Protein AF-0000000087362718 (afdb_homodimer)

Radius of gyration: 45.72 Å; Cα contacts (8 Å, |Δi|>4): 2045; chains: 2; bounding box: 112×132×84 Å

Structure (mmCIF, N/CA/C/O backbone):
data_AF-0000000087362718-model_v1
#
loop_
_entity.id
_entity.type
_entity.pdbx_description
1 polymer 'PGG domain-containing protein'
#
loop_
_atom_site.group_PDB
_atom_site.id
_atom_site.type_symbol
_atom_site.label_atom_id
_atom_site.label_alt_id
_atom_site.label_comp_id
_atom_site.label_asym_id
_atom_site.label_entity_id
_atom_site.label_seq_id
_atom_site.pdbx_PDB_ins_code
_atom_site.Cartn_x
_atom_site.Cartn_y
_atom_site.Cartn_z
_atom_site.occupancy
_atom_site.B_iso_or_equiv
_atom_site.auth_seq_id
_atom_site.auth_comp_id
_atom_site.auth_asym_id
_atom_site.auth_atom_id
_atom_site.pdbx_PDB_model_num
ATOM 1 N N . MET A 1 1 ? 63.562 -53.438 6.062 1 46 1 MET A N 1
ATOM 2 C CA . MET A 1 1 ? 64.312 -52.969 4.875 1 46 1 MET A CA 1
ATOM 3 C C . MET A 1 1 ? 63.844 -53.719 3.639 1 46 1 MET A C 1
ATOM 5 O O . MET A 1 1 ? 63.688 -53.156 2.559 1 46 1 MET A O 1
ATOM 9 N N . GLY A 1 2 ? 63.562 -54.875 3.727 1 47 2 GLY A N 1
ATOM 10 C CA . GLY A 1 2 ? 63.125 -55.75 2.643 1 47 2 GLY A CA 1
ATOM 11 C C . GLY A 1 2 ? 61.719 -55.438 2.186 1 47 2 GLY A C 1
ATOM 12 O O . GLY A 1 2 ? 61.438 -55.438 0.988 1 47 2 GLY A O 1
ATOM 13 N N . SER A 1 3 ? 60.938 -55.312 3.107 1 52.12 3 SER A N 1
ATOM 14 C CA . SER A 1 3 ? 59.531 -55.031 2.785 1 52.12 3 SER A CA 1
ATOM 15 C C . SER A 1 3 ? 59.375 -53.688 2.115 1 52.12 3 SER A C 1
ATOM 17 O O . SER A 1 3 ? 58.594 -53.531 1.17 1 52.12 3 SER A O 1
ATOM 19 N N . GLN A 1 4 ? 60.156 -52.812 2.533 1 54.94 4 GLN A N 1
ATOM 20 C CA . GLN A 1 4 ? 60.125 -51.469 1.964 1 54.94 4 GLN A CA 1
ATOM 21 C C . GLN A 1 4 ? 60.719 -51.438 0.557 1 54.94 4 GLN A C 1
ATOM 23 O O . GLN A 1 4 ? 60.219 -50.719 -0.314 1 54.94 4 GLN A O 1
ATOM 28 N N . ASN A 1 5 ? 61.75 -52.281 0.362 1 51.88 5 ASN A N 1
ATOM 29 C CA . ASN A 1 5 ? 62.375 -52.344 -0.965 1 51.88 5 ASN A CA 1
ATOM 30 C C . ASN A 1 5 ? 61.438 -53.031 -1.971 1 51.88 5 ASN A C 1
ATOM 32 O O . ASN A 1 5 ? 61.438 -52.688 -3.154 1 51.88 5 ASN A O 1
ATOM 36 N N . LYS A 1 6 ? 60.781 -53.844 -1.41 1 57.12 6 LYS A N 1
ATOM 37 C CA . LYS A 1 6 ? 59.812 -54.562 -2.242 1 57.12 6 LYS A CA 1
ATOM 38 C C . LYS A 1 6 ? 58.656 -53.656 -2.635 1 57.12 6 LYS A C 1
ATOM 40 O O . LYS A 1 6 ? 58.156 -53.719 -3.762 1 57.12 6 LYS A O 1
ATOM 45 N N . MET A 1 7 ? 58.312 -52.875 -1.789 1 56.78 7 MET A N 1
ATOM 46 C CA . MET A 1 7 ? 57.25 -51.906 -2.035 1 56.78 7 MET A CA 1
ATOM 47 C C . MET A 1 7 ? 57.688 -50.844 -3.033 1 56.78 7 MET A C 1
ATOM 49 O O . MET A 1 7 ? 56.875 -50.438 -3.881 1 56.78 7 MET A O 1
ATOM 53 N N . ARG A 1 8 ? 58.812 -50.5 -3 1 57.69 8 ARG A N 1
ATOM 54 C CA . ARG A 1 8 ? 59.344 -49.5 -3.924 1 57.69 8 ARG A CA 1
ATOM 55 C C . ARG A 1 8 ? 59.531 -50.094 -5.316 1 57.69 8 ARG A C 1
ATOM 57 O O . ARG A 1 8 ? 59.312 -49.438 -6.32 1 57.69 8 ARG A O 1
ATOM 64 N N . ALA A 1 9 ? 60 -51.25 -5.363 1 55.22 9 ALA A N 1
ATOM 65 C CA . ALA A 1 9 ? 60.156 -51.938 -6.641 1 55.22 9 ALA A CA 1
ATOM 66 C C . ALA A 1 9 ? 58.812 -52.188 -7.316 1 55.22 9 ALA A C 1
ATOM 68 O O . ALA A 1 9 ? 58.688 -52.031 -8.531 1 55.22 9 ALA A O 1
ATOM 69 N N . SER A 1 10 ? 57.938 -52.625 -6.492 1 59.84 10 SER A N 1
ATOM 70 C CA . SER A 1 10 ? 56.594 -52.781 -7.004 1 59.84 10 SER A CA 1
ATOM 71 C C . SER A 1 10 ? 56 -51.438 -7.457 1 59.84 10 SER A C 1
ATOM 73 O O . SER A 1 10 ? 55.312 -51.375 -8.484 1 59.84 10 SER A O 1
ATOM 75 N N . GLU A 1 11 ? 56.281 -50.469 -6.766 1 66.19 11 GLU A N 1
ATOM 76 C CA . GLU A 1 11 ? 55.812 -49.125 -7.141 1 66.19 11 GLU A CA 1
ATOM 77 C C . GLU A 1 11 ? 56.5 -48.656 -8.422 1 66.19 11 GLU A C 1
ATOM 79 O O . GLU A 1 11 ? 55.875 -48 -9.266 1 66.19 11 GLU A O 1
ATOM 84 N N . SER A 1 12 ? 57.719 -48.938 -8.461 1 66.06 12 SER A N 1
ATOM 85 C CA . SER A 1 12 ? 58.438 -48.531 -9.656 1 66.06 12 SER A CA 1
ATOM 86 C C . SER A 1 12 ? 57.969 -49.312 -10.875 1 66.06 12 SER A C 1
ATOM 88 O O . SER A 1 12 ? 57.812 -48.75 -11.961 1 66.06 12 SER A O 1
ATOM 90 N N . ALA A 1 13 ? 57.719 -50.625 -10.727 1 66.62 13 ALA A N 1
ATOM 91 C CA . ALA A 1 13 ? 57.188 -51.438 -11.82 1 66.62 13 ALA A CA 1
ATOM 92 C C . ALA A 1 13 ? 55.812 -50.906 -12.273 1 66.62 13 ALA A C 1
ATOM 94 O O . ALA A 1 13 ? 55.531 -50.906 -13.469 1 66.62 13 ALA A O 1
ATOM 95 N N . ARG A 1 14 ? 55.125 -50.531 -11.367 1 73.69 14 ARG A N 1
ATOM 96 C CA . ARG A 1 14 ? 53.812 -49.969 -11.68 1 73.69 14 ARG A CA 1
ATOM 97 C C . ARG A 1 14 ? 53.969 -48.688 -12.484 1 73.69 14 ARG A C 1
ATOM 99 O O . ARG A 1 14 ? 53.219 -48.438 -13.438 1 73.69 14 ARG A O 1
ATOM 106 N N . GLU A 1 15 ? 54.875 -47.938 -12.117 1 77.31 15 GLU A N 1
ATOM 107 C CA . GLU A 1 15 ? 55.094 -46.688 -12.828 1 77.31 15 GLU A CA 1
ATOM 108 C C . GLU A 1 15 ? 55.531 -46.938 -14.266 1 77.31 15 GLU A C 1
ATOM 110 O O . GLU A 1 15 ? 55.125 -46.25 -15.188 1 77.31 15 GLU A O 1
ATOM 115 N N . LEU A 1 16 ? 56.344 -47.969 -14.375 1 76.44 16 LEU A N 1
ATOM 116 C CA . LEU A 1 16 ? 56.812 -48.312 -15.711 1 76.44 16 LEU A CA 1
ATOM 117 C C . LEU A 1 16 ? 55.688 -48.875 -16.562 1 76.44 16 LEU A C 1
ATOM 119 O O . LEU A 1 1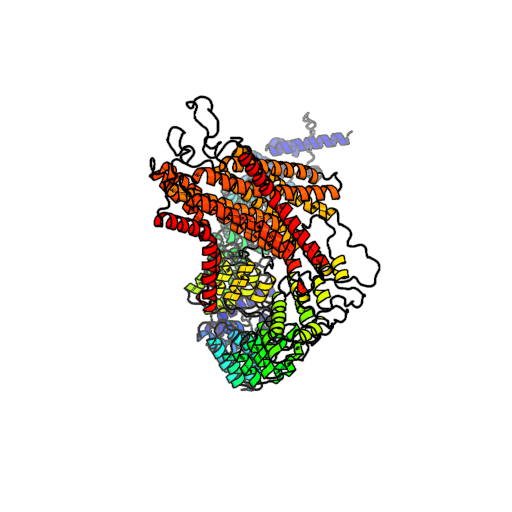6 ? 55.562 -48.562 -17.75 1 76.44 16 LEU A O 1
ATOM 123 N N . LEU A 1 17 ? 54.938 -49.656 -15.914 1 80.06 17 LEU A N 1
ATOM 124 C CA . LEU A 1 17 ? 53.781 -50.219 -16.609 1 80.06 17 LEU A CA 1
ATOM 125 C C . LEU A 1 17 ? 52.812 -49.125 -17.047 1 80.06 17 LEU A C 1
ATOM 127 O O . LEU A 1 17 ? 52.312 -49.156 -18.172 1 80.06 17 LEU A O 1
ATOM 131 N N . MET A 1 18 ? 52.594 -48.188 -16.25 1 82.94 18 MET A N 1
ATOM 132 C CA . MET A 1 18 ? 51.656 -47.094 -16.531 1 82.94 18 MET A CA 1
ATOM 133 C C . MET A 1 18 ? 52.219 -46.156 -17.609 1 82.94 18 MET A C 1
ATOM 135 O O . MET A 1 18 ? 51.469 -45.688 -18.453 1 82.94 18 MET A O 1
ATOM 139 N N . MET A 1 19 ? 53.5 -46.031 -17.578 1 83 19 MET A N 1
ATOM 140 C CA . MET A 1 19 ? 54.094 -45.188 -18.609 1 83 19 MET A CA 1
ATOM 141 C C . MET A 1 19 ? 54.062 -45.875 -19.969 1 83 19 MET A C 1
ATOM 143 O O . MET A 1 19 ? 53.781 -45.25 -21 1 83 19 MET A O 1
ATOM 147 N N . ALA A 1 20 ? 54.219 -47.219 -19.922 1 82.62 20 ALA A N 1
ATOM 148 C CA . ALA A 1 20 ? 54.094 -47.969 -21.172 1 82.62 20 ALA A CA 1
ATOM 149 C C . ALA A 1 20 ? 52.688 -47.875 -21.719 1 82.62 20 ALA A C 1
ATOM 151 O O . ALA A 1 20 ? 52.5 -47.781 -22.938 1 82.62 20 ALA A O 1
ATOM 152 N N . ALA A 1 21 ? 51.781 -47.938 -20.828 1 83.94 21 ALA A N 1
ATOM 153 C CA . ALA A 1 21 ? 50.375 -47.844 -21.219 1 83.94 21 ALA A CA 1
ATOM 154 C C . ALA A 1 21 ? 50.031 -46.469 -21.797 1 83.94 21 ALA A C 1
ATOM 156 O O . ALA A 1 21 ? 49.312 -46.375 -22.797 1 83.94 21 ALA A O 1
ATOM 157 N N . ARG A 1 22 ? 50.594 -45.406 -21.25 1 85.06 22 ARG A N 1
ATOM 158 C CA . ARG A 1 22 ? 50.344 -44.031 -21.703 1 85.06 22 ARG A CA 1
ATOM 159 C C . ARG A 1 22 ? 50.969 -43.781 -23.062 1 85.06 22 ARG A C 1
ATOM 161 O O . ARG A 1 22 ? 50.438 -43.031 -23.875 1 85.06 22 ARG A O 1
ATOM 168 N N . GLU A 1 23 ? 52.062 -44.469 -23.312 1 84.75 23 GLU A N 1
ATOM 169 C CA . GLU A 1 23 ? 52.75 -44.281 -24.578 1 84.75 23 GLU A CA 1
ATOM 170 C C . GLU A 1 23 ? 52.25 -45.25 -25.641 1 84.75 23 GLU A C 1
ATOM 172 O O . GLU A 1 23 ? 52.531 -45.062 -26.828 1 84.75 23 GLU A O 1
ATOM 177 N N . GLY A 1 24 ? 51.5 -46.156 -25.297 1 84 24 GLY A N 1
ATOM 178 C CA . GLY A 1 24 ? 50.969 -47.125 -26.219 1 84 24 GLY A CA 1
ATOM 179 C C . GLY A 1 24 ? 52 -48.125 -26.719 1 84 24 GLY A C 1
ATOM 180 O O . GLY A 1 24 ? 52 -48.531 -27.875 1 84 24 GLY A O 1
ATOM 181 N N . ASP A 1 25 ? 52.969 -48.406 -25.906 1 85.12 25 ASP A N 1
ATOM 182 C CA . ASP A 1 25 ? 54.031 -49.344 -26.266 1 85.12 25 ASP A CA 1
ATOM 183 C C . ASP A 1 25 ? 53.625 -50.781 -25.969 1 85.12 25 ASP A C 1
ATOM 185 O O . ASP A 1 25 ? 53.781 -51.25 -24.844 1 85.12 25 ASP A O 1
ATOM 189 N N . SER A 1 26 ? 53.125 -51.438 -26.969 1 87.12 26 SER A N 1
ATOM 190 C CA . SER A 1 26 ? 52.594 -52.781 -26.797 1 87.12 26 SER A CA 1
ATOM 191 C C . SER A 1 26 ? 53.688 -53.781 -26.453 1 87.12 26 SER A C 1
ATOM 193 O O . SER A 1 26 ? 53.469 -54.719 -25.656 1 87.12 26 SER A O 1
ATOM 195 N N . ALA A 1 27 ? 54.875 -53.594 -26.969 1 84.5 27 ALA A N 1
ATOM 196 C CA . ALA A 1 27 ? 56 -54.531 -26.734 1 84.5 27 ALA A CA 1
ATOM 197 C C . ALA A 1 27 ? 56.438 -54.5 -25.266 1 84.5 27 ALA A C 1
ATOM 199 O O . ALA A 1 27 ? 56.625 -55.531 -24.641 1 84.5 27 ALA A O 1
ATOM 200 N N . ARG A 1 28 ? 56.562 -53.281 -24.812 1 84.25 28 ARG A N 1
ATOM 201 C CA . ARG A 1 28 ? 56.969 -53.094 -23.422 1 84.25 28 ARG A CA 1
ATOM 202 C C . ARG A 1 28 ? 55.906 -53.656 -22.484 1 84.25 28 ARG A C 1
ATOM 204 O O . ARG A 1 28 ? 56.25 -54.25 -21.453 1 84.25 28 ARG A O 1
ATOM 211 N N . LEU A 1 29 ? 54.688 -53.5 -22.828 1 86.44 29 LEU A N 1
ATOM 212 C CA . LEU A 1 29 ? 53.594 -53.969 -22.016 1 86.44 29 LEU A CA 1
ATOM 213 C C . LEU A 1 29 ? 53.562 -55.5 -22 1 86.44 29 LEU A C 1
ATOM 215 O O . LEU A 1 29 ? 53.375 -56.125 -20.938 1 86.44 29 LEU A O 1
ATOM 219 N N . ASN A 1 30 ? 53.719 -56.125 -23.25 1 84.56 30 ASN A N 1
ATOM 220 C CA . ASN A 1 30 ? 53.781 -57.594 -23.359 1 84.56 30 ASN A CA 1
ATOM 221 C C . ASN A 1 30 ? 54.906 -58.156 -22.484 1 84.56 30 ASN A C 1
ATOM 223 O O . ASN A 1 30 ? 54.719 -59.188 -21.828 1 84.56 30 ASN A O 1
ATOM 227 N N . HIS A 1 31 ? 56.031 -57.5 -22.484 1 78.44 31 HIS A N 1
ATOM 228 C CA . HIS A 1 31 ? 57.156 -57.938 -21.719 1 78.44 31 HIS A CA 1
ATOM 229 C C . HIS A 1 31 ? 56.938 -57.781 -20.219 1 78.44 31 HIS A C 1
ATOM 231 O O . HIS A 1 31 ? 57.25 -58.688 -19.438 1 78.44 31 HIS A O 1
ATOM 237 N N . LEU A 1 32 ? 56.344 -56.656 -19.906 1 78 32 LEU A N 1
ATOM 238 C CA . LEU A 1 32 ? 56.125 -56.344 -18.484 1 78 32 LEU A CA 1
ATOM 239 C C . LEU A 1 32 ? 55.031 -57.219 -17.891 1 78 32 LEU A C 1
ATOM 241 O O . LEU A 1 32 ? 55.094 -57.594 -16.719 1 78 32 LEU A O 1
ATOM 245 N N . LEU A 1 33 ? 54.062 -57.594 -18.734 1 75.62 33 LEU A N 1
ATOM 246 C CA . LEU A 1 33 ? 52.938 -58.375 -18.25 1 75.62 33 LEU A CA 1
ATOM 247 C C . LEU A 1 33 ? 53.219 -59.875 -18.375 1 75.62 33 LEU A C 1
ATOM 249 O O . LEU A 1 33 ? 52.625 -60.688 -17.656 1 75.62 33 LEU A O 1
ATOM 253 N N . GLY A 1 34 ? 53.969 -60.406 -19.453 1 64.31 34 GLY A N 1
ATOM 254 C CA . GLY A 1 34 ? 54.312 -61.812 -19.719 1 64.31 34 GLY A CA 1
ATOM 255 C C . GLY A 1 34 ? 55.281 -62.375 -18.703 1 64.31 34 GLY A C 1
ATOM 256 O O . GLY A 1 34 ? 55.344 -63.594 -18.516 1 64.31 34 GLY A O 1
ATOM 257 N N . ASN A 1 35 ? 56.406 -61.625 -18.406 1 49.88 35 ASN A N 1
ATOM 258 C CA . ASN A 1 35 ? 57.531 -62.219 -17.703 1 49.88 35 ASN A CA 1
ATOM 259 C C . ASN A 1 35 ? 57.094 -62.812 -16.359 1 49.88 35 ASN A C 1
ATOM 261 O O . ASN A 1 35 ? 57.188 -62.188 -15.32 1 49.88 35 ASN A O 1
ATOM 265 N N . HIS A 1 36 ? 56.125 -63.531 -16.281 1 41.78 36 HIS A N 1
ATOM 266 C CA . HIS A 1 36 ? 56 -64.312 -15.062 1 41.78 36 HIS A CA 1
ATOM 267 C C . HIS A 1 36 ? 57.188 -65.312 -14.898 1 41.78 36 HIS A C 1
ATOM 269 O O . HIS A 1 36 ? 57.5 -65.688 -13.773 1 41.78 36 HIS A O 1
ATOM 275 N N . ASP A 1 37 ? 57.469 -66.188 -15.891 1 36.56 37 ASP A N 1
ATOM 276 C CA . ASP A 1 37 ? 58.5 -67.125 -15.508 1 36.56 37 ASP A CA 1
ATOM 277 C C . ASP A 1 37 ? 59.844 -66.438 -15.352 1 36.56 37 ASP A C 1
ATOM 279 O O . ASP A 1 37 ? 60.688 -66.938 -14.57 1 36.56 37 ASP A O 1
ATOM 283 N N . ALA A 1 38 ? 60.531 -66.25 -16.562 1 32.78 38 ALA A N 1
ATOM 284 C CA . ALA A 1 38 ? 61.969 -66.125 -16.688 1 32.78 38 ALA A CA 1
ATOM 285 C C . ALA A 1 38 ? 62.531 -64.875 -16.047 1 32.78 38 ALA A C 1
ATOM 287 O O . ALA A 1 38 ? 61.938 -63.812 -16.188 1 32.78 38 ALA A O 1
ATOM 288 N N . THR A 1 39 ? 63.406 -65 -15.07 1 31.41 39 THR A N 1
ATOM 289 C CA . THR A 1 39 ? 64.312 -64.125 -14.352 1 31.41 39 THR A CA 1
ATOM 290 C C . THR A 1 39 ? 64.938 -63.094 -15.297 1 31.41 39 THR A C 1
ATOM 292 O O . THR A 1 39 ? 66.062 -63.281 -15.758 1 31.41 39 THR A O 1
ATOM 295 N N . VAL A 1 40 ? 64.5 -62.844 -16.484 1 29.2 40 VAL A N 1
ATOM 296 C CA . VAL A 1 40 ? 65.375 -61.938 -17.219 1 29.2 40 VAL A CA 1
ATOM 297 C C . VAL A 1 40 ? 65.625 -60.688 -16.422 1 29.2 40 VAL A C 1
ATOM 299 O O . VAL A 1 40 ? 64.688 -59.969 -16.062 1 29.2 40 VAL A O 1
ATOM 302 N N . VAL A 1 41 ? 66.75 -60.656 -15.703 1 29.73 41 VAL A N 1
ATOM 303 C CA . VAL A 1 41 ? 67.438 -59.531 -15.031 1 29.73 41 VAL A CA 1
ATOM 304 C C . VAL A 1 41 ? 67.438 -58.312 -15.938 1 29.73 41 VAL A C 1
ATOM 306 O O . VAL A 1 41 ? 68.125 -58.312 -16.969 1 29.73 41 VAL A O 1
ATOM 309 N N . VAL A 1 42 ? 66.438 -57.844 -16.516 1 30.7 42 VAL A N 1
ATOM 310 C CA . VAL A 1 42 ? 66.812 -56.531 -17.047 1 30.7 42 VAL A CA 1
ATOM 311 C C . VAL A 1 42 ? 67.438 -55.688 -15.977 1 30.7 42 VAL A C 1
ATOM 313 O O . VAL A 1 42 ? 67.062 -55.719 -14.805 1 30.7 42 VAL A O 1
ATOM 316 N N . PRO A 1 43 ? 68.75 -55.406 -16.188 1 33.22 43 PRO A N 1
ATOM 317 C CA . PRO A 1 43 ? 69.5 -54.75 -15.117 1 33.22 43 PRO A CA 1
ATOM 318 C C . PRO A 1 43 ? 68.688 -53.719 -14.352 1 33.22 43 PRO A C 1
ATOM 320 O O . PRO A 1 43 ? 69.188 -53.062 -13.445 1 33.22 43 PRO A O 1
ATOM 323 N N . MET A 1 44 ? 67.75 -53.094 -15.062 1 32 44 MET A N 1
ATOM 324 C CA . MET A 1 44 ? 67 -52.25 -14.109 1 32 44 MET A CA 1
ATOM 325 C C . MET A 1 44 ? 66.125 -53.125 -13.203 1 32 44 MET A C 1
ATOM 327 O O . MET A 1 44 ? 65.688 -54.188 -13.617 1 32 44 MET A O 1
ATOM 331 N N . PRO A 1 45 ? 66.188 -53.125 -11.914 1 31.64 45 PRO A N 1
ATOM 332 C CA . PRO A 1 45 ? 65.438 -54.031 -11.039 1 31.64 45 PRO A CA 1
ATOM 333 C C . PRO A 1 45 ? 64.062 -54.406 -11.602 1 31.64 45 PRO A C 1
ATOM 335 O O . PRO A 1 45 ? 63.344 -53.5 -12.039 1 31.64 45 PRO A O 1
ATOM 338 N N . GLU A 1 46 ? 64 -55.469 -12.391 1 32.62 46 GLU A N 1
ATOM 339 C CA . GLU A 1 46 ? 62.906 -56.188 -13.047 1 32.62 46 GLU A CA 1
ATOM 340 C C . GLU A 1 46 ? 61.688 -56.219 -12.172 1 32.62 46 GLU A C 1
ATOM 342 O O . GLU A 1 46 ? 61.594 -57.031 -11.227 1 32.62 46 GLU A O 1
ATOM 347 N N . VAL A 1 47 ? 61.281 -55.125 -11.758 1 34.12 47 VAL A N 1
ATOM 348 C CA . VAL A 1 47 ? 60 -55.094 -11.016 1 34.12 47 VAL A CA 1
ATOM 349 C C . VAL A 1 47 ? 58.938 -55.781 -11.836 1 34.12 47 VAL A C 1
ATOM 351 O O . VAL A 1 47 ? 58.531 -55.312 -12.906 1 34.12 47 VAL A O 1
ATOM 354 N N . VAL A 1 48 ? 59.062 -57.094 -12.008 1 34.94 48 VAL A N 1
ATOM 355 C CA . VAL A 1 48 ? 57.969 -57.875 -12.594 1 34.94 48 VAL A CA 1
ATOM 356 C C . VAL A 1 48 ? 56.719 -57.688 -11.766 1 34.94 48 VAL A C 1
ATOM 358 O O . VAL A 1 48 ? 56.719 -57.906 -10.555 1 34.94 48 VAL A O 1
ATOM 361 N N . VAL A 1 49 ? 55.875 -56.812 -12.062 1 38.44 49 VAL A N 1
ATOM 362 C CA . VAL A 1 49 ? 54.562 -56.656 -11.406 1 38.44 49 VAL A CA 1
ATOM 363 C C . VAL A 1 49 ? 53.719 -57.906 -11.633 1 38.44 49 VAL A C 1
ATOM 365 O O . VAL A 1 49 ? 53.5 -58.312 -12.781 1 38.44 49 VAL A O 1
ATOM 368 N N . ASN A 1 50 ? 53.844 -58.969 -10.828 1 36.84 50 ASN A N 1
ATOM 369 C CA . ASN A 1 50 ? 53 -60.125 -10.891 1 36.84 50 ASN A CA 1
ATOM 370 C C . ASN A 1 50 ? 51.531 -59.75 -11.188 1 36.84 50 ASN A C 1
ATOM 372 O O . ASN A 1 50 ? 50.969 -58.906 -10.492 1 36.84 50 ASN A O 1
ATOM 376 N N . ILE A 1 51 ? 51.125 -60.062 -12.289 1 39.16 51 ILE A N 1
ATOM 377 C CA . ILE A 1 51 ? 49.781 -59.781 -12.82 1 39.16 51 ILE A CA 1
ATOM 378 C C . ILE A 1 51 ? 48.75 -60.219 -11.797 1 39.16 51 ILE A C 1
ATOM 380 O O . ILE A 1 51 ? 47.656 -59.656 -11.742 1 39.16 51 ILE A O 1
ATOM 384 N N . HIS A 1 52 ? 48.938 -61.438 -11.148 1 40.91 52 HIS A N 1
ATOM 385 C CA . HIS A 1 52 ? 47.969 -61.844 -10.148 1 40.91 52 HIS A CA 1
ATOM 386 C C . HIS A 1 52 ? 47.906 -60.812 -9.008 1 40.91 52 HIS A C 1
ATOM 388 O O . HIS A 1 52 ? 46.875 -60.688 -8.344 1 40.91 52 HIS A O 1
ATOM 394 N N . ASP A 1 53 ? 48.969 -60.312 -8.555 1 40.84 53 ASP A N 1
ATOM 395 C CA . ASP A 1 53 ? 49.031 -59.281 -7.508 1 40.84 53 ASP A CA 1
ATOM 396 C C . ASP A 1 53 ? 48.625 -57.938 -8.047 1 40.84 53 ASP A C 1
ATOM 398 O O . ASP A 1 53 ? 48.719 -56.906 -7.348 1 40.84 53 ASP A O 1
ATOM 402 N N . ILE A 1 54 ? 48.469 -57.781 -9.266 1 43.16 54 ILE A N 1
ATOM 403 C CA . ILE A 1 54 ? 47.844 -56.594 -9.828 1 43.16 54 ILE A CA 1
ATOM 404 C C . ILE A 1 54 ? 46.438 -56.438 -9.25 1 43.16 54 ILE A C 1
ATOM 406 O O . ILE A 1 54 ? 45.844 -55.344 -9.336 1 43.16 54 ILE A O 1
ATOM 410 N N . ASP A 1 55 ? 45.844 -57.562 -8.898 1 42.88 55 ASP A N 1
ATOM 411 C CA . ASP A 1 55 ? 44.562 -57.438 -8.172 1 42.88 55 ASP A CA 1
ATOM 412 C C . ASP A 1 55 ? 44.75 -56.562 -6.93 1 42.88 55 ASP A C 1
ATOM 414 O O . ASP A 1 55 ? 43.844 -55.781 -6.598 1 42.88 55 ASP A O 1
ATOM 418 N N . SER A 1 56 ? 45.688 -56.906 -6.012 1 40.44 56 SER A N 1
ATOM 419 C CA . SER A 1 56 ? 45.969 -56.188 -4.773 1 40.44 56 SER A CA 1
ATOM 420 C C . SER A 1 56 ? 46.562 -54.812 -5.059 1 40.44 56 SER A C 1
ATOM 422 O O . SER A 1 56 ? 46.562 -53.938 -4.184 1 40.44 56 SER A O 1
ATOM 424 N N . LEU A 1 57 ? 47.406 -54.688 -5.828 1 38.59 57 LEU A N 1
ATOM 425 C CA . LEU A 1 57 ? 47.969 -53.406 -6.164 1 38.59 57 LEU A CA 1
ATOM 426 C C . LEU A 1 57 ? 46.875 -52.469 -6.691 1 38.59 57 LEU A C 1
ATOM 428 O O . LEU A 1 57 ? 47.031 -51.25 -6.652 1 38.59 57 LEU A O 1
ATOM 432 N N . THR A 1 58 ? 46.031 -53.062 -7.383 1 39.88 58 THR A N 1
ATOM 433 C CA . THR A 1 58 ? 45 -52.188 -7.965 1 39.88 58 THR A CA 1
ATOM 434 C C . THR A 1 58 ? 43.938 -51.844 -6.922 1 39.88 58 THR A C 1
ATOM 436 O O . THR A 1 58 ? 42.969 -51.156 -7.23 1 39.88 58 THR A O 1
ATOM 439 N N . VAL A 1 59 ? 43.938 -52.625 -5.762 1 36.78 59 VAL A N 1
ATOM 440 C CA . VAL A 1 59 ? 42.844 -52.219 -4.867 1 36.78 59 VAL A CA 1
ATOM 441 C C . VAL A 1 59 ? 43.188 -50.906 -4.195 1 36.78 59 VAL A C 1
ATOM 443 O O . VAL A 1 59 ? 42.469 -50.469 -3.297 1 36.78 59 VAL A O 1
ATOM 446 N N . SER A 1 60 ? 44.375 -50.625 -4.086 1 36.03 60 SER A N 1
ATOM 447 C CA . SER A 1 60 ? 44.375 -49.344 -3.396 1 36.03 60 SER A CA 1
ATOM 448 C C . SER A 1 60 ? 43.344 -48.375 -4.004 1 36.03 60 SER A C 1
ATOM 450 O O . SER A 1 60 ? 43.062 -48.438 -5.199 1 36.03 60 SER A O 1
ATOM 452 N N . ARG A 1 61 ? 42.562 -47.906 -3.23 1 39.22 61 ARG A N 1
ATOM 453 C CA . ARG A 1 61 ? 41.438 -47 -3.33 1 39.22 61 ARG A CA 1
ATOM 454 C C . ARG A 1 61 ? 41.562 -46.062 -4.527 1 39.22 61 ARG A C 1
ATOM 456 O O . ARG A 1 61 ? 40.688 -45.25 -4.809 1 39.22 61 ARG A O 1
ATOM 463 N N . VAL A 1 62 ? 42.875 -45.875 -4.719 1 44.22 62 VAL A N 1
ATOM 464 C CA . VAL A 1 62 ? 42.781 -44.812 -5.691 1 44.22 62 VAL A CA 1
ATOM 465 C C . VAL A 1 62 ? 42.219 -45.344 -7.008 1 44.22 62 VAL A C 1
ATOM 467 O O . VAL A 1 62 ? 41.219 -44.844 -7.523 1 44.22 62 VAL A O 1
ATOM 470 N N . GLU A 1 63 ? 43.219 -45.344 -8.672 1 57.84 63 GLU A N 1
ATOM 471 C CA . GLU A 1 63 ? 43.125 -44.562 -9.914 1 57.84 63 GLU A CA 1
ATOM 472 C C . GLU A 1 63 ? 42.812 -45.5 -11.094 1 57.84 63 GLU A C 1
ATOM 474 O O . GLU A 1 63 ? 42.781 -46.719 -10.945 1 57.84 63 GLU A O 1
ATOM 479 N N . ASP A 1 64 ? 43.188 -45.625 -12.141 1 79.06 64 ASP A N 1
ATOM 480 C CA . ASP A 1 64 ? 43.031 -46.094 -13.516 1 79.06 64 ASP A CA 1
ATOM 481 C C . ASP A 1 64 ? 43.844 -47.375 -13.75 1 79.06 64 ASP A C 1
ATOM 483 O O . ASP A 1 64 ? 45 -47.469 -13.305 1 79.06 64 ASP A O 1
ATOM 487 N N . SER A 1 65 ? 43.219 -48.625 -14.016 1 82.44 65 SER A N 1
ATOM 488 C CA . SER A 1 65 ? 43.969 -49.781 -14.516 1 82.44 65 SER A CA 1
ATOM 489 C C . SER A 1 65 ? 44.75 -49.438 -15.773 1 82.44 65 SER A C 1
ATOM 491 O O . SER A 1 65 ? 44.594 -48.344 -16.328 1 82.44 65 SER A O 1
ATOM 493 N N . VAL A 1 66 ? 45.625 -50.406 -16.109 1 82.62 66 VAL A N 1
ATOM 494 C CA . VAL A 1 66 ? 46.438 -50.188 -17.281 1 82.62 66 VAL A CA 1
ATOM 495 C C . VAL A 1 66 ? 45.531 -50.062 -18.516 1 82.62 66 VAL A C 1
ATOM 497 O O . VAL A 1 66 ? 45.812 -49.281 -19.422 1 82.62 66 VAL A O 1
ATOM 500 N N . LEU A 1 67 ? 44.5 -50.812 -18.469 1 87.69 67 LEU A N 1
ATOM 501 C CA . LEU A 1 67 ? 43.625 -50.781 -19.609 1 87.69 67 LEU A CA 1
ATOM 502 C C . LEU A 1 67 ? 42.844 -49.469 -19.641 1 87.69 67 LEU A C 1
ATOM 504 O O . LEU A 1 67 ? 42.531 -48.938 -20.719 1 87.69 67 LEU A O 1
ATOM 508 N N . HIS A 1 68 ? 42.531 -48.938 -18.5 1 90.06 68 HIS A N 1
ATOM 509 C CA . HIS A 1 68 ? 41.906 -47.625 -18.438 1 90.06 68 HIS A CA 1
ATOM 510 C C . HIS A 1 68 ? 42.781 -46.562 -19.109 1 90.06 68 HIS A C 1
ATOM 512 O O . HIS A 1 68 ? 42.281 -45.75 -19.875 1 90.06 68 HIS A O 1
ATOM 518 N N . VAL A 1 69 ? 44 -46.594 -18.812 1 86.31 69 VAL A N 1
ATOM 519 C CA . VAL A 1 69 ? 44.938 -45.594 -19.281 1 86.31 69 VAL A CA 1
ATOM 520 C C . VAL A 1 69 ? 45.156 -45.719 -20.781 1 86.31 69 VAL A C 1
ATOM 522 O O . VAL A 1 69 ? 45.125 -44.75 -21.516 1 86.31 69 VAL A O 1
ATOM 525 N N . VAL A 1 70 ? 45.281 -46.938 -21.219 1 87.38 70 VAL A N 1
ATOM 526 C CA . VAL A 1 70 ? 45.438 -47.156 -22.656 1 87.38 70 VAL A CA 1
ATOM 527 C C . VAL A 1 70 ? 44.188 -46.719 -23.406 1 87.38 70 VAL A C 1
ATOM 529 O O . VAL A 1 70 ? 44.312 -46.094 -24.469 1 87.38 70 VAL A O 1
ATOM 532 N N . ALA A 1 71 ? 43.094 -47.031 -22.828 1 89.38 71 ALA A N 1
ATOM 533 C CA . ALA A 1 71 ? 41.844 -46.688 -23.469 1 89.38 71 ALA A CA 1
ATOM 534 C C . ALA A 1 71 ? 41.656 -45.156 -23.562 1 89.38 71 ALA A C 1
ATOM 536 O O . ALA A 1 71 ? 41.125 -44.656 -24.547 1 89.38 71 ALA A O 1
ATOM 537 N N . ALA A 1 72 ? 42.094 -44.406 -22.594 1 87.5 72 ALA A N 1
ATOM 538 C CA . ALA A 1 72 ? 41.938 -42.938 -22.547 1 87.5 72 ALA A CA 1
ATOM 539 C C . ALA A 1 72 ? 42.969 -42.25 -23.391 1 87.5 72 ALA A C 1
ATOM 541 O O . ALA A 1 72 ? 42.719 -41.156 -23.938 1 87.5 72 ALA A O 1
ATOM 542 N N . SER A 1 73 ? 44.125 -42.844 -23.531 1 83.88 73 SER A N 1
ATOM 543 C CA . SER A 1 73 ? 45.281 -42.156 -24.141 1 83.88 73 SER A CA 1
ATOM 544 C C . SER A 1 73 ? 45.344 -42.469 -25.625 1 83.88 73 SER A C 1
ATOM 546 O O . SER A 1 73 ? 46.219 -41.938 -26.328 1 83.88 73 SER A O 1
ATOM 548 N N . ALA A 1 74 ? 44.5 -43.219 -26.094 1 74.62 74 ALA A N 1
ATOM 549 C CA . ALA A 1 74 ? 44.562 -43.625 -27.5 1 74.62 74 ALA A CA 1
ATOM 550 C C . ALA A 1 74 ? 44.375 -42.438 -28.422 1 74.62 74 ALA A C 1
ATOM 552 O O . ALA A 1 74 ? 43.25 -42.062 -28.75 1 74.62 74 ALA A O 1
ATOM 553 N N . ARG A 1 75 ? 45.406 -41.625 -28.562 1 71.94 75 ARG A N 1
ATOM 554 C CA . ARG A 1 75 ? 45.344 -40.438 -29.438 1 71.94 75 ARG A CA 1
ATOM 555 C C . ARG A 1 75 ? 45.344 -40.875 -30.906 1 71.94 75 ARG A C 1
ATOM 557 O O . ARG A 1 75 ? 46.094 -41.75 -31.328 1 71.94 75 ARG A O 1
ATOM 564 N N . GLY A 1 76 ? 44.562 -40.281 -31.766 1 62.81 76 GLY A N 1
ATOM 565 C CA . GLY A 1 76 ? 44.5 -40.281 -33.219 1 62.81 76 GLY A CA 1
ATOM 566 C C . GLY A 1 76 ? 44.344 -41.656 -33.812 1 62.81 76 GLY A C 1
ATOM 567 O O . GLY A 1 76 ? 44.781 -41.938 -34.906 1 62.81 76 GLY A O 1
ATOM 568 N N . ASP A 1 77 ? 43.656 -42.656 -33.188 1 64.44 77 ASP A N 1
ATOM 569 C CA . ASP A 1 77 ? 43.375 -43.969 -33.781 1 64.44 77 ASP A CA 1
ATOM 570 C C . ASP A 1 77 ? 44.656 -44.719 -34.062 1 64.44 77 ASP A C 1
ATOM 572 O O . ASP A 1 77 ? 44.812 -45.375 -35.094 1 64.44 77 ASP A O 1
ATOM 576 N N . ASN A 1 78 ? 45.562 -44.531 -33.219 1 78.31 78 ASN A N 1
ATOM 577 C CA . ASN A 1 78 ? 46.875 -45.188 -33.375 1 78.31 78 ASN A CA 1
ATOM 578 C C . ASN A 1 78 ? 46.812 -46.688 -33.094 1 78.31 78 ASN A C 1
ATOM 580 O O . ASN A 1 78 ? 46.281 -47.094 -32.062 1 78.31 78 ASN A O 1
ATOM 584 N N . ALA A 1 79 ? 47.156 -47.531 -34.062 1 83.94 79 ALA A N 1
ATOM 585 C CA . ALA A 1 79 ? 47.156 -48.969 -34.031 1 83.94 79 ALA A CA 1
ATOM 586 C C . ALA A 1 79 ? 47.969 -49.531 -32.844 1 83.94 79 ALA A C 1
ATOM 588 O O . ALA A 1 79 ? 47.656 -50.594 -32.344 1 83.94 79 ALA A O 1
ATOM 589 N N . GLU A 1 80 ? 48.875 -48.625 -32.438 1 86.69 80 GLU A N 1
ATOM 590 C CA . GLU A 1 80 ? 49.719 -49.094 -31.328 1 86.69 80 GLU A CA 1
ATOM 591 C C . GLU A 1 80 ? 48.906 -49.219 -30.031 1 86.69 80 GLU A C 1
ATOM 593 O O . GLU A 1 80 ? 49.125 -50.156 -29.266 1 86.69 80 GLU A O 1
ATOM 598 N N . PHE A 1 81 ? 48.031 -48.312 -29.891 1 90.62 81 PHE A N 1
ATOM 599 C CA . PHE A 1 81 ? 47.25 -48.344 -28.672 1 90.62 81 PHE A CA 1
ATOM 600 C C . PHE A 1 81 ? 46.25 -49.5 -28.719 1 90.62 81 PHE A C 1
ATOM 602 O O . PHE A 1 81 ? 45.969 -50.125 -27.688 1 90.62 81 PHE A O 1
ATOM 609 N N . LEU A 1 82 ? 45.719 -49.875 -29.844 1 91.06 82 LEU A N 1
ATOM 610 C CA . LEU A 1 82 ? 44.781 -51 -29.984 1 91.06 82 LEU A CA 1
ATOM 611 C C . LEU A 1 82 ? 45.469 -52.312 -29.688 1 91.06 82 LEU A C 1
ATOM 613 O O . LEU A 1 82 ? 44.906 -53.188 -29.016 1 91.06 82 LEU A O 1
ATOM 617 N N . GLU A 1 83 ? 46.719 -52.375 -30.219 1 90.94 83 GLU A N 1
ATOM 618 C CA . GLU A 1 83 ? 47.5 -53.562 -29.938 1 90.94 83 GLU A CA 1
ATOM 619 C C . GLU A 1 83 ? 47.812 -53.719 -28.453 1 90.94 83 GLU A C 1
ATOM 621 O O . GLU A 1 83 ? 47.812 -54.812 -27.906 1 90.94 83 GLU A O 1
ATOM 626 N N . SER A 1 84 ? 48.094 -52.531 -27.922 1 90.06 84 SER A N 1
ATOM 627 C CA . SER A 1 84 ? 48.375 -52.531 -26.484 1 90.06 84 SER A CA 1
ATOM 628 C C . SER A 1 84 ? 47.188 -53.031 -25.688 1 90.06 84 SER A C 1
ATOM 630 O O . SER A 1 84 ? 47.344 -53.812 -24.734 1 90.06 84 SER A O 1
ATOM 632 N N . ALA A 1 85 ? 46 -52.625 -26.078 1 90.44 85 ALA A N 1
ATOM 633 C CA . ALA A 1 85 ? 44.781 -53.062 -25.406 1 90.44 85 ALA A CA 1
ATOM 634 C C . ALA A 1 85 ? 44.594 -54.562 -25.594 1 90.44 85 ALA A C 1
ATOM 636 O O . ALA A 1 85 ? 44.156 -55.281 -24.672 1 90.44 85 ALA A O 1
ATOM 637 N N . SER A 1 86 ? 44.938 -55.125 -26.766 1 91.44 86 SER A N 1
ATOM 638 C CA . SER A 1 86 ? 44.812 -56.562 -27.031 1 91.44 86 SER A CA 1
ATOM 639 C C . SER A 1 86 ? 45.781 -57.375 -26.172 1 91.44 86 SER A C 1
ATOM 641 O O . SER A 1 86 ? 45.406 -58.438 -25.656 1 91.44 8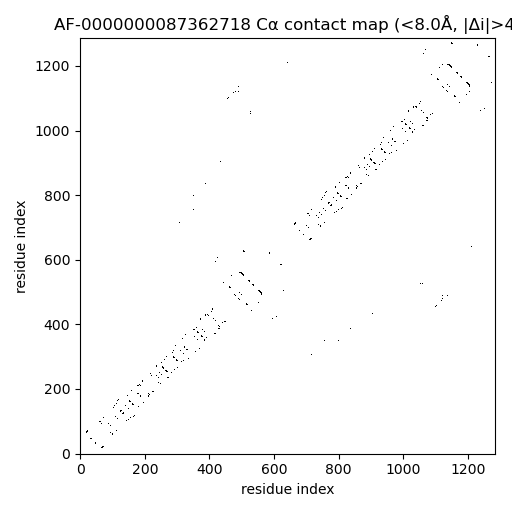6 SER A O 1
ATOM 643 N N . VAL A 1 87 ? 46.969 -56.812 -26.047 1 88.88 87 VAL A N 1
ATOM 644 C CA . VAL A 1 87 ? 48 -57.5 -25.25 1 88.88 87 VAL A CA 1
ATOM 645 C C . VAL A 1 87 ? 47.562 -57.562 -23.797 1 88.88 87 VAL A C 1
ATOM 647 O O . VAL A 1 87 ? 47.656 -58.625 -23.156 1 88.88 87 VAL A O 1
ATOM 650 N N . ILE A 1 88 ? 47 -56.469 -23.312 1 87 88 ILE A N 1
ATOM 651 C CA . ILE A 1 88 ? 46.562 -56.438 -21.922 1 87 88 ILE A CA 1
ATOM 652 C C . ILE A 1 88 ? 45.406 -57.375 -21.703 1 87 88 ILE A C 1
ATOM 654 O O . ILE A 1 88 ? 45.375 -58.094 -20.703 1 87 88 ILE A O 1
ATOM 658 N N . HIS A 1 89 ? 44.469 -57.438 -22.625 1 89.31 89 HIS A N 1
ATOM 659 C CA . HIS A 1 89 ? 43.281 -58.312 -22.531 1 89.31 89 HIS A CA 1
ATOM 660 C C . HIS A 1 89 ? 43.688 -59.781 -22.578 1 89.31 89 HIS A C 1
ATOM 662 O O . HIS A 1 89 ? 43.062 -60.594 -21.891 1 89.31 89 HIS A O 1
ATOM 668 N N . SER A 1 90 ? 44.688 -60.188 -23.422 1 86.81 90 SER A N 1
ATOM 669 C CA . SER A 1 90 ? 45.125 -61.594 -23.531 1 86.81 90 SER A CA 1
ATOM 670 C C . SER A 1 90 ? 45.75 -62.062 -22.219 1 86.81 90 SER A C 1
ATOM 672 O O . SER A 1 90 ? 45.594 -63.25 -21.859 1 86.81 90 SER A O 1
ATOM 674 N N . LYS A 1 91 ? 46.312 -61.094 -21.516 1 83.31 91 LYS A N 1
ATOM 675 C CA . LYS A 1 91 ? 47 -61.469 -20.281 1 83.31 91 LYS A CA 1
ATOM 676 C C . LYS A 1 91 ? 46.062 -61.344 -19.078 1 83.31 91 LYS A C 1
ATOM 678 O O . LYS A 1 91 ? 46.188 -62.094 -18.109 1 83.31 91 LYS A O 1
ATOM 683 N N . ALA A 1 92 ? 45.25 -60.375 -19.156 1 83.94 92 ALA A N 1
ATOM 684 C CA . ALA A 1 92 ? 44.312 -60.094 -18.047 1 83.94 92 ALA A CA 1
ATOM 685 C C . ALA A 1 92 ? 42.938 -59.781 -18.562 1 83.94 92 ALA A C 1
ATOM 687 O O . ALA A 1 92 ? 42.531 -58.594 -18.641 1 83.94 92 ALA A O 1
ATOM 688 N N . LYS A 1 93 ? 42.062 -60.719 -18.766 1 84.88 93 LYS A N 1
ATOM 689 C CA . LYS A 1 93 ? 40.719 -60.531 -19.344 1 84.88 93 LYS A CA 1
ATOM 690 C C . LYS A 1 93 ? 39.812 -59.844 -18.359 1 84.88 93 LYS A C 1
ATOM 692 O O . LYS A 1 93 ? 38.906 -59.094 -18.781 1 84.88 93 LYS A O 1
ATOM 697 N N . HIS A 1 94 ? 40.125 -59.938 -17.109 1 84.25 94 HIS A N 1
ATOM 698 C CA . HIS A 1 94 ? 39.219 -59.406 -16.094 1 84.25 94 HIS A CA 1
ATOM 699 C C . HIS A 1 94 ? 39.312 -57.906 -16.016 1 84.25 94 HIS A C 1
ATOM 701 O O . HIS A 1 94 ? 38.438 -57.25 -15.438 1 84.25 94 HIS A O 1
ATOM 707 N N . LEU A 1 95 ? 40.281 -57.281 -16.656 1 87.19 95 LEU A N 1
ATOM 708 C CA . LEU A 1 95 ? 40.5 -55.844 -16.609 1 87.19 95 LEU A CA 1
ATOM 709 C C . LEU A 1 95 ? 39.5 -55.094 -17.5 1 87.19 95 LEU A C 1
ATOM 711 O O . LEU A 1 95 ? 39.312 -53.906 -17.359 1 87.19 95 LEU A O 1
ATOM 715 N N . LEU A 1 96 ? 38.875 -55.875 -18.359 1 87.94 96 LEU A N 1
ATOM 716 C CA . LEU A 1 96 ? 37.875 -55.25 -19.234 1 87.94 96 LEU A CA 1
ATOM 717 C C . LEU A 1 96 ? 36.688 -54.781 -18.422 1 87.94 96 LEU A C 1
ATOM 719 O O . LEU A 1 96 ? 36.094 -53.75 -18.734 1 87.94 96 LEU A O 1
ATOM 723 N N . ASP A 1 97 ? 36.406 -55.469 -17.297 1 86.5 97 ASP A N 1
ATOM 724 C CA . ASP A 1 97 ? 35.25 -55.156 -16.469 1 86.5 97 ASP A CA 1
ATOM 725 C C . ASP A 1 97 ? 35.656 -54.406 -15.195 1 86.5 97 ASP A C 1
ATOM 727 O O . ASP A 1 97 ? 34.812 -54.094 -14.352 1 86.5 97 ASP A O 1
ATOM 731 N N . ALA A 1 98 ? 36.938 -54.188 -15.117 1 85.25 98 ALA A N 1
ATOM 732 C CA . ALA A 1 98 ? 37.438 -53.562 -13.891 1 85.25 98 ALA A CA 1
ATOM 733 C C . ALA A 1 98 ? 37 -52.094 -13.812 1 85.25 98 ALA A C 1
ATOM 735 O O . ALA A 1 98 ? 37.062 -51.375 -14.805 1 85.25 98 ALA A O 1
ATOM 736 N N . SER A 1 99 ? 36.438 -51.688 -12.688 1 88.44 99 SER A N 1
ATOM 737 C CA . SER A 1 99 ? 36.031 -50.281 -12.445 1 88.44 99 SER A CA 1
ATOM 738 C C . SER A 1 99 ? 37.062 -49.531 -11.625 1 88.44 99 SER A C 1
ATOM 740 O O . SER A 1 99 ? 37.688 -50.125 -10.734 1 88.44 99 SER A O 1
ATOM 742 N N . ASN A 1 100 ? 37.281 -48.375 -11.977 1 85.19 100 ASN A N 1
ATOM 743 C CA . ASN A 1 100 ? 38.188 -47.562 -11.18 1 85.19 100 ASN A CA 1
ATOM 744 C C . ASN A 1 100 ? 37.469 -46.938 -9.984 1 85.19 100 ASN A C 1
ATOM 746 O O . ASN A 1 100 ? 36.406 -47.375 -9.594 1 85.19 100 ASN A O 1
ATOM 750 N N . SER A 1 101 ? 38.094 -45.938 -9.352 1 82.69 101 SER A N 1
ATOM 751 C CA . SER A 1 101 ? 37.562 -45.312 -8.141 1 82.69 101 SER A CA 1
ATOM 752 C C . SER A 1 101 ? 36.25 -44.594 -8.406 1 82.69 101 SER A C 1
ATOM 754 O O . SER A 1 101 ? 35.406 -44.469 -7.512 1 82.69 101 SER A O 1
ATOM 756 N N . LYS A 1 102 ? 36.062 -44.125 -9.633 1 86.5 102 LYS A N 1
ATOM 757 C CA . LYS A 1 102 ? 34.844 -43.406 -10 1 86.5 102 LYS A CA 1
ATOM 758 C C . LYS A 1 102 ? 33.812 -44.375 -10.594 1 86.5 102 LYS A C 1
ATOM 760 O O . LYS A 1 102 ? 32.688 -43.969 -10.938 1 86.5 102 LYS A O 1
ATOM 765 N N . GLY A 1 103 ? 34.281 -45.656 -10.672 1 87.88 103 GLY A N 1
ATOM 766 C CA . GLY A 1 103 ? 33.406 -46.656 -11.227 1 87.88 103 GLY A CA 1
ATOM 767 C C . GLY A 1 103 ? 33.469 -46.75 -12.734 1 87.88 103 GLY A C 1
ATOM 768 O O . GLY A 1 103 ? 32.688 -47.469 -13.359 1 87.88 103 GLY A O 1
ATOM 769 N N . ASP A 1 104 ? 34.406 -46.156 -13.297 1 91.5 104 ASP A N 1
ATOM 770 C CA . ASP A 1 104 ? 34.562 -46.125 -14.75 1 91.5 104 ASP A CA 1
ATOM 771 C C . ASP A 1 104 ? 35.219 -47.406 -15.258 1 91.5 104 ASP A C 1
ATOM 773 O O . ASP A 1 104 ? 36.156 -47.906 -14.633 1 91.5 104 ASP A O 1
ATOM 777 N N . THR A 1 105 ? 34.719 -47.938 -16.281 1 92.88 105 THR A N 1
ATOM 778 C CA . THR A 1 105 ? 35.375 -49 -17.016 1 92.88 105 THR A CA 1
ATOM 779 C C . THR A 1 105 ? 36.219 -48.469 -18.156 1 92.88 105 THR A C 1
ATOM 781 O O . THR A 1 105 ? 36.156 -47.281 -18.484 1 92.88 105 THR A O 1
ATOM 784 N N . PRO A 1 106 ? 37.125 -49.312 -18.672 1 91.31 106 PRO A N 1
ATOM 785 C CA . PRO A 1 106 ? 37.906 -48.844 -19.812 1 91.31 106 PRO A CA 1
ATOM 786 C C . PRO A 1 106 ? 37.062 -48.344 -20.969 1 91.31 106 PRO A C 1
ATOM 788 O O . PRO A 1 106 ? 37.438 -47.406 -21.672 1 91.31 106 PRO A O 1
ATOM 791 N N . LEU A 1 107 ? 35.875 -48.906 -21.062 1 93.88 107 LEU A N 1
ATOM 792 C CA . LEU A 1 107 ? 34.969 -48.469 -22.094 1 93.88 107 LEU A CA 1
ATOM 793 C C . LEU A 1 107 ? 34.5 -47.031 -21.812 1 93.88 107 LEU A C 1
ATOM 795 O O . LEU A 1 107 ? 34.406 -46.219 -22.734 1 93.88 107 LEU A O 1
ATOM 799 N N . HIS A 1 108 ? 34.188 -46.719 -20.594 1 93.56 108 HIS A N 1
ATOM 800 C CA . HIS A 1 108 ? 33.812 -45.344 -20.203 1 93.56 108 HIS A CA 1
ATOM 801 C C . HIS A 1 108 ? 34.906 -44.344 -20.562 1 93.56 108 HIS A C 1
ATOM 803 O O . HIS A 1 108 ? 34.625 -43.281 -21.109 1 93.56 108 HIS A O 1
ATOM 809 N N . CYS A 1 109 ? 36.094 -44.719 -20.266 1 90.94 109 CYS A N 1
ATOM 810 C CA . CYS A 1 109 ? 37.25 -43.844 -20.484 1 90.94 109 CYS A CA 1
ATOM 811 C C . CYS A 1 109 ? 37.469 -43.594 -21.969 1 90.94 109 CYS A C 1
ATOM 813 O O . CYS A 1 109 ? 37.719 -42.469 -22.391 1 90.94 109 CYS A O 1
ATOM 815 N N . ALA A 1 110 ? 37.312 -44.656 -22.719 1 91.81 110 ALA A N 1
ATOM 816 C CA . ALA A 1 110 ? 37.5 -44.531 -24.156 1 91.81 110 ALA A CA 1
ATOM 817 C C . ALA A 1 110 ? 36.406 -43.656 -24.766 1 91.81 110 ALA A C 1
ATOM 819 O O . ALA A 1 110 ? 36.688 -42.812 -25.625 1 91.81 110 ALA A O 1
ATOM 820 N N . ALA A 1 111 ? 35.188 -43.844 -24.344 1 93.19 111 ALA A N 1
ATOM 821 C CA . ALA A 1 111 ? 34.062 -43.062 -24.844 1 93.19 111 ALA A CA 1
ATOM 822 C C . ALA A 1 111 ? 34.219 -41.594 -24.438 1 93.19 111 ALA A C 1
ATOM 824 O O . ALA A 1 111 ? 33.969 -40.688 -25.25 1 93.19 111 ALA A O 1
ATOM 825 N N . ARG A 1 112 ? 34.625 -41.281 -23.219 1 91 112 ARG A N 1
ATOM 826 C CA . ARG A 1 112 ? 34.781 -39.938 -22.703 1 91 112 ARG A CA 1
ATOM 827 C C . ARG A 1 112 ? 35.875 -39.188 -23.469 1 91 112 ARG A C 1
ATOM 829 O O . ARG A 1 112 ? 35.781 -38 -23.719 1 91 112 ARG A O 1
ATOM 836 N N . ALA A 1 113 ? 36.875 -39.938 -23.859 1 88.94 113 ALA A N 1
ATOM 837 C CA . ALA A 1 113 ? 38 -39.344 -24.578 1 88.94 113 ALA A CA 1
ATOM 838 C C . ALA A 1 113 ? 37.688 -39.188 -26.062 1 88.94 113 ALA A C 1
ATOM 840 O O . ALA A 1 113 ? 38.438 -38.562 -26.812 1 88.94 113 ALA A O 1
ATOM 841 N N . GLY A 1 114 ? 36.625 -39.781 -26.516 1 89.94 114 GLY A N 1
ATOM 842 C CA . GLY A 1 114 ? 36.219 -39.656 -27.906 1 89.94 114 GLY A CA 1
ATOM 843 C C . GLY A 1 114 ? 36.969 -40.594 -28.844 1 89.94 114 GLY A C 1
ATOM 844 O O . GLY A 1 114 ? 37.219 -40.25 -30 1 89.94 114 GLY A O 1
ATOM 845 N N . ARG A 1 115 ? 37.438 -41.719 -28.328 1 90.81 115 ARG A N 1
ATOM 846 C CA . ARG A 1 115 ? 38.219 -42.656 -29.125 1 90.81 115 ARG A CA 1
ATOM 847 C C . ARG A 1 115 ? 37.312 -43.75 -29.688 1 90.81 115 ARG A C 1
ATOM 849 O O . ARG A 1 115 ? 37.188 -44.812 -29.094 1 90.81 115 ARG A O 1
ATOM 856 N N . ILE A 1 116 ? 36.781 -43.531 -30.844 1 91.31 116 ILE A N 1
ATOM 857 C CA . ILE A 1 116 ? 35.781 -44.406 -31.422 1 91.31 116 ILE A CA 1
ATOM 858 C C . ILE A 1 116 ? 36.375 -45.75 -31.797 1 91.31 116 ILE A C 1
ATOM 860 O O . ILE A 1 116 ? 35.781 -46.812 -31.594 1 91.31 116 ILE A O 1
ATOM 864 N N . LYS A 1 117 ? 37.656 -45.781 -32.312 1 91.75 117 LYS A N 1
ATOM 865 C CA . LYS A 1 117 ? 38.312 -47.031 -32.688 1 91.75 117 LYS A CA 1
ATOM 866 C C . LYS A 1 117 ? 38.594 -47.906 -31.469 1 91.75 117 LYS A C 1
ATOM 868 O O . LYS A 1 117 ? 38.469 -49.125 -31.531 1 91.75 117 LYS A O 1
ATOM 873 N N . MET A 1 118 ? 39.062 -47.156 -30.453 1 92 118 MET A N 1
ATOM 874 C CA . MET A 1 118 ? 39.312 -47.875 -29.219 1 92 118 MET A CA 1
ATOM 875 C C . MET A 1 118 ? 38.031 -48.5 -28.688 1 92 118 MET A C 1
ATOM 877 O O . MET A 1 118 ? 38.031 -49.656 -28.203 1 92 118 MET A O 1
ATOM 881 N N . VAL A 1 119 ? 36.906 -47.781 -28.75 1 93.69 119 VAL A N 1
ATOM 882 C CA . VAL A 1 119 ? 35.625 -48.281 -28.297 1 93.69 119 VAL A CA 1
ATOM 883 C C . VAL A 1 119 ? 35.219 -49.5 -29.109 1 93.69 119 VAL A C 1
ATOM 885 O O . VAL A 1 119 ? 34.844 -50.531 -28.562 1 93.69 119 VAL A O 1
ATOM 888 N N . SER A 1 120 ? 35.406 -49.469 -30.406 1 92.94 120 SER A N 1
ATOM 889 C CA . SER A 1 120 ? 35.094 -50.594 -31.281 1 92.94 120 SER A CA 1
ATOM 890 C C . SER A 1 120 ? 36 -51.781 -30.984 1 92.94 120 SER A C 1
ATOM 892 O O . SER A 1 120 ? 35.531 -52.938 -31.031 1 92.94 120 SER A O 1
ATOM 894 N N . HIS A 1 121 ? 37.25 -51.406 -30.672 1 92.62 121 HIS A N 1
ATOM 895 C CA . HIS A 1 121 ? 38.188 -52.469 -30.375 1 92.62 121 HIS A CA 1
ATOM 896 C C . HIS A 1 121 ? 37.875 -53.156 -29.062 1 92.62 121 HIS A C 1
ATOM 898 O O . HIS A 1 121 ? 37.969 -54.406 -28.969 1 92.62 121 HIS A O 1
ATOM 904 N N . ILE A 1 122 ? 37.469 -52.375 -28.078 1 92.69 122 ILE A N 1
ATOM 905 C CA . ILE A 1 122 ? 37.094 -52.969 -26.797 1 92.69 122 ILE A CA 1
ATOM 906 C C . ILE A 1 122 ? 35.875 -53.844 -26.969 1 92.69 122 ILE A C 1
ATOM 908 O O . ILE A 1 122 ? 35.812 -54.938 -26.375 1 92.69 122 ILE A O 1
ATOM 912 N N . ILE A 1 123 ? 34.938 -53.5 -27.828 1 92.88 123 ILE A N 1
ATOM 913 C CA . ILE A 1 123 ? 33.781 -54.312 -28.141 1 92.88 123 ILE A CA 1
ATOM 914 C C . ILE A 1 123 ? 34.188 -55.594 -28.812 1 92.88 123 ILE A C 1
ATOM 916 O O . ILE A 1 123 ? 33.656 -56.656 -28.484 1 92.88 123 ILE A O 1
ATOM 920 N N . TYR A 1 124 ? 35.188 -55.469 -29.688 1 91.38 124 TYR A N 1
ATOM 921 C CA . TYR A 1 124 ? 35.719 -56.656 -30.375 1 91.38 124 TYR A CA 1
ATOM 922 C C . TYR A 1 124 ? 36.375 -57.625 -29.375 1 91.38 124 TYR A C 1
ATOM 924 O O . TYR A 1 124 ? 36.156 -58.812 -29.469 1 91.38 124 TYR A O 1
ATOM 932 N N . LEU A 1 125 ? 37.125 -57.094 -28.453 1 91.69 125 LEU A N 1
ATOM 933 C CA . LEU A 1 125 ? 37.781 -57.906 -27.438 1 91.69 125 LEU A CA 1
ATOM 934 C C . LEU A 1 125 ? 36.75 -58.625 -26.578 1 91.69 125 LEU A C 1
ATOM 936 O O . LEU A 1 125 ? 36.938 -59.781 -26.203 1 91.69 125 LEU A O 1
ATOM 940 N N . ALA A 1 126 ? 35.656 -57.938 -26.266 1 91.5 126 ALA A N 1
ATOM 941 C CA . ALA A 1 126 ? 34.594 -58.5 -25.438 1 91.5 126 ALA A CA 1
ATOM 942 C C . ALA A 1 126 ? 33.875 -59.625 -26.203 1 91.5 126 ALA A C 1
ATOM 944 O O . ALA A 1 126 ? 33.438 -60.594 -25.594 1 91.5 126 ALA A O 1
ATOM 945 N N . THR A 1 127 ? 33.656 -59.469 -27.547 1 90.06 127 THR A N 1
ATOM 946 C CA . THR A 1 127 ? 33 -60.469 -28.359 1 90.06 127 THR A CA 1
ATOM 947 C C . THR A 1 127 ? 33.844 -61.75 -28.422 1 90.06 127 THR A C 1
ATOM 949 O O . THR A 1 127 ? 33.281 -62.844 -28.562 1 90.06 127 THR A O 1
ATOM 952 N N . ALA A 1 128 ? 35.188 -61.594 -28.297 1 86.69 128 ALA A N 1
ATOM 953 C CA . ALA A 1 128 ? 36.094 -62.719 -28.391 1 86.69 128 ALA A CA 1
ATOM 954 C C . ALA A 1 128 ? 36.094 -63.562 -27.109 1 86.69 128 ALA A C 1
ATOM 956 O O . ALA A 1 128 ? 36.5 -64.688 -27.109 1 86.69 128 ALA A O 1
ATOM 957 N N . GLU A 1 129 ? 35.594 -62.969 -26.094 1 87.12 129 GLU A N 1
ATOM 958 C CA . GLU A 1 129 ? 35.5 -63.688 -24.828 1 87.12 129 GLU A CA 1
ATOM 959 C C . GLU A 1 129 ? 34.344 -64.688 -24.859 1 87.12 129 GLU A C 1
ATOM 961 O O . GLU A 1 129 ? 33.531 -64.688 -25.781 1 87.12 129 GLU A O 1
ATOM 966 N N . GLU A 1 130 ? 34.344 -65.625 -23.812 1 80.5 130 GLU A N 1
ATOM 967 C CA . GLU A 1 130 ? 33.25 -66.562 -23.703 1 80.5 130 GLU A CA 1
ATOM 968 C C . GLU A 1 130 ? 31.938 -65.938 -23.328 1 80.5 130 GLU A C 1
ATOM 970 O O . GLU A 1 130 ? 31.906 -65.062 -22.453 1 80.5 130 GLU A O 1
ATOM 975 N N . GLY A 1 131 ? 30.859 -66.062 -24.109 1 82.94 131 GLY A N 1
ATOM 976 C CA . GLY A 1 131 ? 29.547 -65.5 -23.781 1 82.94 131 GLY A CA 1
ATOM 977 C C . GLY A 1 131 ? 28.875 -64.812 -24.938 1 82.94 131 GLY A C 1
ATOM 978 O O . GLY A 1 131 ? 27.672 -64.562 -24.891 1 82.94 131 GLY A O 1
ATOM 979 N N . GLY A 1 132 ? 29.672 -64.5 -26.016 1 82.75 132 GLY A N 1
ATOM 980 C CA . GLY A 1 132 ? 29.141 -63.938 -27.266 1 82.75 132 GLY A CA 1
ATOM 981 C C . GLY A 1 132 ? 28.469 -62.594 -27.078 1 82.75 132 GLY A C 1
ATOM 982 O O . GLY A 1 132 ? 29.062 -61.688 -26.5 1 82.75 132 GLY A O 1
ATOM 983 N N . ASP A 1 133 ? 27.25 -62.531 -27.516 1 86.25 133 ASP A N 1
ATOM 984 C CA . ASP A 1 133 ? 26.484 -61.312 -27.531 1 86.25 133 ASP A CA 1
ATOM 985 C C . ASP A 1 133 ? 26.094 -60.875 -26.125 1 86.25 133 ASP A C 1
ATOM 987 O O . ASP A 1 133 ? 26.062 -59.688 -25.812 1 86.25 133 ASP A O 1
ATOM 991 N N . ALA A 1 134 ? 25.922 -61.75 -25.234 1 90.81 134 ALA A N 1
ATOM 992 C CA . ALA A 1 134 ? 25.531 -61.438 -23.875 1 90.81 134 ALA A CA 1
ATOM 993 C C . ALA A 1 134 ? 26.672 -60.781 -23.109 1 90.81 134 ALA A C 1
ATOM 995 O O . ALA A 1 134 ? 26.438 -59.875 -22.297 1 90.81 134 ALA A O 1
ATOM 996 N N . ARG A 1 135 ? 27.797 -61.281 -23.422 1 91.06 135 ARG A N 1
ATOM 997 C CA . ARG A 1 135 ? 28.969 -60.688 -22.781 1 91.06 135 ARG A CA 1
ATOM 998 C C . ARG A 1 135 ? 29.203 -59.25 -23.234 1 91.06 135 ARG A C 1
ATOM 1000 O O . ARG A 1 135 ? 29.5 -58.375 -22.422 1 91.06 135 ARG A O 1
ATOM 1007 N N . VAL A 1 136 ? 29 -59 -24.531 1 91.56 136 VAL A N 1
ATOM 1008 C CA . VAL A 1 136 ? 29.172 -57.656 -25.078 1 91.56 136 VAL A CA 1
ATOM 1009 C C . VAL A 1 136 ? 28.156 -56.719 -24.469 1 91.56 136 VAL A C 1
ATOM 1011 O O . VAL A 1 136 ? 28.5 -55.594 -24.078 1 91.56 136 VAL A O 1
ATOM 1014 N N . LYS A 1 137 ? 26.953 -57.156 -24.312 1 91.44 137 LYS A N 1
ATOM 1015 C CA . LYS A 1 137 ? 25.891 -56.312 -23.719 1 91.44 137 LYS A CA 1
ATOM 1016 C C . LYS A 1 137 ? 26.188 -56 -22.25 1 91.44 137 LYS A C 1
ATOM 1018 O O . LYS A 1 137 ? 25.922 -54.906 -21.797 1 91.44 137 LYS A O 1
ATOM 1023 N N . ALA A 1 138 ? 26.766 -56.938 -21.625 1 91.44 138 ALA A N 1
ATOM 1024 C CA . ALA A 1 138 ? 27.094 -56.719 -20.219 1 91.44 138 ALA A CA 1
ATOM 1025 C C . ALA A 1 138 ? 28.172 -55.656 -20.062 1 91.44 138 ALA A C 1
ATOM 1027 O O . ALA A 1 138 ? 28.141 -54.875 -19.125 1 91.44 138 ALA A O 1
ATOM 1028 N N . VAL A 1 139 ? 29.094 -55.656 -21 1 91.19 139 VAL A N 1
ATOM 1029 C CA . VAL A 1 139 ? 30.188 -54.688 -20.953 1 91.19 139 VAL A CA 1
ATOM 1030 C C . VAL A 1 139 ? 29.656 -53.281 -21.266 1 91.19 139 VAL A C 1
ATOM 1032 O O . VAL A 1 139 ? 30.031 -52.312 -20.609 1 91.19 139 VAL A O 1
ATOM 1035 N N . LEU A 1 140 ? 28.75 -53.219 -22.188 1 92.5 140 LEU A N 1
ATOM 1036 C CA . LEU A 1 140 ? 28.203 -51.938 -22.625 1 92.5 140 LEU A CA 1
ATOM 1037 C C . LEU A 1 140 ? 27.266 -51.375 -21.562 1 92.5 140 LEU A C 1
ATOM 1039 O O . LEU A 1 140 ? 27.188 -50.156 -21.391 1 92.5 140 LEU A O 1
ATOM 1043 N N . ARG A 1 141 ? 26.594 -52.188 -20.812 1 92.56 141 ARG A N 1
ATOM 1044 C CA . ARG A 1 141 ? 25.547 -51.781 -19.891 1 92.56 141 ARG A CA 1
ATOM 1045 C C . ARG A 1 141 ? 26.125 -51.5 -18.516 1 92.56 141 ARG A C 1
ATOM 1047 O O . ARG A 1 141 ? 25.406 -51.062 -17.609 1 92.56 141 ARG A O 1
ATOM 1054 N N . LYS A 1 142 ? 27.406 -51.688 -18.406 1 91.81 142 LYS A N 1
ATOM 1055 C CA . LYS A 1 142 ? 28.031 -51.406 -17.109 1 91.81 142 LYS A CA 1
ATOM 1056 C C . LYS A 1 142 ? 27.922 -49.906 -16.766 1 91.81 142 LYS A C 1
ATOM 1058 O O . LYS A 1 142 ? 28.172 -49.062 -17.609 1 91.81 142 LYS A O 1
ATOM 1063 N N . GLN A 1 143 ? 27.484 -49.594 -15.508 1 91.25 143 GLN A N 1
ATOM 1064 C CA . GLN A 1 143 ? 27.297 -48.219 -15.047 1 91.25 143 GLN A CA 1
ATOM 1065 C C . GLN A 1 143 ? 28.359 -47.844 -14.031 1 91.25 143 GLN A C 1
ATOM 1067 O O . GLN A 1 143 ? 28.812 -48.656 -13.242 1 91.25 143 GLN A O 1
ATOM 1072 N N . ASN A 1 144 ? 28.828 -46.688 -14.148 1 89.69 144 ASN A N 1
ATOM 1073 C CA . ASN A 1 144 ? 29.781 -46.188 -13.164 1 89.69 144 ASN A CA 1
ATOM 1074 C C . ASN A 1 144 ? 29.078 -45.781 -11.867 1 89.69 144 ASN A C 1
ATOM 1076 O O . ASN A 1 144 ? 27.906 -46.094 -11.656 1 89.69 144 ASN A O 1
ATOM 1080 N N . LYS A 1 145 ? 29.766 -45.156 -11.023 1 87.56 145 LYS A N 1
ATOM 1081 C CA . LYS A 1 145 ? 29.234 -44.781 -9.711 1 87.56 145 LYS A CA 1
ATOM 1082 C C . LYS A 1 145 ? 28.109 -43.781 -9.828 1 87.56 145 LYS A C 1
ATOM 1084 O O . LYS A 1 145 ? 27.203 -43.719 -8.992 1 87.56 145 LYS A O 1
ATOM 1089 N N . LYS A 1 146 ? 28.125 -42.969 -10.898 1 86.56 146 LYS A N 1
ATOM 1090 C CA . LYS A 1 146 ? 27.078 -41.969 -11.141 1 86.56 146 LYS A CA 1
ATOM 1091 C C . LYS A 1 146 ? 25.922 -42.594 -11.922 1 86.56 146 LYS A C 1
ATOM 1093 O O . LYS A 1 146 ? 24.953 -41.875 -12.242 1 86.56 146 LYS A O 1
ATOM 1098 N N . GLY A 1 147 ? 26.094 -43.875 -12.203 1 87.81 147 GLY A N 1
ATOM 1099 C CA . GLY A 1 147 ? 25.062 -44.562 -12.93 1 87.81 147 GLY A CA 1
ATOM 1100 C C . GLY A 1 147 ? 25.125 -44.344 -14.43 1 87.81 147 GLY A C 1
ATOM 1101 O O . GLY A 1 147 ? 24.156 -44.594 -15.148 1 87.81 147 GLY A O 1
ATOM 1102 N N . GLU A 1 148 ? 26.203 -43.906 -14.914 1 91.19 148 GLU A N 1
ATOM 1103 C CA . GLU A 1 148 ? 26.344 -43.531 -16.312 1 91.19 148 GLU A CA 1
ATOM 1104 C C . GLU A 1 148 ? 26.922 -44.688 -17.125 1 91.19 148 GLU A C 1
ATOM 1106 O O . GLU A 1 148 ? 27.75 -45.438 -16.625 1 91.19 148 GLU A O 1
ATOM 1111 N N . THR A 1 149 ? 26.422 -44.812 -18.297 1 93.25 149 THR A N 1
ATOM 1112 C CA . THR A 1 149 ? 26.969 -45.781 -19.234 1 93.25 149 THR A CA 1
ATOM 1113 C C . THR A 1 149 ? 27.906 -45.094 -20.234 1 93.25 149 THR A C 1
ATOM 1115 O O . THR A 1 149 ? 28.078 -43.875 -20.203 1 93.25 149 THR A O 1
ATOM 1118 N N . ALA A 1 150 ? 28.547 -45.906 -21.047 1 93 150 ALA A N 1
ATOM 1119 C CA . ALA A 1 150 ? 29.422 -45.375 -22.078 1 93 150 ALA A CA 1
ATOM 1120 C C . ALA A 1 150 ? 28.656 -44.469 -23.047 1 93 150 ALA A C 1
ATOM 1122 O O . ALA A 1 150 ? 29.219 -43.531 -23.625 1 93 150 ALA A O 1
ATOM 1123 N N . LEU A 1 151 ? 27.391 -44.781 -23.172 1 94.12 151 LEU A N 1
ATOM 1124 C CA . LEU A 1 151 ? 26.531 -44 -24.062 1 94.12 151 LEU A CA 1
ATOM 1125 C C . LEU A 1 151 ? 26.375 -42.562 -23.516 1 94.12 151 LEU A C 1
ATOM 1127 O O . LEU A 1 151 ? 26.438 -41.594 -24.281 1 94.12 151 LEU A O 1
ATOM 1131 N N . HIS A 1 152 ? 26.188 -42.344 -22.25 1 93.94 152 HIS A N 1
ATOM 1132 C CA . HIS A 1 152 ? 26.078 -41.031 -21.625 1 93.94 152 HIS A CA 1
ATOM 1133 C C . HIS A 1 152 ? 27.344 -40.219 -21.844 1 93.94 152 HIS A C 1
ATOM 1135 O O . HIS A 1 152 ? 27.266 -39.031 -22.141 1 93.94 152 HIS A O 1
ATOM 1141 N N . GLU A 1 153 ? 28.438 -40.906 -21.688 1 92.88 153 GLU A N 1
ATOM 1142 C CA . GLU A 1 153 ? 29.719 -40.25 -21.891 1 92.88 153 GLU A CA 1
ATOM 1143 C C . GLU A 1 153 ? 29.891 -39.812 -23.344 1 92.88 153 GLU A C 1
ATOM 1145 O O . GLU A 1 153 ? 30.406 -38.719 -23.625 1 92.88 153 GLU A O 1
ATOM 1150 N N . ALA A 1 154 ? 29.469 -40.656 -24.188 1 94.19 154 ALA A N 1
ATOM 1151 C CA . ALA A 1 154 ? 29.562 -40.375 -25.625 1 94.19 154 ALA A CA 1
ATOM 1152 C C . ALA A 1 154 ? 28.734 -39.125 -25.984 1 94.19 154 ALA A C 1
ATOM 1154 O O . ALA A 1 154 ? 29.156 -38.344 -26.828 1 94.19 154 ALA A O 1
ATOM 1155 N N . LEU A 1 155 ? 27.656 -38.938 -25.328 1 94.19 155 LEU A N 1
ATOM 1156 C CA . LEU A 1 155 ? 26.766 -37.844 -25.609 1 94.19 155 LEU A CA 1
ATOM 1157 C C . LEU A 1 155 ? 27.375 -36.5 -25.156 1 94.19 155 LEU A C 1
ATOM 1159 O O . LEU A 1 155 ? 27.078 -35.469 -25.719 1 94.19 155 LEU A O 1
ATOM 1163 N N . ARG A 1 156 ? 28.234 -36.531 -24.203 1 92.88 156 ARG A N 1
ATOM 1164 C CA . ARG A 1 156 ? 28.812 -35.312 -23.625 1 92.88 156 ARG A CA 1
ATOM 1165 C C . ARG A 1 156 ? 30.047 -34.875 -24.391 1 92.88 156 ARG A C 1
ATOM 1167 O O . ARG A 1 156 ? 30.656 -33.844 -24.078 1 92.88 156 ARG A O 1
ATOM 1174 N N . LEU A 1 157 ? 30.328 -35.531 -25.422 1 91.81 157 LEU A N 1
ATOM 1175 C CA . LEU A 1 157 ? 31.5 -35.219 -26.203 1 91.81 157 LEU A CA 1
ATOM 1176 C C . LEU A 1 157 ? 31.359 -33.844 -26.844 1 91.81 157 LEU A C 1
ATOM 1178 O O . LEU A 1 157 ? 30.266 -33.469 -27.297 1 91.81 157 LEU A O 1
ATOM 1182 N N . ALA A 1 158 ? 32.375 -33.125 -26.875 1 88.06 158 ALA A N 1
ATOM 1183 C CA . ALA A 1 158 ? 32.375 -31.734 -27.391 1 88.06 158 ALA A CA 1
ATOM 1184 C C . ALA A 1 158 ? 32.125 -31.719 -28.891 1 88.06 158 ALA A C 1
ATOM 1186 O O . ALA A 1 158 ? 31.406 -30.859 -29.406 1 88.06 158 ALA A O 1
ATOM 1187 N N . ASP A 1 159 ? 32.719 -32.688 -29.516 1 89.75 159 ASP A N 1
ATOM 1188 C CA . ASP A 1 159 ? 32.562 -32.75 -30.953 1 89.75 159 ASP A CA 1
ATOM 1189 C C . ASP A 1 159 ? 31.25 -33.438 -31.328 1 89.75 159 ASP A C 1
ATOM 1191 O O . ASP A 1 159 ? 31.094 -34.625 -31.062 1 89.75 159 ASP A O 1
ATOM 1195 N N . ARG A 1 160 ? 30.469 -32.781 -32.031 1 91.62 160 ARG A N 1
ATOM 1196 C CA . ARG A 1 160 ? 29.109 -33.25 -32.312 1 91.62 160 ARG A CA 1
ATOM 1197 C C . ARG A 1 160 ? 29.172 -34.438 -33.281 1 91.62 160 ARG A C 1
ATOM 1199 O O . ARG A 1 160 ? 28.422 -35.406 -33.094 1 91.62 160 ARG A O 1
ATOM 1206 N N . LYS A 1 161 ? 30.047 -34.312 -34.219 1 91.88 161 LYS A N 1
ATOM 1207 C CA . LYS A 1 161 ? 30.156 -35.375 -35.219 1 91.88 161 LYS A CA 1
ATOM 1208 C C . LYS A 1 161 ? 30.672 -36.656 -34.562 1 91.88 161 LYS A C 1
ATOM 1210 O O . LYS A 1 161 ? 30.156 -37.75 -34.844 1 91.88 161 LYS A O 1
ATOM 1215 N N . MET A 1 162 ? 31.656 -36.438 -33.719 1 90.75 162 MET A N 1
ATOM 1216 C CA . MET A 1 162 ? 32.219 -37.594 -33.031 1 90.75 162 MET A CA 1
ATOM 1217 C C . MET A 1 162 ? 31.203 -38.219 -32.094 1 90.75 162 MET A C 1
ATOM 1219 O O . MET A 1 162 ? 31.109 -39.438 -31.984 1 90.75 162 MET A O 1
ATOM 1223 N N . ALA A 1 163 ? 30.516 -37.375 -31.484 1 94.44 163 ALA A N 1
ATOM 1224 C CA . ALA A 1 163 ? 29.484 -37.875 -30.578 1 94.44 163 ALA A CA 1
ATOM 1225 C C . ALA A 1 163 ? 28.438 -38.688 -31.312 1 94.44 163 ALA A C 1
ATOM 1227 O O . ALA A 1 163 ? 28.047 -39.781 -30.859 1 94.44 163 ALA A O 1
ATOM 1228 N N . ARG A 1 164 ? 28.016 -38.25 -32.438 1 95.75 164 ARG A N 1
ATOM 1229 C CA . ARG A 1 164 ? 27 -38.938 -33.219 1 95.75 164 ARG A CA 1
ATOM 1230 C C . ARG A 1 164 ? 27.531 -40.312 -33.656 1 95.75 164 ARG A C 1
ATOM 1232 O O . ARG A 1 164 ? 26.828 -41.312 -33.594 1 95.75 164 ARG A O 1
ATOM 1239 N N . ALA A 1 165 ? 28.75 -40.281 -34.156 1 94.38 165 ALA A N 1
ATOM 1240 C CA . ALA A 1 165 ? 29.375 -41.531 -34.656 1 94.38 165 ALA A CA 1
ATOM 1241 C C . ALA A 1 165 ? 29.516 -42.531 -33.5 1 94.38 165 ALA A C 1
ATOM 1243 O O . ALA A 1 165 ? 29.25 -43.719 -33.688 1 94.38 165 ALA A O 1
ATOM 1244 N N . MET A 1 166 ? 29.938 -42 -32.406 1 94.69 166 MET A N 1
ATOM 1245 C CA . MET A 1 166 ? 30.125 -42.844 -31.234 1 94.69 166 MET A CA 1
ATOM 1246 C C . MET A 1 166 ? 28.797 -43.438 -30.781 1 94.69 166 MET A C 1
ATOM 1248 O O . MET A 1 166 ? 28.719 -44.656 -30.5 1 94.69 166 MET A O 1
ATOM 1252 N N . VAL A 1 167 ? 27.797 -42.656 -30.734 1 95.94 167 VAL A N 1
ATOM 1253 C CA . VAL A 1 167 ? 26.469 -43.094 -30.328 1 95.94 167 VAL A CA 1
ATOM 1254 C C . VAL A 1 167 ? 25.938 -44.125 -31.312 1 95.94 167 VAL A C 1
ATOM 1256 O O . VAL A 1 167 ? 25.359 -45.156 -30.906 1 95.94 167 VAL A O 1
ATOM 1259 N N . ASP A 1 168 ? 26.172 -43.875 -32.562 1 95.31 168 ASP A N 1
ATOM 1260 C CA . ASP A 1 168 ? 25.75 -44.812 -33.594 1 95.31 168 ASP A CA 1
ATOM 1261 C C . ASP A 1 168 ? 26.406 -46.156 -33.438 1 95.31 168 ASP A C 1
ATOM 1263 O O . ASP A 1 168 ? 25.75 -47.188 -33.5 1 95.31 168 ASP A O 1
ATOM 1267 N N . THR A 1 169 ? 27.703 -46.219 -33.094 1 94 169 THR A N 1
ATOM 1268 C CA . THR A 1 169 ? 28.469 -47.438 -32.906 1 94 169 THR A CA 1
ATOM 1269 C C . THR A 1 169 ? 27.953 -48.219 -31.703 1 94 169 THR A C 1
ATOM 1271 O O . THR A 1 169 ? 27.766 -49.438 -31.781 1 94 169 THR A O 1
ATOM 1274 N N . LEU A 1 170 ? 27.75 -47.5 -30.672 1 94.94 170 LEU A N 1
ATOM 1275 C CA . LEU A 1 170 ? 27.312 -48.156 -29.438 1 94.94 170 LEU A CA 1
ATOM 1276 C C . LEU A 1 170 ? 25.891 -48.688 -29.594 1 94.94 170 LEU A C 1
ATOM 1278 O O . LEU A 1 170 ? 25.609 -49.812 -29.172 1 94.94 170 LEU A O 1
ATOM 1282 N N . MET A 1 171 ? 25.047 -47.969 -30.266 1 94.56 171 MET A N 1
ATOM 1283 C CA . MET A 1 171 ? 23.641 -48.375 -30.406 1 94.56 171 MET A CA 1
ATOM 1284 C C . MET A 1 171 ? 23.484 -49.469 -31.438 1 94.56 171 MET A C 1
ATOM 1286 O O . MET A 1 171 ? 22.516 -50.25 -31.391 1 94.56 171 MET A O 1
ATOM 1290 N N . GLU A 1 172 ? 24.422 -49.594 -32.375 1 92.5 172 GLU A N 1
ATOM 1291 C CA . GLU A 1 172 ? 24.406 -50.688 -33.344 1 92.5 172 GLU A CA 1
ATOM 1292 C C . GLU A 1 172 ? 24.656 -52.031 -32.656 1 92.5 172 GLU A C 1
ATOM 1294 O O . GLU A 1 172 ? 24.094 -53.062 -33.062 1 92.5 172 GLU A O 1
ATOM 1299 N N . VAL A 1 173 ? 25.453 -51.969 -31.656 1 92.69 173 VAL A N 1
ATOM 1300 C CA . VAL A 1 173 ? 25.812 -53.188 -30.938 1 92.69 173 VAL A CA 1
ATOM 1301 C C . VAL A 1 173 ? 24.703 -53.562 -29.953 1 92.69 173 VAL A C 1
ATOM 1303 O O . VAL A 1 173 ? 24.297 -54.719 -29.875 1 92.69 173 VAL A O 1
ATOM 1306 N N . ASP A 1 174 ? 24.188 -52.562 -29.203 1 93.19 174 ASP A N 1
ATOM 1307 C CA . ASP A 1 174 ? 23.094 -52.75 -28.266 1 93.19 174 ASP A CA 1
ATOM 1308 C C . ASP A 1 174 ? 22.078 -51.625 -28.375 1 93.19 174 ASP A C 1
ATOM 1310 O O . ASP A 1 174 ? 22.234 -50.562 -27.75 1 93.19 174 ASP A O 1
ATOM 1314 N N . ALA A 1 175 ? 21 -51.875 -29.047 1 90.31 175 ALA A N 1
ATOM 1315 C CA . ALA A 1 175 ? 19.969 -50.875 -29.297 1 90.31 175 ALA A CA 1
ATOM 1316 C C . ALA A 1 175 ? 19.219 -50.5 -28.016 1 90.31 175 ALA A C 1
ATOM 1318 O O . ALA A 1 175 ? 18.609 -49.438 -27.922 1 90.31 175 ALA A O 1
ATOM 1319 N N . GLU A 1 176 ? 19.297 -51.312 -26.984 1 91.81 176 GLU A N 1
ATOM 1320 C CA . GLU A 1 176 ? 18.531 -51.125 -25.75 1 91.81 176 GLU A CA 1
ATOM 1321 C C . GLU A 1 176 ? 19.312 -50.281 -24.734 1 91.81 176 GLU A C 1
ATOM 1323 O O . GLU A 1 176 ? 18.844 -50.062 -23.625 1 91.81 176 GLU A O 1
ATOM 1328 N N . LEU A 1 177 ? 20.453 -49.844 -25.188 1 92.25 177 LEU A N 1
ATOM 1329 C CA . LEU A 1 177 ? 21.297 -49.062 -24.281 1 92.25 177 LEU A CA 1
ATOM 1330 C C . LEU A 1 177 ? 20.609 -47.781 -23.859 1 92.25 177 LEU A C 1
ATOM 1332 O O . LEU A 1 177 ? 20.844 -47.281 -22.75 1 92.25 177 LEU A O 1
ATOM 1336 N N . ALA A 1 178 ? 19.766 -47.312 -24.734 1 92.44 178 ALA A N 1
ATOM 1337 C CA . ALA A 1 178 ? 19.125 -46.031 -24.5 1 92.44 178 ALA A CA 1
ATOM 1338 C C . ALA A 1 178 ? 17.969 -46.156 -23.5 1 92.44 178 ALA A C 1
ATOM 1340 O O . ALA A 1 178 ? 17.406 -45.156 -23.062 1 92.44 178 ALA A O 1
ATOM 1341 N N . ARG A 1 179 ? 17.625 -47.312 -23.062 1 91.56 179 ARG A N 1
ATOM 1342 C CA . ARG A 1 179 ? 16.562 -47.562 -22.094 1 91.56 179 ARG A CA 1
ATOM 1343 C C . ARG A 1 179 ? 17.078 -47.375 -20.672 1 91.56 179 ARG A C 1
ATOM 1345 O O . ARG A 1 179 ? 16.297 -47.25 -19.719 1 91.56 179 ARG A O 1
ATOM 1352 N N . LEU A 1 180 ? 18.375 -47.344 -20.531 1 87.38 180 LEU A N 1
ATOM 1353 C CA . LEU A 1 180 ? 18.984 -47.312 -19.203 1 87.38 180 LEU A CA 1
ATOM 1354 C C . LEU A 1 180 ? 19.234 -45.906 -18.734 1 87.38 180 LEU A C 1
ATOM 1356 O O . LEU A 1 180 ? 20.172 -45.25 -19.203 1 87.38 180 LEU A O 1
ATOM 1360 N N . PRO A 1 181 ? 18.375 -45.375 -17.75 1 81.69 181 PRO A N 1
ATOM 1361 C CA . PRO A 1 181 ? 18.656 -44.062 -17.188 1 81.69 181 PRO A CA 1
ATOM 1362 C C . PRO A 1 181 ? 19.688 -44.094 -16.062 1 81.69 181 PRO A C 1
ATOM 1364 O O . PRO A 1 181 ? 20 -45.188 -15.547 1 81.69 181 PRO A O 1
ATOM 1367 N N . ILE A 1 182 ? 20.25 -42.969 -15.805 1 83 182 ILE A N 1
ATOM 1368 C CA . ILE A 1 182 ? 21.156 -42.844 -14.672 1 83 182 ILE A CA 1
ATOM 1369 C C . ILE A 1 182 ? 20.375 -42.875 -13.367 1 83 182 ILE A C 1
ATOM 1371 O O . ILE A 1 182 ? 19.141 -42.938 -13.383 1 83 182 ILE A O 1
ATOM 1375 N N . ALA A 1 183 ? 21.016 -42.938 -12.289 1 79 183 ALA A N 1
ATOM 1376 C CA . ALA A 1 183 ? 20.406 -43.031 -10.961 1 79 183 ALA A CA 1
ATOM 1377 C C . ALA A 1 183 ? 19.438 -41.906 -10.711 1 79 183 ALA A C 1
ATOM 1379 O O . ALA A 1 183 ? 18.375 -42.094 -10.094 1 79 183 ALA A O 1
ATOM 1380 N N . ASN A 1 184 ? 19.688 -40.75 -11.242 1 82.75 184 ASN A N 1
ATOM 1381 C CA . ASN A 1 184 ? 18.812 -39.594 -11.008 1 82.75 184 ASN A CA 1
ATOM 1382 C C . ASN A 1 184 ? 17.656 -39.562 -12 1 82.75 184 ASN A C 1
ATOM 1384 O O . ASN A 1 184 ? 16.812 -38.656 -11.938 1 82.75 184 ASN A O 1
ATOM 1388 N N . GLY A 1 185 ? 17.734 -40.531 -12.938 1 87.25 185 GLY A N 1
ATOM 1389 C CA . GLY A 1 185 ? 16.609 -40.656 -13.859 1 87.25 185 GLY A CA 1
ATOM 1390 C C . GLY A 1 185 ? 16.922 -40.094 -15.242 1 87.25 185 GLY A C 1
ATOM 1391 O O . GLY A 1 185 ? 16.125 -40.219 -16.172 1 87.25 185 GLY A O 1
ATOM 1392 N N . THR A 1 186 ? 18.109 -39.5 -15.391 1 92.44 186 THR A N 1
ATOM 1393 C CA . THR A 1 186 ? 18.469 -38.906 -16.672 1 92.44 186 THR A CA 1
ATOM 1394 C C . THR A 1 186 ? 18.688 -39.969 -17.734 1 92.44 186 THR A C 1
ATOM 1396 O O . THR A 1 186 ? 19.625 -40.75 -17.625 1 92.44 186 THR A O 1
ATOM 1399 N N . SER A 1 187 ? 17.875 -39.969 -18.734 1 94.31 187 SER A N 1
ATOM 1400 C CA . SER A 1 187 ? 18.016 -40.906 -19.859 1 94.31 187 SER A CA 1
ATOM 1401 C C . SER A 1 187 ? 18.938 -40.344 -20.922 1 94.31 187 SER A C 1
ATOM 1403 O O . SER A 1 187 ? 19.188 -39.125 -20.969 1 94.31 187 SER A O 1
ATOM 1405 N N . PRO A 1 188 ? 19.516 -41.219 -21.734 1 94.44 188 PRO A N 1
ATOM 1406 C CA . PRO A 1 188 ? 20.344 -40.75 -22.844 1 94.44 188 PRO A CA 1
ATOM 1407 C C . PRO A 1 188 ? 19.578 -39.781 -23.766 1 94.44 188 PRO A C 1
ATOM 1409 O O . PRO A 1 188 ? 20.141 -38.812 -24.25 1 94.44 188 PRO A O 1
ATOM 1412 N N . LEU A 1 189 ? 18.312 -40.031 -23.938 1 95.69 189 LEU A N 1
ATOM 1413 C CA . LEU A 1 189 ? 17.484 -39.156 -24.766 1 95.69 189 LEU A CA 1
ATOM 1414 C C . LEU A 1 189 ? 17.375 -37.781 -24.125 1 95.69 189 LEU A C 1
ATOM 1416 O O . LEU A 1 189 ? 17.531 -36.75 -24.812 1 95.69 189 LEU A O 1
ATOM 1420 N N . TYR A 1 190 ? 17.031 -37.75 -22.844 1 95.69 190 TYR A N 1
ATOM 1421 C CA . TYR A 1 190 ? 16.938 -36.5 -22.109 1 95.69 190 TYR A CA 1
ATOM 1422 C C . TYR A 1 190 ? 18.234 -35.719 -22.219 1 95.69 190 TYR A C 1
ATOM 1424 O O . TYR A 1 190 ? 18.219 -34.5 -22.453 1 95.69 190 TYR A O 1
ATOM 1432 N N . LEU A 1 191 ? 19.344 -36.375 -22.031 1 94.06 191 LEU A N 1
ATOM 1433 C CA . LEU A 1 191 ? 20.641 -35.75 -22.094 1 94.06 191 LEU A CA 1
ATOM 1434 C C . LEU A 1 191 ? 20.906 -35.188 -23.484 1 94.06 191 LEU A C 1
ATOM 1436 O O . LEU A 1 191 ? 21.406 -34.062 -23.609 1 94.06 191 LEU A O 1
ATOM 1440 N N . ALA A 1 192 ? 20.641 -35.969 -24.469 1 95.25 192 ALA A N 1
ATOM 1441 C CA . ALA A 1 192 ? 20.828 -35.5 -25.844 1 95.25 192 ALA A CA 1
ATOM 1442 C C . ALA A 1 192 ? 20.047 -34.219 -26.125 1 95.25 192 ALA A C 1
ATOM 1444 O O . ALA A 1 192 ? 20.578 -33.281 -26.688 1 95.25 192 ALA A O 1
ATOM 1445 N N . VAL A 1 193 ? 18.812 -34.156 -25.703 1 95.62 193 VAL A N 1
ATOM 1446 C CA . VAL A 1 193 ? 17.953 -33.031 -25.922 1 95.62 193 VAL A CA 1
ATOM 1447 C C . VAL A 1 193 ? 18.422 -31.844 -25.078 1 95.62 193 VAL A C 1
ATOM 1449 O O . VAL A 1 193 ? 18.422 -30.703 -25.531 1 95.62 193 VAL A O 1
ATOM 1452 N N . SER A 1 194 ? 18.797 -32.094 -23.828 1 94.31 194 SER A N 1
ATOM 1453 C CA . SER A 1 194 ? 19.266 -31.031 -22.922 1 94.31 194 SER A CA 1
ATOM 1454 C C . SER A 1 194 ? 20.5 -30.344 -23.469 1 94.31 194 SER A C 1
ATOM 1456 O O . SER A 1 194 ? 20.703 -29.141 -23.234 1 94.31 194 SER A O 1
ATOM 1458 N N . LEU A 1 195 ? 21.266 -31.125 -24.234 1 93.19 195 LEU A N 1
ATOM 1459 C CA . LEU A 1 195 ? 22.5 -30.594 -24.797 1 93.19 195 LEU A CA 1
ATOM 1460 C C . LEU A 1 195 ? 22.234 -29.969 -26.172 1 93.19 195 LEU A C 1
ATOM 1462 O O . LEU A 1 195 ? 23.156 -29.438 -26.797 1 93.19 195 LEU A O 1
ATOM 1466 N N . GLY A 1 196 ? 21.078 -30.062 -26.641 1 92 196 GLY A N 1
ATOM 1467 C CA . GLY A 1 196 ? 20.688 -29.469 -27.922 1 92 196 GLY A CA 1
ATOM 1468 C C . GLY A 1 196 ? 21.078 -30.312 -29.109 1 92 196 GLY A C 1
ATOM 1469 O O . GLY A 1 196 ? 21.297 -29.781 -30.219 1 92 196 GLY A O 1
ATOM 1470 N N . ARG A 1 197 ? 21.297 -31.594 -28.906 1 94.56 197 ARG A N 1
ATOM 1471 C CA . ARG A 1 197 ? 21.688 -32.5 -29.984 1 94.56 197 ARG A CA 1
ATOM 1472 C C . ARG A 1 197 ? 20.469 -33.219 -30.547 1 94.56 197 ARG A C 1
ATOM 1474 O O . ARG A 1 197 ? 20.297 -34.438 -30.328 1 94.56 197 ARG A O 1
ATOM 1481 N N . ASP A 1 198 ? 19.672 -32.562 -31.328 1 94.44 198 ASP A N 1
ATOM 1482 C CA . ASP A 1 198 ? 18.422 -33.094 -31.844 1 94.44 198 ASP A CA 1
ATOM 1483 C C . ASP A 1 198 ? 18.672 -34.25 -32.812 1 94.44 198 ASP A C 1
ATOM 1485 O O . ASP A 1 198 ? 17.906 -35.219 -32.844 1 94.44 198 ASP A O 1
ATOM 1489 N N . ASP A 1 199 ? 19.797 -34.125 -33.531 1 94.56 199 ASP A N 1
ATOM 1490 C CA . ASP A 1 199 ? 20.125 -35.188 -34.5 1 94.56 199 ASP A CA 1
ATOM 1491 C C . ASP A 1 199 ? 20.422 -36.5 -33.812 1 94.56 199 ASP A C 1
ATOM 1493 O O . ASP A 1 199 ? 20 -37.562 -34.281 1 94.56 199 ASP A O 1
ATOM 1497 N N . ILE A 1 200 ? 21.141 -36.375 -32.719 1 96 200 ILE A N 1
ATOM 1498 C CA . ILE A 1 200 ? 21.469 -37.562 -31.969 1 96 200 ILE A CA 1
ATOM 1499 C C . ILE A 1 200 ? 20.219 -38.125 -31.312 1 96 200 ILE A C 1
ATOM 1501 O O . ILE A 1 200 ? 20.047 -39.344 -31.234 1 96 200 ILE A O 1
ATOM 1505 N N . ALA A 1 201 ? 19.312 -37.281 -30.844 1 96.25 201 ALA A N 1
ATOM 1506 C CA . ALA A 1 201 ? 18.047 -37.719 -30.266 1 96.25 201 ALA A CA 1
ATOM 1507 C C . ALA A 1 201 ? 17.219 -38.5 -31.281 1 96.25 201 ALA A C 1
ATOM 1509 O O . ALA A 1 201 ? 16.656 -39.562 -30.953 1 96.25 201 ALA A O 1
ATOM 1510 N N . GLU A 1 202 ? 17.219 -38.062 -32.469 1 96.19 202 GLU A N 1
ATOM 1511 C CA . GLU A 1 202 ? 16.5 -38.75 -33.531 1 96.19 202 GLU A CA 1
ATOM 1512 C C . GLU A 1 202 ? 17.125 -40.094 -33.844 1 96.19 202 GLU A C 1
ATOM 1514 O O . GLU A 1 202 ? 16.422 -41.062 -34.094 1 96.19 202 GLU A O 1
ATOM 1519 N N . LEU A 1 203 ? 18.469 -40.094 -33.812 1 95.81 203 LEU A N 1
ATOM 1520 C CA . LEU A 1 203 ? 19.188 -41.312 -34.031 1 95.81 203 LEU A CA 1
ATOM 1521 C C . LEU A 1 203 ? 18.844 -42.375 -32.969 1 95.81 203 LEU A C 1
ATOM 1523 O O . LEU A 1 203 ? 18.594 -43.531 -33.281 1 95.81 203 LEU A O 1
ATOM 1527 N N . LEU A 1 204 ? 18.828 -41.906 -31.75 1 96.31 204 LEU A N 1
ATOM 1528 C CA . LEU A 1 204 ? 18.484 -42.812 -30.656 1 96.31 204 LEU A CA 1
ATOM 1529 C C . LEU A 1 204 ? 17.094 -43.406 -30.859 1 96.31 204 LEU A C 1
ATOM 1531 O O . LEU A 1 204 ? 16.891 -44.625 -30.688 1 96.31 204 LEU A O 1
ATOM 1535 N N . TYR A 1 205 ? 16.125 -42.562 -31.219 1 95.44 205 TYR A N 1
ATOM 1536 C CA . TYR A 1 205 ? 14.742 -43 -31.406 1 95.44 205 TYR A CA 1
ATOM 1537 C C . TYR A 1 205 ? 14.617 -43.938 -32.594 1 95.44 205 TYR A C 1
ATOM 1539 O O . TYR A 1 205 ? 13.836 -44.906 -32.562 1 95.44 205 TYR A O 1
ATOM 1547 N N . SER A 1 206 ? 15.383 -43.719 -33.719 1 94.75 206 SER A N 1
ATOM 1548 C CA . SER A 1 206 ? 15.328 -44.562 -34.875 1 94.75 206 SER A CA 1
ATOM 1549 C C . SER A 1 206 ? 15.828 -45.969 -34.594 1 94.75 206 SER A C 1
ATOM 1551 O O . SER A 1 206 ? 15.375 -46.938 -35.188 1 94.75 206 SER A O 1
ATOM 1553 N N . LYS A 1 207 ? 16.75 -46.062 -33.625 1 93.88 207 LYS A N 1
ATOM 1554 C CA . LYS A 1 207 ? 17.344 -47.375 -33.281 1 93.88 207 LYS A CA 1
ATOM 1555 C C . LYS A 1 207 ? 16.453 -48.156 -32.312 1 93.88 207 LYS A C 1
ATOM 1557 O O . LYS A 1 207 ? 16.391 -49.375 -32.406 1 93.88 207 LYS A O 1
ATOM 1562 N N . ASP A 1 208 ? 15.859 -47.344 -31.406 1 92.88 208 ASP A N 1
ATOM 1563 C CA . ASP A 1 208 ? 14.961 -48 -30.438 1 92.88 208 ASP A CA 1
ATOM 1564 C C . ASP A 1 208 ? 13.789 -47.094 -30.094 1 92.88 208 ASP A C 1
ATOM 1566 O O . ASP A 1 208 ? 13.945 -46.094 -29.375 1 92.88 208 ASP A O 1
ATOM 1570 N N . LYS A 1 209 ? 12.578 -47.5 -30.469 1 90.5 209 LYS A N 1
ATOM 1571 C CA . LYS A 1 209 ? 11.383 -46.688 -30.219 1 90.5 209 LYS A CA 1
ATOM 1572 C C . LYS A 1 209 ? 10.906 -46.812 -28.781 1 90.5 209 LYS A C 1
ATOM 1574 O O . LYS A 1 209 ? 10.102 -46.031 -28.312 1 90.5 209 LYS A O 1
ATOM 1579 N N . GLU A 1 210 ? 11.453 -47.844 -28.078 1 89.5 210 GLU A N 1
ATOM 1580 C CA . GLU A 1 210 ? 11.039 -48.062 -26.703 1 89.5 210 GLU A CA 1
ATOM 1581 C C . GLU A 1 210 ? 12.062 -47.5 -25.719 1 89.5 210 GLU A C 1
ATOM 1583 O O . GLU A 1 210 ? 12.117 -47.906 -24.562 1 89.5 210 GLU A O 1
ATOM 1588 N N . LEU A 1 211 ? 12.758 -46.531 -26.234 1 91.75 211 LEU A N 1
ATOM 1589 C CA . LEU A 1 211 ? 13.75 -45.875 -25.375 1 91.75 211 LEU A CA 1
ATOM 1590 C C . LEU A 1 211 ? 13.086 -45.188 -24.203 1 91.75 211 LEU A C 1
ATOM 1592 O O . LEU A 1 211 ? 11.867 -44.969 -24.203 1 91.75 211 LEU A O 1
ATOM 1596 N N . SER A 1 212 ? 13.906 -44.906 -23.234 1 92.25 212 SER A N 1
ATOM 1597 C CA . SER A 1 212 ? 13.406 -44.25 -22.031 1 92.25 212 SER A CA 1
ATOM 1598 C C . SER A 1 212 ? 13.305 -42.719 -22.25 1 92.25 212 SER A C 1
ATOM 1600 O O . SER A 1 212 ? 14.211 -42.125 -22.812 1 92.25 212 SER A O 1
ATOM 1602 N N . TYR A 1 213 ? 12.203 -42.156 -21.828 1 94.81 213 TYR A N 1
ATOM 1603 C CA . TYR A 1 213 ? 11.969 -40.719 -21.938 1 94.81 213 TYR A CA 1
ATOM 1604 C C . TYR A 1 213 ? 12.211 -40.031 -20.594 1 94.81 213 TYR A C 1
ATOM 1606 O O . TYR A 1 213 ? 11.969 -38.812 -20.453 1 94.81 213 TYR A O 1
ATOM 1614 N N . SER A 1 214 ? 12.719 -40.688 -19.609 1 92.69 214 SER A N 1
ATOM 1615 C CA . SER A 1 214 ? 12.805 -40.188 -18.234 1 92.69 214 SER A CA 1
ATOM 1616 C C . SER A 1 214 ? 13.891 -39.156 -18.094 1 92.69 214 SER A C 1
ATOM 1618 O O . SER A 1 214 ? 14.859 -39.125 -18.844 1 92.69 214 SER A O 1
ATOM 1620 N N . GLY A 1 215 ? 13.633 -38.156 -17.188 1 92.88 215 GLY A N 1
ATOM 1621 C CA . GLY A 1 215 ? 14.578 -37.125 -16.797 1 92.88 215 GLY A CA 1
ATOM 1622 C C . GLY A 1 215 ? 14.797 -37.062 -15.297 1 92.88 215 GLY A C 1
ATOM 1623 O O . GLY A 1 215 ? 14.266 -37.906 -14.547 1 92.88 215 GLY A O 1
ATOM 1624 N N . PRO A 1 216 ? 15.578 -36.125 -14.898 1 91.38 216 PRO A N 1
ATOM 1625 C CA . PRO A 1 216 ? 15.859 -36 -13.469 1 91.38 216 PRO A CA 1
ATOM 1626 C C . PRO A 1 216 ? 14.656 -35.469 -12.68 1 91.38 216 PRO A C 1
ATOM 1628 O O . PRO A 1 216 ? 13.844 -34.719 -13.219 1 91.38 216 PRO A O 1
ATOM 1631 N N . ASP A 1 217 ? 14.461 -35.906 -11.445 1 89.44 217 ASP A N 1
ATOM 1632 C CA . ASP A 1 217 ? 13.477 -35.375 -10.5 1 89.44 217 ASP A CA 1
ATOM 1633 C C . ASP A 1 217 ? 12.055 -35.594 -11.023 1 89.44 217 ASP A C 1
ATOM 1635 O O . ASP A 1 217 ? 11.211 -34.688 -10.875 1 89.44 217 ASP A O 1
ATOM 1639 N N . GLY A 1 218 ? 11.922 -36.656 -11.812 1 89 218 GLY A N 1
ATOM 1640 C CA . GLY A 1 218 ? 10.586 -36.969 -12.289 1 89 218 GLY A CA 1
ATOM 1641 C C . GLY A 1 218 ? 10.219 -36.25 -13.57 1 89 218 GLY A C 1
ATOM 1642 O O . GLY A 1 218 ? 9.086 -36.344 -14.055 1 89 218 GLY A O 1
ATOM 1643 N N . GLN A 1 219 ? 11.117 -35.531 -14.047 1 93.88 219 GLN A N 1
ATOM 1644 C CA . GLN A 1 219 ? 10.891 -34.875 -15.336 1 93.88 219 GLN A CA 1
ATOM 1645 C C . GLN A 1 219 ? 10.953 -35.875 -16.484 1 93.88 219 GLN A C 1
ATOM 1647 O O . GLN A 1 219 ? 11.461 -37 -16.312 1 93.88 219 GLN A O 1
ATOM 1652 N N . ASN A 1 220 ? 10.352 -35.594 -17.516 1 95.12 220 ASN A N 1
ATOM 1653 C CA . ASN A 1 220 ? 10.547 -36.344 -18.766 1 95.12 220 ASN A CA 1
ATOM 1654 C C . ASN A 1 220 ? 11.219 -35.469 -19.828 1 95.12 220 ASN A C 1
ATOM 1656 O O . ASN A 1 220 ? 11.492 -34.312 -19.594 1 95.12 220 ASN A O 1
ATOM 1660 N N . VAL A 1 221 ? 11.508 -36.031 -20.938 1 95.88 221 VAL A N 1
ATOM 1661 C CA . VAL A 1 221 ? 12.312 -35.375 -21.969 1 95.88 221 VAL A CA 1
ATOM 1662 C C . VAL A 1 221 ? 11.562 -34.156 -22.516 1 95.88 221 VAL A C 1
ATOM 1664 O O . VAL A 1 221 ? 12.188 -33.188 -22.938 1 95.88 221 VAL A O 1
ATOM 1667 N N . LEU A 1 222 ? 10.25 -34.125 -22.438 1 96.31 222 LEU A N 1
ATOM 1668 C CA . LEU A 1 222 ? 9.469 -33 -22.984 1 96.31 222 LEU A CA 1
ATOM 1669 C C . LEU A 1 222 ? 9.656 -31.75 -22.141 1 96.31 222 LEU A C 1
ATOM 1671 O O . LEU A 1 222 ? 9.594 -30.641 -22.656 1 96.31 222 LEU A O 1
ATOM 1675 N N . HIS A 1 223 ? 9.898 -31.906 -20.859 1 96.12 223 HIS A N 1
ATOM 1676 C CA . HIS A 1 223 ? 10.148 -30.766 -19.969 1 96.12 223 HIS A CA 1
ATOM 1677 C C . HIS A 1 223 ? 11.328 -29.938 -20.453 1 96.12 223 HIS A C 1
ATOM 1679 O O . HIS A 1 223 ? 11.289 -28.703 -20.406 1 96.12 223 HIS A O 1
ATOM 1685 N N . VAL A 1 224 ? 12.32 -30.578 -20.875 1 95.19 224 VAL A N 1
ATOM 1686 C CA . VAL A 1 224 ? 13.523 -29.875 -21.297 1 95.19 224 VAL A CA 1
ATOM 1687 C C . VAL A 1 224 ? 13.406 -29.484 -22.766 1 95.19 224 VAL A C 1
ATOM 1689 O O . VAL A 1 224 ? 13.906 -28.438 -23.188 1 95.19 224 VAL A O 1
ATOM 1692 N N . ALA A 1 225 ? 12.742 -30.328 -23.531 1 96.19 225 ALA A N 1
ATOM 1693 C CA . ALA A 1 225 ? 12.609 -30.078 -24.969 1 96.19 225 ALA A CA 1
ATOM 1694 C C . ALA A 1 225 ? 11.898 -28.75 -25.234 1 96.19 225 ALA A C 1
ATOM 1696 O O . ALA A 1 225 ? 12.297 -27.984 -26.109 1 96.19 225 ALA A O 1
ATOM 1697 N N . VAL A 1 226 ? 10.891 -28.453 -24.484 1 95.12 226 VAL A N 1
ATOM 1698 C CA . VAL A 1 226 ? 10.086 -27.25 -24.672 1 95.12 226 VAL A CA 1
ATOM 1699 C C . VAL A 1 226 ? 10.953 -26 -24.469 1 95.12 226 VAL A C 1
ATOM 1701 O O . VAL A 1 226 ? 10.656 -24.938 -24.984 1 95.12 226 VAL A O 1
ATOM 1704 N N . LEU A 1 227 ? 12.039 -26.156 -23.703 1 93.94 227 LEU A N 1
ATOM 1705 C CA . LEU A 1 227 ? 12.914 -25.031 -23.391 1 93.94 227 LEU A CA 1
ATOM 1706 C C . LEU A 1 227 ? 14.039 -24.906 -24.422 1 93.94 227 LEU A C 1
ATOM 1708 O O . LEU A 1 227 ? 14.68 -23.859 -24.531 1 93.94 227 LEU A O 1
ATOM 1712 N N . ARG A 1 228 ? 14.289 -25.984 -25.172 1 91.5 228 ARG A N 1
ATOM 1713 C CA . ARG A 1 228 ? 15.492 -26.031 -25.984 1 91.5 228 ARG A CA 1
ATOM 1714 C C . ARG A 1 228 ? 15.156 -25.859 -27.469 1 91.5 228 ARG A C 1
ATOM 1716 O O . ARG A 1 228 ? 15.828 -25.109 -28.172 1 91.5 228 ARG A O 1
ATOM 1723 N N . SER A 1 229 ? 14.18 -26.656 -27.859 1 90.94 229 SER A N 1
ATOM 1724 C CA . SER A 1 229 ? 13.953 -26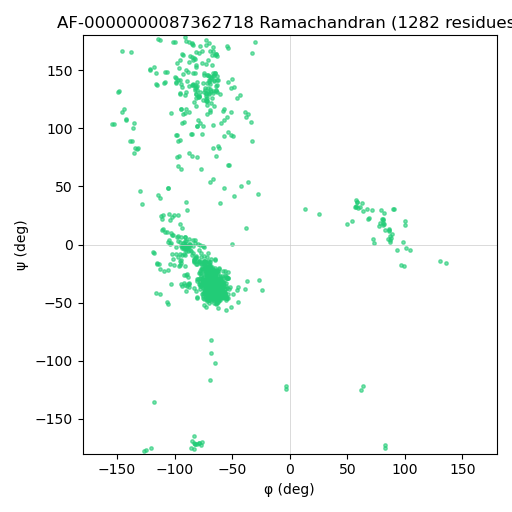.688 -29.312 1 90.94 229 SER A CA 1
ATOM 1725 C C . SER A 1 229 ? 12.477 -26.922 -29.625 1 90.94 229 SER A C 1
ATOM 1727 O O . SER A 1 229 ? 11.891 -27.906 -29.156 1 90.94 229 SER A O 1
ATOM 1729 N N . GLN A 1 230 ? 11.969 -26.094 -30.531 1 93.5 230 GLN A N 1
ATOM 1730 C CA . GLN A 1 230 ? 10.594 -26.266 -30.984 1 93.5 230 GLN A CA 1
ATOM 1731 C C . GLN A 1 230 ? 10.453 -27.5 -31.844 1 93.5 230 GLN A C 1
ATOM 1733 O O . GLN A 1 230 ? 9.461 -28.234 -31.75 1 93.5 230 GLN A O 1
ATOM 1738 N N . GLY A 1 231 ? 11.438 -27.688 -32.656 1 94.25 231 GLY A N 1
ATOM 1739 C CA . GLY A 1 231 ? 11.414 -28.859 -33.531 1 94.25 231 GLY A CA 1
ATOM 1740 C C . GLY A 1 231 ? 11.375 -30.172 -32.781 1 94.25 231 GLY A C 1
ATOM 1741 O O . GLY A 1 231 ? 10.594 -31.062 -33.094 1 94.25 231 GLY A O 1
ATOM 1742 N N . MET A 1 232 ? 12.219 -30.266 -31.828 1 94.69 232 MET A N 1
ATOM 1743 C CA . MET A 1 232 ? 12.273 -31.484 -31.031 1 94.69 232 MET A CA 1
ATOM 1744 C C . MET A 1 232 ? 10.992 -31.656 -30.219 1 94.69 232 MET A C 1
ATOM 1746 O O . MET A 1 232 ? 10.531 -32.781 -30.016 1 94.69 232 MET A O 1
ATOM 1750 N N . THR A 1 233 ? 10.43 -30.562 -29.75 1 96.44 233 THR A N 1
ATOM 1751 C CA . THR A 1 233 ? 9.164 -30.609 -29.016 1 96.44 233 THR A CA 1
ATOM 1752 C C . THR A 1 233 ? 8.07 -31.234 -29.875 1 96.44 233 THR A C 1
ATOM 1754 O O . THR A 1 233 ? 7.375 -32.156 -29.438 1 96.44 233 THR A O 1
ATOM 1757 N N . ASN A 1 234 ? 7.984 -30.828 -31.125 1 95.94 234 ASN A N 1
ATOM 1758 C CA . ASN A 1 234 ? 6.969 -31.359 -32.031 1 95.94 234 ASN A CA 1
ATOM 1759 C C . ASN A 1 234 ? 7.191 -32.844 -32.312 1 95.94 234 ASN A C 1
ATOM 1761 O O . ASN A 1 234 ? 6.242 -33.625 -32.344 1 95.94 234 ASN A O 1
ATOM 1765 N N . LYS A 1 235 ? 8.414 -33.219 -32.469 1 95.31 235 LYS A N 1
ATOM 1766 C CA . LYS A 1 235 ? 8.734 -34.625 -32.75 1 95.31 235 LYS A CA 1
ATOM 1767 C C . LYS A 1 235 ? 8.391 -35.531 -31.547 1 95.31 235 LYS A C 1
ATOM 1769 O O . LYS A 1 235 ? 7.809 -36.594 -31.719 1 95.31 235 LYS A O 1
ATOM 1774 N N . LEU A 1 236 ? 8.758 -35 -30.422 1 96 236 LEU A N 1
ATOM 1775 C CA . LEU A 1 236 ? 8.484 -35.781 -29.219 1 96 236 LEU A CA 1
ATOM 1776 C C . LEU A 1 236 ? 6.98 -35.969 -29.016 1 96 236 LEU A C 1
ATOM 1778 O O . LEU A 1 236 ? 6.535 -37.031 -28.562 1 96 236 LEU A O 1
ATOM 1782 N N . LEU A 1 237 ? 6.211 -34.938 -29.344 1 95.06 237 LEU A N 1
ATOM 1783 C CA . LEU A 1 237 ? 4.758 -35.031 -29.234 1 95.06 237 LEU A CA 1
ATOM 1784 C C . LEU A 1 237 ? 4.199 -36.031 -30.219 1 95.06 237 LEU A C 1
ATOM 1786 O O . LEU A 1 237 ? 3.213 -36.719 -29.922 1 95.06 237 LEU A O 1
ATOM 1790 N N . GLU A 1 238 ? 4.867 -36.125 -31.344 1 93.75 238 GLU A N 1
ATOM 1791 C CA . GLU A 1 238 ? 4.477 -37.125 -32.344 1 93.75 238 GLU A CA 1
ATOM 1792 C C . GLU A 1 238 ? 4.84 -38.531 -31.891 1 93.75 238 GLU A C 1
ATOM 1794 O O . GLU A 1 238 ? 4.086 -39.5 -32.125 1 93.75 238 GLU A O 1
ATOM 1799 N N . TRP A 1 239 ? 6.023 -38.625 -31.203 1 93.81 239 TRP A N 1
ATOM 1800 C CA . TRP A 1 239 ? 6.512 -39.938 -30.75 1 93.81 239 TRP A CA 1
ATOM 1801 C C . TRP A 1 239 ? 5.656 -40.469 -29.609 1 93.81 239 TRP A C 1
ATOM 1803 O O . TRP A 1 239 ? 5.328 -41.656 -29.578 1 93.81 239 TRP A O 1
ATOM 1813 N N . ASN A 1 240 ? 5.363 -39.625 -28.656 1 92.38 240 ASN A N 1
ATOM 1814 C CA . ASN A 1 240 ? 4.625 -40 -27.453 1 92.38 240 ASN A CA 1
ATOM 1815 C C . ASN A 1 240 ? 3.865 -38.812 -26.875 1 92.38 240 ASN A C 1
ATOM 1817 O O . ASN A 1 240 ? 4.43 -38.031 -26.109 1 92.38 240 ASN A O 1
ATOM 1821 N N . MET A 1 241 ? 2.604 -38.75 -27.062 1 88.81 241 MET A N 1
ATOM 1822 C CA . MET A 1 241 ? 1.771 -37.625 -26.641 1 88.81 241 MET A CA 1
ATOM 1823 C C . MET A 1 241 ? 1.521 -37.656 -25.141 1 88.81 241 MET A C 1
ATOM 1825 O O . MET A 1 241 ? 1.254 -36.625 -24.531 1 88.81 241 MET A O 1
ATOM 1829 N N . ASP A 1 242 ? 1.676 -38.719 -24.516 1 88.62 242 ASP A N 1
ATOM 1830 C CA . ASP A 1 242 ? 1.365 -38.875 -23.094 1 88.62 242 ASP A CA 1
ATOM 1831 C C . ASP A 1 242 ? 2.395 -38.156 -22.219 1 88.62 242 ASP A C 1
ATOM 1833 O O . ASP A 1 242 ? 2.16 -37.906 -21.031 1 88.62 242 ASP A O 1
ATOM 1837 N N . LEU A 1 243 ? 3.502 -37.812 -22.828 1 92.44 243 LEU A N 1
ATOM 1838 C CA . LEU A 1 243 ? 4.551 -37.094 -22.094 1 92.44 243 LEU A CA 1
ATOM 1839 C C . LEU A 1 243 ? 4.059 -35.75 -21.609 1 92.44 243 LEU A C 1
ATOM 1841 O O . LEU A 1 243 ? 4.555 -35.219 -20.609 1 92.44 243 LEU A O 1
ATOM 1845 N N . CYS A 1 244 ? 3.121 -35.219 -22.312 1 92.06 244 CYS A N 1
ATOM 1846 C CA . CYS A 1 244 ? 2.645 -33.875 -22 1 92.06 244 CYS A CA 1
ATOM 1847 C C . CYS A 1 244 ? 1.781 -33.906 -20.734 1 92.06 244 CYS A C 1
ATOM 1849 O O . CYS A 1 244 ? 1.541 -32.844 -20.141 1 92.06 244 CYS A O 1
ATOM 1851 N N . LYS A 1 245 ? 1.351 -35.031 -20.266 1 88.31 245 LYS A N 1
ATOM 1852 C CA . LYS A 1 245 ? 0.432 -35.156 -19.141 1 88.31 245 LYS A CA 1
ATOM 1853 C C . LYS A 1 245 ? 1.191 -35.375 -17.844 1 88.31 245 LYS A C 1
ATOM 1855 O O . LYS A 1 245 ? 0.629 -35.219 -16.75 1 88.31 245 LYS A O 1
ATOM 1860 N N . GLN A 1 246 ? 2.416 -35.688 -18 1 88.94 246 GLN A N 1
ATOM 1861 C CA . GLN A 1 246 ? 3.182 -36.062 -16.812 1 88.94 246 GLN A CA 1
ATOM 1862 C C . GLN A 1 246 ? 3.852 -34.844 -16.188 1 88.94 246 GLN A C 1
ATOM 1864 O O . GLN A 1 246 ? 4.477 -34.031 -16.891 1 88.94 246 GLN A O 1
ATOM 1869 N N . GLY A 1 247 ? 3.631 -34.688 -14.836 1 89.94 247 GLY A N 1
ATOM 1870 C CA . GLY A 1 247 ? 4.289 -33.625 -14.102 1 89.94 247 GLY A CA 1
ATOM 1871 C C . GLY A 1 247 ? 5.562 -34.062 -13.414 1 89.94 247 GLY A C 1
ATOM 1872 O O . GLY A 1 247 ? 5.773 -35.281 -13.195 1 89.94 247 GLY A O 1
ATOM 1873 N N . ASP A 1 248 ? 6.395 -33.125 -13.117 1 88.44 248 ASP A N 1
ATOM 1874 C CA . ASP A 1 248 ? 7.625 -33.406 -12.391 1 88.44 248 ASP A CA 1
ATOM 1875 C C . ASP A 1 248 ? 7.324 -33.812 -10.945 1 88.44 248 ASP A C 1
ATOM 1877 O O . ASP A 1 248 ? 6.184 -33.719 -10.492 1 88.44 248 ASP A O 1
ATOM 1881 N N . GLN A 1 249 ? 8.281 -34.312 -10.344 1 85 249 GLN A N 1
ATOM 1882 C CA . GLN A 1 249 ? 8.102 -34.844 -8.992 1 85 249 GLN A CA 1
ATOM 1883 C C . GLN A 1 249 ? 8.07 -33.719 -7.969 1 85 249 GLN A C 1
ATOM 1885 O O . GLN A 1 249 ? 7.316 -33.781 -6.992 1 85 249 GLN A O 1
ATOM 1890 N N . ARG A 1 250 ? 8.781 -32.719 -8.117 1 84.69 250 ARG A N 1
ATOM 1891 C CA . ARG A 1 250 ? 8.953 -31.656 -7.125 1 84.69 250 ARG A CA 1
ATOM 1892 C C . ARG A 1 250 ? 7.699 -30.797 -7.039 1 84.69 250 ARG A C 1
ATOM 1894 O O . ARG A 1 250 ? 7.141 -30.609 -5.957 1 84.69 250 ARG A O 1
ATOM 1901 N N . ASN A 1 251 ? 7.238 -30.266 -8.148 1 89.44 251 ASN A N 1
ATOM 1902 C CA . ASN A 1 251 ? 6.145 -29.297 -8.156 1 89.44 251 ASN A CA 1
ATOM 1903 C C . ASN A 1 251 ? 4.938 -29.828 -8.922 1 89.44 251 ASN A C 1
ATOM 1905 O O . ASN A 1 251 ? 3.879 -29.188 -8.938 1 89.44 251 ASN A O 1
ATOM 1909 N N . GLY A 1 252 ? 5.145 -31.047 -9.609 1 92.25 252 GLY A N 1
ATOM 1910 C CA . GLY A 1 252 ? 4.07 -31.562 -10.438 1 92.25 252 GLY A CA 1
ATOM 1911 C C . GLY A 1 252 ? 3.826 -30.719 -11.68 1 92.25 252 GLY A C 1
ATOM 1912 O O . GLY A 1 252 ? 2.713 -30.703 -12.211 1 92.25 252 GLY A O 1
ATOM 1913 N N . SER A 1 253 ? 4.832 -30.016 -12.039 1 94.75 253 SER A N 1
ATOM 1914 C CA . SER A 1 253 ? 4.699 -29.109 -13.188 1 94.75 253 SER A CA 1
ATOM 1915 C C . SER A 1 253 ? 4.805 -29.891 -14.5 1 94.75 253 SER A C 1
ATOM 1917 O O . SER A 1 253 ? 5.711 -30.703 -14.672 1 94.75 253 SER A O 1
ATOM 1919 N N . THR A 1 254 ? 3.836 -29.719 -15.352 1 96.19 254 THR A N 1
ATOM 1920 C CA . THR A 1 254 ? 3.826 -30.328 -16.672 1 96.19 254 THR A CA 1
ATOM 1921 C C . THR A 1 254 ? 4.723 -29.562 -17.641 1 96.19 254 THR A C 1
ATOM 1923 O O . THR A 1 254 ? 5.176 -28.453 -17.312 1 96.19 254 THR A O 1
ATOM 1926 N N . PRO A 1 255 ? 5.051 -30.172 -18.781 1 96.44 255 PRO A N 1
ATOM 1927 C CA . PRO A 1 255 ? 5.848 -29.453 -19.781 1 96.44 255 PRO A CA 1
ATOM 1928 C C . PRO A 1 255 ? 5.219 -28.125 -20.188 1 96.44 255 PRO A C 1
ATOM 1930 O O . PRO A 1 255 ? 5.938 -27.156 -20.469 1 96.44 255 PRO A O 1
ATOM 1933 N N . LEU A 1 256 ? 3.889 -28.047 -20.109 1 97 256 LEU A N 1
ATOM 1934 C CA . LEU A 1 256 ? 3.215 -26.797 -20.438 1 97 256 LEU A CA 1
ATOM 1935 C C . LEU A 1 256 ? 3.516 -25.719 -19.391 1 97 256 LEU A C 1
ATOM 1937 O O . LEU A 1 256 ? 3.703 -24.547 -19.734 1 97 256 LEU A O 1
ATOM 1941 N N . HIS A 1 257 ? 3.576 -26.125 -18.156 1 97 257 HIS A N 1
ATOM 1942 C CA . HIS A 1 257 ? 3.963 -25.188 -17.109 1 97 257 HIS A CA 1
ATOM 1943 C C . HIS A 1 257 ? 5.344 -24.594 -17.375 1 97 257 HIS A C 1
ATOM 1945 O O . HIS A 1 257 ? 5.547 -23.391 -17.234 1 97 257 HIS A O 1
ATOM 1951 N N . PHE A 1 258 ? 6.273 -25.438 -17.75 1 96.06 258 PHE A N 1
ATOM 1952 C CA . PHE A 1 258 ? 7.637 -25.016 -18.031 1 96.06 258 PHE A CA 1
ATOM 1953 C C . PHE A 1 258 ? 7.664 -24.031 -19.203 1 96.06 258 PHE A C 1
ATOM 1955 O O . PHE A 1 258 ? 8.297 -22.969 -19.109 1 96.06 258 PHE A O 1
ATOM 1962 N N . ALA A 1 259 ? 6.996 -24.422 -20.25 1 96.44 259 ALA A N 1
ATOM 1963 C CA . ALA A 1 259 ? 6.957 -23.562 -21.438 1 96.44 259 ALA A CA 1
ATOM 1964 C C . ALA A 1 259 ? 6.328 -22.203 -21.125 1 96.44 259 ALA A C 1
ATOM 1966 O O . ALA A 1 259 ? 6.832 -21.172 -21.547 1 96.44 259 ALA A O 1
ATOM 1967 N N . ALA A 1 260 ? 5.246 -22.203 -20.359 1 96.44 260 ALA A N 1
ATOM 1968 C CA . ALA A 1 260 ? 4.539 -20.984 -20 1 96.44 260 ALA A CA 1
ATOM 1969 C C . ALA A 1 260 ? 5.395 -20.109 -19.094 1 96.44 260 ALA A C 1
ATOM 1971 O O . ALA A 1 260 ? 5.461 -18.891 -19.281 1 96.44 260 ALA A O 1
ATOM 1972 N N . SER A 1 261 ? 6.051 -20.672 -18.109 1 95 261 SER A N 1
ATOM 1973 C CA . SER A 1 261 ? 6.871 -19.953 -17.156 1 95 261 SER A CA 1
ATOM 1974 C C . SER A 1 261 ? 8.086 -19.312 -17.812 1 95 261 SER A C 1
ATOM 1976 O O . SER A 1 261 ? 8.5 -18.219 -17.453 1 95 261 SER A O 1
ATOM 1978 N N . CYS A 1 262 ? 8.609 -19.984 -18.828 1 94 262 CYS A N 1
ATOM 1979 C CA . CYS A 1 262 ? 9.82 -19.5 -19.469 1 94 262 CYS A CA 1
ATOM 1980 C C . CYS A 1 262 ? 9.484 -18.625 -20.672 1 94 262 CYS A C 1
ATOM 1982 O O . CYS A 1 262 ? 10.383 -18.047 -21.297 1 94 262 CYS A O 1
ATOM 1984 N N . GLY A 1 263 ? 8.273 -18.578 -21.062 1 93.06 263 GLY A N 1
ATOM 1985 C CA . GLY A 1 263 ? 7.832 -17.609 -22.062 1 93.06 263 GLY A CA 1
ATOM 1986 C C . GLY A 1 263 ? 7.949 -18.109 -23.484 1 93.06 263 GLY A C 1
ATOM 1987 O O . GLY A 1 263 ? 8.234 -17.344 -24.406 1 93.06 263 GLY A O 1
ATOM 1988 N N . PHE A 1 264 ? 7.812 -19.406 -23.75 1 94.69 264 PHE A N 1
ATOM 1989 C CA . PHE A 1 264 ? 7.902 -19.969 -25.094 1 94.69 264 PHE A CA 1
ATOM 1990 C C . PHE A 1 264 ? 6.512 -20.188 -25.688 1 94.69 264 PHE A C 1
ATOM 1992 O O . PHE A 1 264 ? 5.926 -21.25 -25.547 1 94.69 264 PHE A O 1
ATOM 1999 N N . ASP A 1 265 ? 6.02 -19.234 -26.453 1 95.56 265 ASP A N 1
ATOM 2000 C CA . ASP A 1 265 ? 4.645 -19.203 -26.938 1 95.56 265 ASP A CA 1
ATOM 2001 C C . ASP A 1 265 ? 4.41 -20.297 -27.984 1 95.56 265 ASP A C 1
ATOM 2003 O O . ASP A 1 265 ? 3.35 -20.922 -28.016 1 95.56 265 ASP A O 1
ATOM 2007 N N . GLN A 1 266 ? 5.445 -20.578 -28.781 1 95.69 266 GLN A N 1
ATOM 2008 C CA . GLN A 1 266 ? 5.273 -21.594 -29.812 1 95.69 266 GLN A CA 1
ATOM 2009 C C . GLN A 1 266 ? 5.137 -22.984 -29.203 1 95.69 266 GLN A C 1
ATOM 2011 O O . GLN A 1 266 ? 4.305 -23.781 -29.625 1 95.69 266 GLN A O 1
ATOM 2016 N N . ALA A 1 267 ? 6.004 -23.219 -28.219 1 96.19 267 ALA A N 1
ATOM 2017 C CA . ALA A 1 267 ? 5.922 -24.5 -27.516 1 96.19 267 ALA A CA 1
ATOM 2018 C C . ALA A 1 267 ? 4.566 -24.656 -26.828 1 96.19 267 ALA A C 1
ATOM 2020 O O . ALA A 1 267 ? 3.982 -25.734 -26.844 1 96.19 267 ALA A O 1
ATOM 2021 N N . VAL A 1 268 ? 4.055 -23.625 -26.312 1 96.88 268 VAL A N 1
ATOM 2022 C CA . VAL A 1 268 ? 2.756 -23.625 -25.641 1 96.88 268 VAL A CA 1
ATOM 2023 C C . VAL A 1 268 ? 1.657 -23.969 -26.641 1 96.88 268 VAL A C 1
ATOM 2025 O O . VAL A 1 268 ? 0.802 -24.812 -26.375 1 96.88 268 VAL A O 1
ATOM 2028 N N . ALA A 1 269 ? 1.733 -23.344 -27.766 1 96.44 269 ALA A N 1
ATOM 2029 C CA . ALA A 1 269 ? 0.743 -23.594 -28.812 1 96.44 269 ALA A CA 1
ATOM 2030 C C . ALA A 1 269 ? 0.771 -25.047 -29.25 1 96.44 269 ALA A C 1
ATOM 2032 O O . ALA A 1 269 ? -0.277 -25.688 -29.375 1 96.44 269 ALA A O 1
ATOM 2033 N N . SER A 1 270 ? 1.983 -25.578 -29.391 1 95.81 270 SER A N 1
ATOM 2034 C CA . SER A 1 270 ? 2.135 -26.953 -29.844 1 95.81 270 SER A CA 1
ATOM 2035 C C . SER A 1 270 ? 1.582 -27.938 -28.812 1 95.81 270 SER A C 1
ATOM 2037 O O . SER A 1 270 ? 0.933 -28.922 -29.172 1 95.81 270 SER A O 1
ATOM 2039 N N . LEU A 1 271 ? 1.878 -27.688 -27.594 1 96.56 271 LEU A N 1
ATOM 2040 C CA . LEU A 1 271 ? 1.427 -28.578 -26.531 1 96.56 271 LEU A CA 1
ATOM 2041 C C . LEU A 1 271 ? -0.094 -28.562 -26.422 1 96.56 271 LEU A C 1
ATOM 2043 O O . LEU A 1 271 ? -0.72 -29.609 -26.266 1 96.56 271 LEU A O 1
ATOM 2047 N N . ILE A 1 272 ? -0.727 -27.391 -26.578 1 95 272 ILE A N 1
ATOM 2048 C CA . ILE A 1 272 ? -2.176 -27.266 -26.469 1 95 272 ILE A CA 1
ATOM 2049 C C . ILE A 1 272 ? -2.844 -27.891 -27.672 1 95 272 ILE A C 1
ATOM 2051 O O . ILE A 1 272 ? -3.9 -28.516 -27.562 1 95 272 ILE A O 1
ATOM 2055 N N . ASN A 1 273 ? -2.203 -27.703 -28.844 1 93.56 273 ASN A N 1
ATOM 2056 C CA . ASN A 1 273 ? -2.75 -28.328 -30.031 1 93.56 273 ASN A CA 1
ATOM 2057 C C . ASN A 1 273 ? -2.73 -29.844 -29.938 1 93.56 273 ASN A C 1
ATOM 2059 O O . ASN A 1 273 ? -3.627 -30.516 -30.453 1 93.56 273 ASN A O 1
ATOM 2063 N N . ALA A 1 274 ? -1.704 -30.312 -29.234 1 91.44 274 ALA A N 1
ATOM 2064 C CA . ALA A 1 274 ? -1.597 -31.75 -29.047 1 91.44 274 ALA A CA 1
ATOM 2065 C C . ALA A 1 274 ? -2.605 -32.25 -28.016 1 91.44 274 ALA A C 1
ATOM 2067 O O . ALA A 1 274 ? -3.271 -33.25 -28.234 1 91.44 274 ALA A O 1
ATOM 2068 N N . ASP A 1 275 ? -2.68 -31.578 -26.953 1 90.81 275 ASP A N 1
ATOM 2069 C CA . ASP A 1 275 ? -3.617 -31.891 -25.875 1 90.81 275 ASP A CA 1
ATOM 2070 C C . ASP A 1 275 ? -4.184 -30.625 -25.25 1 90.81 275 ASP A C 1
ATOM 2072 O O . ASP A 1 275 ? -3.535 -30 -24.391 1 90.81 275 ASP A O 1
ATOM 2076 N N . LYS A 1 276 ? -5.371 -30.328 -25.5 1 89 276 LYS A N 1
ATOM 2077 C CA . LYS A 1 276 ? -5.992 -29.109 -25.031 1 89 276 LYS A CA 1
ATOM 2078 C C . LYS A 1 276 ? -6.184 -29.125 -23.516 1 89 276 LYS A C 1
ATOM 2080 O O . LYS A 1 276 ? -6.121 -28.094 -22.859 1 89 276 LYS A O 1
ATOM 2085 N N . TYR A 1 277 ? -6.402 -30.234 -23 1 88.94 277 TYR A N 1
ATOM 2086 C CA . TYR A 1 277 ? -6.672 -30.344 -21.562 1 88.94 277 TYR A CA 1
ATOM 2087 C C . TYR A 1 277 ? -5.422 -30.047 -20.75 1 88.94 277 TYR A C 1
ATOM 2089 O O . TYR A 1 277 ? -5.504 -29.812 -19.547 1 88.94 277 TYR A O 1
ATOM 2097 N N . SER A 1 278 ? -4.246 -30.078 -21.375 1 90.19 278 SER A N 1
ATOM 2098 C CA . SER A 1 278 ? -3.004 -29.781 -20.672 1 90.19 278 SER A CA 1
ATOM 2099 C C . SER A 1 278 ? -3.061 -28.406 -20.016 1 90.19 278 SER A C 1
ATOM 2101 O O . SER A 1 278 ? -2.428 -28.172 -18.984 1 90.19 278 SER A O 1
ATOM 2103 N N . ALA A 1 279 ? -3.865 -27.547 -20.578 1 92.81 279 ALA A N 1
ATOM 2104 C CA . ALA A 1 279 ? -3.99 -26.188 -20.062 1 92.81 279 ALA A CA 1
ATOM 2105 C C . ALA A 1 279 ? -4.793 -26.172 -18.766 1 92.81 279 ALA A C 1
ATOM 2107 O O . ALA A 1 279 ? -4.734 -25.203 -18 1 92.81 279 ALA A O 1
ATOM 2108 N N . TYR A 1 280 ? -5.539 -27.219 -18.469 1 89.88 280 TYR A N 1
ATOM 2109 C CA . TYR A 1 280 ? -6.441 -27.266 -17.312 1 89.88 280 TYR A CA 1
ATOM 2110 C C . TYR A 1 280 ? -5.938 -28.234 -16.25 1 89.88 280 TYR A C 1
ATOM 2112 O O . TYR A 1 280 ? -6.695 -28.656 -15.383 1 89.88 280 TYR A O 1
ATOM 2120 N N . ARG A 1 281 ? -4.66 -28.656 -16.422 1 88.81 281 ARG A N 1
ATOM 2121 C CA . ARG A 1 281 ? -4.035 -29.516 -15.43 1 88.81 281 ARG A CA 1
ATOM 2122 C C . ARG A 1 281 ? -3.229 -28.688 -14.43 1 88.81 281 ARG A C 1
ATOM 2124 O O . ARG A 1 281 ? -2.26 -28.031 -14.797 1 88.81 281 ARG A O 1
ATOM 2131 N N . PRO A 1 282 ? -3.631 -28.719 -13.148 1 89.81 282 PRO A N 1
ATOM 2132 C CA . PRO A 1 282 ? -2.881 -27.969 -12.148 1 89.81 282 PRO A CA 1
ATOM 2133 C C . PRO A 1 282 ? -1.641 -28.703 -11.656 1 89.81 282 PRO A C 1
ATOM 2135 O O . PRO A 1 282 ? -1.548 -29.922 -11.805 1 89.81 282 PRO A O 1
ATOM 2138 N N . ASP A 1 283 ? -0.706 -28.031 -11.211 1 92.06 283 ASP A N 1
ATOM 2139 C CA . ASP A 1 283 ? 0.445 -28.625 -10.539 1 92.06 283 ASP A CA 1
ATOM 2140 C C . ASP A 1 283 ? 0.134 -28.922 -9.078 1 92.06 283 ASP A C 1
ATOM 2142 O O . ASP A 1 283 ? -1.029 -28.922 -8.672 1 92.06 283 ASP A O 1
ATOM 2146 N N . ASN A 1 284 ? 1.129 -29.297 -8.352 1 88.44 284 ASN A N 1
ATOM 2147 C CA . ASN A 1 284 ? 0.93 -29.688 -6.961 1 88.44 284 ASN A CA 1
ATOM 2148 C C . ASN A 1 284 ? 0.491 -28.516 -6.098 1 88.44 284 ASN A C 1
ATOM 2150 O O . ASN A 1 284 ? -0.124 -28.703 -5.047 1 88.44 284 ASN A O 1
ATOM 2154 N N . THR A 1 285 ? 0.741 -27.312 -6.496 1 87.38 285 THR A N 1
ATOM 2155 C CA . THR A 1 285 ? 0.329 -26.125 -5.77 1 87.38 285 THR A CA 1
ATOM 2156 C C . THR A 1 285 ? -1.034 -25.641 -6.25 1 87.38 285 THR A C 1
ATOM 2158 O O . THR A 1 285 ? -1.557 -24.641 -5.754 1 87.38 285 THR A O 1
ATOM 2161 N N . GLY A 1 286 ? -1.533 -26.328 -7.27 1 89.75 286 GLY A N 1
ATOM 2162 C CA . GLY A 1 286 ? -2.834 -25.969 -7.809 1 89.75 286 GLY A CA 1
ATOM 2163 C C . GLY A 1 286 ? -2.756 -24.906 -8.891 1 89.75 286 GLY A C 1
ATOM 2164 O O . GLY A 1 286 ? -3.783 -24.391 -9.344 1 89.75 286 GLY A O 1
ATOM 2165 N N . SER A 1 287 ? -1.564 -24.578 -9.242 1 93.62 287 SER A N 1
ATOM 2166 C CA . SER A 1 287 ? -1.379 -23.547 -10.25 1 93.62 287 SER A CA 1
ATOM 2167 C C . SER A 1 287 ? -1.537 -24.125 -11.656 1 93.62 287 SER A C 1
ATOM 2169 O O . SER A 1 287 ? -1.014 -25.188 -11.961 1 93.62 287 SER A O 1
ATOM 2171 N N . PHE A 1 288 ? -2.328 -23.5 -12.445 1 95.81 288 PHE A N 1
ATOM 2172 C CA . PHE A 1 288 ? -2.463 -23.844 -13.859 1 95.81 288 PHE A CA 1
ATOM 2173 C C . PHE A 1 288 ? -1.391 -23.156 -14.688 1 95.81 288 PHE A C 1
ATOM 2175 O O . PHE A 1 288 ? -0.755 -22.203 -14.227 1 95.81 288 PHE A O 1
ATOM 2182 N N . PRO A 1 289 ? -1.131 -23.641 -15.891 1 96.12 289 PRO A N 1
ATOM 2183 C CA . PRO A 1 289 ? -0.087 -23.031 -16.719 1 96.12 289 PRO A CA 1
ATOM 2184 C C . PRO A 1 289 ? -0.272 -21.531 -16.891 1 96.12 289 PRO A C 1
ATOM 2186 O O . PRO A 1 289 ? 0.709 -20.781 -16.938 1 96.12 289 PRO A O 1
ATOM 2189 N N . ILE A 1 290 ? -1.473 -21.047 -16.844 1 95.88 290 ILE A N 1
ATOM 2190 C CA . ILE A 1 290 ? -1.726 -19.625 -17.047 1 95.88 290 ILE A CA 1
ATOM 2191 C C . ILE A 1 290 ? -1.224 -18.828 -15.836 1 95.88 290 ILE A C 1
ATOM 2193 O O . ILE A 1 290 ? -0.812 -17.672 -15.969 1 95.88 290 ILE A O 1
ATOM 2197 N N . HIS A 1 291 ? -1.263 -19.422 -14.703 1 95.56 291 HIS A N 1
ATOM 2198 C CA . HIS A 1 291 ? -0.849 -18.75 -13.477 1 95.56 291 HIS A CA 1
ATOM 2199 C C . HIS A 1 291 ? 0.66 -18.531 -13.453 1 95.56 291 HIS A C 1
ATOM 2201 O O . HIS A 1 291 ? 1.151 -17.641 -12.742 1 95.56 291 HIS A O 1
ATOM 2207 N N . VAL A 1 292 ? 1.421 -19.359 -14.156 1 94.81 292 VAL A N 1
ATOM 2208 C CA . VAL A 1 292 ? 2.877 -19.281 -14.109 1 94.81 292 VAL A CA 1
ATOM 2209 C C . VAL A 1 292 ? 3.398 -18.594 -15.375 1 94.81 292 VAL A C 1
ATOM 2211 O O . VAL A 1 292 ? 4.609 -18.438 -15.547 1 94.81 292 VAL A O 1
ATOM 2214 N N . ALA A 1 293 ? 2.508 -18.188 -16.219 1 94.81 293 ALA A N 1
ATOM 2215 C CA . ALA A 1 293 ? 2.906 -17.531 -17.469 1 94.81 293 ALA A CA 1
ATOM 2216 C C . ALA A 1 293 ? 3.639 -16.219 -17.188 1 94.81 293 ALA A C 1
ATOM 2218 O O . ALA A 1 293 ? 3.221 -15.438 -16.344 1 94.81 293 ALA A O 1
ATOM 2219 N N . SER A 1 294 ? 4.707 -15.977 -17.906 1 89.12 294 SER A N 1
ATOM 2220 C CA . SER A 1 294 ? 5.559 -14.828 -17.609 1 89.12 294 SER A CA 1
ATOM 2221 C C . SER A 1 294 ? 5.508 -13.797 -18.719 1 89.12 294 SER A C 1
ATOM 2223 O O . SER A 1 294 ? 5.82 -12.625 -18.516 1 89.12 294 SER A O 1
ATOM 2225 N N . LYS A 1 295 ? 5.09 -14.25 -19.953 1 92.56 295 LYS A N 1
ATOM 2226 C CA . LYS A 1 295 ? 5.137 -13.352 -21.109 1 92.56 295 LYS A CA 1
ATOM 2227 C C . LYS A 1 295 ? 3.744 -13.117 -21.672 1 92.56 295 LYS A C 1
ATOM 2229 O O . LYS A 1 295 ? 2.896 -14.008 -21.656 1 92.56 295 LYS A O 1
ATOM 2234 N N . ALA A 1 296 ? 3.57 -11.961 -22.297 1 93.94 296 ALA A N 1
ATOM 2235 C CA . ALA A 1 296 ? 2.295 -11.562 -22.891 1 93.94 296 ALA A CA 1
ATOM 2236 C C . ALA A 1 296 ? 1.935 -12.453 -24.078 1 93.94 296 ALA A C 1
ATOM 2238 O O . ALA A 1 296 ? 0.766 -12.789 -24.266 1 93.94 296 ALA A O 1
ATOM 2239 N N . SER A 1 297 ? 2.961 -12.828 -24.766 1 94.38 297 SER A N 1
ATOM 2240 C CA . SER A 1 297 ? 2.711 -13.648 -25.938 1 94.38 297 SER A CA 1
ATOM 2241 C C . SER A 1 297 ? 2.133 -15.008 -25.547 1 94.38 297 SER A C 1
ATOM 2243 O O . SER A 1 297 ? 1.251 -15.531 -26.234 1 94.38 297 SER A O 1
ATOM 2245 N N . VAL A 1 298 ? 2.67 -15.555 -24.469 1 96.12 298 VAL A N 1
ATOM 2246 C CA . VAL A 1 298 ? 2.197 -16.844 -23.984 1 96.12 298 VAL A CA 1
ATOM 2247 C C . VAL A 1 298 ? 0.746 -16.719 -23.531 1 96.12 298 VAL A C 1
ATOM 2249 O O . VAL A 1 298 ? -0.083 -17.578 -23.844 1 96.12 298 VAL A O 1
ATOM 2252 N N . VAL A 1 299 ? 0.398 -15.672 -22.844 1 95.75 299 VAL A N 1
ATOM 2253 C CA . VAL A 1 299 ? -0.955 -15.453 -22.344 1 95.75 299 VAL A CA 1
ATOM 2254 C C . VAL A 1 299 ? -1.921 -15.289 -23.516 1 95.75 299 VAL A C 1
ATOM 2256 O O . VAL A 1 299 ? -3.039 -15.805 -23.469 1 95.75 299 VAL A O 1
ATOM 2259 N N . ARG A 1 300 ? -1.457 -14.617 -24.516 1 94.69 300 ARG A N 1
ATOM 2260 C CA . ARG A 1 300 ? -2.287 -14.438 -25.703 1 94.69 300 ARG A CA 1
ATOM 2261 C C . ARG A 1 300 ? -2.648 -15.773 -26.328 1 94.69 300 ARG A C 1
ATOM 2263 O O . ARG A 1 300 ? -3.812 -16.016 -26.656 1 94.69 300 ARG A O 1
ATOM 2270 N N . VAL A 1 301 ? -1.681 -16.641 -26.438 1 95.75 301 VAL A N 1
ATOM 2271 C CA . VAL A 1 301 ? -1.899 -17.953 -27.047 1 95.75 301 VAL A CA 1
ATOM 2272 C C . VAL A 1 301 ? -2.855 -18.766 -26.172 1 95.75 301 VAL A C 1
ATOM 2274 O O . VAL A 1 301 ? -3.773 -19.406 -26.672 1 95.75 301 VAL A O 1
ATOM 2277 N N . LEU A 1 302 ? -2.635 -18.734 -24.906 1 95.56 302 LEU A N 1
ATOM 2278 C CA . LEU A 1 302 ? -3.48 -19.469 -23.984 1 95.56 302 LEU A CA 1
ATOM 2279 C C . LEU A 1 302 ? -4.922 -18.984 -24.047 1 95.56 302 LEU A C 1
ATOM 2281 O O . LEU A 1 302 ? -5.859 -19.781 -24.062 1 95.56 302 LEU A O 1
ATOM 2285 N N . LEU A 1 303 ? -5.125 -17.703 -24.141 1 92.12 303 LEU A N 1
ATOM 2286 C CA . LEU A 1 303 ? -6.461 -17.125 -24.156 1 92.12 303 LEU A CA 1
ATOM 2287 C C . LEU A 1 303 ? -7.145 -17.375 -25.5 1 92.12 303 LEU A C 1
ATOM 2289 O O . LEU A 1 303 ? -8.367 -17.484 -25.578 1 92.12 303 LEU A O 1
ATOM 2293 N N . GLU A 1 304 ? -6.344 -17.406 -26.5 1 91.81 304 GLU A N 1
ATOM 2294 C CA . GLU A 1 304 ? -6.898 -17.688 -27.828 1 91.81 304 GLU A CA 1
ATOM 2295 C C . GLU A 1 304 ? -7.371 -19.141 -27.922 1 91.81 304 GLU A C 1
ATOM 2297 O O . GLU A 1 304 ? -8.445 -19.406 -28.453 1 91.81 304 GLU A O 1
ATOM 2302 N N . LYS A 1 305 ? -6.613 -20.031 -27.344 1 91.75 305 LYS A N 1
ATOM 2303 C CA . LYS A 1 305 ? -6.922 -21.453 -27.469 1 91.75 305 LYS A CA 1
ATOM 2304 C C . LYS A 1 305 ? -7.863 -21.906 -26.359 1 91.75 305 LYS A C 1
ATOM 2306 O O . LYS A 1 305 ? -8.727 -22.766 -26.578 1 91.75 305 LYS A O 1
ATOM 2311 N N . CYS A 1 306 ? -7.668 -21.344 -25.219 1 90.88 306 CYS A N 1
ATOM 2312 C CA . CYS A 1 306 ? -8.484 -21.688 -24.062 1 90.88 306 CYS A CA 1
ATOM 2313 C C . CYS A 1 306 ? -8.977 -20.422 -23.359 1 90.88 306 CYS A C 1
ATOM 2315 O O . CYS A 1 306 ? -8.438 -20.047 -22.312 1 90.88 306 CYS A O 1
ATOM 2317 N N . PRO A 1 307 ? -10 -19.797 -23.781 1 83.56 307 PRO A N 1
ATOM 2318 C CA . PRO A 1 307 ? -10.469 -18.531 -23.219 1 83.56 307 PRO A CA 1
ATOM 2319 C C . PRO A 1 307 ? -10.93 -18.641 -21.766 1 83.56 307 PRO A C 1
ATOM 2321 O O . PRO A 1 307 ? -10.867 -17.672 -21.016 1 83.56 307 PRO A O 1
ATOM 2324 N N . ASP A 1 308 ? -11.312 -19.766 -21.312 1 85.06 308 ASP A N 1
ATOM 2325 C CA . ASP A 1 308 ? -11.867 -19.922 -19.969 1 85.06 308 ASP A CA 1
ATOM 2326 C C . ASP A 1 308 ? -10.758 -20.141 -18.938 1 85.06 308 ASP A C 1
ATOM 2328 O O . ASP A 1 308 ? -11.031 -20.266 -17.734 1 85.06 308 ASP A O 1
ATOM 2332 N N . CYS A 1 309 ? -9.531 -20.141 -19.422 1 89.38 309 CYS A N 1
ATOM 2333 C CA . CYS A 1 309 ? -8.414 -20.391 -18.516 1 89.38 309 CYS A CA 1
ATOM 2334 C C . CYS A 1 309 ? -8.227 -19.219 -17.547 1 89.38 309 CYS A C 1
ATOM 2336 O O . CYS A 1 309 ? -7.621 -19.375 -16.484 1 89.38 309 CYS A O 1
ATOM 2338 N N . LEU A 1 310 ? -8.773 -18.078 -17.906 1 89.44 310 LEU A N 1
ATOM 2339 C CA . LEU A 1 310 ? -8.594 -16.891 -17.094 1 89.44 310 LEU A CA 1
ATOM 2340 C C . LEU A 1 310 ? -9.414 -17 -15.805 1 89.44 310 LEU A C 1
ATOM 2342 O O . LEU A 1 310 ? -9.109 -16.328 -14.812 1 89.44 310 LEU A O 1
ATOM 2346 N N . GLU A 1 311 ? -10.43 -17.75 -15.758 1 88.25 311 GLU A N 1
ATOM 2347 C CA . GLU A 1 311 ? -11.328 -17.875 -14.625 1 88.25 311 GLU A CA 1
ATOM 2348 C C . GLU A 1 311 ? -10.898 -19 -13.688 1 88.25 311 GLU A C 1
ATOM 2350 O O . GLU A 1 311 ? -11.492 -19.203 -12.625 1 88.25 311 GLU A O 1
ATOM 2355 N N . LEU A 1 312 ? -9.812 -19.688 -14.102 1 89.38 312 LEU A N 1
ATOM 2356 C CA . LEU A 1 312 ? -9.312 -20.781 -13.273 1 89.38 312 LEU A CA 1
ATOM 2357 C C . LEU A 1 312 ? -8.688 -20.234 -11.984 1 89.38 312 LEU A C 1
ATOM 2359 O O . LEU A 1 312 ? -8.047 -19.188 -11.992 1 89.38 312 LEU A O 1
ATOM 2363 N N . GLN A 1 313 ? -8.945 -20.922 -10.898 1 90.19 313 GLN A N 1
ATOM 2364 C CA . GLN A 1 313 ? -8.406 -20.516 -9.602 1 90.19 313 GLN A CA 1
ATOM 2365 C C . GLN A 1 313 ? -7.43 -21.562 -9.062 1 90.19 313 GLN A C 1
ATOM 2367 O O . GLN A 1 313 ? -7.66 -22.766 -9.203 1 90.19 313 GLN A O 1
ATOM 2372 N N . ASP A 1 314 ? -6.363 -21.125 -8.547 1 91.06 314 ASP A N 1
ATOM 2373 C CA . ASP A 1 314 ? -5.375 -22.016 -7.961 1 91.06 314 ASP A CA 1
ATOM 2374 C C . ASP A 1 314 ? -5.824 -22.5 -6.582 1 91.06 314 ASP A C 1
ATOM 2376 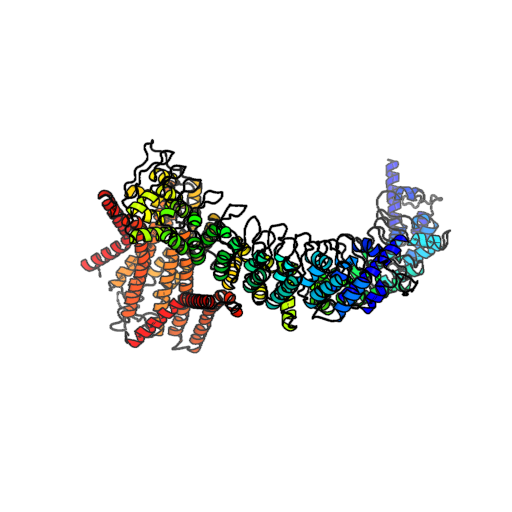O O . ASP A 1 314 ? -6.984 -22.328 -6.207 1 91.06 314 ASP A O 1
ATOM 2380 N N . ALA A 1 315 ? -4.945 -23.203 -5.879 1 87 315 ALA A N 1
ATOM 2381 C CA . ALA A 1 315 ? -5.273 -23.828 -4.594 1 87 315 ALA A CA 1
ATOM 2382 C C . ALA A 1 315 ? -5.637 -22.766 -3.557 1 87 315 ALA A C 1
ATOM 2384 O O . ALA A 1 315 ? -6.402 -23.031 -2.629 1 87 315 ALA A O 1
ATOM 2385 N N . GLN A 1 316 ? -5.191 -21.531 -3.738 1 90.88 316 GLN A N 1
ATOM 2386 C CA . GLN A 1 316 ? -5.488 -20.453 -2.809 1 90.88 316 GLN A CA 1
ATOM 2387 C C . GLN A 1 316 ? -6.668 -19.609 -3.297 1 90.88 316 GLN A C 1
ATOM 2389 O O . GLN A 1 316 ? -6.973 -18.562 -2.723 1 90.88 316 GLN A O 1
ATOM 2394 N N . GLY A 1 317 ? -7.258 -20.094 -4.383 1 90 317 GLY A N 1
ATOM 2395 C CA . GLY A 1 317 ? -8.422 -19.406 -4.922 1 90 317 GLY A CA 1
ATOM 2396 C C . GLY A 1 317 ? -8.07 -18.203 -5.77 1 90 317 GLY A C 1
ATOM 2397 O O . GLY A 1 317 ? -8.906 -17.328 -5.996 1 90 317 GLY A O 1
ATOM 2398 N N . ARG A 1 318 ? -6.797 -18.156 -6.184 1 92.81 318 ARG A N 1
ATOM 2399 C CA . ARG A 1 318 ? -6.348 -16.984 -6.941 1 92.81 318 ARG A CA 1
ATOM 2400 C C . ARG A 1 318 ? -6.473 -17.234 -8.445 1 92.81 318 ARG A C 1
ATOM 2402 O O . ARG A 1 318 ? -6.172 -18.328 -8.922 1 92.81 318 ARG A O 1
ATOM 2409 N N . THR A 1 319 ? -6.984 -16.234 -9.094 1 94.5 319 THR A N 1
ATOM 2410 C CA . THR A 1 319 ? -6.984 -16.25 -10.555 1 94.5 319 THR A CA 1
ATOM 2411 C C . THR A 1 319 ? -5.652 -15.742 -11.102 1 94.5 319 THR A C 1
ATOM 2413 O O . THR A 1 319 ? -4.789 -15.297 -10.336 1 94.5 319 THR A O 1
ATOM 2416 N N . PHE A 1 320 ? -5.457 -15.875 -12.453 1 94.5 320 PHE A N 1
ATOM 2417 C CA . PHE A 1 320 ? -4.262 -15.367 -13.117 1 94.5 320 PHE A CA 1
ATOM 2418 C C . PHE A 1 320 ? -4.062 -13.891 -12.82 1 94.5 320 PHE A C 1
ATOM 2420 O O . PHE A 1 320 ? -2.945 -13.453 -12.539 1 94.5 320 PHE A O 1
ATOM 2427 N N . LEU A 1 321 ? -5.137 -13.164 -12.758 1 94.06 321 LEU A N 1
ATOM 2428 C CA . LEU A 1 321 ? -5.055 -11.719 -12.539 1 94.06 321 LEU A CA 1
ATOM 2429 C C . LEU A 1 321 ? -4.652 -11.414 -11.102 1 94.06 321 LEU A C 1
ATOM 2431 O O . LEU A 1 321 ? -3.908 -10.461 -10.852 1 94.06 321 LEU A O 1
ATOM 2435 N N . HIS A 1 322 ? -5.141 -12.164 -10.195 1 95.06 322 HIS A N 1
ATOM 2436 C CA . HIS A 1 322 ? -4.691 -12.008 -8.812 1 95.06 322 HIS A CA 1
ATOM 2437 C C . HIS A 1 322 ? -3.178 -12.133 -8.703 1 95.06 322 HIS A C 1
ATOM 2439 O O . HIS A 1 322 ? -2.525 -11.305 -8.062 1 95.06 322 HIS A O 1
ATOM 2445 N N . VAL A 1 323 ? -2.674 -13.156 -9.375 1 94.69 323 VAL A N 1
ATOM 2446 C CA . VAL A 1 323 ? -1.253 -13.477 -9.281 1 94.69 323 VAL A CA 1
ATOM 2447 C C . VAL A 1 323 ? -0.431 -12.375 -9.945 1 94.69 323 VAL A C 1
ATOM 2449 O O . VAL A 1 323 ? 0.578 -11.922 -9.398 1 94.69 323 VAL A O 1
ATOM 2452 N N . VAL A 1 324 ? -0.812 -11.961 -11.117 1 94.5 324 VAL A N 1
ATOM 2453 C CA . VAL A 1 324 ? -0.096 -10.945 -11.875 1 94.5 324 VAL A CA 1
ATOM 2454 C C . VAL A 1 324 ? -0.022 -9.648 -11.07 1 94.5 324 VAL A C 1
ATOM 2456 O O . VAL A 1 324 ? 1.015 -8.984 -11.055 1 94.5 324 VAL A O 1
ATOM 2459 N N . ILE A 1 325 ? -1.092 -9.281 -10.344 1 93.5 325 ILE A N 1
ATOM 2460 C CA . ILE A 1 325 ? -1.154 -8.039 -9.578 1 93.5 325 ILE A CA 1
ATOM 2461 C C . ILE A 1 325 ? -0.304 -8.172 -8.312 1 93.5 325 ILE A C 1
ATOM 2463 O O . ILE A 1 325 ? 0.447 -7.262 -7.969 1 93.5 325 ILE A O 1
ATOM 2467 N N . ARG A 1 326 ? -0.454 -9.258 -7.688 1 92.25 326 ARG A N 1
ATOM 2468 C CA . ARG A 1 326 ? 0.329 -9.5 -6.48 1 92.25 326 ARG A CA 1
ATOM 2469 C C . ARG A 1 326 ? 1.824 -9.438 -6.773 1 92.25 326 ARG A C 1
ATOM 2471 O O . ARG A 1 326 ? 2.594 -8.883 -5.988 1 92.25 326 ARG A O 1
ATOM 2478 N N . ASP A 1 327 ? 2.215 -10 -7.973 1 90.81 327 ASP A N 1
ATOM 2479 C CA . ASP A 1 327 ? 3.625 -10.047 -8.352 1 90.81 327 ASP A CA 1
ATOM 2480 C C . ASP A 1 327 ? 4.062 -8.734 -9 1 90.81 327 ASP A C 1
ATOM 2482 O O . ASP A 1 327 ? 5.199 -8.617 -9.461 1 90.81 327 ASP A O 1
ATOM 2486 N N . LYS A 1 328 ? 3.229 -7.758 -9.078 1 89.12 328 LYS A N 1
ATOM 2487 C CA . LYS A 1 328 ? 3.5 -6.418 -9.594 1 89.12 328 LYS A CA 1
ATOM 2488 C C . LYS A 1 328 ? 3.986 -6.469 -11.039 1 89.12 328 LYS A C 1
ATOM 2490 O O . LYS A 1 328 ? 4.934 -5.77 -11.406 1 89.12 328 LYS A O 1
ATOM 2495 N N . LYS A 1 329 ? 3.418 -7.406 -11.82 1 89.62 329 LYS A N 1
ATOM 2496 C CA . LYS A 1 329 ? 3.688 -7.461 -13.258 1 89.62 329 LYS A CA 1
ATOM 2497 C C . LYS A 1 329 ? 2.77 -6.512 -14.023 1 89.62 329 LYS A C 1
ATOM 2499 O O . LYS A 1 329 ? 1.849 -6.957 -14.719 1 89.62 329 LYS A O 1
ATOM 2504 N N . GLY A 1 330 ? 3.074 -5.285 -13.945 1 85.31 330 GLY A N 1
ATOM 2505 C CA . GLY A 1 330 ? 2.225 -4.234 -14.484 1 85.31 330 GLY A CA 1
ATOM 2506 C C . GLY A 1 330 ? 2.082 -4.293 -15.992 1 85.31 330 GLY A C 1
ATOM 2507 O O . GLY A 1 330 ? 0.997 -4.055 -16.531 1 85.31 330 GLY A O 1
ATOM 2508 N N . THR A 1 331 ? 3.143 -4.668 -16.672 1 86.19 331 THR A N 1
ATOM 2509 C CA . THR A 1 331 ? 3.115 -4.719 -18.141 1 86.19 331 THR A CA 1
ATOM 2510 C C . THR A 1 331 ? 2.188 -5.828 -18.625 1 86.19 331 THR A C 1
ATOM 2512 O O . THR A 1 331 ? 1.417 -5.633 -19.562 1 86.19 331 THR A O 1
ATOM 2515 N N . LEU A 1 332 ? 2.32 -6.949 -17.969 1 92.56 332 LEU A N 1
ATOM 2516 C CA . LEU A 1 332 ? 1.454 -8.07 -18.328 1 92.56 332 LEU A CA 1
ATOM 2517 C C . LEU A 1 332 ? -0.007 -7.738 -18.031 1 92.56 332 LEU A C 1
ATOM 2519 O O . LEU A 1 332 ? -0.887 -8.055 -18.844 1 92.56 332 LEU A O 1
ATOM 2523 N N . PHE A 1 333 ? -0.257 -7.07 -16.984 1 92.62 333 PHE A N 1
ATOM 2524 C CA . PHE A 1 333 ? -1.616 -6.691 -16.625 1 92.62 333 PHE A CA 1
ATOM 2525 C C . PHE A 1 333 ? -2.199 -5.723 -17.656 1 92.62 333 PHE A C 1
ATOM 2527 O O . PHE A 1 333 ? -3.35 -5.871 -18.062 1 92.62 333 PHE A O 1
ATOM 2534 N N . ARG A 1 334 ? -1.447 -4.785 -18.016 1 87.88 334 ARG A N 1
ATOM 2535 C CA . ARG A 1 334 ? -1.904 -3.803 -19 1 87.88 334 ARG A CA 1
ATOM 2536 C C . ARG A 1 334 ? -2.197 -4.461 -20.344 1 87.88 334 ARG A C 1
ATOM 2538 O O . ARG A 1 334 ? -3.158 -4.098 -21.016 1 87.88 334 ARG A O 1
ATOM 2545 N N . PHE A 1 335 ? -1.418 -5.348 -20.625 1 91.94 335 PHE A N 1
ATOM 2546 C CA . PHE A 1 335 ? -1.605 -6.07 -21.875 1 91.94 335 PHE A CA 1
ATOM 2547 C C . PHE A 1 335 ? -2.934 -6.82 -21.875 1 91.94 335 PHE A C 1
ATOM 2549 O O . PHE A 1 335 ? -3.711 -6.715 -22.828 1 91.94 335 PHE A O 1
ATOM 2556 N N . VAL A 1 336 ? -3.178 -7.586 -20.797 1 92.62 336 VAL A N 1
ATOM 2557 C CA . VAL A 1 336 ? -4.398 -8.383 -20.719 1 92.62 336 VAL A CA 1
ATOM 2558 C C . VAL A 1 336 ? -5.613 -7.465 -20.688 1 92.62 336 VAL A C 1
ATOM 2560 O O . VAL A 1 336 ? -6.621 -7.727 -21.344 1 92.62 336 VAL A O 1
ATOM 2563 N N . SER A 1 337 ? -5.559 -6.387 -19.906 1 89.75 337 SER A N 1
ATOM 2564 C CA . SER A 1 337 ? -6.648 -5.418 -19.844 1 89.75 337 SER A CA 1
ATOM 2565 C C . SER A 1 337 ? -6.934 -4.828 -21.219 1 89.75 337 SER A C 1
ATOM 2567 O O . SER A 1 337 ? -8.094 -4.637 -21.594 1 89.75 337 SER A O 1
ATOM 2569 N N . GLY A 1 338 ? -5.848 -4.566 -21.953 1 88.06 338 GLY A N 1
ATOM 2570 C CA . GLY A 1 338 ? -5.992 -4.051 -23.297 1 88.06 338 GLY A CA 1
ATOM 2571 C C . GLY A 1 338 ? -6.641 -5.043 -24.25 1 88.06 338 GLY A C 1
ATOM 2572 O O . GLY A 1 338 ? -7.441 -4.66 -25.109 1 88.06 338 GLY A O 1
ATOM 2573 N N . LEU A 1 339 ? -6.348 -6.266 -24.094 1 90.25 339 LEU A N 1
ATOM 2574 C CA . LEU A 1 339 ? -6.926 -7.316 -24.922 1 90.25 339 LEU A CA 1
ATOM 2575 C C . LEU A 1 339 ? -8.438 -7.406 -24.703 1 90.25 339 LEU A C 1
ATOM 2577 O O . LEU A 1 339 ? -9.195 -7.543 -25.672 1 90.25 339 LEU A O 1
ATOM 2581 N N . PHE A 1 340 ? -8.906 -7.266 -23.547 1 89.5 340 PHE A N 1
ATOM 2582 C CA . PHE A 1 340 ? -10.328 -7.375 -23.234 1 89.5 340 PHE A CA 1
ATOM 2583 C C . PHE A 1 340 ? -11.078 -6.117 -23.672 1 89.5 340 PHE A C 1
ATOM 2585 O O . PHE A 1 340 ? -12.242 -6.188 -24.047 1 89.5 340 PHE A O 1
ATOM 2592 N N . ARG A 1 341 ? -10.438 -5.008 -23.578 1 85.69 341 ARG A N 1
ATOM 2593 C CA . ARG A 1 341 ? -11.031 -3.775 -24.078 1 85.69 341 ARG A CA 1
ATOM 2594 C C . ARG A 1 341 ? -11.219 -3.834 -25.594 1 85.69 341 ARG A C 1
ATOM 2596 O O . ARG A 1 341 ? -12.273 -3.447 -26.109 1 85.69 341 ARG A O 1
ATOM 2603 N N . ALA A 1 342 ? -10.242 -4.434 -26.172 1 87.88 342 ALA A N 1
ATOM 2604 C CA . ALA A 1 342 ? -10.273 -4.547 -27.625 1 87.88 342 ALA A CA 1
ATOM 2605 C C . ALA A 1 342 ? -11.336 -5.543 -28.078 1 87.88 342 ALA A C 1
ATOM 2607 O O . ALA A 1 342 ? -11.969 -5.352 -29.125 1 87.88 342 ALA A O 1
ATOM 2608 N N . SER A 1 343 ? -11.633 -6.555 -27.281 1 87.75 343 SER A N 1
ATOM 2609 C CA . SER A 1 343 ? -12.594 -7.59 -27.641 1 87.75 343 SER A CA 1
ATOM 2610 C C . SER A 1 343 ? -13.977 -7.27 -27.094 1 87.75 343 SER A C 1
ATOM 2612 O O . SER A 1 343 ? -14.891 -8.094 -27.156 1 87.75 343 SER A O 1
ATOM 2614 N N . HIS A 1 344 ? -14.25 -6.125 -26.5 1 85.56 344 HIS A N 1
ATOM 2615 C CA . HIS A 1 344 ? -15.516 -5.656 -25.953 1 85.56 344 HIS A CA 1
ATOM 2616 C C . HIS A 1 344 ? -16.047 -6.621 -24.891 1 85.56 344 HIS A C 1
ATOM 2618 O O . HIS A 1 344 ? -17.25 -6.902 -24.859 1 85.56 344 HIS A O 1
ATOM 2624 N N . GLN A 1 345 ? -15.102 -7.242 -24.203 1 87.06 345 GLN A N 1
ATOM 2625 C CA . GLN A 1 345 ? -15.453 -8.141 -23.109 1 87.06 345 GLN A CA 1
ATOM 2626 C C . GLN A 1 345 ? -15.164 -7.496 -21.75 1 87.06 345 GLN A C 1
ATOM 2628 O O . GLN A 1 345 ? -14.578 -8.133 -20.875 1 87.06 345 GLN A O 1
ATOM 2633 N N . VAL A 1 346 ? -15.648 -6.273 -21.641 1 82.44 346 VAL A N 1
ATOM 2634 C CA . VAL A 1 346 ? -15.359 -5.488 -20.453 1 82.44 346 VAL A CA 1
ATOM 2635 C C . VAL A 1 346 ? -16.109 -6.07 -19.25 1 82.44 346 VAL A C 1
ATOM 2637 O O . VAL A 1 346 ? -15.586 -6.09 -18.125 1 82.44 346 VAL A O 1
ATOM 2640 N N . LEU A 1 347 ? -17.234 -6.551 -19.484 1 83.69 347 LEU A N 1
ATOM 2641 C CA . LEU A 1 347 ? -18.047 -7.094 -18.391 1 83.69 347 LEU A CA 1
ATOM 2642 C C . LEU A 1 347 ? -17.438 -8.391 -17.875 1 83.69 347 LEU A C 1
ATOM 2644 O O . LEU A 1 347 ? -17.438 -8.633 -16.656 1 83.69 347 LEU A O 1
ATOM 2648 N N . ARG A 1 348 ? -16.938 -9.172 -18.812 1 84.19 348 ARG A N 1
ATOM 2649 C CA . ARG A 1 348 ? -16.281 -10.414 -18.422 1 84.19 348 ARG A CA 1
ATOM 2650 C C . ARG A 1 348 ? -15.023 -10.133 -17.609 1 84.19 348 ARG A C 1
ATOM 2652 O O . ARG A 1 348 ? -14.773 -10.781 -16.594 1 84.19 348 ARG A O 1
ATOM 2659 N N . PHE A 1 349 ? -14.344 -9.219 -18.109 1 88.5 349 PHE A N 1
ATOM 2660 C CA . PHE A 1 349 ? -13.133 -8.82 -17.422 1 88.5 349 PHE A CA 1
ATOM 2661 C C . PHE A 1 349 ? -13.445 -8.344 -16 1 88.5 349 PHE A C 1
ATOM 2663 O O . PHE A 1 349 ? -12.773 -8.727 -15.047 1 88.5 349 PHE A O 1
ATOM 2670 N N . ALA A 1 350 ? -14.445 -7.562 -15.852 1 88.38 350 ALA A N 1
ATOM 2671 C CA . ALA A 1 350 ? -14.844 -7.023 -14.555 1 88.38 350 ALA A CA 1
ATOM 2672 C C . ALA A 1 350 ? -15.289 -8.141 -13.617 1 88.38 350 ALA A C 1
ATOM 2674 O O . ALA A 1 350 ? -14.992 -8.102 -12.414 1 88.38 350 ALA A O 1
ATOM 2675 N N . SER A 1 351 ? -15.922 -9.078 -14.117 1 86.56 351 SER A N 1
ATOM 2676 C CA . SER A 1 351 ? -16.391 -10.195 -13.312 1 86.56 351 SER A CA 1
ATOM 2677 C C . SER A 1 351 ? -15.219 -11.008 -12.766 1 86.56 351 SER A C 1
ATOM 2679 O O . SER A 1 351 ? -15.258 -11.477 -11.625 1 86.56 351 SER A O 1
ATOM 2681 N N . ILE A 1 352 ? -14.219 -11.164 -13.57 1 88.94 352 ILE A N 1
ATOM 2682 C CA . ILE A 1 352 ? -13.039 -11.906 -13.141 1 88.94 352 ILE A CA 1
ATOM 2683 C C . ILE A 1 352 ? -12.281 -11.109 -12.086 1 88.94 352 ILE A C 1
ATOM 2685 O O . ILE A 1 352 ? -11.766 -11.672 -11.117 1 88.94 352 ILE A O 1
ATOM 2689 N N . MET A 1 353 ? -12.289 -9.844 -12.281 1 91.06 353 MET A N 1
ATOM 2690 C CA . MET A 1 353 ? -11.594 -8.961 -11.344 1 91.06 353 MET A CA 1
ATOM 2691 C C . MET A 1 353 ? -12.273 -8.969 -9.984 1 91.06 353 MET A C 1
ATOM 2693 O O . MET A 1 353 ? -11.625 -8.766 -8.953 1 91.06 353 MET A O 1
ATOM 2697 N N . ASP A 1 354 ? -13.516 -9.211 -9.961 1 90.62 354 ASP A N 1
ATOM 2698 C CA . ASP A 1 354 ? -14.297 -9.148 -8.727 1 90.62 354 ASP A CA 1
ATOM 2699 C C . ASP A 1 354 ? -14.352 -10.508 -8.031 1 90.62 354 ASP A C 1
ATOM 2701 O O . ASP A 1 354 ? -14.938 -10.641 -6.957 1 90.62 354 ASP A O 1
ATOM 2705 N N . MET A 1 355 ? -13.703 -11.484 -8.68 1 89.69 355 MET A N 1
ATOM 2706 C CA . MET A 1 355 ? -13.648 -12.805 -8.047 1 89.69 355 MET A CA 1
ATOM 2707 C C . MET A 1 355 ? -12.836 -12.75 -6.762 1 89.69 355 MET A C 1
ATOM 2709 O O . M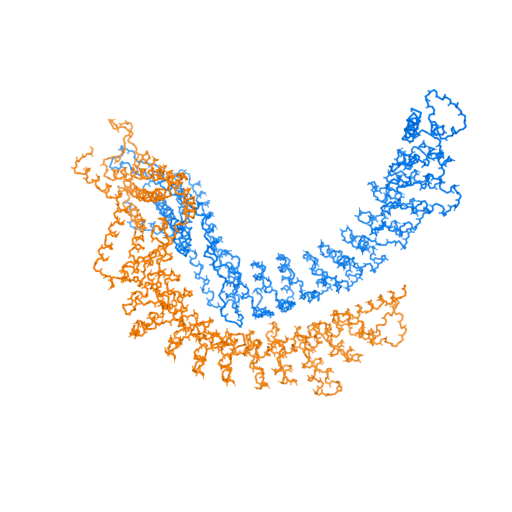ET A 1 355 ? -11.875 -11.984 -6.656 1 89.69 355 MET A O 1
ATOM 2713 N N . HIS A 1 356 ? -13.242 -13.547 -5.789 1 90.5 356 HIS A N 1
ATOM 2714 C CA . HIS A 1 356 ? -12.578 -13.562 -4.488 1 90.5 356 HIS A CA 1
ATOM 2715 C C . HIS A 1 356 ? -11.57 -14.703 -4.395 1 90.5 356 HIS A C 1
ATOM 2717 O O . HIS A 1 356 ? -11.828 -15.805 -4.891 1 90.5 356 HIS A O 1
ATOM 2723 N N . ASP A 1 357 ? -10.484 -14.445 -3.783 1 91.94 357 ASP A N 1
ATOM 2724 C CA . ASP A 1 357 ? -9.602 -15.539 -3.396 1 91.94 357 ASP A CA 1
ATOM 2725 C C . ASP A 1 357 ? -10.047 -16.172 -2.08 1 91.94 357 ASP A C 1
ATOM 2727 O O . ASP A 1 357 ? -11.141 -15.883 -1.59 1 91.94 357 ASP A O 1
ATOM 2731 N N . ASN A 1 358 ? -9.297 -17.125 -1.565 1 89.25 358 ASN A N 1
ATOM 2732 C CA . ASN A 1 358 ? -9.703 -17.844 -0.363 1 89.25 358 ASN A CA 1
ATOM 2733 C C . ASN A 1 358 ? -9.781 -16.906 0.846 1 89.25 358 ASN A C 1
ATOM 2735 O O . ASN A 1 358 ? -10.531 -17.172 1.788 1 89.25 358 ASN A O 1
ATOM 2739 N N . GLU A 1 359 ? -9.109 -15.797 0.817 1 91.5 359 GLU A N 1
ATOM 2740 C CA . GLU A 1 359 ? -9.148 -14.82 1.904 1 91.5 359 GLU A CA 1
ATOM 2741 C C . GLU A 1 359 ? -10.211 -13.75 1.651 1 91.5 359 GLU A C 1
ATOM 2743 O O . GLU A 1 359 ? -10.391 -12.852 2.467 1 91.5 359 GLU A O 1
ATOM 2748 N N . GLY A 1 360 ? -10.812 -13.875 0.513 1 90.94 360 GLY A N 1
ATOM 2749 C CA . GLY A 1 360 ? -11.883 -12.953 0.172 1 90.94 360 GLY A CA 1
ATOM 2750 C C . GLY A 1 360 ? -11.383 -11.703 -0.537 1 90.94 360 GLY A C 1
ATOM 2751 O O . GLY A 1 360 ? -12.125 -10.727 -0.67 1 90.94 360 GLY A O 1
ATOM 2752 N N . ASN A 1 361 ? -10.141 -11.688 -0.909 1 94.5 361 ASN A N 1
ATOM 2753 C CA . ASN A 1 361 ? -9.578 -10.516 -1.573 1 94.5 361 ASN A CA 1
ATOM 2754 C C . ASN A 1 361 ? -9.898 -10.508 -3.066 1 94.5 361 ASN A C 1
ATOM 2756 O O . ASN A 1 361 ? -9.875 -11.555 -3.713 1 94.5 361 ASN A O 1
ATOM 2760 N N . THR A 1 362 ? -10.32 -9.414 -3.518 1 94.81 362 THR A N 1
ATOM 2761 C CA . THR A 1 362 ? -10.469 -9.195 -4.953 1 94.81 362 THR A CA 1
ATOM 2762 C C . THR A 1 362 ? -9.18 -8.625 -5.547 1 94.81 362 THR A C 1
ATOM 2764 O O . THR A 1 362 ? -8.203 -8.398 -4.828 1 94.81 362 THR A O 1
ATOM 2767 N N . CYS A 1 363 ? -9.133 -8.469 -6.852 1 94.44 363 CYS A N 1
ATOM 2768 C CA . CYS A 1 363 ? -7.957 -7.906 -7.508 1 94.44 363 CYS A CA 1
ATOM 2769 C C . CYS A 1 363 ? -7.707 -6.477 -7.043 1 94.44 363 CYS A C 1
ATOM 2771 O O . CYS A 1 363 ? -6.555 -6.055 -6.922 1 94.44 363 CYS A O 1
ATOM 2773 N N . LEU A 1 364 ? -8.742 -5.773 -6.695 1 93.44 364 LEU A N 1
ATOM 2774 C CA . LEU A 1 364 ? -8.602 -4.406 -6.207 1 93.44 364 LEU A CA 1
ATOM 2775 C C . LEU A 1 364 ? -7.914 -4.379 -4.848 1 93.44 364 LEU A C 1
ATOM 2777 O O . LEU A 1 364 ? -7.043 -3.543 -4.602 1 93.44 364 LEU A O 1
ATOM 2781 N N . HIS A 1 365 ? -8.312 -5.242 -4.004 1 95.69 365 HIS A N 1
ATOM 2782 C CA . HIS A 1 365 ? -7.648 -5.348 -2.709 1 95.69 365 HIS A CA 1
ATOM 2783 C C . HIS A 1 365 ? -6.148 -5.578 -2.873 1 95.69 365 HIS A C 1
ATOM 2785 O O . HIS A 1 365 ? -5.34 -4.906 -2.23 1 95.69 365 HIS A O 1
ATOM 2791 N N . LEU A 1 366 ? -5.844 -6.531 -3.736 1 94.88 366 LEU A N 1
ATOM 2792 C CA . LEU A 1 366 ? -4.445 -6.906 -3.928 1 94.88 366 LEU A CA 1
ATOM 2793 C C . LEU A 1 366 ? -3.666 -5.781 -4.594 1 94.88 366 LEU A C 1
ATOM 2795 O O . LEU A 1 366 ? -2.48 -5.59 -4.316 1 94.88 366 LEU A O 1
ATOM 2799 N N . ALA A 1 367 ? -4.277 -5.098 -5.496 1 93.19 367 ALA A N 1
ATOM 2800 C CA . ALA A 1 367 ? -3.627 -3.955 -6.137 1 93.19 367 ALA A CA 1
ATOM 2801 C C . ALA A 1 367 ? -3.238 -2.896 -5.105 1 93.19 367 ALA A C 1
ATOM 2803 O O . ALA A 1 367 ? -2.164 -2.301 -5.195 1 93.19 367 ALA A O 1
ATOM 2804 N N . VAL A 1 368 ? -4.137 -2.641 -4.141 1 93 368 VAL A N 1
ATOM 2805 C CA . VAL A 1 368 ? -3.873 -1.675 -3.078 1 93 368 VAL A CA 1
ATOM 2806 C C . VAL A 1 368 ? -2.727 -2.172 -2.199 1 93 368 VAL A C 1
ATOM 2808 O O . VAL A 1 368 ? -1.822 -1.406 -1.856 1 93 368 VAL A O 1
ATOM 2811 N N . LEU A 1 369 ? -2.736 -3.434 -1.92 1 92.62 369 LEU A N 1
ATOM 2812 C CA . LEU A 1 369 ? -1.696 -4.008 -1.074 1 92.62 369 LEU A CA 1
ATOM 2813 C C . LEU A 1 369 ? -0.348 -4 -1.788 1 92.62 369 LEU A C 1
ATOM 2815 O O . LEU A 1 369 ? 0.697 -3.857 -1.149 1 92.62 369 LEU A O 1
ATOM 2819 N N . ALA A 1 370 ? -0.375 -4.238 -3.102 1 90.25 370 ALA A N 1
ATOM 2820 C CA . ALA A 1 370 ? 0.854 -4.215 -3.891 1 90.25 370 ALA A CA 1
ATOM 2821 C C . ALA A 1 370 ? 1.401 -2.797 -4.012 1 90.25 370 ALA A C 1
ATOM 2823 O O . ALA A 1 370 ? 2.598 -2.605 -4.246 1 90.25 370 ALA A O 1
ATOM 2824 N N . GLY A 1 371 ? 0.544 -1.765 -3.889 1 87.19 371 GLY A N 1
ATOM 2825 C CA . GLY A 1 371 ? 0.973 -0.375 -3.877 1 87.19 371 GLY A CA 1
ATOM 2826 C C . GLY A 1 371 ? 1.314 0.156 -5.258 1 87.19 371 GLY A C 1
ATOM 2827 O O . GLY A 1 371 ? 2.111 1.086 -5.391 1 87.19 371 GLY A O 1
ATOM 2828 N N . SER A 1 372 ? 0.902 -0.518 -6.32 1 83.69 372 SER A N 1
ATOM 2829 C CA . SER A 1 372 ? 1.189 -0.056 -7.676 1 83.69 372 SER A CA 1
ATOM 2830 C C . SER A 1 372 ? 0.115 0.905 -8.172 1 83.69 372 SER A C 1
ATOM 2832 O O . SER A 1 372 ? -1.014 0.493 -8.453 1 83.69 372 SER A O 1
ATOM 2834 N N . VAL A 1 373 ? 0.477 2.162 -8.383 1 80.81 373 VAL A N 1
ATOM 2835 C CA . VAL A 1 373 ? -0.461 3.207 -8.773 1 80.81 373 VAL A CA 1
ATOM 2836 C C . VAL A 1 373 ? -0.892 2.994 -10.227 1 80.81 373 VAL A C 1
ATOM 2838 O O . VAL A 1 373 ? -2.082 3.062 -10.547 1 80.81 373 VAL A O 1
ATOM 2841 N N . PRO A 1 374 ? 0.01 2.59 -11.102 1 77.5 374 PRO A N 1
ATOM 2842 C CA . PRO A 1 374 ? -0.422 2.398 -12.492 1 77.5 374 PRO A CA 1
ATOM 2843 C C . PRO A 1 374 ? -1.447 1.277 -12.641 1 77.5 374 PRO A C 1
ATOM 2845 O O . PRO A 1 374 ? -2.371 1.385 -13.453 1 77.5 374 PRO A O 1
ATOM 2848 N N . THR A 1 375 ? -1.234 0.19 -11.883 1 85.62 375 THR A N 1
ATOM 2849 C CA . THR A 1 375 ? -2.188 -0.913 -11.938 1 85.62 375 THR A CA 1
ATOM 2850 C C . THR A 1 375 ? -3.562 -0.463 -11.445 1 85.62 375 THR A C 1
ATOM 2852 O O . THR A 1 375 ? -4.586 -0.851 -12.016 1 85.62 375 THR A O 1
ATOM 2855 N N . LEU A 1 376 ? -3.574 0.402 -10.477 1 85.88 376 LEU A N 1
ATOM 2856 C CA . LEU A 1 376 ? -4.832 0.894 -9.922 1 85.88 376 LEU A CA 1
ATOM 2857 C C . LEU A 1 376 ? -5.555 1.785 -10.922 1 85.88 376 LEU A C 1
ATOM 2859 O O . LEU A 1 376 ? -6.785 1.752 -11.016 1 85.88 376 LEU A O 1
ATOM 2863 N N . HIS A 1 377 ? -4.773 2.518 -11.672 1 81.56 377 HIS A N 1
ATOM 2864 C CA . HIS A 1 377 ? -5.379 3.363 -12.695 1 81.56 377 HIS A CA 1
ATOM 2865 C C . HIS A 1 377 ? -6.098 2.527 -13.75 1 81.56 377 HIS A C 1
ATOM 2867 O O . HIS A 1 377 ? -7.191 2.883 -14.188 1 81.56 377 HIS A O 1
ATOM 2873 N N . CYS A 1 378 ? -5.5 1.443 -14.031 1 79.81 378 CYS A N 1
ATOM 2874 C CA . CYS A 1 378 ? -6.09 0.559 -15.031 1 79.81 378 CYS A CA 1
ATOM 2875 C C . CYS A 1 378 ? -7.359 -0.095 -14.5 1 79.81 378 CYS A C 1
ATOM 2877 O O . CYS A 1 378 ? -8.344 -0.24 -15.234 1 79.81 378 CYS A O 1
ATOM 2879 N N . LEU A 1 379 ? -7.379 -0.39 -13.266 1 84.69 379 LEU A N 1
ATOM 2880 C CA . LEU A 1 379 ? -8.516 -1.06 -12.633 1 84.69 379 LEU A CA 1
ATOM 2881 C C . LEU A 1 379 ? -9.68 -0.098 -12.461 1 84.69 379 LEU A C 1
ATOM 2883 O O . LEU A 1 379 ? -10.828 -0.452 -12.742 1 84.69 379 LEU A O 1
ATOM 2887 N N . LEU A 1 380 ? -9.367 1.089 -12.078 1 83 380 LEU A N 1
ATOM 2888 C CA . LEU A 1 380 ? -10.414 2.055 -11.766 1 83 380 LEU A CA 1
ATOM 2889 C C . LEU A 1 380 ? -11 2.664 -13.031 1 83 380 LEU A C 1
ATOM 2891 O O . LEU A 1 380 ? -12.078 3.254 -13.008 1 83 380 LEU A O 1
ATOM 2895 N N . GLY A 1 381 ? -10.25 2.455 -14.094 1 78 381 GLY A N 1
ATOM 2896 C CA . GLY A 1 381 ? -10.766 2.939 -15.367 1 78 381 GLY A CA 1
ATOM 2897 C C . GLY A 1 381 ? -11.977 2.176 -15.852 1 78 381 GLY A C 1
ATOM 2898 O O . GLY A 1 381 ? -12.773 2.701 -16.641 1 78 381 GLY A O 1
ATOM 2899 N N . ASN A 1 382 ? -12.156 1.002 -15.336 1 80 382 ASN A N 1
ATOM 2900 C CA . ASN A 1 382 ? -13.328 0.197 -15.656 1 80 382 ASN A CA 1
ATOM 2901 C C . ASN A 1 382 ? -14.453 0.427 -14.648 1 80 382 ASN A C 1
ATOM 2903 O O . ASN A 1 382 ? -14.359 0.013 -13.492 1 80 382 ASN A O 1
ATOM 2907 N N . LYS A 1 383 ? -15.531 1.024 -15.047 1 79.44 383 LYS A N 1
ATOM 2908 C CA . LYS A 1 383 ? -16.641 1.44 -14.188 1 79.44 383 LYS A CA 1
ATOM 2909 C C . LYS A 1 383 ? -17.406 0.234 -13.672 1 79.44 383 LYS A C 1
ATOM 2911 O O . LYS A 1 383 ? -18.141 0.337 -12.68 1 79.44 383 LYS A O 1
ATOM 2916 N N . GLU A 1 384 ? -17.219 -0.856 -14.328 1 82.62 384 GLU A N 1
ATOM 2917 C CA . GLU A 1 384 ? -18.016 -2.027 -13.984 1 82.62 384 GLU A CA 1
ATOM 2918 C C . GLU A 1 384 ? -17.406 -2.775 -12.797 1 82.62 384 GLU A C 1
ATOM 2920 O O . GLU A 1 384 ? -18.062 -3.615 -12.188 1 82.62 384 GLU A O 1
ATOM 2925 N N . ILE A 1 385 ? -16.219 -2.439 -12.5 1 87 385 ILE A N 1
ATOM 2926 C CA . ILE A 1 385 ? -15.578 -3.102 -11.375 1 87 385 ILE A CA 1
ATOM 2927 C C . ILE A 1 385 ? -16.172 -2.586 -10.062 1 87 385 ILE A C 1
ATOM 2929 O O . ILE A 1 385 ? -16.297 -1.376 -9.859 1 87 385 ILE A O 1
ATOM 2933 N N . GLN A 1 386 ? -16.5 -3.49 -9.211 1 87.75 386 GLN A N 1
ATOM 2934 C CA . GLN A 1 386 ? -17.062 -3.113 -7.914 1 87.75 386 GLN A CA 1
ATOM 2935 C C . GLN A 1 386 ? -15.953 -2.719 -6.934 1 87.75 386 GLN A C 1
ATOM 2937 O O . GLN A 1 386 ? -15.039 -3.506 -6.668 1 87.75 386 GLN A O 1
ATOM 2942 N N . MET A 1 387 ? -16.078 -1.59 -6.398 1 88.44 387 MET A N 1
ATOM 2943 C CA . MET A 1 387 ? -15.016 -1.064 -5.559 1 88.44 387 MET A CA 1
ATOM 2944 C C . MET A 1 387 ? -15.281 -1.364 -4.086 1 88.44 387 MET A C 1
ATOM 2946 O O . MET A 1 387 ? -14.359 -1.328 -3.266 1 88.44 387 MET A O 1
ATOM 2950 N N . ASN A 1 388 ? -16.484 -1.707 -3.684 1 89.31 388 ASN A N 1
ATOM 2951 C CA . ASN A 1 388 ? -16.828 -1.755 -2.266 1 89.31 388 ASN A CA 1
ATOM 2952 C C . ASN A 1 388 ? -17.078 -3.186 -1.798 1 89.31 388 ASN A C 1
ATOM 2954 O O . ASN A 1 388 ? -17.812 -3.408 -0.834 1 89.31 388 ASN A O 1
ATOM 2958 N N . LEU A 1 389 ? -16.484 -4.16 -2.518 1 90.69 389 LEU A N 1
ATOM 2959 C CA . LEU A 1 389 ? -16.578 -5.547 -2.072 1 90.69 389 LEU A CA 1
ATOM 2960 C C . LEU A 1 389 ? -15.711 -5.789 -0.844 1 90.69 389 LEU A C 1
ATOM 2962 O O . LEU A 1 389 ? -14.523 -5.43 -0.835 1 90.69 389 LEU A O 1
ATOM 2966 N N . PRO A 1 390 ? -16.266 -6.281 0.191 1 89.62 390 PRO A N 1
ATOM 2967 C CA . PRO A 1 390 ? -15.461 -6.562 1.385 1 89.62 390 PRO A CA 1
ATOM 2968 C C . PRO A 1 390 ? -14.758 -7.918 1.32 1 89.62 390 PRO A C 1
ATOM 2970 O O . PRO A 1 390 ? -15.258 -8.844 0.68 1 89.62 390 PRO A O 1
ATOM 2973 N N . ASN A 1 391 ? -13.672 -8.023 1.869 1 91 391 ASN A N 1
ATOM 2974 C CA . ASN A 1 391 ? -13.008 -9.312 1.993 1 91 391 ASN A CA 1
ATOM 2975 C C . ASN A 1 391 ? -13.539 -10.109 3.18 1 91 391 ASN A C 1
ATOM 2977 O O . ASN A 1 391 ? -14.586 -9.766 3.742 1 91 391 ASN A O 1
ATOM 2981 N N . ASN A 1 392 ? -12.938 -11.203 3.527 1 87.25 392 ASN A N 1
ATOM 2982 C CA . ASN A 1 392 ? -13.43 -12.07 4.59 1 87.25 392 ASN A CA 1
ATOM 2983 C C . ASN A 1 392 ? -13.383 -11.383 5.949 1 87.25 392 ASN A C 1
ATOM 2985 O O . ASN A 1 392 ? -14.148 -11.727 6.852 1 87.25 392 ASN A O 1
ATOM 2989 N N . ASN A 1 393 ? -12.555 -10.32 6.062 1 86.69 393 ASN A N 1
ATOM 2990 C CA . ASN A 1 393 ? -12.438 -9.562 7.305 1 86.69 393 ASN A CA 1
ATOM 2991 C C . ASN A 1 393 ? -13.352 -8.336 7.297 1 86.69 393 ASN A C 1
ATOM 2993 O O . ASN A 1 393 ? -13.266 -7.492 8.195 1 86.69 393 ASN A O 1
ATOM 2997 N N . GLY A 1 394 ? -14.078 -8.211 6.234 1 86.25 394 GLY A N 1
ATOM 2998 C CA . GLY A 1 394 ? -15 -7.086 6.148 1 86.25 394 GLY A CA 1
ATOM 2999 C C . GLY A 1 394 ? -14.336 -5.801 5.695 1 86.25 394 GLY A C 1
ATOM 3000 O O . GLY A 1 394 ? -14.914 -4.719 5.816 1 86.25 394 GLY A O 1
ATOM 3001 N N . GLN A 1 395 ? -13.133 -5.902 5.215 1 90.88 395 GLN A N 1
ATOM 3002 C CA . GLN A 1 395 ? -12.383 -4.719 4.809 1 90.88 395 GLN A CA 1
ATOM 3003 C C . GLN A 1 395 ? -12.539 -4.457 3.312 1 90.88 395 GLN A C 1
ATOM 3005 O O . GLN A 1 395 ? -12.438 -5.379 2.5 1 90.88 395 GLN A O 1
ATOM 3010 N N . THR A 1 396 ? -12.875 -3.217 2.992 1 93.69 396 THR A N 1
ATOM 3011 C CA . THR A 1 396 ? -12.898 -2.797 1.596 1 93.69 396 THR A CA 1
ATOM 3012 C C . THR A 1 396 ? -11.508 -2.361 1.143 1 93.69 396 THR A C 1
ATOM 3014 O O . THR A 1 396 ? -10.578 -2.297 1.949 1 93.69 396 THR A O 1
ATOM 3017 N N . ALA A 1 397 ? -11.352 -2.104 -0.146 1 93.44 397 ALA A N 1
ATOM 3018 C CA . ALA A 1 397 ? -10.07 -1.65 -0.668 1 93.44 397 ALA A CA 1
ATOM 3019 C C . ALA A 1 397 ? -9.641 -0.337 -0.017 1 93.44 397 ALA A C 1
ATOM 3021 O O . ALA A 1 397 ? -8.453 -0.119 0.237 1 93.44 397 ALA A O 1
ATOM 3022 N N . LEU A 1 398 ? -10.539 0.521 0.317 1 91.62 398 LEU A N 1
ATOM 3023 C CA . LEU A 1 398 ? -10.242 1.804 0.946 1 91.62 398 LEU A CA 1
ATOM 3024 C C . LEU A 1 398 ? -9.75 1.607 2.373 1 91.62 398 LEU A C 1
ATOM 3026 O O . LEU A 1 398 ? -8.859 2.336 2.832 1 91.62 398 LEU A O 1
ATOM 3030 N N . ASP A 1 399 ? -10.297 0.641 3.043 1 92.38 399 ASP A N 1
ATOM 3031 C CA . ASP A 1 399 ? -9.828 0.33 4.391 1 92.38 399 ASP A CA 1
ATOM 3032 C C . ASP A 1 399 ? -8.359 -0.099 4.379 1 92.38 399 ASP A C 1
ATOM 3034 O O . ASP A 1 399 ? -7.578 0.327 5.23 1 92.38 399 ASP A O 1
ATOM 3038 N N . LEU A 1 400 ? -8.086 -0.929 3.408 1 92.38 400 LEU A N 1
ATOM 3039 C CA . LEU A 1 400 ? -6.711 -1.407 3.301 1 92.38 400 LEU A CA 1
ATOM 3040 C C . LEU A 1 400 ? -5.762 -0.265 2.953 1 92.38 400 LEU A C 1
ATOM 3042 O O . LEU A 1 400 ? -4.637 -0.212 3.455 1 92.38 400 LEU A O 1
ATOM 3046 N N . ALA A 1 401 ? -6.18 0.604 2.098 1 91.25 401 ALA A N 1
ATOM 3047 C CA . ALA A 1 401 ? -5.371 1.759 1.712 1 91.25 401 ALA A CA 1
ATOM 3048 C C . ALA A 1 401 ? -5.121 2.676 2.906 1 91.25 401 ALA A C 1
ATOM 3050 O O . ALA A 1 401 ? -4.035 3.242 3.043 1 91.25 401 ALA A O 1
ATOM 3051 N N . LEU A 1 402 ? -6.094 2.85 3.764 1 89.06 402 LEU A N 1
ATOM 3052 C CA . LEU A 1 402 ? -5.961 3.697 4.945 1 89.06 402 LEU A CA 1
ATOM 3053 C C . LEU A 1 402 ? -4.93 3.123 5.914 1 89.06 402 LEU A C 1
ATOM 3055 O O . LEU A 1 402 ? -4.156 3.869 6.516 1 89.06 402 LEU A O 1
ATOM 3059 N N . HIS A 1 403 ? -4.93 1.873 5.973 1 87.88 403 HIS A N 1
ATOM 3060 C CA . HIS A 1 403 ? -4.004 1.219 6.891 1 87.88 403 HIS A CA 1
ATOM 3061 C C . HIS A 1 403 ? -2.564 1.354 6.414 1 87.88 403 HIS A C 1
ATOM 3063 O O . HIS A 1 403 ? -1.636 1.387 7.223 1 87.88 403 HIS A O 1
ATOM 3069 N N . LYS A 1 404 ? -2.424 1.471 5.117 1 86.25 404 LYS A N 1
ATOM 3070 C CA . LYS A 1 404 ? -1.073 1.537 4.566 1 86.25 404 LYS A CA 1
ATOM 3071 C C . LYS A 1 404 ? -0.636 2.984 4.355 1 86.25 404 LYS A C 1
ATOM 3073 O O . LYS A 1 404 ? 0.545 3.254 4.125 1 86.25 404 LYS A O 1
ATOM 3078 N N . ARG A 1 405 ? -1.505 3.922 4.508 1 82.94 405 ARG A N 1
ATOM 3079 C CA . ARG A 1 405 ? -1.208 5.332 4.285 1 82.94 405 ARG A CA 1
ATOM 3080 C C . ARG A 1 405 ? -0.28 5.875 5.367 1 82.94 405 ARG A C 1
ATOM 3082 O O . ARG A 1 405 ? -0.536 5.695 6.559 1 82.94 405 ARG A O 1
ATOM 3089 N N . PRO A 1 406 ? 0.748 6.508 4.891 1 74.62 406 PRO A N 1
ATOM 3090 C CA . PRO A 1 406 ? 1.63 7.125 5.883 1 74.62 406 PRO A CA 1
ATOM 3091 C C . PRO A 1 406 ? 1.026 8.383 6.512 1 74.62 406 PRO A C 1
ATOM 3093 O O . PRO A 1 406 ? 0.315 9.133 5.836 1 74.62 406 PRO A O 1
ATOM 3096 N N . LYS A 1 407 ? 1.034 8.641 7.793 1 71.75 407 LYS A N 1
ATOM 3097 C CA . LYS A 1 407 ? 0.481 9.805 8.484 1 71.75 407 LYS A CA 1
ATOM 3098 C C . LYS A 1 407 ? 1.469 10.969 8.477 1 71.75 407 LYS A C 1
ATOM 3100 O O . LYS A 1 407 ? 1.072 12.125 8.617 1 71.75 407 LYS A O 1
ATOM 3105 N N . GLY A 1 408 ? 2.615 10.773 7.914 1 65.94 408 GLY A N 1
ATOM 3106 C CA . GLY A 1 408 ? 3.59 11.852 7.98 1 65.94 408 GLY A CA 1
ATOM 3107 C C . GLY A 1 408 ? 3.404 12.898 6.895 1 65.94 408 GLY A C 1
ATOM 3108 O O . GLY A 1 408 ? 2.752 12.633 5.883 1 65.94 408 GLY A O 1
ATOM 3109 N N . SER A 1 409 ? 3.547 14.172 7.266 1 62.75 409 SER A N 1
ATOM 3110 C CA . SER A 1 409 ? 3.367 15.32 6.387 1 62.75 409 SER A CA 1
ATOM 3111 C C . SER A 1 409 ? 4.512 15.438 5.387 1 62.75 409 SER A C 1
ATOM 3113 O O . SER A 1 409 ? 4.398 16.156 4.387 1 62.75 409 SER A O 1
ATOM 3115 N N . VAL A 1 410 ? 5.566 14.625 5.645 1 63.34 410 VAL A N 1
ATOM 3116 C CA . VAL A 1 410 ? 6.742 14.836 4.805 1 63.34 410 VAL A CA 1
ATOM 3117 C C . VAL A 1 410 ? 6.656 13.945 3.566 1 63.34 410 VAL A C 1
ATOM 3119 O O . VAL A 1 410 ? 7.473 13.039 3.387 1 63.34 410 VAL A O 1
ATOM 3122 N N . HIS A 1 411 ? 5.527 13.68 2.945 1 61.41 411 HIS A N 1
ATOM 3123 C CA . HIS A 1 411 ? 5.477 12.844 1.753 1 61.41 411 HIS A CA 1
ATOM 3124 C C . HIS A 1 411 ? 5.113 13.664 0.52 1 61.41 411 HIS A C 1
ATOM 3126 O O . HIS A 1 411 ? 5.223 13.18 -0.608 1 61.41 411 HIS A O 1
ATOM 3132 N N . PHE A 1 412 ? 5.289 14.859 0.491 1 58.69 412 PHE A N 1
ATOM 3133 C CA . PHE A 1 412 ? 5.027 15.773 -0.608 1 58.69 412 PHE A CA 1
ATOM 3134 C C . PHE A 1 412 ? 3.949 15.227 -1.532 1 58.69 412 PHE A C 1
ATOM 3136 O O . PHE A 1 412 ? 4 15.43 -2.746 1 58.69 412 PHE A O 1
ATOM 3143 N N . GLY A 1 413 ? 3.055 14.391 -1.032 1 61.06 413 GLY A N 1
ATOM 3144 C CA . GLY A 1 413 ? 1.968 13.867 -1.847 1 61.06 413 GLY A CA 1
ATOM 3145 C C . GLY A 1 413 ? 2.424 12.836 -2.859 1 61.06 413 GLY A C 1
ATOM 3146 O O . GLY A 1 413 ? 1.635 12.383 -3.693 1 61.06 413 GLY A O 1
ATOM 3147 N N . LEU A 1 414 ? 3.678 12.578 -2.818 1 63.97 414 LEU A N 1
ATOM 3148 C CA . LEU A 1 414 ? 4.188 11.703 -3.865 1 63.97 414 LEU A CA 1
ATOM 3149 C C . LEU A 1 414 ? 4.281 10.266 -3.373 1 63.97 414 LEU A C 1
ATOM 3151 O O . LEU A 1 414 ? 4.629 9.359 -4.141 1 63.97 414 LEU A O 1
ATOM 3155 N N . ASP A 1 415 ? 3.846 10.148 -2.195 1 74.19 415 ASP A N 1
ATOM 3156 C CA . ASP A 1 415 ? 3.852 8.781 -1.689 1 74.19 415 ASP A CA 1
ATOM 3157 C C . ASP A 1 415 ? 2.787 7.934 -2.383 1 74.19 415 ASP A C 1
ATOM 3159 O O . ASP A 1 415 ? 1.676 8.406 -2.631 1 74.19 415 ASP A O 1
ATOM 3163 N N . SER A 1 416 ? 3.201 6.695 -2.789 1 78.06 416 SER A N 1
ATOM 3164 C CA . SER A 1 416 ? 2.326 5.828 -3.568 1 78.06 416 SER A CA 1
ATOM 3165 C C . SER A 1 416 ? 1.056 5.484 -2.795 1 78.06 416 SER A C 1
ATOM 3167 O O . SER A 1 416 ? -0.042 5.496 -3.357 1 78.06 416 SER A O 1
ATOM 3169 N N . TRP A 1 417 ? 1.217 5.277 -1.526 1 82.25 417 TRP A N 1
ATOM 3170 C CA . TRP A 1 417 ? 0.055 4.855 -0.752 1 82.25 417 TRP A CA 1
ATOM 3171 C C . TRP A 1 417 ? -0.888 6.027 -0.501 1 82.25 417 TRP A C 1
ATOM 3173 O O . TRP A 1 417 ? -2.105 5.844 -0.422 1 82.25 417 TRP A O 1
ATOM 3183 N N . TYR A 1 418 ? -0.271 7.172 -0.355 1 80.75 418 TYR A N 1
ATOM 3184 C CA . TYR A 1 418 ? -1.12 8.352 -0.236 1 80.75 418 TYR A CA 1
ATOM 3185 C C . TYR A 1 418 ? -1.911 8.586 -1.518 1 80.75 418 TYR A C 1
ATOM 3187 O O . TYR A 1 418 ? -3.104 8.898 -1.47 1 80.75 418 TYR A O 1
ATOM 3195 N N . GLN A 1 419 ? -1.279 8.422 -2.586 1 79.94 419 GLN A N 1
ATOM 3196 C CA . GLN A 1 419 ? -1.934 8.617 -3.875 1 79.94 419 GLN A CA 1
ATOM 3197 C C . GLN A 1 419 ? -3.049 7.594 -4.082 1 79.94 419 GLN A C 1
ATOM 3199 O O . GLN A 1 419 ? -4.117 7.93 -4.598 1 79.94 419 GLN A O 1
ATOM 3204 N N . ILE A 1 420 ? -2.779 6.387 -3.658 1 87.69 420 ILE A N 1
ATOM 3205 C CA . ILE A 1 420 ? -3.762 5.32 -3.814 1 87.69 420 ILE A CA 1
ATOM 3206 C C . ILE A 1 420 ? -5 5.633 -2.979 1 87.69 420 ILE A C 1
ATOM 3208 O O . ILE A 1 420 ? -6.129 5.516 -3.463 1 87.69 420 ILE A O 1
ATOM 3212 N N . HIS A 1 421 ? -4.77 6.043 -1.784 1 87.81 421 HIS A N 1
ATOM 3213 C CA . HIS A 1 421 ? -5.891 6.375 -0.913 1 87.81 421 HIS A CA 1
ATOM 3214 C C . HIS A 1 421 ? -6.691 7.547 -1.47 1 87.81 421 HIS A C 1
ATOM 3216 O O . HIS A 1 421 ? -7.922 7.508 -1.495 1 87.81 421 HIS A O 1
ATOM 3222 N N . SER A 1 422 ? -5.961 8.523 -1.891 1 81.56 422 SER A N 1
ATOM 3223 C CA . SER A 1 422 ? -6.625 9.703 -2.436 1 81.56 422 SER A CA 1
ATOM 3224 C C . SER A 1 422 ? -7.402 9.367 -3.701 1 81.56 422 SER A C 1
ATOM 3226 O O . SER A 1 422 ? -8.5 9.891 -3.922 1 81.56 422 SER A O 1
ATOM 3228 N N . LEU A 1 423 ? -6.895 8.508 -4.484 1 82.62 423 LEU A N 1
ATOM 3229 C CA . LEU A 1 423 ? -7.547 8.102 -5.719 1 82.62 423 LEU A CA 1
ATOM 3230 C C . LEU A 1 423 ? -8.82 7.312 -5.43 1 82.62 423 LEU A C 1
ATOM 3232 O O . LEU A 1 423 ? -9.852 7.527 -6.074 1 82.62 423 LEU A O 1
ATOM 3236 N N . LEU A 1 424 ? -8.781 6.457 -4.504 1 88.31 424 LEU A N 1
ATOM 3237 C CA . LEU A 1 424 ? -9.953 5.656 -4.148 1 88.31 424 LEU A CA 1
ATOM 3238 C C . LEU A 1 424 ? -11.055 6.531 -3.568 1 88.31 424 LEU A C 1
ATOM 3240 O O . LEU A 1 424 ? -12.234 6.34 -3.883 1 88.31 424 LEU A O 1
ATOM 3244 N N . VAL A 1 425 ? -10.648 7.5 -2.764 1 83.31 425 VAL A N 1
ATOM 3245 C CA . VAL A 1 425 ? -11.633 8.414 -2.197 1 83.31 425 VAL A CA 1
ATOM 3246 C C . VAL A 1 425 ? -12.25 9.266 -3.305 1 83.31 425 VAL A C 1
ATOM 3248 O O . VAL A 1 425 ? -13.461 9.492 -3.332 1 83.31 425 VAL A O 1
ATOM 3251 N N . ALA A 1 426 ? -11.406 9.625 -4.25 1 78.56 426 ALA A N 1
ATOM 3252 C CA . ALA A 1 426 ? -11.859 10.477 -5.348 1 78.56 426 ALA A CA 1
ATOM 3253 C C . ALA A 1 426 ? -12.82 9.719 -6.266 1 78.56 426 ALA A C 1
ATOM 3255 O O . ALA A 1 426 ? -13.734 10.312 -6.84 1 78.56 426 ALA A O 1
ATOM 3256 N N . THR A 1 427 ? -12.656 8.406 -6.383 1 82.31 427 THR A N 1
ATOM 3257 C CA . THR A 1 427 ? -13.484 7.621 -7.285 1 82.31 427 THR A CA 1
ATOM 3258 C C . THR A 1 427 ? -14.758 7.156 -6.582 1 82.31 427 THR A C 1
ATOM 3260 O O . THR A 1 427 ? -15.625 6.531 -7.199 1 82.31 427 THR A O 1
ATOM 3263 N N . GLY A 1 428 ? -14.844 7.422 -5.293 1 80.12 428 GLY A N 1
ATOM 3264 C CA . GLY A 1 428 ? -16.094 7.152 -4.59 1 80.12 428 GLY A CA 1
ATOM 3265 C C . GLY A 1 428 ? -16.062 5.848 -3.814 1 80.12 428 GLY A C 1
ATOM 3266 O O . GLY A 1 428 ? -17.109 5.266 -3.541 1 80.12 428 GLY A O 1
ATOM 3267 N N . ALA A 1 429 ? -14.938 5.324 -3.584 1 87.81 429 ALA A N 1
ATOM 3268 C CA . ALA A 1 429 ? -14.844 4.133 -2.748 1 87.81 429 ALA A CA 1
ATOM 3269 C C . ALA A 1 429 ? -15.273 4.43 -1.314 1 87.81 429 ALA A C 1
ATOM 3271 O O . ALA A 1 429 ? -15.117 5.555 -0.834 1 87.81 429 ALA A O 1
ATOM 3272 N N . LYS A 1 430 ? -15.844 3.43 -0.699 1 89.44 430 LYS A N 1
ATOM 3273 C CA . LYS A 1 430 ? -16.359 3.609 0.657 1 89.44 430 LYS A CA 1
ATOM 3274 C C . LYS A 1 430 ? -15.703 2.631 1.626 1 89.44 430 LYS A C 1
ATOM 3276 O O . LYS A 1 430 ? -15.242 1.562 1.221 1 89.44 430 LYS A O 1
ATOM 3281 N N . TYR A 1 431 ? -15.633 3.053 2.812 1 88.31 431 TYR A N 1
ATOM 3282 C CA . TYR A 1 431 ? -15.109 2.197 3.871 1 88.31 431 TYR A CA 1
ATOM 3283 C C . TYR A 1 431 ? -16.094 1.077 4.203 1 88.31 431 TYR A C 1
ATOM 3285 O O . TYR A 1 431 ? -17.266 1.154 3.855 1 88.31 431 TYR A O 1
ATOM 3293 N N . GLY A 1 432 ? -15.562 0.059 4.793 1 86.56 432 GLY A N 1
ATOM 3294 C CA . GLY A 1 432 ? -16.422 -1.018 5.262 1 86.56 432 GLY A CA 1
ATOM 3295 C C . GLY A 1 432 ? -17.281 -0.62 6.441 1 86.56 432 GLY A C 1
ATOM 3296 O O . GLY A 1 432 ? -17.203 0.51 6.93 1 86.56 432 GLY A O 1
ATOM 3297 N N . ALA A 1 433 ? -18.188 -1.507 6.836 1 84.62 433 ALA A N 1
ATOM 3298 C CA . ALA A 1 433 ? -19.125 -1.21 7.91 1 84.62 433 ALA A CA 1
ATOM 3299 C C . ALA A 1 433 ? -18.484 -1.407 9.281 1 84.62 433 ALA A C 1
ATOM 3301 O O . ALA A 1 433 ? -18.672 -2.447 9.914 1 84.62 433 ALA A O 1
ATOM 3302 N N . HIS A 1 434 ? -17.703 -0.542 9.641 1 82.44 434 HIS A N 1
ATOM 3303 C CA . HIS A 1 434 ? -17.062 -0.543 10.953 1 82.44 434 HIS A CA 1
ATOM 3304 C C . HIS A 1 434 ? -16.875 0.877 11.469 1 82.44 434 HIS A C 1
ATOM 3306 O O . HIS A 1 434 ? -17.047 1.845 10.727 1 82.44 434 HIS A O 1
ATOM 3312 N N . LEU A 1 435 ? -16.578 0.901 12.703 1 76.88 435 LEU A N 1
ATOM 3313 C CA . LEU A 1 435 ? -16.312 2.201 13.305 1 76.88 435 LEU A CA 1
ATOM 3314 C C . LEU A 1 435 ? -15.031 2.807 12.727 1 76.88 435 LEU A C 1
ATOM 3316 O O . LEU A 1 435 ? -14.117 2.08 12.32 1 76.88 435 LEU A O 1
ATOM 3320 N N . LYS A 1 436 ? -15.133 4.094 12.633 1 72.06 436 LYS A N 1
ATOM 3321 C CA . LYS A 1 436 ? -13.969 4.762 12.062 1 72.06 436 LYS A CA 1
ATOM 3322 C C . LYS A 1 436 ? -12.695 4.387 12.82 1 72.06 436 LYS A C 1
ATOM 3324 O O . LYS A 1 436 ? -12.641 4.504 14.047 1 72.06 436 LYS A O 1
ATOM 3329 N N . GLU A 1 437 ? -11.883 3.596 12.055 1 66.69 437 GLU A N 1
ATOM 3330 C CA . GLU A 1 437 ? -10.609 3.225 12.648 1 66.69 437 GLU A CA 1
ATOM 3331 C C . GLU A 1 437 ? -9.586 4.352 12.516 1 66.69 437 GLU A C 1
ATOM 3333 O O . GLU A 1 437 ? -9.648 5.145 11.578 1 66.69 437 GLU A O 1
ATOM 3338 N N . HIS A 1 438 ? -8.898 4.527 13.68 1 62.84 438 HIS A N 1
ATOM 3339 C CA . HIS A 1 438 ? -7.797 5.484 13.648 1 62.84 438 HIS A CA 1
ATOM 3340 C C . HIS A 1 438 ? -6.664 5 12.758 1 62.84 438 HIS A C 1
ATOM 3342 O O . HIS A 1 438 ? -6.383 3.801 12.695 1 62.84 438 HIS A O 1
ATOM 3348 N N . GLY A 1 439 ? -6.57 5.57 11.531 1 61.38 439 GLY A N 1
ATOM 3349 C CA . GLY A 1 439 ? -5.422 5.289 10.688 1 61.38 439 GLY A CA 1
ATOM 3350 C C . GLY A 1 439 ? -4.16 4.992 11.469 1 61.38 439 GLY A C 1
ATOM 3351 O O . GLY A 1 439 ? -4.195 4.891 12.703 1 61.38 439 GLY A O 1
ATOM 3352 N N . PRO A 1 440 ? -3.139 4.621 10.781 1 65.69 440 PRO A N 1
ATOM 3353 C CA . PRO A 1 440 ? -1.863 4.355 11.453 1 65.69 440 PRO A CA 1
ATOM 3354 C C . PRO A 1 440 ? -1.398 5.523 12.312 1 65.69 440 PRO A C 1
ATOM 3356 O O . PRO A 1 440 ? -1.738 6.676 12.039 1 65.69 440 PRO A O 1
ATOM 3359 N N . ILE A 1 441 ? -0.849 5.207 13.477 1 70.81 441 ILE A N 1
ATOM 3360 C CA . ILE A 1 441 ? -0.306 6.195 14.406 1 70.81 441 ILE A CA 1
ATOM 3361 C C . ILE A 1 441 ? 1.005 6.754 13.852 1 70.81 441 ILE A C 1
ATOM 3363 O O . ILE A 1 441 ? 1.807 6.016 13.273 1 70.81 441 ILE A O 1
ATOM 3367 N N . LEU A 1 442 ? 1.085 8 13.844 1 72.5 442 LEU A N 1
ATOM 3368 C CA . LEU A 1 442 ? 2.291 8.672 13.375 1 72.5 442 LEU A CA 1
ATOM 3369 C C . LEU A 1 442 ? 3.512 8.219 14.164 1 72.5 442 LEU A C 1
ATOM 3371 O O . LEU A 1 442 ? 3.494 8.227 15.398 1 72.5 442 LEU A O 1
ATOM 3375 N N . ASN A 1 443 ? 4.391 7.598 13.375 1 74.12 443 ASN A N 1
ATOM 3376 C CA . ASN A 1 443 ? 5.695 7.328 13.977 1 74.12 443 ASN A CA 1
ATOM 3377 C C . ASN A 1 443 ? 6.555 8.586 14.039 1 74.12 443 ASN A C 1
ATOM 3379 O O . ASN A 1 443 ? 7.199 8.953 13.055 1 74.12 443 ASN A O 1
ATOM 3383 N N . GLU A 1 444 ? 6.512 9.242 15.141 1 74.94 444 GLU A N 1
ATOM 3384 C CA . GLU A 1 444 ? 7.176 10.531 15.305 1 74.94 444 GLU A CA 1
ATOM 3385 C C . GLU A 1 444 ? 8.68 10.414 15.078 1 74.94 444 GLU A C 1
ATOM 3387 O O . GLU A 1 444 ? 9.297 11.289 14.477 1 74.94 444 GLU A O 1
ATOM 3392 N N . LYS A 1 445 ? 9.234 9.352 15.453 1 76.06 445 LYS A N 1
ATOM 3393 C CA . LYS A 1 445 ? 10.672 9.18 15.305 1 76.06 445 LYS A CA 1
ATOM 3394 C C . LYS A 1 445 ? 11.062 9.062 13.828 1 76.06 445 LYS A C 1
ATOM 3396 O O . LYS A 1 445 ? 12.07 9.641 13.406 1 76.06 445 LYS A O 1
ATOM 3401 N N . GLU A 1 446 ? 10.25 8.352 13.141 1 76.25 446 GLU A N 1
ATOM 3402 C CA . GLU A 1 446 ? 10.547 8.195 11.719 1 76.25 446 GLU A CA 1
ATOM 3403 C C . GLU A 1 446 ? 10.43 9.523 10.984 1 76.25 446 GLU A C 1
ATOM 3405 O O . GLU A 1 446 ? 11.234 9.828 10.102 1 76.25 446 GLU A O 1
ATOM 3410 N N . GLU A 1 447 ? 9.5 10.258 11.391 1 78.25 447 GLU A N 1
ATOM 3411 C CA . GLU A 1 447 ? 9.312 11.562 10.758 1 78.25 447 GLU A CA 1
ATOM 3412 C C . GLU A 1 447 ? 10.453 12.516 11.109 1 78.25 447 GLU A C 1
ATOM 3414 O O . GLU A 1 447 ? 10.898 13.289 10.258 1 78.25 447 GLU A O 1
ATOM 3419 N N . GLU A 1 448 ? 10.875 12.438 12.305 1 76.88 448 GLU A N 1
ATOM 3420 C CA . GLU A 1 448 ? 11.992 13.273 12.734 1 76.88 448 GLU A CA 1
ATOM 3421 C C . GLU A 1 448 ? 13.281 12.898 11.992 1 76.88 448 GLU A C 1
ATOM 3423 O O . GLU A 1 448 ? 14.055 13.773 11.609 1 76.88 448 GLU A O 1
ATOM 3428 N N . ASP A 1 449 ? 13.383 11.68 11.773 1 76.38 449 ASP A N 1
ATOM 3429 C CA . ASP A 1 449 ? 14.578 11.219 11.078 1 76.38 449 ASP A CA 1
ATOM 3430 C C . ASP A 1 449 ? 14.578 11.68 9.625 1 76.38 449 ASP A C 1
ATOM 3432 O O . ASP A 1 449 ? 15.633 12 9.062 1 76.38 449 ASP A O 1
ATOM 3436 N N . LYS A 1 450 ? 13.469 11.711 9.125 1 75.62 450 LYS A N 1
ATOM 3437 C CA . LYS A 1 450 ? 13.375 12.188 7.75 1 75.62 450 LYS A CA 1
ATOM 3438 C C . LYS A 1 450 ? 13.742 13.664 7.652 1 75.62 450 LYS A C 1
ATOM 3440 O O . LYS A 1 450 ? 14.5 14.062 6.77 1 75.62 450 LYS A O 1
ATOM 3445 N N . ILE A 1 451 ? 13.242 14.406 8.539 1 76.81 451 ILE A N 1
ATOM 3446 C CA . ILE A 1 451 ? 13.492 15.844 8.531 1 76.81 451 ILE A CA 1
ATOM 3447 C C . ILE A 1 451 ? 14.969 16.109 8.812 1 76.81 451 ILE A C 1
ATOM 3449 O O . ILE A 1 451 ? 15.602 16.906 8.117 1 76.81 451 ILE A O 1
ATOM 3453 N N . ASN A 1 452 ? 15.453 15.352 9.695 1 75.62 452 ASN A N 1
ATOM 3454 C CA . ASN A 1 452 ? 16.844 15.562 10.078 1 75.62 452 ASN A CA 1
ATOM 3455 C C . ASN A 1 452 ? 17.797 15.125 8.969 1 75.62 452 ASN A C 1
ATOM 3457 O O . ASN A 1 452 ? 18.891 15.688 8.828 1 75.62 452 ASN A O 1
ATOM 3461 N N . GLY A 1 453 ? 17.375 14.211 8.211 1 73.69 453 GLY A N 1
ATOM 3462 C CA . GLY A 1 453 ? 18.203 13.734 7.117 1 73.69 453 GLY A CA 1
ATOM 3463 C C . GLY A 1 453 ? 18.281 14.703 5.953 1 73.69 453 GLY A C 1
ATOM 3464 O O . GLY A 1 453 ? 19.328 14.852 5.328 1 73.69 453 GLY A O 1
ATOM 3465 N N . TYR A 1 454 ? 17.219 15.492 5.801 1 75.06 454 TYR A N 1
ATOM 3466 C CA . TYR A 1 454 ? 17.172 16.359 4.633 1 75.06 454 TYR A CA 1
ATOM 3467 C C . TYR A 1 454 ? 17.578 17.781 5 1 75.06 454 TYR A C 1
ATOM 3469 O O . TYR A 1 454 ? 17.922 18.578 4.125 1 75.06 454 TYR A O 1
ATOM 3477 N N . THR A 1 455 ? 17.562 18.156 6.25 1 78 455 THR A N 1
ATOM 3478 C CA . THR A 1 455 ? 17.75 19.531 6.699 1 78 455 THR A CA 1
ATOM 3479 C C . THR A 1 455 ? 19.156 20.016 6.348 1 78 455 THR A C 1
ATOM 3481 O O . THR A 1 455 ? 19.312 21.125 5.828 1 78 455 THR A O 1
ATOM 3484 N N . PRO A 1 456 ? 20.203 19.141 6.441 1 75.75 456 PRO A N 1
ATOM 3485 C CA . PRO A 1 456 ? 21.531 19.672 6.094 1 75.75 456 PRO A CA 1
ATOM 3486 C C . PRO A 1 456 ? 21.672 19.984 4.605 1 75.75 456 PRO A C 1
ATOM 3488 O O . PRO A 1 456 ? 22.234 21.016 4.238 1 75.75 456 PRO A O 1
ATOM 3491 N N . THR A 1 457 ? 21.094 19.219 3.779 1 75.06 457 THR A N 1
ATOM 3492 C CA . THR A 1 457 ? 21.188 19.438 2.342 1 75.06 457 THR A CA 1
ATOM 3493 C C . THR A 1 457 ? 20.422 20.688 1.936 1 75.06 457 THR A C 1
ATOM 3495 O O . THR A 1 457 ? 20.922 21.516 1.178 1 75.06 457 THR A O 1
ATOM 3498 N N . ILE A 1 458 ? 19.297 20.812 2.518 1 81.44 458 ILE A N 1
ATOM 3499 C CA . ILE A 1 458 ? 18.484 21.984 2.189 1 81.44 458 ILE A CA 1
ATOM 3500 C C . ILE A 1 458 ? 19.141 23.25 2.75 1 81.44 458 ILE A C 1
ATOM 3502 O O . ILE A 1 458 ? 19.125 24.297 2.104 1 81.44 458 ILE A O 1
ATOM 3506 N N . GLY A 1 459 ? 19.719 23.078 3.871 1 81.44 459 GLY A N 1
ATOM 3507 C CA . GLY A 1 459 ? 20.391 24.219 4.477 1 81.44 459 GLY A CA 1
ATOM 3508 C C . GLY A 1 459 ? 21.609 24.672 3.697 1 81.44 459 GLY A C 1
ATOM 3509 O O . GLY A 1 459 ? 21.781 25.875 3.465 1 81.44 459 GLY A O 1
ATOM 3510 N N . ILE A 1 460 ? 22.312 23.766 3.164 1 80.19 460 ILE A N 1
ATOM 3511 C CA . ILE A 1 460 ? 23.531 24.094 2.41 1 80.19 460 ILE A CA 1
ATOM 3512 C C . ILE A 1 460 ? 23.141 24.75 1.086 1 80.19 460 ILE A C 1
ATOM 3514 O O . ILE A 1 460 ? 23.719 25.766 0.704 1 80.19 460 ILE A O 1
ATOM 3518 N N . VAL A 1 461 ? 22.156 24.188 0.49 1 80.19 461 VAL A N 1
ATOM 3519 C CA . VAL A 1 461 ? 21.75 24.719 -0.805 1 80.19 461 VAL A CA 1
ATOM 3520 C C . VAL A 1 461 ? 21.156 26.109 -0.626 1 80.19 461 VAL A C 1
ATOM 3522 O O . VAL A 1 461 ? 21.438 27.016 -1.411 1 80.19 461 VAL A O 1
ATOM 3525 N N . SER A 1 462 ? 20.406 26.297 0.389 1 85.69 462 SER A N 1
ATOM 3526 C CA . SER A 1 462 ? 19.812 27.609 0.639 1 85.69 462 SER A CA 1
ATOM 3527 C C . SER A 1 462 ? 20.875 28.641 0.952 1 85.69 462 SER A C 1
ATOM 3529 O O . SER A 1 462 ? 20.828 29.781 0.463 1 85.69 462 SER A O 1
ATOM 3531 N N . ALA A 1 463 ? 21.859 28.219 1.651 1 83.19 463 ALA A N 1
ATOM 3532 C CA . ALA A 1 463 ? 22.938 29.141 2.004 1 83.19 463 ALA A CA 1
ATOM 3533 C C . ALA A 1 463 ? 23.766 29.516 0.774 1 83.19 463 ALA A C 1
ATOM 3535 O O . ALA A 1 463 ? 24.203 30.672 0.641 1 83.19 463 ALA A O 1
ATOM 3536 N N . LEU A 1 464 ? 23.953 28.547 -0.038 1 81 464 LEU A N 1
ATOM 3537 C CA . LEU A 1 464 ? 24.688 28.812 -1.27 1 81 464 LEU A CA 1
ATOM 3538 C C . LEU A 1 464 ? 23.906 29.781 -2.164 1 81 464 LEU A C 1
ATOM 3540 O O . LEU A 1 464 ? 24.5 30.656 -2.791 1 81 464 LEU A O 1
ATOM 3544 N N . LEU A 1 465 ? 22.656 29.656 -2.203 1 86.12 465 LEU A N 1
ATOM 3545 C CA . LEU A 1 465 ? 21.828 30.531 -3.033 1 86.12 465 LEU A CA 1
ATOM 3546 C C . LEU A 1 465 ? 21.812 31.953 -2.479 1 86.12 465 LEU A C 1
ATOM 3548 O O . LEU A 1 465 ? 21.797 32.906 -3.242 1 86.12 465 LEU A O 1
ATOM 3552 N N . VAL A 1 466 ? 21.844 32.062 -1.187 1 84.06 466 VAL A N 1
ATOM 3553 C CA . VAL A 1 466 ? 21.922 33.375 -0.567 1 84.06 466 VAL A CA 1
ATOM 3554 C C . VAL A 1 466 ? 23.25 34.031 -0.922 1 84.06 466 VAL A C 1
ATOM 3556 O O . VAL A 1 466 ? 23.281 35.219 -1.256 1 84.06 466 VAL A O 1
ATOM 3559 N N . THR A 1 467 ? 24.25 33.219 -0.975 1 83.25 467 THR A N 1
ATOM 3560 C CA . THR A 1 467 ? 25.578 33.75 -1.241 1 83.25 467 THR A CA 1
ATOM 3561 C C . THR A 1 467 ? 25.703 34.188 -2.695 1 83.25 467 THR A C 1
ATOM 3563 O O . THR A 1 467 ? 26.219 35.281 -2.975 1 83.25 467 THR A O 1
ATOM 3566 N N . VAL A 1 468 ? 25.203 33.406 -3.516 1 82.38 468 VAL A N 1
ATOM 3567 C CA . VAL A 1 468 ? 25.312 33.719 -4.938 1 82.38 468 VAL A CA 1
ATOM 3568 C C . VAL A 1 468 ? 24.438 34.938 -5.266 1 82.38 468 VAL A C 1
ATOM 3570 O O . VAL A 1 468 ? 24.859 35.812 -6.008 1 82.38 468 VAL A O 1
ATOM 3573 N N . SER A 1 469 ? 23.25 35 -4.734 1 86.88 469 SER A N 1
ATOM 3574 C CA . SER A 1 469 ? 22.344 36.125 -5.023 1 86.88 469 SER A CA 1
ATOM 3575 C C . SER A 1 469 ? 22.844 37.406 -4.395 1 86.88 469 SER A C 1
ATOM 3577 O O . SER A 1 469 ? 22.672 38.5 -4.961 1 86.88 469 SER A O 1
ATOM 3579 N N . PHE A 1 470 ? 23.469 37.281 -3.271 1 83.94 470 PHE A N 1
ATOM 3580 C CA . PHE A 1 470 ? 24.016 38.438 -2.607 1 83.94 470 PHE A CA 1
ATOM 3581 C C . PHE A 1 470 ? 25.188 39.031 -3.404 1 83.94 470 PHE A C 1
ATOM 3583 O O . PHE A 1 470 ? 25.25 40.25 -3.623 1 83.94 470 PHE A O 1
ATOM 3590 N N . THR A 1 471 ? 26.016 38.188 -3.871 1 79.31 471 THR A N 1
ATOM 3591 C CA . THR A 1 471 ? 27.172 38.625 -4.637 1 79.31 471 THR A CA 1
ATOM 3592 C C . THR A 1 471 ? 26.734 39.219 -5.984 1 79.31 471 THR A C 1
ATOM 3594 O O . THR A 1 471 ? 27.297 40.188 -6.457 1 79.31 471 THR A O 1
ATOM 3597 N N . ALA A 1 472 ? 25.75 38.625 -6.562 1 83.12 472 ALA A N 1
ATOM 3598 C CA . ALA A 1 472 ? 25.281 39.062 -7.879 1 83.12 472 ALA A CA 1
ATOM 3599 C C . ALA A 1 472 ? 24.625 40.438 -7.801 1 83.12 472 ALA A C 1
ATOM 3601 O O . ALA A 1 472 ? 24.562 41.156 -8.805 1 83.12 472 ALA A O 1
ATOM 3602 N N . ALA A 1 473 ? 24.219 40.844 -6.68 1 82.31 473 ALA A N 1
ATOM 3603 C CA . ALA A 1 473 ? 23.594 42.156 -6.516 1 82.31 473 ALA A CA 1
ATOM 3604 C C . ALA A 1 473 ? 24.625 43.281 -6.637 1 82.31 473 ALA A C 1
ATOM 3606 O O . ALA A 1 473 ? 24.281 44.406 -7.039 1 82.31 473 ALA A O 1
ATOM 3607 N N . PHE A 1 474 ? 25.906 42.969 -6.406 1 79.88 474 PHE A N 1
ATOM 3608 C CA . PHE A 1 474 ? 26.922 44 -6.418 1 79.88 474 PHE A CA 1
ATOM 3609 C C . PHE A 1 474 ? 27.906 43.781 -7.559 1 79.88 474 PHE A C 1
ATOM 3611 O O . PHE A 1 474 ? 28.75 44.656 -7.836 1 79.88 474 PHE A O 1
ATOM 3618 N N . THR A 1 475 ? 27.844 42.625 -8.055 1 80.12 475 THR A N 1
ATOM 3619 C CA . THR A 1 475 ? 28.547 42.406 -9.312 1 80.12 475 THR A CA 1
ATOM 3620 C C . THR A 1 475 ? 27.578 42.531 -10.5 1 80.12 475 THR A C 1
ATOM 3622 O O . THR A 1 475 ? 27.297 41.531 -11.18 1 80.12 475 THR A O 1
ATOM 3625 N N . VAL A 1 476 ? 27.094 43.719 -10.727 1 79.5 476 VAL A N 1
ATOM 3626 C CA . VAL A 1 476 ? 26 43.969 -11.664 1 79.5 476 VAL A CA 1
ATOM 3627 C C . VAL A 1 476 ? 26.484 43.75 -13.094 1 79.5 476 VAL A C 1
ATOM 3629 O O . VAL A 1 476 ? 27.656 44 -13.406 1 79.5 476 VAL A O 1
ATOM 3632 N N . PRO A 1 477 ? 25.641 43.281 -13.828 1 75.69 477 PRO A N 1
ATOM 3633 C CA . PRO A 1 477 ? 25.969 43.156 -15.242 1 75.69 477 PRO A CA 1
ATOM 3634 C C . PRO A 1 477 ? 26.219 44.5 -15.922 1 75.69 477 PRO A C 1
ATOM 3636 O O . PRO A 1 477 ? 25.406 45.438 -15.758 1 75.69 477 PRO A O 1
ATOM 3639 N N . GLY A 1 478 ? 27.281 44.719 -16.672 1 77 478 GLY A N 1
ATOM 3640 C CA . GLY A 1 478 ? 27.625 45.938 -17.391 1 77 478 GLY A CA 1
ATOM 3641 C C . GLY A 1 478 ? 28.578 46.812 -16.625 1 77 478 GLY A C 1
ATOM 3642 O O . GLY A 1 478 ? 29.203 47.719 -17.203 1 77 478 GLY A O 1
ATOM 3643 N N . GLY A 1 479 ? 28.75 46.656 -15.312 1 77.62 479 GLY A N 1
ATOM 3644 C CA . GLY A 1 479 ? 29.688 47.406 -14.508 1 77.62 479 GLY A CA 1
ATOM 3645 C C . GLY A 1 479 ? 29.156 48.75 -14.078 1 77.62 479 GLY A C 1
ATOM 3646 O O . GLY A 1 479 ? 27.969 49.062 -14.273 1 77.62 479 GLY A O 1
ATOM 3647 N N . TYR A 1 480 ? 29.922 49.625 -13.469 1 81.12 480 TYR A N 1
ATOM 3648 C CA . TYR A 1 480 ? 29.547 50.906 -12.93 1 81.12 480 TYR A CA 1
ATOM 3649 C C . TYR A 1 480 ? 30.109 52.062 -13.781 1 81.12 480 TYR A C 1
ATOM 3651 O O . TYR A 1 480 ? 31.125 51.875 -14.445 1 81.12 480 TYR A O 1
ATOM 3659 N N . ARG A 1 481 ? 29.312 53.156 -13.773 1 78.19 481 ARG A N 1
ATOM 3660 C CA . ARG A 1 481 ? 29.781 54.375 -14.469 1 78.19 481 ARG A CA 1
ATOM 3661 C C . ARG A 1 481 ? 31 54.969 -13.773 1 78.19 481 ARG A C 1
ATOM 3663 O O . ARG A 1 481 ? 31.062 54.969 -12.539 1 78.19 481 ARG A O 1
ATOM 3670 N N . GLY A 1 482 ? 32.062 55.312 -14.523 1 65.31 482 GLY A N 1
ATOM 3671 C CA . GLY A 1 482 ? 33.25 55.938 -14 1 65.31 482 GLY A CA 1
ATOM 3672 C C . GLY A 1 482 ? 33.031 57.344 -13.5 1 65.31 482 GLY A C 1
ATOM 3673 O O . GLY A 1 482 ? 31.953 57.906 -13.656 1 65.31 482 GLY A O 1
ATOM 3674 N N . GLU A 1 483 ? 33.906 58.031 -12.656 1 64.06 483 GLU A N 1
ATOM 3675 C CA . GLU A 1 483 ? 33.812 59.344 -12.031 1 64.06 483 GLU A CA 1
ATOM 3676 C C . GLU A 1 483 ? 33.594 60.438 -13.07 1 64.06 483 GLU A C 1
ATOM 3678 O O . GLU A 1 483 ? 33 61.469 -12.766 1 64.06 483 GLU A O 1
ATOM 3683 N N . ASP A 1 484 ? 34.25 60.344 -14.258 1 59.56 484 ASP A N 1
ATOM 3684 C CA . ASP A 1 484 ? 34.25 61.469 -15.203 1 59.56 484 ASP A CA 1
ATOM 3685 C C . ASP A 1 484 ? 32.812 61.781 -15.648 1 59.56 484 ASP A C 1
ATOM 3687 O O . ASP A 1 484 ? 32.594 62.781 -16.344 1 59.56 484 ASP A O 1
ATOM 3691 N N . ALA A 1 485 ? 32 60.844 -15.492 1 54.25 485 ALA A N 1
ATOM 3692 C CA . ALA A 1 485 ? 30.672 61.188 -15.984 1 54.25 485 ALA A CA 1
ATOM 3693 C C . ALA A 1 485 ? 29.906 62.031 -14.969 1 54.25 485 ALA A C 1
ATOM 3695 O O . ALA A 1 485 ? 29.719 61.594 -13.82 1 54.25 485 ALA A O 1
ATOM 3696 N N . GLN A 1 486 ? 29.844 63.344 -15.211 1 54.09 486 GLN A N 1
ATOM 3697 C CA . GLN A 1 486 ? 29.25 64.438 -14.406 1 54.09 486 GLN A CA 1
ATOM 3698 C C . GLN A 1 486 ? 28.578 63.844 -13.156 1 54.09 486 GLN A C 1
ATOM 3700 O O . GLN A 1 486 ? 29.188 63.062 -12.414 1 54.09 486 GLN A O 1
ATOM 3705 N N . GLN A 1 487 ? 27.234 64.062 -12.844 1 55.72 487 GLN A N 1
ATOM 3706 C CA . GLN A 1 487 ? 26.422 64 -11.625 1 55.72 487 GLN A CA 1
ATOM 3707 C C . GLN A 1 487 ? 26.078 62.594 -11.25 1 55.72 487 GLN A C 1
ATOM 3709 O O . GLN A 1 487 ? 25.562 62.344 -10.156 1 55.72 487 GLN A O 1
ATOM 3714 N N . LYS A 1 488 ? 26.531 61.438 -12.07 1 67.19 488 LYS A N 1
ATOM 3715 C CA . LYS A 1 488 ? 25.969 60.156 -11.719 1 67.19 488 LYS A CA 1
ATOM 3716 C C . LYS A 1 488 ? 27.062 59.094 -11.562 1 67.19 488 LYS A C 1
ATOM 3718 O O . LYS A 1 488 ? 26.875 57.938 -11.945 1 67.19 488 LYS A O 1
ATOM 3723 N N . GLY A 1 489 ? 28.203 59.281 -10.875 1 69.88 489 GLY A N 1
ATOM 3724 C CA . GLY A 1 489 ? 29.281 58.344 -10.672 1 69.88 489 GLY A CA 1
ATOM 3725 C C . GLY A 1 489 ? 28.938 57.25 -9.672 1 69.88 489 GLY A C 1
ATOM 3726 O O . GLY A 1 489 ? 28.281 57.531 -8.664 1 69.88 489 GLY A O 1
ATOM 3727 N N . GLY A 1 490 ? 29.219 55.875 -10.078 1 73.56 490 GLY A N 1
ATOM 3728 C CA . GLY A 1 490 ? 29 54.75 -9.18 1 73.56 490 GLY A CA 1
ATOM 3729 C C . GLY A 1 490 ? 27.672 54.031 -9.43 1 73.56 490 GLY A C 1
ATOM 3730 O O . GLY A 1 490 ? 27.328 53.094 -8.734 1 73.56 490 GLY A O 1
ATOM 3731 N N . THR A 1 491 ? 26.953 54.5 -10.422 1 79.25 491 THR A N 1
ATOM 3732 C CA . THR A 1 491 ? 25.672 53.875 -10.766 1 79.25 491 THR A CA 1
ATOM 3733 C C . THR A 1 491 ? 25.859 52.875 -11.906 1 79.25 491 THR A C 1
ATOM 3735 O O . THR A 1 491 ? 26.828 53 -12.68 1 79.25 491 THR A O 1
ATOM 3738 N N . PRO A 1 492 ? 25.047 51.906 -11.938 1 81.75 492 PRO A N 1
ATOM 3739 C CA . PRO A 1 492 ? 25.188 50.906 -13 1 81.75 492 PRO A CA 1
ATOM 3740 C C . PRO A 1 492 ? 24.969 51.5 -14.398 1 81.75 492 PRO A C 1
ATOM 3742 O O . PRO A 1 492 ? 24.078 52.344 -14.594 1 81.75 492 PRO A O 1
ATOM 3745 N N . VAL A 1 493 ? 25.719 51.062 -15.281 1 81.5 493 VAL A N 1
ATOM 3746 C CA . VAL A 1 493 ? 25.719 51.562 -16.656 1 81.5 493 VAL A CA 1
ATOM 3747 C C . VAL A 1 493 ? 24.375 51.219 -17.312 1 81.5 493 VAL A C 1
ATOM 3749 O O . VAL A 1 493 ? 23.828 52.031 -18.078 1 81.5 493 VAL A O 1
ATOM 3752 N N . LEU A 1 494 ? 23.781 50.094 -16.969 1 80.62 494 LEU A N 1
ATOM 3753 C CA . LEU A 1 494 ? 22.594 49.625 -17.672 1 80.62 494 LEU A CA 1
ATOM 3754 C C . LEU A 1 494 ? 21.328 49.906 -16.844 1 80.62 494 LEU A C 1
ATOM 3756 O O . LEU A 1 494 ? 20.297 49.281 -17.062 1 80.62 494 LEU A O 1
ATOM 3760 N N . ALA A 1 495 ? 21.359 50.812 -16.016 1 78.94 495 ALA A N 1
ATOM 3761 C CA . ALA A 1 495 ? 20.281 51.062 -15.07 1 78.94 495 ALA A CA 1
ATOM 3762 C C . ALA A 1 495 ? 19.016 51.5 -15.805 1 78.94 495 ALA A C 1
ATOM 3764 O O . ALA A 1 495 ? 17.906 51.312 -15.297 1 78.94 495 ALA A O 1
ATOM 3765 N N . GLN A 1 496 ? 19.156 52.031 -17.016 1 75.88 496 GLN A N 1
ATOM 3766 C CA . GLN A 1 496 ? 18 52.531 -17.734 1 75.88 496 GLN A CA 1
ATOM 3767 C C . GLN A 1 496 ? 17.359 51.469 -18.609 1 75.88 496 GLN A C 1
ATOM 3769 O O . GLN A 1 496 ? 16.25 51.656 -19.109 1 75.88 496 GLN A O 1
ATOM 3774 N N . ASN A 1 497 ? 17.938 50.281 -18.656 1 80.44 497 ASN A N 1
ATOM 3775 C CA . ASN A 1 497 ? 17.391 49.188 -19.438 1 80.44 497 ASN A CA 1
ATOM 3776 C C . ASN A 1 497 ? 16.406 48.375 -18.625 1 80.44 497 ASN A C 1
ATOM 3778 O O . ASN A 1 497 ? 16.594 48.156 -17.438 1 80.44 497 ASN A O 1
ATOM 3782 N N . TYR A 1 498 ? 15.344 47.969 -19.266 1 82.31 498 TYR A N 1
ATOM 3783 C CA . TYR A 1 498 ? 14.312 47.188 -18.609 1 82.31 498 TYR A CA 1
ATOM 3784 C C . TYR A 1 498 ? 14.844 45.812 -18.203 1 82.31 498 TYR A C 1
ATOM 3786 O O . TYR A 1 498 ? 14.461 45.25 -17.172 1 82.31 498 TYR A O 1
ATOM 3794 N N . SER A 1 499 ? 15.703 45.312 -19.016 1 82.62 499 SER A N 1
ATOM 3795 C CA . SER A 1 499 ? 16.266 44 -18.703 1 82.62 499 SER A CA 1
ATOM 3796 C C . SER A 1 499 ? 17.062 44.031 -17.406 1 82.62 499 SER A C 1
ATOM 3798 O O . SER A 1 499 ? 17.078 43.062 -16.641 1 82.62 499 SER A O 1
ATOM 3800 N N . PHE A 1 500 ? 17.641 45.125 -17.094 1 84.44 500 PHE A N 1
ATOM 3801 C CA . PHE A 1 500 ? 18.406 45.281 -15.867 1 84.44 500 PHE A CA 1
ATOM 3802 C C . PHE A 1 500 ? 17.484 45.344 -14.656 1 84.44 500 PHE A C 1
ATOM 3804 O O . PHE A 1 500 ? 17.797 44.781 -13.609 1 84.44 500 PHE A O 1
ATOM 3811 N N . VAL A 1 501 ? 16.375 45.938 -14.859 1 82.06 501 VAL A N 1
ATOM 3812 C CA . VAL A 1 501 ? 15.414 46.031 -13.766 1 82.06 501 VAL A CA 1
ATOM 3813 C C . VAL A 1 501 ? 14.867 44.625 -13.438 1 82.06 501 VAL A C 1
ATOM 3815 O O . VAL A 1 501 ? 14.719 44.281 -12.266 1 82.06 501 VAL A O 1
ATOM 3818 N N . VAL A 1 502 ? 14.609 43.906 -14.438 1 83.75 502 VAL A N 1
ATOM 3819 C CA . VAL A 1 502 ? 14.094 42.562 -14.227 1 83.75 502 VAL A CA 1
ATOM 3820 C C . VAL A 1 502 ? 15.156 41.688 -13.547 1 83.75 502 VAL A C 1
ATOM 3822 O O . VAL A 1 502 ? 14.828 40.844 -12.703 1 83.75 502 VAL A O 1
ATOM 3825 N N . PHE A 1 503 ? 16.391 41.938 -13.859 1 86.69 503 PHE A N 1
ATOM 3826 C CA . PHE A 1 503 ? 17.484 41.188 -13.234 1 86.69 503 PHE A CA 1
ATOM 3827 C C . PHE A 1 503 ? 17.547 41.5 -11.742 1 86.69 503 PHE A C 1
ATOM 3829 O O . PHE A 1 503 ? 17.672 40.562 -10.93 1 86.69 503 PHE A O 1
ATOM 3836 N N . ILE A 1 504 ? 17.422 42.719 -11.453 1 84.94 504 ILE A N 1
ATOM 3837 C CA . ILE A 1 504 ? 17.547 43.125 -10.055 1 84.94 504 ILE A CA 1
ATOM 3838 C C . ILE A 1 504 ? 16.359 42.594 -9.258 1 84.94 504 ILE A C 1
ATOM 3840 O O . ILE A 1 504 ? 16.531 42.094 -8.133 1 84.94 504 ILE A O 1
ATOM 3844 N N . VAL A 1 505 ? 15.203 42.625 -9.82 1 84.44 505 VAL A N 1
ATOM 3845 C CA . VAL A 1 505 ? 14.016 42.156 -9.109 1 84.44 505 VAL A CA 1
ATOM 3846 C C . VAL A 1 505 ? 14.086 40.625 -8.922 1 84.44 505 VAL A C 1
ATOM 3848 O O . VAL A 1 505 ? 13.797 40.125 -7.836 1 84.44 505 VAL A O 1
ATOM 3851 N N . ALA A 1 506 ? 14.445 39.969 -9.922 1 87.44 506 ALA A N 1
ATOM 3852 C CA . ALA A 1 506 ? 14.539 38.5 -9.844 1 87.44 506 ALA A CA 1
ATOM 3853 C C . ALA A 1 506 ? 15.617 38.062 -8.859 1 87.44 506 ALA A C 1
ATOM 3855 O O . ALA A 1 506 ? 15.43 37.125 -8.102 1 87.44 506 ALA A O 1
ATOM 3856 N N . ASN A 1 507 ? 16.703 38.75 -8.914 1 88.69 507 ASN A N 1
ATOM 3857 C CA . ASN A 1 507 ? 17.781 38.406 -7.996 1 88.69 507 ASN A CA 1
ATOM 3858 C C . ASN A 1 507 ? 17.391 38.719 -6.551 1 88.69 507 ASN A C 1
ATOM 3860 O O . ASN A 1 507 ? 17.75 37.969 -5.645 1 88.69 507 ASN A O 1
ATOM 3864 N N . ASN A 1 508 ? 16.703 39.844 -6.418 1 86.81 508 ASN A N 1
ATOM 3865 C CA . ASN A 1 508 ? 16.25 40.156 -5.07 1 86.81 508 ASN A CA 1
ATOM 3866 C C . ASN A 1 508 ? 15.242 39.125 -4.555 1 86.81 508 ASN A C 1
ATOM 3868 O O . ASN A 1 508 ? 15.25 38.781 -3.371 1 86.81 508 ASN A O 1
ATOM 3872 N N . LEU A 1 509 ? 14.453 38.719 -5.406 1 87.31 509 LEU A N 1
ATOM 3873 C CA . LEU A 1 509 ? 13.492 37.688 -5.012 1 87.31 509 LEU A CA 1
ATOM 3874 C C . LEU A 1 509 ? 14.203 36.375 -4.684 1 87.31 509 LEU A C 1
ATOM 3876 O O . LEU A 1 509 ? 13.797 35.656 -3.766 1 87.31 509 LEU A O 1
ATOM 3880 N N . ALA A 1 510 ? 15.18 36.031 -5.398 1 89.44 510 ALA A N 1
ATOM 3881 C CA . ALA A 1 510 ? 15.953 34.844 -5.129 1 89.44 510 ALA A CA 1
ATOM 3882 C C . ALA A 1 510 ? 16.609 34.906 -3.752 1 89.44 510 ALA A C 1
ATOM 3884 O O . ALA A 1 510 ? 16.625 33.906 -3.014 1 89.44 510 ALA A O 1
ATOM 3885 N N . LEU A 1 511 ? 17.125 36.031 -3.49 1 87.69 511 LEU A N 1
ATOM 3886 C CA . LEU A 1 511 ? 17.766 36.219 -2.197 1 87.69 511 LEU A CA 1
ATOM 3887 C C . LEU A 1 511 ? 16.75 36.156 -1.062 1 87.69 511 LEU A C 1
ATOM 3889 O O . LEU A 1 511 ? 17 35.531 -0.038 1 87.69 511 LEU A O 1
ATOM 3893 N N . LEU A 1 512 ? 15.648 36.812 -1.246 1 85.44 512 LEU A N 1
ATOM 3894 C CA . LEU A 1 512 ? 14.617 36.812 -0.215 1 85.44 512 LEU A CA 1
ATOM 3895 C C . LEU A 1 512 ? 14.094 35.406 0.033 1 85.44 512 LEU A C 1
ATOM 3897 O O . LEU A 1 512 ? 13.969 35 1.184 1 85.44 512 LEU A O 1
ATOM 3901 N N . CYS A 1 513 ? 13.82 34.75 -0.977 1 88.56 513 CYS A N 1
ATOM 3902 C CA . CYS A 1 513 ? 13.266 33.406 -0.843 1 88.56 513 CYS A CA 1
ATOM 3903 C C . CYS A 1 513 ? 14.281 32.438 -0.239 1 88.56 513 CYS A C 1
ATOM 3905 O O . CYS A 1 513 ? 13.93 31.578 0.557 1 88.56 513 CYS A O 1
ATOM 3907 N N . SER A 1 514 ? 15.484 32.562 -0.6 1 88.31 514 SER A N 1
ATOM 3908 C CA . SER A 1 514 ? 16.5 31.688 -0.025 1 88.31 514 SER A CA 1
ATOM 3909 C C . SER A 1 514 ? 16.734 32 1.452 1 88.31 514 SER A C 1
ATOM 3911 O O . SER A 1 514 ? 16.953 31.094 2.254 1 88.31 514 SER A O 1
ATOM 3913 N N . ALA A 1 515 ? 16.656 33.25 1.765 1 83.56 515 ALA A N 1
ATOM 3914 C CA . ALA A 1 515 ? 16.781 33.656 3.166 1 83.56 515 ALA A CA 1
ATOM 3915 C C . ALA A 1 515 ? 15.602 33.125 3.992 1 83.56 515 ALA A C 1
ATOM 3917 O O . ALA A 1 515 ? 15.781 32.656 5.121 1 83.56 515 ALA A O 1
ATOM 3918 N N . LEU A 1 516 ? 14.461 33.25 3.396 1 83.75 516 LEU A N 1
ATOM 3919 C CA . LEU A 1 516 ? 13.281 32.719 4.086 1 83.75 516 LEU A CA 1
ATOM 3920 C C . LEU A 1 516 ? 13.352 31.203 4.215 1 83.75 516 LEU A C 1
ATOM 3922 O O . LEU A 1 516 ? 12.875 30.641 5.203 1 83.75 516 LEU A O 1
ATOM 3926 N N . SER A 1 517 ? 13.898 30.578 3.223 1 87.69 517 SER A N 1
ATOM 3927 C CA . SER A 1 517 ? 14.086 29.141 3.297 1 87.69 517 SER A CA 1
ATOM 3928 C C . SER A 1 517 ? 15.016 28.766 4.445 1 87.69 517 SER A C 1
ATOM 3930 O O . SER A 1 517 ? 14.742 27.812 5.191 1 87.69 517 SER A O 1
ATOM 3932 N N . LEU A 1 518 ? 16.031 29.516 4.574 1 82.06 518 LEU A N 1
ATOM 3933 C CA . LEU A 1 518 ? 17 29.25 5.637 1 82.06 518 LEU A CA 1
ATOM 3934 C C . LEU A 1 518 ? 16.375 29.5 7.008 1 82.06 518 LEU A C 1
ATOM 3936 O O . LEU A 1 518 ? 16.609 28.75 7.949 1 82.06 518 LEU A O 1
ATOM 3940 N N . ALA A 1 519 ? 15.609 30.547 7.074 1 77.38 519 ALA A N 1
ATOM 3941 C CA . ALA A 1 519 ? 14.945 30.875 8.328 1 77.38 519 ALA A CA 1
ATOM 3942 C C . ALA A 1 519 ? 13.938 29.797 8.719 1 77.38 519 ALA A C 1
ATOM 3944 O O . ALA A 1 519 ? 13.859 29.406 9.883 1 77.38 519 ALA A O 1
ATOM 3945 N N . SER A 1 520 ? 13.234 29.375 7.766 1 80.38 520 SER A N 1
ATOM 3946 C CA . SER A 1 520 ? 12.242 28.328 8.031 1 80.38 520 SER A CA 1
ATOM 3947 C C . SER A 1 520 ? 12.914 27.016 8.414 1 80.38 520 SER A C 1
ATOM 3949 O O . SER A 1 520 ? 12.391 26.266 9.242 1 80.38 520 SER A O 1
ATOM 3951 N N . LEU A 1 521 ? 14.008 26.781 7.812 1 80.62 521 LEU A N 1
ATOM 3952 C CA . LEU A 1 521 ? 14.719 25.547 8.102 1 80.62 521 LEU A CA 1
ATOM 3953 C C . LEU A 1 521 ? 15.273 25.562 9.523 1 80.62 521 LEU A C 1
ATOM 3955 O O . LEU A 1 521 ? 15.398 24.5 10.148 1 80.62 521 LEU A O 1
ATOM 3959 N N . MET A 1 522 ? 15.609 26.703 9.938 1 73.06 522 MET A N 1
ATOM 3960 C CA . MET A 1 522 ? 16.094 26.828 11.305 1 73.06 522 MET A CA 1
ATOM 3961 C C . MET A 1 522 ? 15.016 26.406 12.305 1 73.06 522 MET A C 1
ATOM 3963 O O . MET A 1 522 ? 15.305 25.75 13.297 1 73.06 522 MET A O 1
ATOM 3967 N N . TYR A 1 523 ? 13.859 26.688 11.883 1 69.62 523 TYR A N 1
ATOM 3968 C CA . TYR A 1 523 ? 12.75 26.297 12.75 1 69.62 523 TYR A CA 1
ATOM 3969 C C . TYR A 1 523 ? 12.453 24.812 12.617 1 69.62 523 TYR A C 1
ATOM 3971 O O . TYR A 1 523 ? 12.102 24.156 13.602 1 69.62 523 TYR A O 1
ATOM 3979 N N . ALA A 1 524 ? 12.625 24.312 11.469 1 71.81 524 ALA A N 1
ATOM 3980 C CA . ALA A 1 524 ? 12.375 22.891 11.234 1 71.81 524 ALA A CA 1
ATOM 3981 C C . ALA A 1 524 ? 13.43 22.031 11.914 1 71.81 524 ALA A C 1
ATOM 3983 O O . ALA A 1 524 ? 13.164 20.875 12.289 1 71.81 524 ALA A O 1
ATOM 3984 N N . GLY A 1 525 ? 14.531 22.531 12.094 1 64.94 525 GLY A N 1
ATOM 3985 C CA . GLY A 1 525 ? 15.641 21.766 12.648 1 64.94 525 GLY A CA 1
ATOM 3986 C C . GLY A 1 525 ? 15.609 21.688 14.164 1 64.94 525 GLY A C 1
ATOM 3987 O O . GLY A 1 525 ? 16.234 20.797 14.758 1 64.94 525 GLY A O 1
ATOM 3988 N N . PHE A 1 526 ? 14.727 22.609 14.609 1 62.56 526 PHE A N 1
ATOM 3989 C CA . PHE A 1 526 ? 14.672 22.609 16.062 1 62.56 526 PHE A CA 1
ATOM 3990 C C . PHE A 1 526 ? 13.836 21.438 16.578 1 62.56 526 PHE A C 1
ATOM 3992 O O . PHE A 1 526 ? 12.633 21.375 16.344 1 62.56 526 PHE A O 1
ATOM 3999 N N . THR A 1 527 ? 14.484 20.391 17.109 1 62.78 527 THR A N 1
ATOM 4000 C CA . THR A 1 527 ? 13.836 19.156 17.562 1 62.78 527 THR A CA 1
ATOM 4001 C C . THR A 1 527 ? 12.922 19.422 18.75 1 62.78 527 THR A C 1
ATOM 4003 O O . THR A 1 527 ? 12.07 18.594 19.094 1 62.78 527 THR A O 1
ATOM 4006 N N . SER A 1 528 ? 13.109 20.656 19.312 1 60.44 528 SER A N 1
ATOM 4007 C CA . SER A 1 528 ? 12.32 20.938 20.516 1 60.44 528 SER A CA 1
ATOM 4008 C C . SER A 1 528 ? 10.922 21.438 20.156 1 60.44 528 SER A C 1
ATOM 4010 O O . SER A 1 528 ? 10.039 21.484 21 1 60.44 528 SER A O 1
ATOM 4012 N N . ILE A 1 529 ? 10.781 21.656 18.875 1 62.28 529 ILE A N 1
ATOM 4013 C CA . ILE A 1 529 ? 9.492 22.156 18.406 1 62.28 529 ILE A CA 1
ATOM 4014 C C . ILE A 1 529 ? 8.586 20.969 18.062 1 62.28 529 ILE A C 1
ATOM 4016 O O . ILE A 1 529 ? 9.062 19.859 17.797 1 62.28 529 ILE A O 1
ATOM 4020 N N . ASP A 1 530 ? 7.332 21.297 18.25 1 71.25 530 ASP A N 1
ATOM 4021 C CA . ASP A 1 530 ? 6.324 20.312 17.891 1 71.25 530 ASP A CA 1
ATOM 4022 C C . ASP A 1 530 ? 6.551 19.797 16.469 1 71.25 530 ASP A C 1
ATOM 4024 O O . ASP A 1 530 ? 6.988 20.562 15.594 1 71.25 530 ASP A O 1
ATOM 4028 N N . LEU A 1 531 ? 6.449 18.562 16.391 1 75.38 531 LEU A N 1
ATOM 4029 C CA . LEU A 1 531 ? 6.746 17.906 15.133 1 75.38 531 LEU A CA 1
ATOM 4030 C C . LEU A 1 531 ? 5.855 18.438 14.016 1 75.38 531 LEU A C 1
ATOM 4032 O O . LEU A 1 531 ? 6.285 18.531 12.859 1 75.38 531 LEU A O 1
ATOM 4036 N N . ARG A 1 532 ? 4.711 18.797 14.336 1 73.38 532 ARG A N 1
ATOM 4037 C CA . ARG A 1 532 ? 3.814 19.312 13.312 1 73.38 532 ARG A CA 1
ATOM 4038 C C . ARG A 1 532 ? 4.324 20.641 12.758 1 73.38 532 ARG A C 1
ATOM 4040 O O . ARG A 1 532 ? 4.305 20.859 11.547 1 73.38 532 ARG A O 1
ATOM 4047 N N . ILE A 1 533 ? 4.789 21.438 13.617 1 72.5 533 ILE A N 1
ATOM 4048 C CA . ILE A 1 533 ? 5.309 22.734 13.203 1 72.5 533 ILE A CA 1
ATOM 4049 C C . ILE A 1 533 ? 6.625 22.547 12.453 1 72.5 533 ILE A C 1
ATOM 4051 O O . ILE A 1 533 ? 6.883 23.234 11.461 1 72.5 533 ILE A O 1
ATOM 4055 N N . ARG A 1 534 ? 7.277 21.594 12.906 1 77.75 534 ARG A N 1
ATOM 4056 C CA . ARG A 1 534 ? 8.547 21.312 12.234 1 77.75 534 ARG A CA 1
ATOM 4057 C C . ARG A 1 534 ? 8.312 20.844 10.805 1 77.75 534 ARG A C 1
ATOM 4059 O O . ARG A 1 534 ? 9.023 21.25 9.883 1 77.75 534 ARG A O 1
ATOM 4066 N N . SER A 1 535 ? 7.391 20.031 10.773 1 79.38 535 SER A N 1
ATOM 4067 C CA . SER A 1 535 ? 7.109 19.5 9.453 1 79.38 535 SER A CA 1
ATOM 4068 C C . SER A 1 535 ? 6.598 20.578 8.508 1 79.38 535 SER A C 1
ATOM 4070 O O . SER A 1 535 ? 6.973 20.609 7.332 1 79.38 535 SER A O 1
ATOM 4072 N N . LYS A 1 536 ? 5.816 21.438 9.008 1 78.19 536 LYS A N 1
ATOM 4073 C CA . LYS A 1 536 ? 5.312 22.516 8.18 1 78.19 536 LYS A CA 1
ATOM 4074 C C . LYS A 1 536 ? 6.434 23.469 7.781 1 78.19 536 LYS A C 1
ATOM 4076 O O . LYS A 1 536 ? 6.484 23.953 6.648 1 78.19 536 LYS A O 1
ATOM 4081 N N . ALA A 1 537 ? 7.254 23.766 8.742 1 80.44 537 ALA A N 1
ATOM 4082 C CA . ALA A 1 537 ? 8.391 24.641 8.453 1 80.44 537 ALA A CA 1
ATOM 4083 C C . ALA A 1 537 ? 9.328 24 7.43 1 80.44 537 ALA A C 1
ATOM 4085 O O . ALA A 1 537 ? 9.875 24.703 6.566 1 80.44 537 ALA A O 1
ATOM 4086 N N . PHE A 1 538 ? 9.445 22.781 7.512 1 84.88 538 PHE A N 1
ATOM 4087 C CA . PHE A 1 538 ? 10.289 22.062 6.562 1 84.88 538 PHE A CA 1
ATOM 4088 C C . PHE A 1 538 ? 9.711 22.141 5.156 1 84.88 538 PHE A C 1
ATOM 4090 O O . PHE A 1 538 ? 10.438 22.422 4.195 1 84.88 538 PHE A O 1
ATOM 4097 N N . VAL A 1 539 ? 8.422 21.891 5.117 1 80.81 539 VAL A N 1
ATOM 4098 C CA . VAL A 1 539 ? 7.777 21.938 3.807 1 80.81 539 VAL A CA 1
ATOM 4099 C C . VAL A 1 539 ? 7.855 23.359 3.248 1 80.81 539 VAL A C 1
ATOM 4101 O O . VAL A 1 539 ? 8.117 23.547 2.059 1 80.81 539 VAL A O 1
ATOM 4104 N N . LEU A 1 540 ? 7.746 24.312 4.023 1 83.81 540 LEU A N 1
ATOM 4105 C CA . LEU A 1 540 ? 7.816 25.719 3.609 1 83.81 540 LEU A CA 1
ATOM 4106 C C . LEU A 1 540 ? 9.219 26.062 3.127 1 83.81 540 LEU A C 1
ATOM 4108 O O . LEU A 1 540 ? 9.383 26.844 2.18 1 83.81 540 LEU A O 1
ATOM 4112 N N . SER A 1 541 ? 10.141 25.5 3.795 1 86.31 541 SER A N 1
ATOM 4113 C CA . SER A 1 541 ? 11.516 25.766 3.381 1 86.31 541 SER A CA 1
ATOM 4114 C C . SER A 1 541 ? 11.773 25.234 1.973 1 86.31 541 SER A C 1
ATOM 4116 O O . SER A 1 541 ? 12.492 25.859 1.193 1 86.31 541 SER A O 1
ATOM 4118 N N . ILE A 1 542 ? 11.156 24.219 1.716 1 82.69 542 ILE A N 1
ATOM 4119 C CA . ILE A 1 542 ? 11.359 23.625 0.396 1 82.69 542 ILE A CA 1
ATOM 4120 C C . ILE A 1 542 ? 10.648 24.469 -0.66 1 82.69 542 ILE A C 1
ATOM 4122 O O . ILE A 1 542 ? 11.164 24.672 -1.759 1 82.69 542 ILE A O 1
ATOM 4126 N N . VAL A 1 543 ? 9.523 24.922 -0.361 1 83.69 543 VAL A N 1
ATOM 4127 C CA . VAL A 1 543 ? 8.773 25.75 -1.293 1 83.69 543 VAL A CA 1
ATOM 4128 C C . VAL A 1 543 ? 9.562 27.031 -1.589 1 83.69 543 VAL A C 1
ATOM 4130 O O . VAL A 1 543 ? 9.695 27.422 -2.748 1 83.69 543 VAL A O 1
ATOM 4133 N N . PHE A 1 544 ? 10.148 27.562 -0.627 1 88.81 544 PHE A N 1
ATOM 4134 C CA . PHE A 1 544 ? 10.914 28.797 -0.811 1 88.81 544 PHE A CA 1
ATOM 4135 C C . PHE A 1 544 ? 12.219 28.516 -1.552 1 88.81 544 PHE A C 1
ATOM 4137 O O . PHE A 1 544 ? 12.68 29.344 -2.34 1 88.81 544 PHE A O 1
ATOM 4144 N N . LEU A 1 545 ? 12.742 27.422 -1.25 1 87.81 545 LEU A N 1
ATOM 4145 C CA . LEU A 1 545 ? 13.969 27.047 -1.947 1 87.81 545 LEU A CA 1
ATOM 4146 C C . LEU A 1 545 ? 13.719 26.906 -3.445 1 87.81 545 LEU A C 1
ATOM 4148 O O . LEU A 1 545 ? 14.5 27.391 -4.258 1 87.81 545 LEU A O 1
ATOM 4152 N N . ASN A 1 546 ? 12.633 26.266 -3.738 1 84 546 ASN A N 1
ATOM 4153 C CA . ASN A 1 546 ? 12.281 26.109 -5.145 1 84 546 ASN A CA 1
ATOM 4154 C C . ASN A 1 546 ? 12 27.453 -5.805 1 84 546 ASN A C 1
ATOM 4156 O O . ASN A 1 546 ? 12.359 27.672 -6.965 1 84 546 ASN A O 1
ATOM 4160 N N . SER A 1 547 ? 11.359 28.281 -5.105 1 87.06 547 SER A N 1
ATOM 4161 C CA . SER A 1 547 ? 11.078 29.609 -5.637 1 87.06 547 SER A CA 1
ATOM 4162 C C . SER A 1 547 ? 12.359 30.406 -5.844 1 87.06 547 SER A C 1
ATOM 4164 O O . SER A 1 547 ? 12.469 31.188 -6.801 1 87.06 547 SER A O 1
ATOM 4166 N N . SER A 1 548 ? 13.25 30.172 -4.973 1 89.69 548 SER A N 1
ATOM 4167 C CA . SER A 1 548 ? 14.539 30.844 -5.109 1 89.69 548 SER A CA 1
ATOM 4168 C C . SER A 1 548 ? 15.305 30.328 -6.332 1 89.69 548 SER A C 1
ATOM 4170 O O . SER A 1 548 ? 15.891 31.125 -7.074 1 89.69 548 SER A O 1
ATOM 4172 N N . GLY A 1 549 ? 15.242 29.031 -6.465 1 83.12 549 GLY A N 1
ATOM 4173 C CA . GLY A 1 549 ? 15.891 28.469 -7.637 1 83.12 549 GLY A CA 1
ATOM 4174 C C . GLY A 1 549 ? 15.312 28.969 -8.945 1 83.12 549 GLY A C 1
ATOM 4175 O O . GLY A 1 549 ? 16.062 29.312 -9.867 1 83.12 549 GLY A O 1
ATOM 4176 N N . ARG A 1 550 ? 14.125 29.156 -9 1 84.12 550 ARG A N 1
ATOM 4177 C CA . ARG A 1 550 ? 13.461 29.625 -10.219 1 84.12 550 ARG A CA 1
ATOM 4178 C C . ARG A 1 550 ? 13.766 31.094 -10.469 1 84.12 550 ARG A C 1
ATOM 4180 O O . ARG A 1 550 ? 13.977 31.516 -11.609 1 84.12 550 ARG A O 1
ATOM 4187 N N . SER A 1 551 ? 13.805 31.828 -9.445 1 87.81 551 SER A N 1
ATOM 4188 C CA . SER A 1 551 ? 14.125 33.25 -9.578 1 87.81 551 SER A CA 1
ATOM 4189 C C . SER A 1 551 ? 15.578 33.469 -9.992 1 87.81 551 SER A C 1
ATOM 4191 O O . SER A 1 551 ? 15.891 34.375 -10.75 1 87.81 551 SER A O 1
ATOM 4193 N N . MET A 1 552 ? 16.344 32.562 -9.508 1 86.69 552 MET A N 1
ATOM 4194 C CA . MET A 1 552 ? 17.75 32.688 -9.859 1 86.69 552 MET A CA 1
ATOM 4195 C C . MET A 1 552 ? 17.969 32.375 -11.336 1 86.69 552 MET A C 1
ATOM 4197 O O . MET A 1 552 ? 18.781 33 -12 1 86.69 552 MET A O 1
ATOM 4201 N N . VAL A 1 553 ? 17.266 31.422 -11.781 1 81.94 553 VAL A N 1
ATOM 4202 C CA . VAL A 1 553 ? 17.391 31.078 -13.195 1 81.94 553 VAL A CA 1
ATOM 4203 C C . VAL A 1 553 ? 16.859 32.219 -14.055 1 81.94 553 VAL A C 1
ATOM 4205 O O . VAL A 1 553 ? 17.438 32.531 -15.094 1 81.94 553 VAL A O 1
ATOM 4208 N N . ALA A 1 554 ? 15.797 32.844 -13.625 1 83.69 554 ALA A N 1
ATOM 4209 C CA . ALA A 1 554 ? 15.281 34 -14.344 1 83.69 554 ALA A CA 1
ATOM 4210 C C . ALA A 1 554 ? 16.281 35.125 -14.328 1 83.69 554 ALA A C 1
ATOM 4212 O O . ALA A 1 554 ? 16.484 35.812 -15.336 1 83.69 554 ALA A O 1
ATOM 4213 N N . ALA A 1 555 ? 16.953 35.344 -13.203 1 87.81 555 ALA A N 1
ATOM 4214 C CA . ALA A 1 555 ? 17.938 36.406 -13.078 1 87.81 555 ALA A CA 1
ATOM 4215 C C . ALA A 1 555 ? 19.156 36.125 -13.977 1 87.81 555 ALA A C 1
ATOM 4217 O O . ALA A 1 555 ? 19.672 37.031 -14.609 1 87.81 555 ALA A O 1
ATOM 4218 N N . PHE A 1 556 ? 19.5 34.906 -14 1 82.69 556 PHE A N 1
ATOM 4219 C CA . PHE A 1 556 ? 20.625 34.531 -14.836 1 82.69 556 PHE A CA 1
ATOM 4220 C C . PHE A 1 556 ? 20.312 34.75 -16.312 1 82.69 556 PHE A C 1
ATOM 4222 O O . PHE A 1 556 ? 21.125 35.344 -17.047 1 82.69 556 PHE A O 1
ATOM 4229 N N . SER A 1 557 ? 19.156 34.375 -16.719 1 82.75 557 SER A N 1
ATOM 4230 C CA . SER A 1 557 ? 18.766 34.469 -18.125 1 82.75 557 SER A CA 1
ATOM 4231 C C . SER A 1 557 ? 18.625 35.938 -18.547 1 82.75 557 SER A C 1
ATOM 4233 O O . SER A 1 557 ? 19.141 36.344 -19.594 1 82.75 557 SER A O 1
ATOM 4235 N N . VAL A 1 558 ? 17.984 36.719 -17.781 1 84.69 558 VAL A N 1
ATOM 4236 C CA . VAL A 1 558 ? 17.734 38.125 -18.141 1 84.69 558 VAL A CA 1
ATOM 4237 C C . VAL A 1 558 ? 19.016 38.938 -18 1 84.69 558 VAL A C 1
ATOM 4239 O O . VAL A 1 558 ? 19.25 39.875 -18.766 1 84.69 558 VAL A O 1
ATOM 4242 N N . GLY A 1 559 ? 19.859 38.562 -17.031 1 83.94 559 GLY A N 1
ATOM 4243 C CA . GLY A 1 559 ? 21.141 39.25 -16.875 1 83.94 559 GLY A CA 1
ATOM 4244 C C . GLY A 1 559 ? 22.047 39.094 -18.062 1 83.94 559 GLY A C 1
ATOM 4245 O O . GLY A 1 559 ? 22.641 40.062 -18.547 1 83.94 559 GLY A O 1
ATOM 4246 N N . ILE A 1 560 ? 22.109 37.938 -18.516 1 80.94 560 ILE A N 1
ATOM 4247 C CA . ILE A 1 560 ? 22.938 37.688 -19.688 1 80.94 560 ILE A CA 1
ATOM 4248 C C . ILE A 1 560 ? 22.328 38.375 -20.906 1 80.94 560 ILE A C 1
ATOM 4250 O O . ILE A 1 560 ? 23.047 38.906 -21.75 1 80.94 560 ILE A O 1
ATOM 4254 N N . TYR A 1 561 ? 21.062 38.438 -20.922 1 83.44 561 TYR A N 1
ATOM 4255 C CA . TYR A 1 561 ? 20.406 39.125 -22.031 1 83.44 561 TYR A CA 1
ATOM 4256 C C . TYR A 1 561 ? 20.703 40.625 -22 1 83.44 561 TYR A C 1
ATOM 4258 O O . TYR A 1 561 ? 20.922 41.25 -23.047 1 83.44 561 TYR A O 1
ATOM 4266 N N . ALA A 1 562 ? 20.797 41.219 -20.875 1 85 562 ALA A N 1
ATOM 4267 C CA . ALA A 1 562 ? 21.031 42.656 -20.734 1 85 562 ALA A CA 1
ATOM 4268 C C . ALA A 1 562 ? 22.422 43.031 -21.234 1 85 562 ALA A C 1
ATOM 4270 O O . ALA A 1 562 ? 22.609 44.094 -21.844 1 85 562 ALA A O 1
ATOM 4271 N N . VAL A 1 563 ? 23.375 42.156 -21.094 1 84.38 563 VAL A N 1
ATOM 4272 C CA . VAL A 1 563 ? 24.75 42.469 -21.453 1 84.38 563 VAL A CA 1
ATOM 4273 C C . VAL A 1 563 ? 25.016 42.062 -22.891 1 84.38 563 VAL A C 1
ATOM 4275 O O . VAL A 1 563 ? 25.688 42.812 -23.641 1 84.38 563 VAL A O 1
ATOM 4278 N N . LEU A 1 564 ? 24.391 41.031 -23.312 1 78.94 564 LEU A N 1
ATOM 4279 C CA . LEU A 1 564 ? 24.781 40.5 -24.594 1 78.94 564 LEU A CA 1
ATOM 4280 C C . LEU A 1 564 ? 23.812 40.906 -25.703 1 78.94 564 LEU A C 1
ATOM 4282 O O . LEU A 1 564 ? 24.156 40.844 -26.875 1 78.94 564 LEU A O 1
ATOM 4286 N N . ALA A 1 565 ? 22.656 41.438 -25.359 1 80.44 565 ALA A N 1
ATOM 4287 C CA . ALA A 1 565 ? 21.641 41.75 -26.359 1 80.44 565 ALA A CA 1
ATOM 4288 C C . ALA A 1 565 ? 22.141 42.781 -27.375 1 80.44 565 ALA A C 1
ATOM 4290 O O . ALA A 1 565 ? 21.938 42.625 -28.578 1 80.44 565 ALA A O 1
ATOM 4291 N N . PRO A 1 566 ? 22.906 43.875 -26.922 1 78.5 566 PRO A N 1
ATOM 4292 C CA . PRO A 1 566 ? 23.344 44.875 -27.875 1 78.5 566 PRO A CA 1
ATOM 4293 C C . PRO A 1 566 ? 24.453 44.375 -28.781 1 78.5 566 PRO A C 1
ATOM 4295 O O . PRO A 1 566 ? 24.609 44.844 -29.922 1 78.5 566 PRO A O 1
ATOM 4298 N N . VAL A 1 567 ? 25.172 43.375 -28.484 1 80.94 567 VAL A N 1
ATOM 4299 C CA . VAL A 1 567 ? 26.328 42.938 -29.266 1 80.94 567 VAL A CA 1
ATOM 4300 C C . VAL A 1 567 ? 26.016 41.562 -29.906 1 80.94 567 VAL A C 1
ATOM 4302 O O . VAL A 1 567 ? 26.344 41.344 -31.078 1 80.94 567 VAL A O 1
ATOM 4305 N N . ALA A 1 568 ? 25.375 40.594 -29.125 1 82.81 568 ALA A N 1
ATOM 4306 C CA . ALA A 1 568 ? 25.109 39.25 -29.578 1 82.81 568 ALA A CA 1
ATOM 4307 C C . ALA A 1 568 ? 23.688 38.812 -29.234 1 82.81 568 ALA A C 1
ATOM 4309 O O . ALA A 1 568 ? 23.469 38.031 -28.297 1 82.81 568 ALA A O 1
ATOM 4310 N N . ARG A 1 569 ? 22.766 39.219 -29.953 1 81.25 569 ARG A N 1
ATOM 4311 C CA . ARG A 1 569 ? 21.359 39 -29.672 1 81.25 569 ARG A CA 1
ATOM 4312 C C . ARG A 1 569 ? 21 37.5 -29.781 1 81.25 569 ARG A C 1
ATOM 4314 O O . ARG A 1 569 ? 20.203 37 -28.984 1 81.25 569 ARG A O 1
ATOM 4321 N N . ALA A 1 570 ? 21.688 36.844 -30.625 1 77.62 570 ALA A N 1
ATOM 4322 C CA . ALA A 1 570 ? 21.359 35.438 -30.844 1 77.62 570 ALA A CA 1
ATOM 4323 C C . ALA A 1 570 ? 21.75 34.625 -29.625 1 77.62 570 ALA A C 1
ATOM 4325 O O . ALA A 1 570 ? 20.984 33.75 -29.172 1 77.62 570 ALA A O 1
ATOM 4326 N N . VAL A 1 571 ? 22.922 34.844 -29.172 1 75.38 571 VAL A N 1
ATOM 4327 C CA . VAL A 1 571 ? 23.406 34.094 -28.016 1 75.38 571 VAL A CA 1
ATOM 4328 C C . VAL A 1 571 ? 22.547 34.438 -26.797 1 75.38 571 VAL A C 1
ATOM 4330 O O . VAL A 1 571 ? 22.266 33.562 -25.969 1 75.38 571 VAL A O 1
ATOM 4333 N N . ALA A 1 572 ? 22.062 35.594 -26.75 1 82.06 572 ALA A N 1
ATOM 4334 C CA . ALA A 1 572 ? 21.203 36 -25.656 1 82.06 572 ALA A CA 1
ATOM 4335 C C . ALA A 1 572 ? 19.859 35.281 -25.703 1 82.06 572 ALA A C 1
ATOM 4337 O O . ALA A 1 572 ? 19.359 34.844 -24.672 1 82.06 572 ALA A O 1
ATOM 4338 N N . LEU A 1 573 ? 19.422 35.094 -26.844 1 79.06 573 LEU A N 1
ATOM 4339 C CA . LEU A 1 573 ? 18.125 34.438 -27 1 79.06 573 LEU A CA 1
ATOM 4340 C C . LEU A 1 573 ? 18.234 32.938 -26.766 1 79.06 573 LEU A C 1
ATOM 4342 O O . LEU A 1 573 ? 17.328 32.312 -26.203 1 79.06 573 LEU A O 1
ATOM 4346 N N . ILE A 1 574 ? 19.297 32.406 -27.047 1 74.88 574 ILE A N 1
ATOM 4347 C CA . ILE A 1 574 ? 19.5 30.984 -26.828 1 74.88 574 ILE A CA 1
ATOM 4348 C C . ILE A 1 574 ? 19.625 30.703 -25.328 1 74.88 574 ILE A C 1
ATOM 4350 O O . ILE A 1 574 ? 19.078 29.719 -24.828 1 74.88 574 ILE A O 1
ATOM 4354 N N . THR A 1 575 ? 20.25 31.5 -24.688 1 75.38 575 THR A N 1
ATOM 4355 C CA . THR A 1 575 ? 20.391 31.328 -23.25 1 75.38 575 THR A CA 1
ATOM 4356 C C . THR A 1 575 ? 19.047 31.484 -22.547 1 75.38 575 THR A C 1
ATOM 4358 O O . THR A 1 575 ? 18.75 30.766 -21.578 1 75.38 575 THR A O 1
ATOM 4361 N N . MET A 1 576 ? 18.297 32.344 -23.047 1 77.75 576 MET A N 1
ATOM 4362 C CA . MET A 1 576 ? 16.953 32.531 -22.469 1 77.75 576 MET A CA 1
ATOM 4363 C C . MET A 1 576 ? 16.078 31.297 -22.734 1 77.75 576 MET A C 1
ATOM 4365 O O . MET A 1 576 ? 15.336 30.859 -21.859 1 77.75 576 MET A O 1
ATOM 4369 N N . ALA A 1 577 ? 16.25 30.766 -23.875 1 74.88 577 ALA A N 1
ATOM 4370 C CA . ALA A 1 577 ? 15.461 29.594 -24.234 1 74.88 577 ALA A CA 1
ATOM 4371 C C . ALA A 1 577 ? 15.898 28.375 -23.438 1 74.88 577 ALA A C 1
ATOM 4373 O O . ALA A 1 577 ? 15.062 27.562 -23.016 1 74.88 577 ALA A O 1
ATOM 4374 N N . CYS A 1 578 ? 17.125 28.297 -23.141 1 69.94 578 CYS A N 1
ATOM 4375 C CA . CYS A 1 578 ? 17.625 27.172 -22.375 1 69.94 578 CYS A CA 1
ATOM 4376 C C . CYS A 1 578 ? 17.172 27.266 -20.922 1 69.94 578 CYS A C 1
ATOM 4378 O O . CYS A 1 578 ? 16.938 26.25 -20.266 1 69.94 578 CYS A O 1
ATOM 4380 N N . SER A 1 579 ? 16.969 28.422 -20.469 1 72.56 579 SER A N 1
ATOM 4381 C CA . SER A 1 579 ? 16.516 28.594 -19.094 1 72.56 579 SER A CA 1
ATOM 4382 C C . SER A 1 579 ? 15.055 28.203 -18.922 1 72.56 579 SER A C 1
ATOM 4384 O O . SER A 1 579 ? 14.625 27.844 -17.828 1 72.56 579 SER A O 1
ATOM 4386 N N . THR A 1 580 ? 14.344 28.234 -19.953 1 71.38 580 THR A N 1
ATOM 4387 C CA . THR A 1 580 ? 12.938 27.844 -19.906 1 71.38 580 THR A CA 1
ATOM 4388 C C . THR A 1 580 ? 12.797 26.344 -19.688 1 71.38 580 THR A C 1
ATOM 4390 O O . THR A 1 580 ? 11.75 25.859 -19.234 1 71.38 580 THR A O 1
ATOM 4393 N N . ILE A 1 581 ? 13.836 25.641 -19.875 1 65.25 581 ILE A N 1
ATOM 4394 C CA . ILE A 1 581 ? 13.805 24.188 -19.672 1 65.25 581 ILE A CA 1
ATOM 4395 C C . ILE A 1 581 ? 13.641 23.891 -18.188 1 65.25 581 ILE A C 1
ATOM 4397 O O . ILE A 1 581 ? 13.031 22.875 -17.828 1 65.25 581 ILE A O 1
ATOM 4401 N N . MET A 1 582 ? 14.047 24.844 -17.406 1 62.56 582 MET A N 1
ATOM 4402 C CA . MET A 1 582 ? 13.891 24.641 -15.961 1 62.56 582 MET A CA 1
ATOM 4403 C C . MET A 1 582 ? 12.422 24.719 -15.555 1 62.56 582 MET A C 1
ATOM 4405 O O . MET A 1 582 ? 12.031 24.188 -14.516 1 62.56 582 MET A O 1
ATOM 4409 N N . LEU A 1 583 ? 11.656 25.359 -16.438 1 66.62 583 LEU A N 1
ATOM 4410 C CA . LEU A 1 583 ? 10.219 25.406 -16.203 1 66.62 583 LEU A CA 1
ATOM 4411 C C . LEU A 1 583 ? 9.586 24.031 -16.422 1 66.62 583 LEU A C 1
ATOM 4413 O O . LEU A 1 583 ? 8.469 23.781 -15.977 1 66.62 583 LEU A O 1
ATOM 4417 N N . LEU A 1 584 ? 10.391 23.172 -16.906 1 64.19 584 LEU A N 1
ATOM 4418 C CA . LEU A 1 584 ? 9.898 21.812 -17.156 1 64.19 584 LEU A CA 1
ATOM 4419 C C . LEU A 1 584 ? 9.656 21.078 -15.836 1 64.19 584 LEU A C 1
ATOM 4421 O O . LEU A 1 584 ? 8.828 20.172 -15.766 1 64.19 584 LEU A O 1
ATOM 4425 N N . ASP A 1 585 ? 10.375 21.609 -14.867 1 66.06 585 ASP A N 1
ATOM 4426 C CA . ASP A 1 585 ? 10.172 20.984 -13.562 1 66.06 585 ASP A CA 1
ATOM 4427 C C . ASP A 1 585 ? 8.758 21.25 -13.047 1 66.06 585 ASP A C 1
ATOM 4429 O O . ASP A 1 585 ? 8.141 20.375 -12.445 1 66.06 585 ASP A O 1
ATOM 4433 N N . ILE A 1 586 ? 8.273 22.406 -13.438 1 71.44 586 ILE A N 1
ATOM 4434 C CA . ILE A 1 586 ? 6.926 22.75 -13.008 1 71.44 586 ILE A CA 1
ATOM 4435 C C . ILE A 1 586 ? 5.914 21.859 -13.727 1 71.44 586 ILE A C 1
ATOM 4437 O O . ILE A 1 586 ? 4.969 21.359 -13.109 1 71.44 586 ILE A O 1
ATOM 4441 N N . GLY A 1 587 ? 6.148 21.672 -15.016 1 67.31 587 GLY A N 1
ATOM 4442 C CA . GLY A 1 587 ? 5.266 20.797 -15.781 1 67.31 587 GLY A CA 1
ATOM 4443 C C . GLY A 1 587 ? 5.242 19.375 -15.258 1 67.31 587 GLY A C 1
ATOM 4444 O O . GLY A 1 587 ? 4.172 18.766 -15.141 1 67.31 587 GLY A O 1
ATOM 4445 N N . TRP A 1 588 ? 6.375 19.031 -14.922 1 67.06 588 TRP A N 1
ATOM 4446 C CA . TRP A 1 588 ? 6.488 17.672 -14.406 1 67.06 588 TRP A CA 1
ATOM 4447 C C . TRP A 1 588 ? 5.746 17.531 -13.078 1 67.06 588 TRP A C 1
ATOM 4449 O O . TRP A 1 588 ? 5.078 16.531 -12.844 1 67.06 588 TRP A O 1
ATOM 4459 N N . PHE A 1 589 ? 5.859 18.516 -12.25 1 68.06 589 PHE A N 1
ATOM 4460 C CA . PHE A 1 589 ? 5.207 18.453 -10.9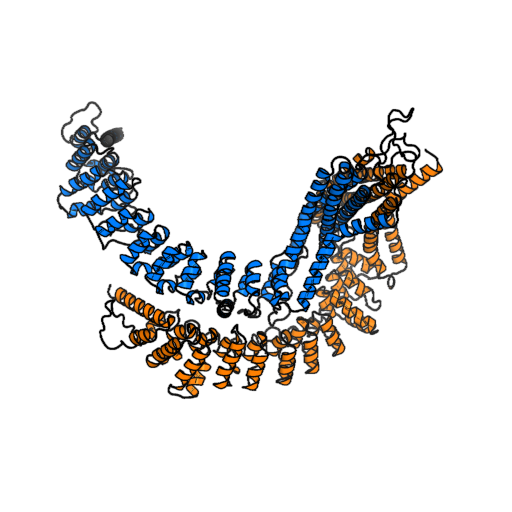45 1 68.06 589 PHE A CA 1
ATOM 4461 C C . PHE A 1 589 ? 3.693 18.516 -11.094 1 68.06 589 PHE A C 1
ATOM 4463 O O . PHE A 1 589 ? 2.971 17.781 -10.398 1 68.06 589 PHE A O 1
ATOM 4470 N N . VAL A 1 590 ? 3.291 19.297 -11.977 1 68 590 VAL A N 1
ATOM 4471 C CA . VAL A 1 590 ? 1.857 19.422 -12.219 1 68 590 VAL A CA 1
ATOM 4472 C C . VAL A 1 590 ? 1.324 18.109 -12.797 1 68 590 VAL A C 1
ATOM 4474 O O . VAL A 1 590 ? 0.247 17.641 -12.422 1 68 590 VAL A O 1
ATOM 4477 N N . TYR A 1 591 ? 2.141 17.578 -13.594 1 66.25 591 TYR A N 1
ATOM 4478 C CA . TYR A 1 591 ? 1.749 16.312 -14.203 1 66.25 591 TYR A CA 1
ATOM 4479 C C . TYR A 1 591 ? 1.643 15.219 -13.148 1 66.25 591 TYR A C 1
ATOM 4481 O O . TYR A 1 591 ? 0.672 14.461 -13.133 1 66.25 591 TYR A O 1
ATOM 4489 N N . MET A 1 592 ? 2.529 15.219 -12.328 1 64 592 MET A N 1
ATOM 4490 C CA . MET A 1 592 ? 2.564 14.164 -11.32 1 64 592 MET A CA 1
ATOM 4491 C C . MET A 1 592 ? 1.437 14.336 -10.312 1 64 592 MET A C 1
ATOM 4493 O O . MET A 1 592 ? 0.89 13.352 -9.812 1 64 592 MET A O 1
ATOM 4497 N N . ALA A 1 593 ? 1.161 15.578 -10.07 1 62.88 593 ALA A N 1
ATOM 4498 C CA . ALA A 1 593 ? 0.136 15.852 -9.07 1 62.88 593 ALA A CA 1
ATOM 4499 C C . ALA A 1 593 ? -1.263 15.641 -9.641 1 62.88 593 ALA A C 1
ATOM 4501 O O . ALA A 1 593 ? -2.189 15.273 -8.906 1 62.88 593 ALA A O 1
ATOM 4502 N N . THR A 1 594 ? -1.461 15.828 -10.938 1 62.97 594 THR A N 1
ATOM 4503 C CA . THR A 1 594 ? -2.807 15.852 -11.5 1 62.97 594 THR A CA 1
ATOM 4504 C C . THR A 1 594 ? -3.068 14.602 -12.328 1 62.97 594 THR A C 1
ATOM 4506 O O . THR A 1 594 ? -4.223 14.25 -12.586 1 62.97 594 THR A O 1
ATOM 4509 N N . ALA A 1 595 ? -2.012 14.023 -12.766 1 60.03 595 ALA A N 1
ATOM 4510 C CA . ALA A 1 595 ? -2.211 12.906 -13.695 1 60.03 595 ALA A CA 1
ATOM 4511 C C . ALA A 1 595 ? -3.084 11.82 -13.07 1 60.03 595 ALA A C 1
ATOM 4513 O O . ALA A 1 595 ? -3.953 11.258 -13.734 1 60.03 595 ALA A O 1
ATOM 4514 N N . ALA A 1 596 ? -2.84 11.734 -11.852 1 59.97 596 ALA A N 1
ATOM 4515 C CA . ALA A 1 596 ? -3.529 10.617 -11.203 1 59.97 596 ALA A CA 1
ATOM 4516 C C . ALA A 1 596 ? -5.035 10.859 -11.156 1 59.97 596 ALA A C 1
ATOM 4518 O O . ALA A 1 596 ? -5.824 9.93 -11.328 1 59.97 596 ALA A O 1
ATOM 4519 N N . GLN A 1 597 ? -5.379 12.164 -11.062 1 61.25 597 GLN A N 1
ATOM 4520 C CA . GLN A 1 597 ? -6.801 12.43 -10.867 1 61.25 597 GLN A CA 1
ATOM 4521 C C . GLN A 1 597 ? -7.523 12.555 -12.203 1 61.25 597 GLN A C 1
ATOM 4523 O O . GLN A 1 597 ? -8.727 12.289 -12.297 1 61.25 597 GLN A O 1
ATOM 4528 N N . LEU A 1 598 ? -6.758 12.922 -13.188 1 60.28 598 LEU A N 1
ATOM 4529 C CA . LEU A 1 598 ? -7.363 13.156 -14.5 1 60.28 598 LEU A CA 1
ATOM 4530 C C . LEU A 1 598 ? -7.832 11.844 -15.125 1 60.28 598 LEU A C 1
ATOM 4532 O O . LEU A 1 598 ? -8.812 11.828 -15.867 1 60.28 598 LEU A O 1
ATOM 4536 N N . VAL A 1 599 ? -7.148 10.844 -14.859 1 57.91 599 VAL A N 1
ATOM 4537 C CA . VAL A 1 599 ? -7.418 9.609 -15.586 1 57.91 599 VAL A CA 1
ATOM 4538 C C . VAL A 1 599 ? -8.805 9.086 -15.234 1 57.91 599 VAL A C 1
ATOM 4540 O O . VAL A 1 599 ? -9.477 8.461 -16.062 1 57.91 599 VAL A O 1
ATOM 4543 N N . HIS A 1 600 ? -9.289 9.469 -14.094 1 60.91 600 HIS A N 1
ATOM 4544 C CA . HIS A 1 600 ? -10.547 8.812 -13.75 1 60.91 600 HIS A CA 1
ATOM 4545 C C . HIS A 1 600 ? -11.695 9.812 -13.719 1 60.91 600 HIS A C 1
ATOM 4547 O O . HIS A 1 600 ? -12.508 9.805 -12.789 1 60.91 600 HIS A O 1
ATOM 4553 N N . PHE A 1 601 ? -11.672 10.688 -14.75 1 60.91 601 PHE A N 1
ATOM 4554 C CA . PHE A 1 601 ? -12.719 11.695 -14.891 1 60.91 601 PHE A CA 1
ATOM 4555 C C . PHE A 1 601 ? -14.086 11.047 -15.039 1 60.91 601 PHE A C 1
ATOM 4557 O O . PHE A 1 601 ? -15.094 11.609 -14.609 1 60.91 601 PHE A O 1
ATOM 4564 N N . ASN A 1 602 ? -14.078 9.859 -15.633 1 59.56 602 ASN A N 1
ATOM 4565 C CA . ASN A 1 602 ? -15.359 9.227 -15.93 1 59.56 602 ASN A CA 1
ATOM 4566 C C . ASN A 1 602 ? -16.047 8.734 -14.664 1 59.56 602 ASN A C 1
ATOM 4568 O O . ASN A 1 602 ? -17.281 8.594 -14.633 1 59.56 602 ASN A O 1
ATOM 4572 N N . ARG A 1 603 ? -15.258 8.562 -13.672 1 66.81 603 ARG A N 1
ATOM 4573 C CA . ARG A 1 603 ? -15.883 8.094 -12.438 1 66.81 603 ARG A CA 1
ATOM 4574 C C . ARG A 1 603 ? -16.062 9.242 -11.445 1 66.81 603 ARG A C 1
ATOM 4576 O O . ARG A 1 603 ? -16.703 9.07 -10.406 1 66.81 603 ARG A O 1
ATOM 4583 N N . LEU A 1 604 ? -15.422 10.352 -11.93 1 62.72 604 LEU A N 1
ATOM 4584 C CA . LEU A 1 604 ? -15.391 11.438 -10.945 1 62.72 604 LEU A CA 1
ATOM 4585 C C . LEU A 1 604 ? -16.734 12.156 -10.891 1 62.72 604 LEU A C 1
ATOM 4587 O O . LEU A 1 604 ? -17.375 12.375 -11.922 1 62.72 604 LEU A O 1
ATOM 4591 N N . ARG A 1 605 ? -17.172 12.234 -9.703 1 61.47 605 ARG A N 1
ATOM 4592 C CA . ARG A 1 605 ? -18.312 13.102 -9.43 1 61.47 605 ARG A CA 1
ATOM 4593 C C . ARG A 1 605 ? -17.953 14.57 -9.625 1 61.47 605 ARG A C 1
ATOM 4595 O O . ARG A 1 605 ? -16.766 14.93 -9.594 1 61.47 605 ARG A O 1
ATOM 4602 N N . MET A 1 606 ? -18.797 15.344 -10.023 1 63.41 606 MET A N 1
ATOM 4603 C CA . MET A 1 606 ? -18.625 16.766 -10.32 1 63.41 606 MET A CA 1
ATOM 4604 C C . MET A 1 606 ? -17.844 17.453 -9.211 1 63.41 606 MET A C 1
ATOM 4606 O O . MET A 1 606 ? -16.969 18.297 -9.477 1 63.41 606 MET A O 1
ATOM 4610 N N . ARG A 1 607 ? -18.031 17.156 -7.996 1 64.06 607 ARG A N 1
ATOM 4611 C CA . ARG A 1 607 ? -17.375 17.828 -6.875 1 64.06 607 ARG A CA 1
ATOM 4612 C C . ARG A 1 607 ? -15.883 17.516 -6.867 1 64.06 607 ARG A C 1
ATOM 4614 O O . ARG A 1 607 ? -15.062 18.391 -6.57 1 64.06 607 ARG A O 1
ATOM 4621 N N . GLN A 1 608 ? -15.586 16.359 -7.285 1 68.69 608 GLN A N 1
ATOM 4622 C CA . GLN A 1 608 ? -14.172 15.977 -7.27 1 68.69 608 GLN A CA 1
ATOM 4623 C C . GLN A 1 608 ? -13.422 16.609 -8.445 1 68.69 608 GLN A C 1
ATOM 4625 O O . GLN A 1 608 ? -12.234 16.906 -8.336 1 68.69 608 GLN A O 1
ATOM 4630 N N . CYS A 1 609 ? -14.203 16.891 -9.43 1 68.69 609 CYS A N 1
ATOM 4631 C CA . CYS A 1 609 ? -13.609 17.609 -10.555 1 68.69 609 CYS A CA 1
ATOM 4632 C C . CYS A 1 609 ? -13.211 19.031 -10.148 1 68.69 609 CYS A C 1
ATOM 4634 O O . CYS A 1 609 ? -12.156 19.516 -10.547 1 68.69 609 CYS A O 1
ATOM 4636 N N . PHE A 1 610 ? -14.008 19.531 -9.312 1 72.25 610 PHE A N 1
ATOM 4637 C CA . PHE A 1 610 ? -13.727 20.891 -8.852 1 72.25 610 PHE A CA 1
ATOM 4638 C C . PHE A 1 610 ? -12.523 20.906 -7.918 1 72.25 610 PHE A C 1
ATOM 4640 O O . PHE A 1 610 ? -11.672 21.797 -8 1 72.25 610 PHE A O 1
ATOM 4647 N N . ARG A 1 611 ? -12.406 20 -7.141 1 71.25 611 ARG A N 1
ATOM 4648 C CA . ARG A 1 611 ? -11.273 19.922 -6.23 1 71.25 611 ARG A CA 1
ATOM 4649 C C . ARG A 1 611 ? -9.969 19.703 -6.996 1 71.25 611 ARG A C 1
ATOM 4651 O O . ARG A 1 611 ? -8.93 20.234 -6.633 1 71.25 611 ARG A O 1
ATOM 4658 N N . PHE A 1 612 ? -10.234 19.109 -8 1 71.38 612 PHE A N 1
ATOM 4659 C CA . PHE A 1 612 ? -9.086 18.859 -8.867 1 71.38 612 PHE A CA 1
ATOM 4660 C C . PHE A 1 612 ? -8.609 20.156 -9.523 1 71.38 612 PHE A C 1
ATOM 4662 O O . PHE A 1 612 ? -7.41 20.438 -9.562 1 71.38 612 PHE A O 1
ATOM 4669 N N . ALA A 1 613 ? -9.539 20.766 -10 1 71.25 613 ALA A N 1
ATOM 4670 C CA . ALA A 1 613 ? -9.211 22.031 -10.648 1 71.25 613 ALA A CA 1
ATOM 4671 C C . ALA A 1 613 ? -8.578 23.016 -9.664 1 71.25 613 ALA A C 1
ATOM 4673 O O . ALA A 1 613 ? -7.609 23.703 -9.992 1 71.25 613 ALA A O 1
ATOM 4674 N N . LEU A 1 614 ? -8.961 22.906 -8.539 1 74.19 614 LEU A N 1
ATOM 4675 C CA . LEU A 1 614 ? -8.445 23.812 -7.512 1 74.19 614 LEU A CA 1
ATOM 4676 C C . LEU A 1 614 ? -7.027 23.422 -7.098 1 74.19 614 LEU A C 1
ATOM 4678 O O . LEU A 1 614 ? -6.176 24.281 -6.883 1 74.19 614 LEU A O 1
ATOM 4682 N N . THR A 1 615 ? -6.848 22.172 -7.113 1 72.38 615 THR A N 1
ATOM 4683 C CA . THR A 1 615 ? -5.508 21.719 -6.754 1 72.38 615 THR A CA 1
ATOM 4684 C C . THR A 1 615 ? -4.512 22.031 -7.863 1 72.38 615 THR A C 1
ATOM 4686 O O . THR A 1 615 ? -3.355 22.375 -7.586 1 72.38 615 THR A O 1
ATOM 4689 N N . MET A 1 616 ? -5.02 22.047 -9.039 1 74.12 616 MET A N 1
ATOM 4690 C CA . MET A 1 616 ? -4.16 22.391 -10.164 1 74.12 616 MET A CA 1
ATOM 4691 C C . MET A 1 616 ? -3.799 23.875 -10.141 1 74.12 616 MET A C 1
ATOM 4693 O O . MET A 1 616 ? -2.635 24.234 -10.328 1 74.12 616 MET A O 1
ATOM 4697 N N . VAL A 1 617 ? -4.742 24.594 -9.867 1 76.94 617 VAL A N 1
ATOM 4698 C CA . VAL A 1 617 ? -4.523 26.031 -9.852 1 76.94 617 VAL A CA 1
ATOM 4699 C C . VAL A 1 617 ? -3.641 26.406 -8.664 1 76.94 617 VAL A C 1
ATOM 4701 O O . VAL A 1 617 ? -2.748 27.25 -8.789 1 76.94 617 VAL A O 1
ATOM 4704 N N . ALA A 1 618 ? -3.789 25.719 -7.672 1 76.06 618 ALA A N 1
ATOM 4705 C CA . ALA A 1 618 ? -2.988 26 -6.48 1 76.06 618 ALA A CA 1
ATOM 4706 C C . ALA A 1 618 ? -1.526 25.625 -6.703 1 76.06 618 ALA A C 1
ATOM 4708 O O . ALA A 1 618 ? -0.621 26.359 -6.309 1 76.06 618 ALA A O 1
ATOM 4709 N N . THR A 1 619 ? -1.393 24.547 -7.355 1 74.56 619 THR A N 1
ATOM 4710 C CA . THR A 1 619 ? -0.025 24.125 -7.617 1 74.56 619 THR A CA 1
ATOM 4711 C C . THR A 1 619 ? 0.67 25.062 -8.586 1 74.56 619 THR A C 1
ATOM 4713 O O . THR A 1 619 ? 1.857 25.359 -8.43 1 74.56 619 THR A O 1
ATOM 4716 N N . LEU A 1 620 ? -0.111 25.578 -9.484 1 77.12 620 LEU A N 1
ATOM 4717 C CA . LEU A 1 620 ? 0.449 26.516 -10.445 1 77.12 620 LEU A CA 1
ATOM 4718 C C . LEU A 1 620 ? 0.736 27.859 -9.797 1 77.12 620 LEU A C 1
ATOM 4720 O O . LEU A 1 620 ? 1.766 28.484 -10.07 1 77.12 620 LEU A O 1
ATOM 4724 N N . LEU A 1 621 ? -0.057 28.172 -8.922 1 78.94 621 LEU A N 1
ATOM 4725 C CA . LEU A 1 621 ? 0.126 29.453 -8.242 1 78.94 621 LEU A CA 1
ATOM 4726 C C . LEU A 1 621 ? 1.328 29.406 -7.301 1 78.94 621 LEU A C 1
ATOM 4728 O O . LEU A 1 621 ? 2.105 30.359 -7.23 1 78.94 621 LEU A O 1
ATOM 4732 N N . VAL A 1 622 ? 1.502 28.297 -6.801 1 77.94 622 VAL A N 1
ATOM 4733 C CA . VAL A 1 622 ? 2.609 28.156 -5.863 1 77.94 622 VAL A CA 1
ATOM 4734 C C . VAL A 1 622 ? 3.928 28.062 -6.625 1 77.94 622 VAL A C 1
ATOM 4736 O O . VAL A 1 622 ? 4.965 28.531 -6.152 1 77.94 622 VAL A O 1
ATOM 4739 N N . SER A 1 623 ? 3.791 27.594 -7.773 1 76.25 623 SER A N 1
ATOM 4740 C CA . SER A 1 623 ? 5.027 27.406 -8.523 1 76.25 623 SER A CA 1
ATOM 4741 C C . SER A 1 623 ? 5.379 28.656 -9.328 1 76.25 623 SER A C 1
ATOM 4743 O O . SER A 1 623 ? 6.559 28.922 -9.57 1 76.25 623 SER A O 1
ATOM 4745 N N . LEU A 1 624 ? 4.359 29.516 -9.727 1 81.25 624 LEU A N 1
ATOM 4746 C CA . LEU A 1 624 ? 4.625 30.594 -10.664 1 81.25 624 LEU A CA 1
ATOM 4747 C C . LEU A 1 624 ? 4.535 31.953 -9.969 1 81.25 624 LEU A C 1
ATOM 4749 O O . LEU A 1 624 ? 4.68 33 -10.609 1 81.25 624 LEU A O 1
ATOM 4753 N N . TRP A 1 625 ? 4.508 31.984 -8.734 1 84.06 625 TRP A N 1
ATOM 4754 C CA . TRP A 1 625 ? 4.281 33.25 -8.055 1 84.06 625 TRP A CA 1
ATOM 4755 C C . TRP A 1 625 ? 5.496 34.156 -8.195 1 84.06 625 TRP A C 1
ATOM 4757 O O . TRP A 1 625 ? 5.352 35.375 -8.352 1 84.06 625 TRP A O 1
ATOM 4767 N N . PRO A 1 626 ? 6.75 33.625 -8.273 1 82.06 626 PRO A N 1
ATOM 4768 C CA . PRO A 1 626 ? 7.879 34.562 -8.43 1 82.06 626 PRO A CA 1
ATOM 4769 C C . PRO A 1 626 ? 7.879 35.25 -9.789 1 82.06 626 PRO A C 1
ATOM 4771 O O . PRO A 1 626 ? 8.234 36.438 -9.875 1 82.06 626 PRO A O 1
ATOM 4774 N N . TYR A 1 627 ? 7.426 34.562 -10.789 1 81.06 627 TYR A N 1
ATOM 4775 C CA . TYR A 1 627 ? 7.387 35.156 -12.117 1 81.06 627 TYR A CA 1
ATOM 4776 C C . TYR A 1 627 ? 6.27 36.188 -12.227 1 81.06 627 TYR A C 1
ATOM 4778 O O . TYR A 1 627 ? 6.414 37.219 -12.914 1 81.06 627 TYR A O 1
ATOM 4786 N N . ALA A 1 628 ? 5.215 35.906 -11.5 1 84.38 628 ALA A N 1
ATOM 4787 C CA . ALA A 1 628 ? 4.098 36.844 -11.508 1 84.38 628 ALA A CA 1
ATOM 4788 C C . ALA A 1 628 ? 4.492 38.156 -10.852 1 84.38 628 ALA A C 1
ATOM 4790 O O . ALA A 1 628 ? 4.109 39.25 -11.328 1 84.38 628 ALA A O 1
ATOM 4791 N N . ILE A 1 629 ? 5.285 38.062 -9.867 1 82.5 629 ILE A N 1
ATOM 4792 C CA . ILE A 1 629 ? 5.73 39.281 -9.172 1 82.5 629 ILE A CA 1
ATOM 4793 C C . ILE A 1 629 ? 6.711 40.031 -10.055 1 82.5 629 ILE A C 1
ATOM 4795 O O . ILE A 1 629 ? 6.621 41.25 -10.172 1 82.5 629 ILE A O 1
ATOM 4799 N N . THR A 1 630 ? 7.582 39.344 -10.727 1 81.19 630 THR A N 1
ATOM 4800 C CA . THR A 1 630 ? 8.57 40 -11.586 1 81.19 630 THR A CA 1
ATOM 4801 C C . THR A 1 630 ? 7.898 40.688 -12.766 1 81.19 630 THR A C 1
ATOM 4803 O O . THR A 1 630 ? 8.25 41.812 -13.109 1 81.19 630 THR A O 1
ATOM 4806 N N . VAL A 1 631 ? 6.844 40.094 -13.266 1 81.88 631 VAL A N 1
ATOM 4807 C CA . VAL A 1 631 ? 6.152 40.656 -14.422 1 81.88 631 VAL A CA 1
ATOM 4808 C C . VAL A 1 631 ? 5.297 41.844 -13.977 1 81.88 631 VAL A C 1
ATOM 4810 O O . VAL A 1 631 ? 5.199 42.844 -14.688 1 81.88 631 VAL A O 1
ATOM 4813 N N . SER A 1 632 ? 4.773 41.719 -12.844 1 80.81 632 SER A N 1
ATOM 4814 C CA . SER A 1 632 ? 3.939 42.781 -12.328 1 80.81 632 SER A CA 1
ATOM 4815 C C . SER A 1 632 ? 4.758 44.062 -12.078 1 80.81 632 SER A C 1
ATOM 4817 O O . SER A 1 632 ? 4.297 45.156 -12.359 1 80.81 632 SER A O 1
ATOM 4819 N N . ILE A 1 633 ? 5.949 43.844 -11.641 1 78.75 633 ILE A N 1
ATOM 4820 C CA . ILE A 1 633 ? 6.812 45 -11.359 1 78.75 633 ILE A CA 1
ATOM 4821 C C . ILE A 1 633 ? 7.305 45.594 -12.68 1 78.75 633 ILE A C 1
ATOM 4823 O O . ILE A 1 633 ? 7.406 46.812 -12.805 1 78.75 633 ILE A O 1
ATOM 4827 N N . LEU A 1 634 ? 7.508 44.75 -13.617 1 77.81 634 LEU A N 1
ATOM 4828 C CA . LEU A 1 634 ? 7.914 45.25 -14.938 1 77.81 634 LEU A CA 1
ATOM 4829 C C . LEU A 1 634 ? 6.805 46.062 -15.578 1 77.81 634 LEU A C 1
ATOM 4831 O O . LEU A 1 634 ? 7.066 47.125 -16.156 1 77.81 634 LEU A O 1
ATOM 4835 N N . ILE A 1 635 ? 5.645 45.594 -15.383 1 78 635 ILE A N 1
ATOM 4836 C CA . ILE A 1 635 ? 4.508 46.312 -15.961 1 78 635 ILE A CA 1
ATOM 4837 C C . ILE A 1 635 ? 4.312 47.625 -15.234 1 78 635 ILE A C 1
ATOM 4839 O O . ILE A 1 635 ? 4.055 48.656 -15.875 1 78 635 ILE A O 1
ATOM 4843 N N . TYR A 1 636 ? 4.555 47.562 -13.992 1 77.31 636 TYR A N 1
ATOM 4844 C CA . TYR A 1 636 ? 4.41 48.75 -13.195 1 77.31 636 TYR A CA 1
ATOM 4845 C C . TYR A 1 636 ? 5.453 49.812 -13.586 1 77.31 636 TYR A C 1
ATOM 4847 O O . TYR A 1 636 ? 5.137 50.969 -13.742 1 77.31 636 TYR A O 1
ATOM 4855 N N . THR A 1 637 ? 6.688 49.406 -13.789 1 74.38 637 THR A N 1
ATOM 4856 C CA . THR A 1 637 ? 7.762 50.344 -14.133 1 74.38 637 THR A CA 1
ATOM 4857 C C . THR A 1 637 ? 7.57 50.875 -15.547 1 74.38 637 THR A C 1
ATOM 4859 O O . THR A 1 637 ? 7.914 52.031 -15.828 1 74.38 637 THR A O 1
ATOM 4862 N N . ARG A 1 638 ? 6.977 50.156 -16.328 1 73.88 638 ARG A N 1
ATOM 4863 C CA . ARG A 1 638 ? 6.754 50.594 -17.703 1 73.88 638 ARG A CA 1
ATOM 4864 C C . ARG A 1 638 ? 5.625 51.625 -17.781 1 73.88 638 ARG A C 1
ATOM 4866 O O . ARG A 1 638 ? 5.707 52.594 -18.531 1 73.88 638 ARG A O 1
ATOM 4873 N N . ILE A 1 639 ? 4.652 51.344 -17.078 1 68.62 639 ILE A N 1
ATOM 4874 C CA . ILE A 1 639 ? 3.48 52.188 -17.125 1 68.62 639 ILE A CA 1
ATOM 4875 C C . ILE A 1 639 ? 3.793 53.531 -16.453 1 68.62 639 ILE A C 1
ATOM 4877 O O . ILE A 1 639 ? 3.426 54.594 -16.953 1 68.62 639 ILE A O 1
ATOM 4881 N N . TYR A 1 640 ? 4.445 53.531 -15.32 1 64.44 640 TYR A N 1
ATOM 4882 C CA . TYR A 1 640 ? 4.617 54.781 -14.586 1 64.44 640 TYR A CA 1
ATOM 4883 C C . TYR A 1 640 ? 5.957 55.406 -14.914 1 64.44 640 TYR A C 1
ATOM 4885 O O . TYR A 1 640 ? 6.246 56.531 -14.453 1 64.44 640 TYR A O 1
ATOM 4893 N N . GLY A 1 641 ? 6.609 55.062 -15.938 1 58.34 641 GLY A N 1
ATOM 4894 C CA . GLY A 1 641 ? 7.812 55.688 -16.453 1 58.34 641 GLY A CA 1
ATOM 4895 C C . GLY A 1 641 ? 8.883 55.906 -15.398 1 58.34 641 GLY A C 1
ATOM 4896 O O . GLY A 1 641 ? 9.586 56.906 -15.398 1 58.34 641 GLY A O 1
ATOM 4897 N N . ILE A 1 642 ? 8.789 55.281 -14.398 1 50.28 642 ILE A N 1
ATOM 4898 C CA . ILE A 1 642 ? 9.695 55.562 -13.289 1 50.28 642 ILE A CA 1
ATOM 4899 C C . ILE A 1 642 ? 11.117 55.125 -13.672 1 50.28 642 ILE A C 1
ATOM 4901 O O . ILE A 1 642 ? 11.43 53.938 -13.703 1 50.28 642 ILE A O 1
ATOM 4905 N N . HIS A 1 643 ? 11.609 55.625 -14.836 1 46.66 643 HIS A N 1
ATOM 4906 C CA . HIS A 1 643 ? 13.047 55.656 -15.07 1 46.66 643 HIS A CA 1
ATOM 4907 C C . HIS A 1 643 ? 13.695 56.844 -14.367 1 46.66 643 HIS A C 1
ATOM 4909 O O . HIS A 1 643 ? 13.117 57.938 -14.32 1 46.66 643 HIS A O 1
ATOM 4915 N N . MET B 1 1 ? 0.582 -53.219 -13.305 1 44.5 1 MET B N 1
ATOM 4916 C CA . MET B 1 1 ? 0.605 -52.688 -14.664 1 44.5 1 MET B CA 1
ATOM 4917 C C . MET B 1 1 ? -0.809 -52.438 -15.18 1 44.5 1 MET B C 1
ATOM 4919 O O . MET B 1 1 ? -1.077 -51.406 -15.781 1 44.5 1 MET B O 1
ATOM 4923 N N . GLY B 1 2 ? -1.636 -53.219 -14.812 1 46.22 2 GLY B N 1
ATOM 4924 C CA . GLY B 1 2 ? -3.037 -53.156 -15.188 1 46.22 2 GLY B CA 1
ATOM 4925 C C . GLY B 1 2 ? -3.785 -52.031 -14.477 1 46.22 2 GLY B C 1
ATOM 4926 O O . GLY B 1 2 ? -4.598 -51.344 -15.078 1 46.22 2 GLY B O 1
ATOM 4927 N N . SER B 1 3 ? -3.488 -51.938 -13.234 1 52.06 3 SER B N 1
ATOM 4928 C CA . SER B 1 3 ? -4.184 -50.938 -12.422 1 52.06 3 SER B CA 1
ATOM 4929 C C . SER B 1 3 ? -3.787 -49.531 -12.82 1 52.06 3 SER B C 1
ATOM 4931 O O . SER B 1 3 ? -4.637 -48.625 -12.891 1 52.06 3 SER B O 1
ATOM 4933 N N . GLN B 1 4 ? -2.57 -49.375 -13.133 1 56.19 4 GLN B N 1
ATOM 4934 C CA . GLN B 1 4 ? -2.084 -48.062 -13.547 1 56.19 4 GLN B CA 1
ATOM 4935 C C . GLN B 1 4 ? -2.66 -47.656 -14.906 1 56.19 4 GLN B C 1
ATOM 4937 O O . GLN B 1 4 ? -2.971 -46.5 -15.133 1 56.19 4 GLN B O 1
ATOM 4942 N N . ASN B 1 5 ? -2.926 -48.75 -15.766 1 55.47 5 ASN B N 1
ATOM 4943 C CA . ASN B 1 5 ? -3.506 -48.469 -17.078 1 55.47 5 ASN B CA 1
ATOM 4944 C C . ASN B 1 5 ? -4.977 -48.062 -16.953 1 55.47 5 ASN B C 1
ATOM 4946 O O . ASN B 1 5 ? -5.457 -47.219 -17.719 1 55.47 5 ASN B O 1
ATOM 4950 N N . LYS B 1 6 ? -5.605 -48.75 -15.773 1 61.97 6 LYS B N 1
ATOM 4951 C CA . LYS B 1 6 ? -7.012 -48.406 -15.555 1 61.97 6 LYS B CA 1
ATOM 4952 C C . LYS B 1 6 ? -7.164 -46.969 -15.031 1 61.97 6 LYS B C 1
ATOM 4954 O O . LYS B 1 6 ? -8.102 -46.281 -15.406 1 61.97 6 LYS B O 1
ATOM 4959 N N . MET B 1 7 ? -6.184 -46.656 -14.352 1 58.53 7 MET B N 1
ATOM 4960 C CA . MET B 1 7 ? -6.215 -45.312 -13.758 1 58.53 7 MET B CA 1
ATOM 4961 C C . MET B 1 7 ? -5.934 -44.25 -14.805 1 58.53 7 MET B C 1
ATOM 4963 O O . MET B 1 7 ? -6.559 -43.188 -14.797 1 58.53 7 MET B O 1
ATOM 4967 N N . ARG B 1 8 ? -5.191 -44.688 -15.68 1 64.94 8 ARG B N 1
ATOM 4968 C CA . ARG B 1 8 ? -4.84 -43.75 -16.734 1 64.94 8 ARG B CA 1
ATOM 4969 C C . ARG B 1 8 ? -5.977 -43.594 -17.734 1 64.94 8 ARG B C 1
ATOM 4971 O O . ARG B 1 8 ? -6.242 -42.5 -18.234 1 64.94 8 ARG B O 1
ATOM 4978 N N . ALA B 1 9 ? -6.668 -44.656 -18.047 1 64.94 9 ALA B N 1
ATOM 4979 C CA . ALA B 1 9 ? -7.801 -44.594 -18.969 1 64.94 9 ALA B CA 1
ATOM 4980 C C . ALA B 1 9 ? -8.961 -43.812 -18.375 1 64.94 9 ALA B C 1
ATOM 4982 O O . ALA B 1 9 ? -9.609 -43.031 -19.062 1 64.94 9 ALA B O 1
ATOM 4983 N N . SER B 1 10 ? -9.07 -43.969 -17.125 1 67.12 10 SER B N 1
ATOM 4984 C CA . SER B 1 10 ? -10.133 -43.25 -16.453 1 67.12 10 SER B CA 1
ATOM 4985 C C . SER B 1 10 ? -9.828 -41.75 -16.391 1 67.12 10 SER B C 1
ATOM 4987 O O . SER B 1 10 ? -10.727 -40.906 -16.562 1 67.12 10 SER B O 1
ATOM 4989 N N . GLU B 1 11 ? -8.586 -41.469 -16.219 1 73.44 11 GLU B N 1
ATOM 4990 C CA . GLU B 1 11 ? -8.188 -40.062 -16.156 1 73.44 11 GLU B CA 1
ATOM 4991 C C . GLU B 1 11 ? -8.336 -39.375 -17.516 1 73.44 11 GLU B C 1
ATOM 4993 O O . GLU B 1 11 ? -8.758 -38.219 -17.609 1 73.44 11 GLU B O 1
ATOM 4998 N N . SER B 1 12 ? -8.086 -40.125 -18.531 1 74.69 12 SER B N 1
ATOM 4999 C CA . SER B 1 12 ? -8.211 -39.594 -19.875 1 74.69 12 SER B CA 1
ATOM 5000 C C . SER B 1 12 ? -9.672 -39.344 -20.25 1 74.69 12 SER B C 1
ATOM 5002 O O . SER B 1 12 ? -10.016 -38.344 -20.859 1 74.69 12 SER B O 1
ATOM 5004 N N . ALA B 1 13 ? -10.539 -40.312 -19.828 1 75.5 13 ALA B N 1
ATOM 5005 C CA . ALA B 1 13 ? -11.969 -40.156 -20.109 1 75.5 13 ALA B CA 1
ATOM 5006 C C . ALA B 1 13 ? -12.539 -38.938 -19.375 1 75.5 13 ALA B C 1
ATOM 5008 O O . ALA B 1 13 ? -13.359 -38.219 -19.938 1 75.5 13 ALA B O 1
ATOM 5009 N N . ARG B 1 14 ? -12.086 -38.75 -18.266 1 79.5 14 ARG B N 1
ATOM 5010 C CA . ARG B 1 14 ? -12.523 -37.594 -17.484 1 79.5 14 ARG B CA 1
ATOM 5011 C C . ARG B 1 14 ? -12.109 -36.281 -18.156 1 79.5 14 ARG B C 1
ATOM 5013 O O . ARG B 1 14 ? -12.883 -35.344 -18.203 1 79.5 14 ARG B O 1
ATOM 5020 N N . GLU B 1 15 ? -10.945 -36.344 -18.656 1 81.75 15 GLU B N 1
ATOM 5021 C CA . GLU B 1 15 ? -10.438 -35.125 -19.297 1 81.75 15 GLU B CA 1
ATOM 5022 C C . GLU B 1 15 ? -11.242 -34.812 -20.547 1 81.75 15 GLU B C 1
ATOM 5024 O O . GLU B 1 15 ? -11.531 -33.625 -20.812 1 81.75 15 GLU B O 1
ATOM 5029 N N . LEU B 1 16 ? -11.617 -35.875 -21.203 1 81.69 16 LEU B N 1
ATOM 5030 C CA . LEU B 1 16 ? -12.406 -35.656 -22.422 1 81.69 16 LEU B CA 1
ATOM 5031 C C . LEU B 1 16 ? -13.805 -35.156 -22.078 1 81.69 16 LEU B C 1
ATOM 5033 O O . LEU B 1 16 ? -14.344 -34.281 -22.766 1 81.69 16 LEU B O 1
ATOM 5037 N N . LEU B 1 17 ? -14.328 -35.719 -21.047 1 84 17 LEU B N 1
ATOM 5038 C CA . LEU B 1 17 ? -15.656 -35.312 -20.594 1 84 17 LEU B CA 1
ATOM 5039 C C . LEU B 1 17 ? -15.656 -33.844 -20.156 1 84 17 LEU B C 1
ATOM 5041 O O . LEU B 1 17 ? -16.547 -33.062 -20.531 1 84 17 LEU B O 1
ATOM 5045 N N . MET B 1 18 ? -14.656 -33.438 -19.516 1 85.81 18 MET B N 1
ATOM 5046 C CA . MET B 1 18 ? -14.555 -32.062 -19.031 1 85.81 18 MET B CA 1
ATOM 5047 C C . MET B 1 18 ? -14.359 -31.094 -20.188 1 85.81 18 MET B C 1
ATOM 5049 O O . MET B 1 18 ? -14.906 -29.984 -20.172 1 85.81 18 MET B O 1
ATOM 5053 N N . MET B 1 19 ? -13.641 -31.562 -21.125 1 85.88 19 MET B N 1
ATOM 5054 C CA . MET B 1 19 ? -13.422 -30.703 -22.281 1 85.88 19 MET B CA 1
ATOM 5055 C C . MET B 1 19 ? -14.711 -30.516 -23.078 1 85.88 19 MET B C 1
ATOM 5057 O O . MET B 1 19 ? -15 -29.422 -23.562 1 85.88 19 MET B O 1
ATOM 5061 N N . ALA B 1 20 ? -15.438 -31.562 -23.172 1 86.88 20 ALA B N 1
ATOM 5062 C CA . ALA B 1 20 ? -16.719 -31.484 -23.875 1 86.88 20 ALA B CA 1
ATOM 5063 C C . ALA B 1 20 ? -17.672 -30.531 -23.141 1 86.88 20 ALA B C 1
ATOM 5065 O O . ALA B 1 20 ? -18.406 -29.781 -23.766 1 86.88 20 ALA B O 1
ATOM 5066 N N . ALA B 1 21 ? -17.625 -30.594 -21.844 1 86.94 21 ALA B N 1
ATOM 5067 C CA . ALA B 1 21 ? -18.469 -29.719 -21.016 1 86.94 21 ALA B CA 1
ATOM 5068 C C . ALA B 1 21 ? -18.078 -28.266 -21.188 1 86.94 21 ALA B C 1
ATOM 5070 O O . ALA B 1 21 ? -18.938 -27.391 -21.297 1 86.94 21 ALA B O 1
ATOM 5071 N N . ARG B 1 22 ? -16.766 -28.016 -21.266 1 86.31 22 ARG B N 1
ATOM 5072 C CA . ARG B 1 22 ? -16.266 -26.656 -21.375 1 86.31 22 ARG B CA 1
ATOM 5073 C C . ARG B 1 22 ? -16.578 -26.062 -22.75 1 86.31 22 ARG B C 1
ATOM 5075 O O . ARG B 1 22 ? -16.797 -24.844 -22.859 1 86.31 22 ARG B O 1
ATOM 5082 N N . GLU B 1 23 ? -16.625 -26.922 -23.719 1 86.19 23 GLU B N 1
ATOM 5083 C CA . GLU B 1 23 ? -16.891 -26.453 -25.078 1 86.19 23 GLU B CA 1
ATOM 5084 C C . GLU B 1 23 ? -18.391 -26.453 -25.375 1 86.19 23 GLU B C 1
ATOM 5086 O O . GLU B 1 23 ? -18.844 -25.891 -26.375 1 86.19 23 GLU B O 1
ATOM 5091 N N . GLY B 1 24 ? -19.203 -26.938 -24.5 1 87.06 24 GLY B N 1
ATOM 5092 C CA . GLY B 1 24 ? -20.641 -26.984 -24.688 1 87.06 24 GLY B CA 1
ATOM 5093 C C . GLY B 1 24 ? -21.047 -27.938 -25.797 1 87.06 24 GLY B C 1
ATOM 5094 O O . GLY B 1 24 ? -21.984 -27.656 -26.547 1 87.06 24 GLY B O 1
ATOM 5095 N N . ASP B 1 25 ? -20.25 -28.969 -25.969 1 87.94 25 ASP B N 1
ATOM 5096 C CA . ASP B 1 25 ? -20.547 -29.969 -27 1 87.94 25 ASP B CA 1
ATOM 5097 C C . ASP B 1 25 ? -21.5 -31.031 -26.484 1 87.94 25 ASP B C 1
ATOM 5099 O O . ASP B 1 25 ? -21.062 -32.062 -25.938 1 87.94 25 ASP B O 1
ATOM 5103 N N . SER B 1 26 ? -22.812 -30.812 -26.766 1 90.25 26 SER B N 1
ATOM 5104 C CA . SER B 1 26 ? -23.844 -31.688 -26.219 1 90.25 26 SER B CA 1
ATOM 5105 C C . SER B 1 26 ? -23.766 -33.062 -26.844 1 90.25 26 SER B C 1
ATOM 5107 O O . SER B 1 26 ? -24.016 -34.062 -26.172 1 90.25 26 SER B O 1
ATOM 5109 N N . ALA B 1 27 ? -23.359 -33.156 -28.047 1 89.19 27 ALA B N 1
ATOM 5110 C CA . ALA B 1 27 ? -23.266 -34.438 -28.734 1 89.19 27 ALA B CA 1
ATOM 5111 C C . ALA B 1 27 ? -22.172 -35.312 -28.125 1 89.19 27 ALA B C 1
ATOM 5113 O O . ALA B 1 27 ? -22.391 -36.5 -27.859 1 89.19 27 ALA B O 1
ATOM 5114 N N . ARG B 1 28 ? -21.094 -34.719 -27.938 1 88.19 28 ARG B N 1
ATOM 5115 C CA . ARG B 1 28 ? -19.984 -35.438 -27.344 1 88.19 28 ARG B CA 1
ATOM 5116 C C . ARG B 1 28 ? -20.297 -35.875 -25.922 1 88.19 28 ARG B C 1
ATOM 5118 O O . ARG B 1 28 ? -19.922 -36.969 -25.5 1 88.19 28 ARG B O 1
ATOM 5125 N N . LEU B 1 29 ? -20.953 -35.031 -25.25 1 89.25 29 LEU B N 1
ATOM 5126 C CA . LEU B 1 29 ? -21.328 -35.344 -23.875 1 89.25 29 LEU B CA 1
ATOM 5127 C C . LEU B 1 29 ? -22.312 -36.5 -23.844 1 89.25 29 LEU B C 1
ATOM 5129 O O . LEU B 1 29 ? -22.188 -37.406 -23 1 89.25 29 LEU B O 1
ATOM 5133 N N . ASN B 1 30 ? -23.312 -36.438 -24.781 1 87.62 30 ASN B N 1
ATOM 5134 C CA . ASN B 1 30 ? -24.281 -37.531 -24.875 1 87.62 30 ASN B CA 1
ATOM 5135 C C . ASN B 1 30 ? -23.594 -38.844 -25.156 1 87.62 30 ASN B C 1
ATOM 5137 O O . ASN B 1 30 ? -23.969 -39.875 -24.562 1 87.62 30 ASN B O 1
ATOM 5141 N N . HIS B 1 31 ? -22.578 -38.781 -25.953 1 83.69 31 HIS B N 1
ATOM 5142 C CA . HIS B 1 31 ? -21.844 -40 -26.312 1 83.69 31 HIS B CA 1
ATOM 5143 C C . HIS B 1 31 ? -20.984 -40.5 -25.156 1 83.69 31 HIS B C 1
ATOM 5145 O O . HIS B 1 31 ? -20.938 -41.688 -24.906 1 83.69 31 HIS B O 1
ATOM 5151 N N . LEU B 1 32 ? -20.328 -39.562 -24.5 1 81.75 32 LEU B N 1
ATOM 5152 C CA . LEU B 1 32 ? -19.406 -39.938 -23.438 1 81.75 32 LEU B CA 1
ATOM 5153 C C . LEU B 1 32 ? -20.156 -40.406 -22.203 1 81.75 32 LEU B C 1
ATOM 5155 O O . LEU B 1 32 ? -19.672 -41.281 -21.453 1 81.75 32 LEU B O 1
ATOM 5159 N N . LEU B 1 33 ? -21.359 -39.844 -22.016 1 79.75 33 LEU B N 1
ATOM 5160 C CA . LEU B 1 33 ? -22.125 -40.188 -20.812 1 79.75 33 LEU B CA 1
ATOM 5161 C C . LEU B 1 33 ? -23.016 -41.406 -21.078 1 79.75 33 LEU B C 1
ATOM 5163 O O . LEU B 1 33 ? -23.391 -42.094 -20.141 1 79.75 33 LEU B O 1
ATOM 5167 N N . GLY B 1 34 ? -23.703 -41.562 -22.297 1 66.62 34 GLY B N 1
ATOM 5168 C CA . GLY B 1 34 ? -24.578 -42.688 -22.656 1 66.62 34 GLY B CA 1
ATOM 5169 C C . GLY B 1 34 ? -23.875 -44.031 -22.672 1 66.62 34 GLY B C 1
ATOM 5170 O O . GLY B 1 34 ? -24.5 -45.062 -22.453 1 66.62 34 GLY B O 1
ATOM 5171 N N . ASN B 1 35 ? -22.734 -44.094 -23.25 1 48.91 35 ASN B N 1
ATOM 5172 C CA . ASN B 1 35 ? -22.156 -45.375 -23.547 1 48.91 35 ASN B CA 1
ATOM 5173 C C . ASN B 1 35 ? -21.922 -46.188 -22.266 1 48.91 35 ASN B C 1
ATOM 5175 O O . ASN B 1 35 ? -20.781 -46.344 -21.844 1 48.91 35 ASN B O 1
ATOM 5179 N N . HIS B 1 36 ? -22.656 -46.156 -21.328 1 42.31 36 HIS B N 1
ATOM 5180 C CA . HIS B 1 36 ? -22.484 -47.188 -20.312 1 42.31 36 HIS B CA 1
ATOM 5181 C C . HIS B 1 36 ? -22.781 -48.562 -20.859 1 42.31 36 HIS B C 1
ATOM 5183 O O . HIS B 1 36 ? -22.594 -49.562 -20.156 1 42.31 36 HIS B O 1
ATOM 5189 N N . ASP B 1 37 ? -23.766 -48.844 -21.719 1 34.09 37 ASP B N 1
ATOM 5190 C CA . ASP B 1 37 ? -23.812 -50.25 -22.062 1 34.09 37 ASP B CA 1
ATOM 5191 C C . ASP B 1 37 ? -22.547 -50.688 -22.828 1 34.09 37 ASP B C 1
ATOM 5193 O O . ASP B 1 37 ? -21.922 -51.688 -22.5 1 34.09 37 ASP B O 1
ATOM 5197 N N . ALA B 1 38 ? -22.656 -50.844 -24.297 1 32.47 38 ALA B N 1
ATOM 5198 C CA . ALA B 1 38 ? -21.812 -51.625 -25.219 1 32.47 38 ALA B CA 1
ATOM 5199 C C . ALA B 1 38 ? -20.391 -51.062 -25.234 1 32.47 38 ALA B C 1
ATOM 5201 O O . ALA B 1 38 ? -20.156 -49.906 -24.891 1 32.47 38 ALA B O 1
ATOM 5202 N N . THR B 1 39 ? -19.391 -51.906 -25.781 1 29.86 39 THR B N 1
ATOM 5203 C CA . THR B 1 39 ? -18.016 -52.156 -26.188 1 29.86 39 THR B CA 1
ATOM 5204 C C . THR B 1 39 ? -17.5 -51.031 -27.078 1 29.86 39 THR B C 1
ATOM 5206 O O . THR B 1 39 ? -16.812 -51.281 -28.078 1 29.86 39 THR B O 1
ATOM 5209 N N . VAL B 1 40 ? -18.234 -50.031 -27.375 1 29.25 40 VAL B N 1
ATOM 5210 C CA . VAL B 1 40 ? -17.609 -49.344 -28.5 1 29.25 40 VAL B CA 1
ATOM 5211 C C . VAL B 1 40 ? -16.188 -48.938 -28.125 1 29.25 40 VAL B C 1
ATOM 5213 O O . VAL B 1 40 ? -15.961 -48.25 -27.125 1 29.25 40 VAL B O 1
ATOM 5216 N N . VAL B 1 41 ? -15.25 -49.625 -28.688 1 28.58 41 VAL B N 1
ATOM 5217 C CA . VAL B 1 41 ? -13.805 -49.531 -28.859 1 28.58 41 VAL B CA 1
ATOM 5218 C C . VAL B 1 41 ? -13.406 -48.156 -29.328 1 28.58 41 VAL B C 1
ATOM 5220 O O . VAL B 1 41 ? -13.68 -47.781 -30.469 1 28.58 41 VAL B O 1
ATOM 5223 N N . VAL B 1 42 ? -13.875 -47.031 -28.922 1 30.98 42 VAL B N 1
ATOM 5224 C CA . VAL B 1 42 ? -13.086 -45.938 -29.5 1 30.98 42 VAL B CA 1
ATOM 5225 C C . VAL B 1 42 ? -11.609 -46.344 -29.516 1 30.98 42 VAL B C 1
ATOM 5227 O O . VAL B 1 42 ? -11.109 -46.938 -28.547 1 30.98 42 VAL B O 1
ATOM 5230 N N . PRO B 1 43 ? -11.07 -46.5 -30.703 1 31.27 43 PRO B N 1
ATOM 5231 C CA . PRO B 1 43 ? -9.719 -47.062 -30.734 1 31.27 43 PRO B CA 1
ATOM 5232 C C . PRO B 1 43 ? -8.844 -46.531 -29.594 1 31.27 43 PRO B C 1
ATOM 5234 O O . PRO B 1 43 ? -7.668 -46.906 -29.5 1 31.27 43 PRO B O 1
ATOM 5237 N N . MET B 1 44 ? -8.969 -45.25 -29.25 1 31.03 44 MET B N 1
ATOM 5238 C CA . MET B 1 44 ? -8.156 -45.156 -28.031 1 31.03 44 MET B CA 1
ATOM 5239 C C . MET B 1 44 ? -8.836 -45.844 -26.859 1 31.03 44 MET B C 1
ATOM 5241 O O . MET B 1 44 ? -10.062 -45.938 -26.812 1 31.03 44 MET B O 1
ATOM 5245 N N . PRO B 1 45 ? -8.367 -46.75 -26.047 1 28.84 45 PRO B N 1
ATOM 5246 C CA . PRO B 1 45 ? -9.07 -47.562 -25.047 1 28.84 45 PRO B CA 1
ATOM 5247 C C . PRO B 1 45 ? -10.234 -46.812 -24.391 1 28.84 45 PRO B C 1
ATOM 5249 O O . PRO B 1 45 ? -10.148 -45.594 -24.188 1 28.84 45 PRO B O 1
ATOM 5252 N N . GLU B 1 46 ? -11.562 -47.125 -24.734 1 30.81 46 GLU B N 1
ATOM 5253 C CA . GLU B 1 46 ? -12.945 -46.875 -24.344 1 30.81 46 GLU B CA 1
ATOM 5254 C C . GLU B 1 46 ? -13.055 -46.562 -22.859 1 30.81 46 GLU B C 1
ATOM 5256 O O . GLU B 1 46 ? -13.078 -47.469 -22.031 1 30.81 46 GLU B O 1
ATOM 5261 N N . VAL B 1 47 ? -12.211 -45.781 -22.359 1 32.91 47 VAL B N 1
ATOM 5262 C CA . VAL B 1 47 ? -12.406 -45.5 -20.938 1 32.91 47 VAL B CA 1
ATOM 5263 C C . VAL B 1 47 ? -13.836 -45 -20.703 1 32.91 47 VAL B C 1
ATOM 5265 O O . VAL B 1 47 ? -14.219 -43.938 -21.188 1 32.91 47 VAL B O 1
ATOM 5268 N N . VAL B 1 48 ? -14.82 -45.875 -20.875 1 33.34 48 VAL B N 1
ATOM 5269 C CA . VAL B 1 48 ? -16.188 -45.625 -20.422 1 33.34 48 VAL B CA 1
ATOM 5270 C C . VAL B 1 48 ? -16.172 -45.188 -18.953 1 33.34 48 VAL B C 1
ATOM 5272 O O . VAL B 1 48 ? -15.617 -45.875 -18.094 1 33.34 48 VAL B O 1
ATOM 5275 N N . VAL B 1 49 ? -16.156 -43.938 -18.656 1 39.09 49 VAL B N 1
ATOM 5276 C CA . VAL B 1 49 ? -16.281 -43.469 -17.281 1 39.09 49 VAL B CA 1
ATOM 5277 C C . VAL B 1 49 ? -17.641 -43.906 -16.719 1 39.09 49 VAL B C 1
ATOM 5279 O O . VAL B 1 49 ? -18.688 -43.562 -17.281 1 39.09 49 VAL B O 1
ATOM 5282 N N . ASN B 1 50 ? -17.812 -45.094 -16.234 1 35.78 50 ASN B N 1
ATOM 5283 C CA . ASN B 1 50 ? -19.047 -45.469 -15.547 1 35.78 50 ASN B CA 1
ATOM 5284 C C . ASN B 1 50 ? -19.609 -44.312 -14.719 1 35.78 50 ASN B C 1
ATOM 5286 O O . ASN B 1 50 ? -18.906 -43.75 -13.883 1 35.78 50 ASN B O 1
ATOM 5290 N N . ILE B 1 51 ? -20.719 -43.844 -15.164 1 39.28 51 ILE B N 1
ATOM 5291 C CA . ILE B 1 51 ? -21.484 -42.781 -14.555 1 39.28 51 ILE B CA 1
ATOM 5292 C C . ILE B 1 51 ? -21.578 -43 -13.047 1 39.28 51 ILE B C 1
ATOM 5294 O O . ILE B 1 51 ? -21.625 -42.031 -12.273 1 39.28 51 ILE B O 1
ATOM 5298 N N . HIS B 1 52 ? -21.969 -44.25 -12.68 1 38.44 52 HIS B N 1
ATOM 5299 C CA . HIS B 1 52 ? -22.047 -44.5 -11.25 1 38.44 52 HIS B CA 1
ATOM 5300 C C . HIS B 1 52 ? -20.719 -44.219 -10.555 1 38.44 52 HIS B C 1
ATOM 5302 O O . HIS B 1 52 ? -20.703 -43.875 -9.367 1 38.44 52 HIS B O 1
ATOM 5308 N N . ASP B 1 53 ? -19.656 -44.531 -11.125 1 39.28 53 ASP B N 1
ATOM 5309 C CA . ASP B 1 53 ? -18.297 -44.344 -10.609 1 39.28 53 ASP B CA 1
ATOM 5310 C C . ASP B 1 53 ? -17.828 -42.906 -10.852 1 39.28 53 ASP B C 1
ATOM 5312 O O . ASP B 1 53 ? -16.672 -42.562 -10.57 1 39.28 53 ASP B O 1
ATOM 5316 N N . ILE B 1 54 ? -18.484 -42.219 -11.586 1 44.19 54 ILE B N 1
ATOM 5317 C CA . ILE B 1 54 ? -18.328 -40.781 -11.703 1 44.19 54 ILE B CA 1
ATOM 5318 C C . ILE B 1 54 ? -18.391 -40.156 -10.312 1 44.19 54 ILE B C 1
ATOM 5320 O O . ILE B 1 54 ? -17.938 -39 -10.125 1 44.19 54 ILE B O 1
ATOM 5324 N N . ASP B 1 55 ? -19.234 -40.719 -9.484 1 42.5 55 ASP B N 1
ATOM 5325 C CA . ASP B 1 55 ? -19.266 -40.281 -8.094 1 42.5 55 ASP B CA 1
ATOM 5326 C C . ASP B 1 55 ? -17.859 -40.281 -7.496 1 42.5 55 ASP B C 1
ATOM 5328 O O . ASP B 1 55 ? -17.516 -39.375 -6.73 1 42.5 55 ASP B O 1
ATOM 5332 N N . SER B 1 56 ? -17.156 -41.438 -7.586 1 39.72 56 SER B N 1
ATOM 5333 C CA . SER B 1 56 ? -15.82 -41.688 -7.039 1 39.72 56 SER B CA 1
ATOM 5334 C C . SER B 1 56 ? -14.758 -40.938 -7.836 1 39.72 56 SER B C 1
ATOM 5336 O O . SER B 1 56 ? -13.648 -40.719 -7.352 1 39.72 56 SER B O 1
ATOM 5338 N N . LEU B 1 57 ? -14.789 -41.031 -9.031 1 38.72 57 LEU B N 1
ATOM 5339 C CA . LEU B 1 57 ? -13.836 -40.344 -9.906 1 38.72 57 LEU B CA 1
ATOM 5340 C C . LEU B 1 57 ? -13.82 -38.844 -9.656 1 38.72 57 LEU B C 1
ATOM 5342 O O . LEU B 1 57 ? -12.805 -38.188 -9.898 1 38.72 57 LEU B O 1
ATOM 5346 N N . THR B 1 58 ? -15.023 -38.312 -9.578 1 40.22 58 THR B N 1
ATOM 5347 C CA . THR B 1 58 ? -15.109 -36.844 -9.508 1 40.22 58 THR B CA 1
ATOM 5348 C C . THR B 1 58 ? -14.719 -36.344 -8.117 1 40.22 58 THR B C 1
ATOM 5350 O O . THR B 1 58 ? -14.727 -35.156 -7.859 1 40.22 58 THR B O 1
ATOM 5353 N N . VAL B 1 59 ? -14.82 -37.312 -7.098 1 36.78 59 VAL B N 1
ATOM 5354 C CA . VAL B 1 59 ? -14.656 -36.688 -5.793 1 36.78 59 VAL B CA 1
ATOM 5355 C C . VAL B 1 59 ? -13.188 -36.344 -5.559 1 36.78 59 VAL B C 1
ATOM 5357 O O . VAL B 1 59 ? -12.57 -36.844 -4.613 1 36.78 59 VAL B O 1
ATOM 5360 N N . SER B 1 60 ? -12.414 -36.625 -6.355 1 36.81 60 SER B N 1
ATOM 5361 C CA . SER B 1 60 ? -11.148 -36.062 -5.883 1 36.81 60 SER B CA 1
ATOM 5362 C C . SER B 1 60 ? -11.336 -34.656 -5.34 1 36.81 60 SER B C 1
ATOM 5364 O O . SER B 1 60 ? -12.273 -33.938 -5.734 1 36.81 60 SER B O 1
ATOM 5366 N N . ARG B 1 61 ? -10.867 -34.438 -4.172 1 39.06 61 ARG B N 1
ATOM 5367 C CA . ARG B 1 61 ? -10.945 -33.25 -3.316 1 39.06 61 ARG B CA 1
ATOM 5368 C C . ARG B 1 61 ? -11.18 -32 -4.141 1 39.06 61 ARG B C 1
ATOM 5370 O O . ARG B 1 61 ? -11.5 -30.953 -3.596 1 39.06 61 ARG B O 1
ATOM 5377 N N . VAL B 1 62 ? -10.547 -32 -5.211 1 46.34 62 VAL B N 1
ATOM 5378 C CA . VAL B 1 62 ? -10.734 -30.672 -5.758 1 46.34 62 VAL B CA 1
ATOM 5379 C C . VAL B 1 62 ? -12.188 -30.484 -6.18 1 46.34 62 VAL B C 1
ATOM 5381 O O . VAL B 1 62 ? -12.812 -29.469 -5.844 1 46.34 62 VAL B O 1
ATOM 5384 N N . GLU B 1 63 ? -12.82 -30.812 -7.941 1 56.03 63 GLU B N 1
ATOM 5385 C CA . GLU B 1 63 ? -12.953 -29.828 -9.016 1 56.03 63 GLU B CA 1
ATOM 5386 C C . GLU B 1 63 ? -14.406 -29.734 -9.492 1 56.03 63 GLU B C 1
ATOM 5388 O O . GLU B 1 63 ? -15.227 -30.594 -9.18 1 56.03 63 GLU B O 1
ATOM 5393 N N . ASP B 1 64 ? -14.93 -29.391 -10.047 1 79.25 64 ASP B N 1
ATOM 5394 C CA . ASP B 1 64 ? -16.156 -29.031 -10.766 1 79.25 64 ASP B CA 1
ATOM 5395 C C . ASP B 1 64 ? -16.719 -30.219 -11.523 1 79.25 64 ASP B C 1
ATOM 5397 O O . ASP B 1 64 ? -15.969 -30.984 -12.148 1 79.25 64 ASP B O 1
ATOM 5401 N N . SER B 1 65 ? -18 -30.766 -11.109 1 84.44 65 SER B N 1
ATOM 5402 C CA . SER B 1 65 ? -18.672 -31.719 -11.984 1 84.44 65 SER B CA 1
ATOM 5403 C C . SER B 1 65 ? -18.844 -31.156 -13.391 1 84.44 65 SER B C 1
ATOM 5405 O O . SER B 1 65 ? -18.562 -29.969 -13.625 1 84.44 65 SER B O 1
ATOM 5407 N N . VAL B 1 66 ? -19.25 -32.031 -14.211 1 86.69 66 VAL B N 1
ATOM 5408 C CA . VAL B 1 66 ? -19.438 -31.609 -15.602 1 86.69 66 VAL B CA 1
ATOM 5409 C C . VAL B 1 66 ? -20.547 -30.547 -15.68 1 86.69 66 VAL B C 1
ATOM 5411 O O . VAL B 1 66 ? -20.453 -29.609 -16.469 1 86.69 66 VAL B O 1
ATOM 5414 N N . LEU B 1 67 ? -21.516 -30.688 -14.812 1 89.62 67 LEU B N 1
ATOM 5415 C CA . LEU B 1 67 ? -22.609 -29.719 -14.836 1 89.62 67 LEU B CA 1
ATOM 5416 C C . LEU B 1 67 ? -22.156 -28.375 -14.289 1 89.62 67 LEU B C 1
ATOM 5418 O O . LEU B 1 67 ? -22.625 -27.328 -14.734 1 89.62 67 LEU B O 1
ATOM 5422 N N . HIS B 1 68 ? -21.234 -28.438 -13.336 1 90.31 68 HIS B N 1
ATOM 5423 C CA . HIS B 1 68 ? -20.656 -27.203 -12.844 1 90.31 68 HIS B CA 1
ATOM 5424 C C . HIS B 1 68 ? -19.969 -26.438 -13.969 1 90.31 68 HIS B C 1
ATOM 5426 O O . HIS B 1 68 ? -20.156 -25.219 -14.102 1 90.31 68 HIS B O 1
ATOM 5432 N N . VAL B 1 69 ? -19.234 -27.156 -14.727 1 87.5 69 VAL B N 1
ATOM 5433 C CA . VAL B 1 69 ? -18.422 -26.547 -15.781 1 87.5 69 VAL B CA 1
ATOM 5434 C C . VAL B 1 69 ? -19.328 -26 -16.875 1 87.5 69 VAL B C 1
ATOM 5436 O O . VAL B 1 69 ? -19.141 -24.875 -17.344 1 87.5 69 VAL B O 1
ATOM 5439 N N . VAL B 1 70 ? -20.344 -26.734 -17.219 1 89.56 70 VAL B N 1
ATOM 5440 C CA . VAL B 1 70 ? -21.266 -26.281 -18.25 1 89.56 70 VAL B CA 1
ATOM 5441 C C . VAL B 1 70 ? -22.016 -25.047 -17.781 1 89.56 70 VAL B C 1
ATOM 5443 O O . VAL B 1 70 ? -22.219 -24.094 -18.547 1 89.56 70 VAL B O 1
ATOM 5446 N N . ALA B 1 71 ? -22.359 -25.062 -16.531 1 90.56 71 ALA B N 1
ATOM 5447 C CA . ALA B 1 71 ? -23.125 -23.953 -15.969 1 90.56 71 ALA B CA 1
ATOM 5448 C C . ALA B 1 71 ? -22.281 -22.688 -15.93 1 90.56 71 ALA B C 1
ATOM 5450 O O . ALA B 1 71 ? -22.781 -21.578 -16.156 1 90.56 71 ALA B O 1
ATOM 5451 N N . ALA B 1 72 ? -21 -22.828 -15.664 1 86.5 72 ALA B N 1
ATOM 5452 C CA . ALA B 1 72 ? -20.109 -21.688 -15.547 1 86.5 72 ALA B CA 1
ATOM 5453 C C . ALA B 1 72 ? -19.672 -21.188 -16.922 1 86.5 72 ALA B C 1
ATOM 5455 O O . ALA B 1 72 ? -19.422 -19.984 -17.109 1 86.5 72 ALA B O 1
ATOM 5456 N N . SER B 1 73 ? -19.562 -22.078 -17.891 1 83.81 73 SER B N 1
ATOM 5457 C CA . SER B 1 73 ? -18.969 -21.734 -19.172 1 83.81 73 SER B CA 1
ATOM 5458 C C . SER B 1 73 ? -20.031 -21.266 -20.172 1 83.81 73 SER B C 1
ATOM 5460 O O . SER B 1 73 ? -19.703 -20.875 -21.297 1 83.81 73 SER B O 1
ATOM 5462 N N . ALA B 1 74 ? -21.266 -21.203 -19.812 1 78.31 74 ALA B N 1
ATOM 5463 C CA . ALA B 1 74 ? -22.344 -20.828 -20.719 1 78.31 74 ALA B CA 1
ATOM 5464 C C . ALA B 1 74 ? -22.219 -19.375 -21.156 1 78.31 74 ALA B C 1
ATOM 5466 O O . ALA B 1 74 ? -22.703 -18.469 -20.469 1 78.31 74 ALA B O 1
ATOM 5467 N N . ARG B 1 75 ? -21.391 -19.172 -22.156 1 71.12 75 ARG B N 1
ATOM 5468 C CA . ARG B 1 75 ? -21.188 -17.828 -22.656 1 71.12 75 ARG B CA 1
ATOM 5469 C C . ARG B 1 75 ? -22.312 -17.406 -23.594 1 71.12 75 ARG B C 1
ATOM 5471 O O . ARG B 1 75 ? -22.719 -18.172 -24.453 1 71.12 75 ARG B O 1
ATOM 5478 N N . GLY B 1 76 ? -22.766 -16.203 -23.516 1 62.25 76 GLY B N 1
ATOM 5479 C CA . GLY B 1 76 ? -23.656 -15.508 -24.422 1 62.25 76 GLY B CA 1
ATOM 5480 C C . GLY B 1 76 ? -24.984 -16.219 -24.609 1 62.25 76 GLY B C 1
ATOM 5481 O O . GLY B 1 76 ? -25.594 -16.125 -25.688 1 62.25 76 GLY B O 1
ATOM 5482 N N . ASP B 1 77 ? -25.531 -16.906 -23.609 1 65.12 77 ASP B N 1
ATOM 5483 C CA . ASP B 1 77 ? -26.844 -17.516 -23.734 1 65.12 77 ASP B CA 1
ATOM 5484 C C . ASP B 1 77 ? -26.891 -18.5 -24.906 1 65.12 77 ASP B C 1
ATOM 5486 O O . ASP B 1 77 ? -27.844 -18.516 -25.688 1 65.12 77 ASP B O 1
ATOM 5490 N N . ASN B 1 78 ? -25.75 -19.172 -25.047 1 79.38 78 ASN B N 1
ATOM 5491 C CA . ASN B 1 78 ? -25.656 -20.125 -26.156 1 79.38 78 ASN B CA 1
ATOM 5492 C C . ASN B 1 78 ? -26.5 -21.375 -25.906 1 79.38 78 ASN B C 1
ATOM 5494 O O . ASN B 1 78 ? -26.406 -21.984 -24.844 1 79.38 78 ASN B O 1
ATOM 5498 N N . ALA B 1 79 ? -27.375 -21.672 -26.781 1 86.44 79 ALA B N 1
ATOM 5499 C CA . ALA B 1 79 ? -28.312 -22.797 -26.734 1 86.44 79 ALA B CA 1
ATOM 5500 C C . ALA B 1 79 ? -27.578 -24.125 -26.578 1 86.44 79 ALA B C 1
ATOM 5502 O O . ALA B 1 79 ? -28.125 -25.062 -26 1 86.44 79 ALA B O 1
ATOM 5503 N N . GLU B 1 80 ? -26.328 -24.109 -26.969 1 89.56 80 GLU B N 1
ATOM 5504 C CA . GLU B 1 80 ? -25.562 -25.344 -26.906 1 89.56 80 GLU B CA 1
ATOM 5505 C C . GLU B 1 80 ? -25.266 -25.75 -25.469 1 89.56 80 GLU B C 1
ATOM 5507 O O . GLU B 1 80 ? -25.312 -26.938 -25.125 1 89.56 80 GLU B O 1
ATOM 5512 N N . PHE B 1 81 ? -25.031 -24.797 -24.703 1 91.94 81 PHE B N 1
ATOM 5513 C CA . PHE B 1 81 ? -24.719 -25.094 -23.312 1 91.94 81 PHE B CA 1
ATOM 5514 C C . PHE B 1 81 ? -25.969 -25.531 -22.547 1 91.94 81 PHE B C 1
ATOM 5516 O O . PHE B 1 81 ? -25.906 -26.375 -21.656 1 91.94 81 PHE B O 1
ATOM 5523 N N . LEU B 1 82 ? -27.141 -24.953 -22.938 1 93.31 82 LEU B N 1
ATOM 5524 C CA . LEU B 1 82 ? -28.391 -25.344 -22.297 1 93.31 82 LEU B CA 1
ATOM 5525 C C . LEU B 1 82 ? -28.734 -26.797 -22.625 1 93.31 82 LEU B C 1
ATOM 5527 O O . LEU B 1 82 ? -29.156 -27.547 -21.75 1 93.31 82 LEU B O 1
ATOM 5531 N N . GLU B 1 83 ? -28.438 -27.125 -23.859 1 93.44 83 GLU B N 1
ATOM 5532 C CA . GLU B 1 83 ? -28.656 -28.5 -24.266 1 93.44 83 GLU B CA 1
ATOM 5533 C C . GLU B 1 83 ? -27.703 -29.469 -23.547 1 93.44 83 GLU B C 1
ATOM 5535 O O . GLU B 1 83 ? -28.094 -30.578 -23.188 1 93.44 83 GLU B O 1
ATOM 5540 N N . SER B 1 84 ? -26.5 -29 -23.453 1 93.06 84 SER B N 1
ATOM 5541 C CA . SER B 1 84 ? -25.531 -29.828 -22.734 1 93.06 84 SER B CA 1
ATOM 5542 C C . SER B 1 84 ? -25.984 -30.094 -21.297 1 93.06 84 SER B C 1
ATOM 5544 O O . SER B 1 84 ? -25.828 -31.203 -20.797 1 93.06 84 SER B O 1
ATOM 5546 N N . ALA B 1 85 ? -26.531 -29.031 -20.672 1 93 85 ALA B N 1
ATOM 5547 C CA . ALA B 1 85 ? -27.016 -29.188 -19.297 1 93 85 ALA B CA 1
ATOM 5548 C C . ALA B 1 85 ? -28.172 -30.172 -19.25 1 93 85 ALA B C 1
ATOM 5550 O O . ALA B 1 85 ? -28.266 -30.969 -18.312 1 93 85 ALA B O 1
ATOM 5551 N N . SER B 1 86 ? -29.031 -30.156 -20.266 1 93.38 86 SER B N 1
ATOM 5552 C CA . SER B 1 86 ? -30.172 -31.078 -20.328 1 93.38 86 SER B CA 1
ATOM 5553 C C . SER B 1 86 ? -29.703 -32.531 -20.5 1 93.38 86 SER B C 1
ATOM 5555 O O . SER B 1 86 ? -30.25 -33.438 -19.875 1 93.38 86 SER B O 1
ATOM 5557 N N . VAL B 1 87 ? -28.688 -32.656 -21.312 1 92.25 87 VAL B N 1
ATOM 5558 C CA . VAL B 1 87 ? -28.156 -34 -21.578 1 92.25 87 VAL B CA 1
ATOM 5559 C C . VAL B 1 87 ? -27.547 -34.562 -20.297 1 92.25 87 VAL B C 1
ATOM 5561 O O . VAL B 1 87 ? -27.781 -35.75 -19.969 1 92.25 87 VAL B O 1
ATOM 5564 N N . ILE B 1 88 ? -26.797 -33.812 -19.609 1 89.81 88 ILE B N 1
ATOM 5565 C CA . ILE B 1 88 ? -26.141 -34.25 -18.391 1 89.81 88 ILE B CA 1
ATOM 5566 C C . ILE B 1 88 ? -27.203 -34.594 -17.344 1 89.81 88 ILE B C 1
ATOM 5568 O O . ILE B 1 88 ? -27.078 -35.625 -16.641 1 89.81 88 ILE B O 1
ATOM 5572 N N . HIS B 1 89 ? -28.25 -33.75 -17.281 1 90.94 89 HIS B N 1
ATOM 5573 C CA . HIS B 1 89 ? -29.312 -33.969 -16.312 1 90.94 89 HIS B CA 1
ATOM 5574 C C . HIS B 1 89 ? -30.078 -35.25 -16.609 1 90.94 89 HIS B C 1
ATOM 5576 O O . HIS B 1 89 ? -30.5 -35.969 -15.688 1 90.94 89 HIS B O 1
ATOM 5582 N N . SER B 1 90 ? -30.328 -35.562 -17.875 1 89 90 SER B N 1
ATOM 5583 C CA . SER B 1 90 ? -31.078 -36.75 -18.266 1 89 90 SER B CA 1
ATOM 5584 C C . SER B 1 90 ? -30.328 -38.031 -17.891 1 89 90 SER B C 1
ATOM 5586 O O . SER B 1 90 ? -30.938 -39.031 -17.531 1 89 90 SER B O 1
ATOM 5588 N N . LYS B 1 91 ? -28.984 -37.875 -17.891 1 86.56 91 LYS B N 1
ATOM 5589 C CA . LYS B 1 91 ? -28.156 -39.062 -17.625 1 86.56 91 LYS B CA 1
ATOM 5590 C C . LYS B 1 91 ? -27.797 -39.156 -16.141 1 86.56 91 LYS B C 1
ATOM 5592 O O . LYS B 1 91 ? -27.625 -40.25 -15.594 1 86.56 91 LYS B O 1
ATOM 5597 N N . ALA B 1 92 ? -27.625 -38.031 -15.531 1 86.5 92 ALA B N 1
ATOM 5598 C CA . ALA B 1 92 ? -27.219 -37.969 -14.133 1 86.5 92 ALA B CA 1
ATOM 5599 C C . ALA B 1 92 ? -27.984 -36.875 -13.398 1 86.5 92 ALA B C 1
ATOM 5601 O O . ALA B 1 92 ? -27.453 -35.781 -13.156 1 86.5 92 ALA B O 1
ATOM 5602 N N . LYS B 1 93 ? -29.109 -37.156 -12.852 1 86.62 93 LYS B N 1
ATOM 5603 C CA . LYS B 1 93 ? -29.984 -36.188 -12.188 1 86.62 93 LYS B CA 1
ATOM 5604 C C . LYS B 1 93 ? -29.391 -35.719 -10.867 1 86.62 93 LYS B C 1
ATOM 5606 O O . LYS B 1 93 ? -29.609 -34.562 -10.445 1 86.62 93 LYS B O 1
ATOM 5611 N N . HIS B 1 94 ? -28.578 -36.531 -10.281 1 85.81 94 HIS B N 1
ATOM 5612 C CA . HIS B 1 94 ? -28.031 -36.219 -8.961 1 85.81 94 HIS B CA 1
ATOM 5613 C C . HIS B 1 94 ? -26.984 -35.125 -9.031 1 85.81 94 HIS B C 1
ATOM 5615 O O . HIS B 1 94 ? -26.641 -34.531 -8.016 1 85.81 94 HIS B O 1
ATOM 5621 N N . LEU B 1 95 ? -26.5 -34.812 -10.258 1 88.56 95 LEU B N 1
ATOM 5622 C CA . LEU B 1 95 ? -25.453 -33.812 -10.422 1 88.56 95 LEU B CA 1
ATOM 5623 C C . LEU B 1 95 ? -26 -32.406 -10.227 1 88.56 95 LEU B C 1
ATOM 5625 O O . LEU B 1 95 ? -25.25 -31.453 -10.031 1 88.56 95 LEU B O 1
ATOM 5629 N N . LEU B 1 96 ? -27.312 -32.281 -10.25 1 89.94 96 LEU B N 1
ATOM 5630 C CA . LEU B 1 96 ? -27.922 -30.984 -10.039 1 89.94 96 LEU B CA 1
ATOM 5631 C C . LEU B 1 96 ? -27.703 -30.5 -8.609 1 89.94 96 LEU B C 1
ATOM 5633 O O . LEU B 1 96 ? -27.547 -29.297 -8.375 1 89.94 96 LEU B O 1
ATOM 5637 N N . ASP B 1 97 ? -27.578 -31.469 -7.676 1 88.06 97 ASP B N 1
ATOM 5638 C CA . ASP B 1 97 ? -27.422 -31.141 -6.266 1 88.06 97 ASP B CA 1
ATOM 5639 C C . ASP B 1 97 ? -25.984 -31.359 -5.809 1 88.06 97 ASP B C 1
ATOM 5641 O O . ASP B 1 97 ? -25.656 -31.156 -4.637 1 88.06 97 ASP B O 1
ATOM 5645 N N . ALA B 1 98 ? -25.172 -31.75 -6.762 1 87.44 98 ALA B N 1
ATOM 5646 C CA . ALA B 1 98 ? -23.797 -32.062 -6.387 1 87.44 98 ALA B CA 1
ATOM 5647 C C . ALA B 1 98 ? -23.031 -30.797 -6.023 1 87.44 98 ALA B C 1
ATOM 5649 O O . ALA B 1 98 ? -23.141 -29.766 -6.699 1 87.44 98 ALA B O 1
ATOM 5650 N N . SER B 1 99 ? -22.344 -30.797 -4.906 1 88.5 99 SER B N 1
ATOM 5651 C CA . SER B 1 99 ? -21.5 -29.688 -4.465 1 88.5 99 SER B CA 1
ATOM 5652 C C . SER B 1 99 ? -20.031 -29.938 -4.793 1 88.5 99 SER B C 1
ATOM 5654 O O . SER B 1 99 ? -19.562 -31.078 -4.738 1 88.5 99 SER B O 1
ATOM 5656 N N . ASN B 1 100 ? -19.359 -29.016 -5.191 1 85 100 ASN B N 1
ATOM 5657 C CA . ASN B 1 100 ? -17.938 -29.141 -5.43 1 85 100 ASN B CA 1
ATOM 5658 C C . ASN B 1 100 ? -17.125 -28.922 -4.148 1 85 100 ASN B C 1
ATOM 5660 O O . ASN B 1 100 ? -17.688 -29 -3.047 1 85 100 ASN B O 1
ATOM 5664 N N . SER B 1 101 ? -15.797 -28.781 -4.277 1 78.56 101 SER B N 1
ATOM 5665 C CA . SER B 1 101 ? -14.906 -28.672 -3.127 1 78.56 101 SER B CA 1
ATOM 5666 C C . SER B 1 101 ? -15.219 -27.438 -2.297 1 78.56 101 SER B C 1
ATOM 5668 O O . SER B 1 101 ? -14.977 -27.422 -1.087 1 78.56 101 SER B O 1
ATOM 5670 N N . LYS B 1 102 ? -15.859 -26.438 -2.93 1 82.06 102 LYS B N 1
ATOM 5671 C CA . LYS B 1 102 ? -16.203 -25.203 -2.227 1 82.06 102 LYS B CA 1
ATOM 5672 C C . LYS B 1 102 ? -17.656 -25.219 -1.774 1 82.06 102 LYS B C 1
ATOM 5674 O O . LYS B 1 102 ? -18.141 -24.281 -1.144 1 82.06 102 LYS B O 1
ATOM 5679 N N . GLY B 1 103 ? -18.328 -26.25 -2.105 1 87.19 103 GLY B N 1
ATOM 5680 C CA . GLY B 1 103 ? -19.719 -26.375 -1.743 1 87.19 103 GLY B CA 1
ATOM 5681 C C . GLY B 1 103 ? -20.656 -25.734 -2.744 1 87.19 103 GLY B C 1
ATOM 5682 O O . GLY B 1 103 ? -21.859 -25.578 -2.479 1 87.19 103 GLY B O 1
ATOM 5683 N N . ASP B 1 104 ? -20.172 -25.422 -3.861 1 90.81 104 ASP B N 1
ATOM 5684 C CA . ASP B 1 104 ? -20.984 -24.75 -4.879 1 90.81 104 ASP B CA 1
ATOM 5685 C C . ASP B 1 104 ? -21.781 -25.766 -5.703 1 90.81 104 ASP B C 1
ATOM 5687 O O . ASP B 1 104 ? -21.266 -26.828 -6.043 1 90.81 104 ASP B O 1
ATOM 5691 N N . THR B 1 105 ? -22.969 -25.453 -5.949 1 93.56 105 THR B N 1
ATOM 5692 C CA . THR B 1 105 ? -23.797 -26.203 -6.887 1 93.56 105 THR B CA 1
ATOM 5693 C C . THR B 1 105 ? -23.734 -25.594 -8.281 1 93.56 105 THR B C 1
ATOM 5695 O O . THR B 1 105 ? -23.219 -24.5 -8.453 1 93.56 105 THR B O 1
ATOM 5698 N N . PRO B 1 106 ? -24.156 -26.328 -9.273 1 93.06 106 PRO B N 1
ATOM 5699 C CA . PRO B 1 106 ? -24.188 -25.734 -10.617 1 93.06 106 PRO B CA 1
ATOM 5700 C C . PRO B 1 106 ? -24.969 -24.438 -10.68 1 93.06 106 PRO B C 1
ATOM 5702 O O . PRO B 1 106 ? -24.609 -23.531 -11.445 1 93.06 106 PRO B O 1
ATOM 5705 N N . LEU B 1 107 ? -25.953 -24.328 -9.789 1 95.06 107 LEU B N 1
ATOM 5706 C CA . LEU B 1 107 ? -26.734 -23.094 -9.742 1 95.06 107 LEU B CA 1
ATOM 5707 C C . LEU B 1 107 ? -25.891 -21.938 -9.234 1 95.06 107 LEU B C 1
ATOM 5709 O O . LEU B 1 107 ? -25.953 -20.828 -9.773 1 95.06 107 LEU B O 1
ATOM 5713 N N . HIS B 1 108 ? -25.047 -22.172 -8.242 1 93.88 108 HIS B N 1
ATOM 5714 C CA . HIS B 1 108 ? -24.125 -21.156 -7.738 1 93.88 108 HIS B CA 1
ATOM 5715 C C . HIS B 1 108 ? -23.188 -20.672 -8.836 1 93.88 108 HIS B C 1
ATOM 5717 O O . HIS B 1 108 ? -22.984 -19.469 -8.992 1 93.88 108 HIS B O 1
ATOM 5723 N N . CYS B 1 109 ? -22.688 -21.625 -9.555 1 90.88 109 CYS B N 1
ATOM 5724 C CA . CYS B 1 109 ? -21.719 -21.312 -10.602 1 90.88 109 CYS B CA 1
ATOM 5725 C C . CYS B 1 109 ? -22.359 -20.5 -11.719 1 90.88 109 CYS B C 1
ATOM 5727 O O . CYS B 1 109 ? -21.766 -19.531 -12.203 1 90.88 109 CYS B O 1
ATOM 5729 N N . ALA B 1 110 ? -23.562 -20.859 -12.109 1 92.44 110 ALA B N 1
ATOM 5730 C CA . ALA B 1 110 ? -24.281 -20.125 -13.148 1 92.44 110 ALA B CA 1
ATOM 5731 C C . ALA B 1 110 ? -24.594 -18.703 -12.703 1 92.44 110 ALA B C 1
ATOM 5733 O O . ALA B 1 110 ? -24.453 -17.75 -13.477 1 92.44 110 ALA B O 1
ATOM 5734 N N . ALA B 1 111 ? -25.031 -18.578 -11.453 1 92.94 111 ALA B N 1
ATOM 5735 C CA . ALA B 1 111 ? -25.344 -17.25 -10.914 1 92.94 111 ALA B CA 1
ATOM 5736 C C . ALA B 1 111 ? -24.109 -16.375 -10.828 1 92.94 111 ALA B C 1
ATOM 5738 O O . ALA B 1 111 ? -24.156 -15.188 -11.172 1 92.94 111 ALA B O 1
ATOM 5739 N N . ARG B 1 112 ? -23.016 -16.922 -10.375 1 89 112 ARG B N 1
ATOM 5740 C CA . ARG B 1 112 ? -21.766 -16.203 -10.242 1 89 112 ARG B CA 1
ATOM 5741 C C . ARG B 1 112 ? -21.266 -15.711 -11.594 1 89 112 ARG B C 1
ATOM 5743 O O . ARG B 1 112 ? -20.703 -14.625 -11.695 1 89 112 ARG B O 1
ATOM 5750 N N . ALA B 1 113 ? -21.5 -16.547 -12.586 1 85.94 113 ALA B N 1
ATOM 5751 C CA . ALA B 1 113 ? -21.031 -16.203 -13.93 1 85.94 113 ALA B CA 1
ATOM 5752 C C . ALA B 1 113 ? -21.984 -15.242 -14.617 1 85.94 113 ALA B C 1
ATOM 5754 O O . ALA B 1 113 ? -21.688 -14.734 -15.695 1 85.94 113 ALA B O 1
ATOM 5755 N N . GLY B 1 114 ? -23.141 -15.008 -14.062 1 87.62 114 GLY B N 1
ATOM 5756 C CA . GLY B 1 114 ? -24.109 -14.07 -14.609 1 87.62 114 GLY B CA 1
ATOM 5757 C C . GLY B 1 114 ? -24.891 -14.641 -15.773 1 87.62 114 GLY B C 1
ATOM 5758 O O . GLY B 1 114 ? -25.25 -13.922 -16.719 1 87.62 114 GLY B O 1
ATOM 5759 N N . ARG B 1 115 ? -25.078 -15.953 -15.75 1 90.75 115 ARG B N 1
ATOM 5760 C CA . ARG B 1 115 ? -25.797 -16.609 -16.844 1 90.75 115 ARG B CA 1
ATOM 5761 C C . ARG B 1 115 ? -27.266 -16.812 -16.484 1 90.75 115 ARG B C 1
ATOM 5763 O O . ARG B 1 115 ? -27.656 -17.875 -15.992 1 90.75 115 ARG B O 1
ATOM 5770 N N . ILE B 1 116 ? -28.047 -15.812 -16.812 1 91.56 116 ILE B N 1
ATOM 5771 C CA . ILE B 1 116 ? -29.422 -15.789 -16.375 1 91.56 116 ILE B CA 1
ATOM 5772 C C . ILE B 1 116 ? -30.219 -16.891 -17.062 1 91.56 116 ILE B C 1
ATOM 5774 O O . ILE B 1 116 ? -31.062 -17.547 -16.438 1 91.56 116 ILE B O 1
ATOM 5778 N N . LYS B 1 117 ? -29.906 -17.219 -18.344 1 93 117 LYS B N 1
ATOM 5779 C CA . LYS B 1 117 ? -30.625 -18.25 -19.062 1 93 117 LYS B CA 1
ATOM 5780 C C . LYS B 1 117 ? -30.312 -19.641 -18.5 1 93 117 LYS B C 1
ATOM 5782 O O . LYS B 1 117 ? -31.203 -20.5 -18.422 1 93 117 LYS B O 1
ATOM 5787 N N . MET B 1 118 ? -29.047 -19.781 -18.156 1 93.56 118 MET B N 1
ATOM 5788 C CA . MET B 1 118 ? -28.656 -21.062 -17.562 1 93.56 118 MET B CA 1
ATOM 5789 C C . MET B 1 118 ? -29.328 -21.25 -16.219 1 93.56 118 MET B C 1
ATOM 5791 O O . MET B 1 118 ? -29.766 -22.359 -15.875 1 93.56 118 MET B O 1
ATOM 5795 N N . VAL B 1 119 ? -29.422 -20.172 -15.453 1 94.75 119 VAL B N 1
ATOM 5796 C CA . VAL B 1 119 ? -30.078 -20.219 -14.156 1 94.75 119 VAL B CA 1
ATOM 5797 C C . VAL B 1 119 ? -31.547 -20.609 -14.336 1 94.75 119 VAL B C 1
ATOM 5799 O O . VAL B 1 119 ? -32.031 -21.516 -13.664 1 94.75 119 VAL B O 1
ATOM 5802 N N . SER B 1 120 ? -32.219 -20.016 -15.297 1 94.25 120 SER B N 1
ATOM 5803 C CA . SER B 1 120 ? -33.594 -20.344 -15.586 1 94.25 120 SER B CA 1
ATOM 5804 C C . SER B 1 120 ? -33.75 -21.781 -16.062 1 94.25 120 SER B C 1
ATOM 5806 O O . SER B 1 120 ? -34.719 -22.453 -15.727 1 94.25 120 SER B O 1
ATOM 5808 N N . HIS B 1 121 ? -32.719 -22.172 -16.812 1 94.06 121 HIS B N 1
ATOM 5809 C CA . HIS B 1 121 ? -32.75 -23.531 -17.344 1 94.06 121 HIS B CA 1
ATOM 5810 C C . HIS B 1 121 ? -32.562 -24.562 -16.25 1 94.06 121 HIS B C 1
ATOM 5812 O O . HIS B 1 121 ? -33.219 -25.609 -16.25 1 94.06 121 HIS B O 1
ATOM 5818 N N . ILE B 1 122 ? -31.672 -24.312 -15.336 1 94.44 122 ILE B N 1
ATOM 5819 C CA . ILE B 1 122 ? -31.453 -25.219 -14.219 1 94.44 122 ILE B CA 1
ATOM 5820 C C . ILE B 1 122 ? -32.719 -25.312 -13.367 1 94.44 122 ILE B C 1
ATOM 5822 O O . ILE B 1 122 ? -33.062 -26.391 -12.898 1 94.44 122 ILE B O 1
ATOM 5826 N N . ILE B 1 123 ? -33.438 -24.188 -13.203 1 94.25 123 ILE B N 1
ATOM 5827 C CA . ILE B 1 123 ? -34.688 -24.172 -12.469 1 94.25 123 ILE B CA 1
ATOM 5828 C C . ILE B 1 123 ? -35.75 -25.016 -13.195 1 94.25 123 ILE B C 1
ATOM 5830 O O . ILE B 1 123 ? -36.469 -25.781 -12.57 1 94.25 123 ILE B O 1
ATOM 5834 N N . TYR B 1 124 ? -35.719 -24.906 -14.516 1 93.25 124 TYR B N 1
ATOM 5835 C CA . TYR B 1 124 ? -36.625 -25.703 -15.344 1 93.25 124 TYR B CA 1
ATOM 5836 C C . TYR B 1 124 ? -36.312 -27.188 -15.203 1 93.25 124 TYR B C 1
ATOM 5838 O O . TYR B 1 124 ? -37.25 -28 -15.078 1 93.25 124 TYR B O 1
ATOM 5846 N N . LEU B 1 125 ? -35.062 -27.562 -15.219 1 93.94 125 LEU B N 1
ATOM 5847 C CA . LEU B 1 125 ? -34.656 -28.953 -15.062 1 93.94 125 LEU B CA 1
ATOM 5848 C C . LEU B 1 125 ? -35.094 -29.5 -13.695 1 93.94 125 LEU B C 1
ATOM 5850 O O . LEU B 1 125 ? -35.5 -30.641 -13.578 1 93.94 125 LEU B O 1
ATOM 5854 N N . ALA B 1 126 ? -35 -28.672 -12.672 1 93.38 126 ALA B N 1
ATOM 5855 C CA . ALA B 1 126 ? -35.375 -29.062 -11.32 1 93.38 126 ALA B CA 1
ATOM 5856 C C . ALA B 1 126 ? -36.875 -29.25 -11.219 1 93.38 126 ALA B C 1
ATOM 5858 O O . ALA B 1 126 ? -37.375 -30.141 -10.5 1 93.38 126 ALA B O 1
ATOM 5859 N N . THR B 1 127 ? -37.656 -28.391 -11.93 1 91.5 127 THR B N 1
ATOM 5860 C CA . THR B 1 127 ? -39.125 -28.5 -11.93 1 91.5 127 THR B CA 1
ATOM 5861 C C . THR B 1 127 ? -39.562 -29.797 -12.586 1 91.5 127 THR B C 1
ATOM 5863 O O . THR B 1 127 ? -40.625 -30.359 -12.219 1 91.5 127 THR B O 1
ATOM 5866 N N . ALA B 1 128 ? -38.719 -30.281 -13.531 1 88.81 128 ALA B N 1
ATOM 5867 C CA . ALA B 1 128 ? -39.062 -31.484 -14.273 1 88.81 128 ALA B CA 1
ATOM 5868 C C . ALA B 1 128 ? -38.844 -32.75 -13.43 1 88.81 128 ALA B C 1
ATOM 5870 O O . ALA B 1 128 ? -39.344 -33.812 -13.742 1 88.81 128 ALA B O 1
ATOM 5871 N N . GLU B 1 129 ? -38.094 -32.562 -12.383 1 89.62 129 GLU B N 1
ATOM 5872 C CA . GLU B 1 129 ? -37.844 -33.719 -11.492 1 89.62 129 GLU B CA 1
ATOM 5873 C C . GLU B 1 129 ? -39.062 -33.969 -10.609 1 89.62 129 GLU B C 1
ATOM 5875 O O . GLU B 1 129 ? -40 -33.188 -10.586 1 89.62 129 GLU B O 1
ATOM 5880 N N . GLU B 1 130 ? -38.969 -35.125 -9.914 1 81 130 GLU B N 1
ATOM 5881 C CA . GLU B 1 130 ? -40.062 -35.5 -9 1 81 130 GLU B CA 1
ATOM 5882 C C . GLU B 1 130 ? -40.062 -34.625 -7.762 1 81 130 GLU B C 1
ATOM 5884 O O . GLU B 1 130 ? -39 -34.312 -7.215 1 81 130 GLU B O 1
ATOM 5889 N N . GLY B 1 131 ? -41.125 -33.938 -7.34 1 84.31 131 GLY B N 1
ATOM 5890 C CA . GLY B 1 131 ? -41.25 -33.125 -6.133 1 84.31 131 GLY B CA 1
ATOM 5891 C C . GLY B 1 131 ? -41.812 -31.75 -6.387 1 84.31 131 GLY B C 1
ATOM 5892 O O . GLY B 1 131 ? -42.188 -31.047 -5.445 1 84.31 131 GLY B O 1
ATOM 5893 N N . GLY B 1 132 ? -41.844 -31.344 -7.723 1 83.31 132 GLY B N 1
ATOM 5894 C CA . GLY B 1 132 ? -42.5 -30.109 -8.109 1 83.31 132 GLY B CA 1
ATOM 5895 C C . GLY B 1 132 ? -41.844 -28.875 -7.5 1 83.31 132 GLY B C 1
ATOM 5896 O O . GLY B 1 132 ? -40.625 -28.703 -7.598 1 83.31 132 GLY B O 1
ATOM 5897 N N . ASP B 1 133 ? -42.625 -28.156 -6.77 1 87.12 133 ASP B N 1
ATOM 5898 C CA . ASP B 1 133 ? -42.188 -26.875 -6.211 1 87.12 133 ASP B CA 1
ATOM 5899 C C . ASP B 1 133 ? -41.25 -27.062 -5.035 1 87.12 133 ASP B C 1
ATOM 5901 O O . ASP B 1 133 ? -40.312 -26.281 -4.852 1 87.12 133 ASP B O 1
ATOM 5905 N N . ALA B 1 134 ? -41.406 -28.109 -4.344 1 91.62 134 ALA B N 1
ATOM 5906 C CA . ALA B 1 134 ? -40.531 -28.359 -3.186 1 91.62 134 ALA B CA 1
ATOM 5907 C C . ALA B 1 134 ? -39.125 -28.688 -3.617 1 91.62 134 ALA B C 1
ATOM 5909 O O . ALA B 1 134 ? -38.156 -28.297 -2.955 1 91.62 134 ALA B O 1
ATOM 5910 N N . ARG B 1 135 ? -39.062 -29.344 -4.707 1 92.5 135 ARG B N 1
ATOM 5911 C CA . ARG B 1 135 ? -37.719 -29.703 -5.23 1 92.5 135 ARG B CA 1
ATOM 5912 C C . ARG B 1 135 ? -37 -28.469 -5.719 1 92.5 135 ARG B C 1
ATOM 5914 O O . ARG B 1 135 ? -35.781 -28.297 -5.457 1 92.5 135 ARG B O 1
ATOM 5921 N N . VAL B 1 136 ? -37.688 -27.578 -6.359 1 93.5 136 VAL B N 1
ATOM 5922 C CA . VAL B 1 136 ? -37.094 -26.344 -6.867 1 93.5 136 VAL B CA 1
ATOM 5923 C C . VAL B 1 136 ? -36.625 -25.484 -5.699 1 93.5 136 VAL B C 1
ATOM 5925 O O . VAL B 1 136 ? -35.5 -24.953 -5.738 1 93.5 136 VAL B O 1
ATOM 5928 N N . LYS B 1 137 ? -37.406 -25.406 -4.668 1 92.69 137 LYS B N 1
ATOM 5929 C CA . LYS B 1 137 ? -37.031 -24.625 -3.492 1 92.69 137 LYS B CA 1
ATOM 5930 C C . LYS B 1 137 ? -35.781 -25.219 -2.812 1 92.69 137 LYS B C 1
ATOM 5932 O O . LYS B 1 137 ? -34.906 -24.484 -2.336 1 92.69 137 LYS B O 1
ATOM 5937 N N . ALA B 1 138 ? -35.688 -26.484 -2.859 1 92.62 138 ALA B N 1
ATOM 5938 C CA . ALA B 1 138 ? -34.562 -27.141 -2.25 1 92.62 138 ALA B CA 1
ATOM 5939 C C . ALA B 1 138 ? -33.25 -26.844 -3.016 1 92.62 138 ALA B C 1
ATOM 5941 O O . ALA B 1 138 ? -32.188 -26.672 -2.414 1 92.62 138 ALA B O 1
ATOM 5942 N N . VAL B 1 139 ? -33.406 -26.766 -4.305 1 93.38 139 VAL B N 1
ATOM 5943 C CA . VAL B 1 139 ? -32.25 -26.484 -5.148 1 93.38 139 VAL B CA 1
ATOM 5944 C C . VAL B 1 139 ? -31.812 -25.047 -4.957 1 93.38 139 VAL B C 1
ATOM 5946 O O . VAL B 1 139 ? -30.625 -24.75 -4.855 1 93.38 139 VAL B O 1
ATOM 5949 N N . LEU B 1 140 ? -32.75 -24.156 -4.797 1 94.5 140 LEU B N 1
ATOM 5950 C CA . LEU B 1 140 ? -32.469 -22.734 -4.672 1 94.5 140 LEU B CA 1
ATOM 5951 C C . LEU B 1 140 ? -31.906 -22.406 -3.293 1 94.5 140 LEU B C 1
ATOM 5953 O O . LEU B 1 140 ? -31.062 -21.516 -3.152 1 94.5 140 LEU B O 1
ATOM 5957 N N . ARG B 1 141 ? -32.312 -23.156 -2.322 1 94 141 ARG B N 1
ATOM 5958 C CA . ARG B 1 141 ? -31.953 -22.844 -0.94 1 94 141 ARG B CA 1
ATOM 5959 C C . ARG B 1 141 ? -30.656 -23.531 -0.534 1 94 141 ARG B C 1
ATOM 5961 O O . ARG B 1 141 ? -30.172 -23.344 0.584 1 94 141 ARG B O 1
ATOM 5968 N N . LYS B 1 142 ? -30.109 -24.266 -1.468 1 93.25 142 LYS B N 1
ATOM 5969 C CA . LYS B 1 142 ? -28.844 -24.922 -1.149 1 93.25 142 LYS B CA 1
ATOM 5970 C C . LYS B 1 142 ? -27.734 -23.906 -0.88 1 93.25 142 LYS B C 1
ATOM 5972 O O . LYS B 1 142 ? -27.594 -22.922 -1.614 1 93.25 142 LYS B O 1
ATOM 5977 N N . GLN B 1 143 ? -26.984 -24.109 0.218 1 92.06 143 GLN B N 1
ATOM 5978 C CA . GLN B 1 143 ? -25.922 -23.203 0.626 1 92.06 143 GLN B CA 1
ATOM 5979 C C . GLN B 1 143 ? -24.547 -23.828 0.399 1 92.06 143 GLN B C 1
ATOM 5981 O O . GLN B 1 143 ? -24.391 -25.047 0.546 1 92.06 143 GLN B O 1
ATOM 5986 N N . ASN B 1 144 ? -23.672 -23.094 -0.034 1 90 144 ASN B N 1
ATOM 5987 C CA . ASN B 1 144 ? -22.297 -23.578 -0.186 1 90 144 ASN B CA 1
ATOM 5988 C C . ASN B 1 144 ? -21.562 -23.594 1.146 1 90 144 ASN B C 1
ATOM 5990 O O . ASN B 1 144 ? -22.172 -23.453 2.205 1 90 144 ASN B O 1
ATOM 5994 N N . LYS B 1 145 ? -20.281 -23.828 1.126 1 86.06 145 LYS B N 1
ATOM 5995 C CA . LYS B 1 145 ? -19.5 -23.984 2.354 1 86.06 145 LYS B CA 1
ATOM 5996 C C . LYS B 1 145 ? -19.438 -22.656 3.123 1 86.06 145 LYS B C 1
ATOM 5998 O O . LYS B 1 145 ? -19.312 -22.656 4.348 1 86.06 145 LYS B O 1
ATOM 6003 N N . LYS B 1 146 ? -19.656 -21.562 2.414 1 84.31 146 LYS B N 1
ATOM 6004 C CA . LYS B 1 146 ? -19.656 -20.25 3.053 1 84.31 146 LYS B CA 1
ATOM 6005 C C . LYS B 1 146 ? -21.062 -19.844 3.471 1 84.31 146 LYS B C 1
ATOM 6007 O O . LYS B 1 146 ? -21.266 -18.75 3.992 1 84.31 146 LYS B O 1
ATOM 6012 N N . GLY B 1 147 ? -21.969 -20.688 3.223 1 88.06 147 GLY B N 1
ATOM 6013 C CA . GLY B 1 147 ? -23.344 -20.422 3.588 1 88.06 147 GLY B CA 1
ATOM 6014 C C . GLY B 1 147 ? -24.062 -19.531 2.6 1 88.06 147 GLY B C 1
ATOM 6015 O O . GLY B 1 147 ? -25.094 -18.922 2.93 1 88.06 147 GLY B O 1
ATOM 6016 N N . GLU B 1 148 ? -23.594 -19.469 1.425 1 91.31 148 GLU B N 1
ATOM 6017 C CA . GLU B 1 148 ? -24.156 -18.562 0.431 1 91.31 148 GLU B CA 1
ATOM 6018 C C . GLU B 1 148 ? -25.109 -19.297 -0.511 1 91.31 148 GLU B C 1
ATOM 6020 O O . GLU B 1 148 ? -24.875 -20.469 -0.842 1 91.31 148 GLU B O 1
ATOM 6025 N N . THR B 1 149 ? -26.125 -18.625 -0.882 1 94.12 149 THR B N 1
ATOM 6026 C CA . THR B 1 149 ? -27.047 -19.141 -1.879 1 94.12 149 THR B CA 1
ATOM 6027 C C . THR B 1 149 ? -26.797 -18.516 -3.242 1 94.12 149 THR B C 1
ATOM 6029 O O . THR B 1 149 ? -25.922 -17.656 -3.377 1 94.12 149 THR B O 1
ATOM 6032 N N . ALA B 1 150 ? -27.469 -18.969 -4.211 1 94.69 150 ALA B N 1
ATOM 6033 C CA . ALA B 1 150 ? -27.344 -18.406 -5.555 1 94.69 150 ALA B CA 1
ATOM 6034 C C . ALA B 1 150 ? -27.734 -16.938 -5.578 1 94.69 150 ALA B C 1
ATOM 6036 O O . ALA B 1 150 ? -27.234 -16.172 -6.402 1 94.69 150 ALA B O 1
ATOM 6037 N N . LEU B 1 151 ? -28.609 -16.578 -4.633 1 95.31 151 LEU B N 1
ATOM 6038 C CA . LEU B 1 151 ? -29.031 -15.18 -4.543 1 95.31 151 LEU B CA 1
ATOM 6039 C C . LEU B 1 151 ? -27.875 -14.281 -4.121 1 95.31 151 LEU B C 1
ATOM 6041 O O . LEU B 1 151 ? -27.703 -13.188 -4.672 1 95.31 151 LEU B O 1
ATOM 6045 N N . HIS B 1 152 ? -27.062 -14.688 -3.188 1 93.25 152 HIS B N 1
ATOM 6046 C CA . HIS B 1 152 ? -25.891 -13.93 -2.754 1 93.25 152 HIS B CA 1
ATOM 6047 C C . HIS B 1 152 ? -24.922 -13.719 -3.902 1 93.25 152 HIS B C 1
ATOM 6049 O O . HIS B 1 152 ? -24.375 -12.625 -4.066 1 93.25 152 HIS B O 1
ATOM 6055 N N . GLU B 1 153 ? -24.766 -14.773 -4.672 1 92.62 153 GLU B N 1
ATOM 6056 C CA . GLU B 1 153 ? -23.875 -14.688 -5.82 1 92.62 153 GLU B CA 1
ATOM 6057 C C . GLU B 1 153 ? -24.406 -13.711 -6.863 1 92.62 153 GLU B C 1
ATOM 6059 O O . GLU B 1 153 ? -23.625 -12.961 -7.465 1 92.62 153 GLU B O 1
ATOM 6064 N N . ALA B 1 154 ? -25.656 -13.734 -7.07 1 94.31 154 ALA B N 1
ATOM 6065 C CA . ALA B 1 154 ? -26.297 -12.844 -8.039 1 94.31 154 ALA B CA 1
ATOM 6066 C C . ALA B 1 154 ? -26.094 -11.383 -7.652 1 94.31 154 ALA B C 1
ATOM 6068 O O . ALA B 1 154 ? -25.922 -10.523 -8.523 1 94.31 154 ALA B O 1
ATOM 6069 N N . LEU B 1 155 ? -26.078 -11.109 -6.391 1 93.38 155 LEU B N 1
ATOM 6070 C CA . LEU B 1 155 ? -25.969 -9.742 -5.895 1 93.38 155 LEU B CA 1
ATOM 6071 C C . LEU B 1 155 ? -24.562 -9.195 -6.137 1 93.38 155 LEU B C 1
ATOM 6073 O O . LEU B 1 155 ? -24.391 -7.98 -6.258 1 93.38 155 LEU B O 1
ATOM 6077 N N . ARG B 1 156 ? -23.578 -10.047 -6.242 1 90.38 156 ARG B N 1
ATOM 6078 C CA . ARG B 1 156 ? -22.188 -9.625 -6.367 1 90.38 156 ARG B CA 1
ATOM 6079 C C . ARG B 1 156 ? -21.812 -9.445 -7.832 1 90.38 156 ARG B C 1
ATOM 6081 O O . ARG B 1 156 ? -20.672 -9.062 -8.141 1 90.38 156 ARG B O 1
ATOM 6088 N N . LEU B 1 157 ? -22.719 -9.609 -8.703 1 90.38 157 LEU B N 1
ATOM 6089 C CA . LEU B 1 157 ? -22.422 -9.477 -10.125 1 90.38 157 LEU B CA 1
ATOM 6090 C C . LEU B 1 157 ? -22.031 -8.047 -10.469 1 90.38 157 LEU B C 1
ATOM 6092 O O . LEU B 1 157 ? -22.609 -7.094 -9.938 1 90.38 157 LEU B O 1
ATOM 6096 N N . ALA B 1 158 ? -21.094 -7.914 -11.328 1 84.06 158 ALA B N 1
ATOM 6097 C CA . ALA B 1 158 ? -20.547 -6.609 -11.703 1 84.06 158 ALA B CA 1
ATOM 6098 C C . ALA B 1 158 ? -21.578 -5.777 -12.453 1 84.06 158 ALA B C 1
ATOM 6100 O O . ALA B 1 158 ? -21.719 -4.574 -12.211 1 84.06 158 ALA B O 1
ATOM 6101 N N . ASP B 1 159 ? -22.297 -6.434 -13.273 1 86.56 159 ASP B N 1
ATOM 6102 C CA . ASP B 1 159 ? -23.328 -5.727 -14.039 1 86.56 159 ASP B CA 1
ATOM 6103 C C . ASP B 1 159 ? -24.594 -5.527 -13.219 1 86.56 159 ASP B C 1
ATOM 6105 O O . ASP B 1 159 ? -25.281 -6.492 -12.891 1 86.56 159 ASP B O 1
ATOM 6109 N N . ARG B 1 160 ? -24.953 -4.328 -13.008 1 88.06 160 ARG B N 1
ATOM 6110 C CA . ARG B 1 160 ? -26.078 -3.982 -12.148 1 88.06 160 ARG B CA 1
ATOM 6111 C C . ARG B 1 160 ? -27.406 -4.457 -12.75 1 88.06 160 ARG B C 1
ATOM 6113 O O . ARG B 1 160 ? -28.266 -4.965 -12.031 1 88.06 160 ARG B O 1
ATOM 6120 N N . LYS B 1 161 ? -27.516 -4.266 -14.031 1 90.31 161 LYS B N 1
ATOM 6121 C CA . LYS B 1 161 ? -28.766 -4.668 -14.688 1 90.31 161 LYS B CA 1
ATOM 6122 C C . LYS B 1 161 ? -28.938 -6.18 -14.641 1 90.31 161 LYS B C 1
ATOM 6124 O O . LYS B 1 161 ? -30.047 -6.668 -14.375 1 90.31 161 LYS B O 1
ATOM 6129 N N . MET B 1 162 ? -27.828 -6.812 -14.828 1 90.44 162 MET B N 1
ATOM 6130 C CA . MET B 1 162 ? -27.859 -8.273 -14.797 1 90.44 162 MET B CA 1
ATOM 6131 C C . MET B 1 162 ? -28.141 -8.781 -13.391 1 90.44 162 MET B C 1
ATOM 6133 O O . MET B 1 162 ? -28.875 -9.758 -13.211 1 90.44 162 MET B O 1
ATOM 6137 N N . ALA B 1 163 ? -27.562 -8.117 -12.461 1 93.56 163 ALA B N 1
ATOM 6138 C CA . ALA B 1 163 ? -27.797 -8.5 -11.07 1 93.56 163 ALA B CA 1
ATOM 6139 C C . ALA B 1 163 ? -29.266 -8.352 -10.695 1 93.56 163 ALA B C 1
ATOM 6141 O O . ALA B 1 163 ? -29.844 -9.25 -10.086 1 93.56 163 ALA B O 1
ATOM 6142 N N . ARG B 1 164 ? -29.891 -7.262 -11.102 1 95.88 164 ARG B N 1
ATOM 6143 C CA . ARG B 1 164 ? -31.281 -7.02 -10.781 1 95.88 164 ARG B CA 1
ATOM 6144 C C . ARG B 1 164 ? -32.188 -8.062 -11.445 1 95.88 164 ARG B C 1
ATOM 6146 O O . ARG B 1 164 ? -33.094 -8.594 -10.812 1 95.88 164 ARG B O 1
ATOM 6153 N N . ALA B 1 165 ? -31.844 -8.336 -12.703 1 95.62 165 ALA B N 1
ATOM 6154 C CA . ALA B 1 165 ? -32.625 -9.312 -13.445 1 95.62 165 ALA B CA 1
ATOM 6155 C C . ALA B 1 165 ? -32.531 -10.703 -12.82 1 95.62 165 ALA B C 1
ATOM 6157 O O . ALA B 1 165 ? -33.531 -11.422 -12.703 1 95.62 165 ALA B O 1
ATOM 6158 N N . MET B 1 166 ? -31.344 -11.039 -12.445 1 95.81 166 MET B N 1
ATOM 6159 C CA . MET B 1 166 ? -31.078 -12.336 -11.836 1 95.81 166 MET B CA 1
ATOM 6160 C C . MET B 1 166 ? -31.797 -12.461 -10.492 1 95.81 166 MET B C 1
ATOM 6162 O O . MET B 1 166 ? -32.406 -13.484 -10.195 1 95.81 166 MET B O 1
ATOM 6166 N N . VAL B 1 167 ? -31.719 -11.422 -9.695 1 96.81 167 VAL B N 1
ATOM 6167 C CA . VAL B 1 167 ? -32.375 -11.406 -8.391 1 96.81 167 VAL B CA 1
ATOM 6168 C C . VAL B 1 167 ? -33.875 -11.516 -8.57 1 96.81 167 VAL B C 1
ATOM 6170 O O . VAL B 1 167 ? -34.562 -12.266 -7.848 1 96.81 167 VAL B O 1
ATOM 6173 N N . ASP B 1 168 ? -34.375 -10.828 -9.562 1 96.5 168 ASP B N 1
ATOM 6174 C CA . ASP B 1 168 ? -35.812 -10.867 -9.852 1 96.5 168 ASP B CA 1
ATOM 6175 C C . ASP B 1 168 ? -36.25 -12.273 -10.234 1 96.5 168 ASP B C 1
ATOM 6177 O O . ASP B 1 168 ? -37.281 -12.766 -9.742 1 96.5 168 ASP B O 1
ATOM 6181 N N . THR B 1 169 ? -35.469 -12.992 -11.008 1 95.62 169 THR B N 1
ATOM 6182 C CA . THR B 1 169 ? -35.75 -14.344 -11.469 1 95.62 169 THR B CA 1
ATOM 6183 C C . THR B 1 169 ? -35.75 -15.328 -10.297 1 95.62 169 THR B C 1
ATOM 6185 O O . THR B 1 169 ? -36.656 -16.156 -10.172 1 95.62 169 THR B O 1
ATOM 6188 N N . LEU B 1 170 ? -34.781 -15.219 -9.477 1 96.5 170 LEU B N 1
ATOM 6189 C CA . LEU B 1 170 ? -34.656 -16.125 -8.344 1 96.5 170 LEU B CA 1
ATOM 6190 C C . LEU B 1 170 ? -35.75 -15.898 -7.328 1 96.5 170 LEU B C 1
ATOM 6192 O O . LEU B 1 170 ? -36.344 -16.859 -6.816 1 96.5 170 LEU B O 1
ATOM 6196 N N . MET B 1 171 ? -36.125 -14.609 -7.117 1 95.75 171 MET B N 1
ATOM 6197 C CA . MET B 1 171 ? -37.125 -14.266 -6.109 1 95.75 171 MET B CA 1
ATOM 6198 C C . MET B 1 171 ? -38.531 -14.578 -6.605 1 95.75 171 MET B C 1
ATOM 6200 O O . MET B 1 171 ? -39.438 -14.781 -5.805 1 95.75 171 MET B O 1
ATOM 6204 N N . GLU B 1 172 ? -38.719 -14.609 -7.906 1 94.06 172 GLU B N 1
ATOM 6205 C CA . GLU B 1 172 ? -40.031 -14.977 -8.469 1 94.06 172 GLU B CA 1
ATOM 6206 C C . GLU B 1 172 ? -40.344 -16.453 -8.219 1 94.06 172 GLU B C 1
ATOM 6208 O O . GLU B 1 172 ? -41.5 -16.812 -8.008 1 94.06 172 GLU B O 1
ATOM 6213 N N . VAL B 1 173 ? -39.312 -17.234 -8.211 1 93.94 173 VAL B N 1
ATOM 6214 C CA . VAL B 1 173 ? -39.469 -18.672 -8.008 1 93.94 173 VAL B CA 1
ATOM 6215 C C . VAL B 1 173 ? -39.625 -18.969 -6.523 1 93.94 173 VAL B C 1
ATOM 6217 O O . VAL B 1 173 ? -40.5 -19.75 -6.125 1 93.94 173 VAL B O 1
ATOM 6220 N N . ASP B 1 174 ? -38.75 -18.344 -5.668 1 94.31 174 ASP B N 1
ATOM 6221 C CA . ASP B 1 174 ? -38.812 -18.484 -4.215 1 94.31 174 ASP B CA 1
ATOM 6222 C C . ASP B 1 174 ? -38.656 -17.125 -3.527 1 94.31 174 ASP B C 1
ATOM 6224 O O . ASP B 1 174 ? -37.531 -16.703 -3.252 1 94.31 174 ASP B O 1
ATOM 6228 N N . ALA B 1 175 ? -39.688 -16.578 -3.047 1 92 175 ALA B N 1
ATOM 6229 C CA . ALA B 1 175 ? -39.688 -15.25 -2.434 1 92 175 ALA B CA 1
ATOM 6230 C C . ALA B 1 175 ? -39.031 -15.281 -1.057 1 92 175 ALA B C 1
ATOM 6232 O O . ALA B 1 175 ? -38.594 -14.242 -0.546 1 92 175 ALA B O 1
ATOM 6233 N N . GLU B 1 176 ? -38.906 -16.469 -0.46 1 93.19 176 GLU B N 1
ATOM 6234 C CA . GLU B 1 176 ? -38.375 -16.562 0.894 1 93.19 176 GLU B CA 1
ATOM 6235 C C . GLU B 1 176 ? -36.844 -16.75 0.877 1 93.19 176 GLU B C 1
ATOM 6237 O O . GLU B 1 176 ? -36.219 -16.906 1.93 1 93.19 176 GLU B O 1
ATOM 6242 N N . LEU B 1 177 ? -36.25 -16.672 -0.273 1 93.69 177 LEU B N 1
ATOM 6243 C CA . LEU B 1 177 ? -34.812 -16.859 -0.396 1 93.69 177 LEU B CA 1
ATOM 6244 C C . LEU B 1 177 ? -34.062 -15.789 0.367 1 93.69 177 LEU B C 1
ATOM 6246 O O . LEU B 1 177 ? -32.969 -16.031 0.859 1 93.69 177 LEU B O 1
ATOM 6250 N N . ALA B 1 178 ? -34.656 -14.625 0.466 1 93.38 178 ALA B N 1
ATOM 6251 C CA . ALA B 1 178 ? -34 -13.477 1.077 1 93.38 178 ALA B CA 1
ATOM 6252 C C . ALA B 1 178 ? -34 -13.594 2.598 1 93.38 178 ALA B C 1
ATOM 6254 O O . ALA B 1 178 ? -33.375 -12.789 3.285 1 93.38 178 ALA B O 1
ATOM 6255 N N . ARG B 1 179 ? -34.688 -14.578 3.164 1 92.44 179 ARG B N 1
ATOM 6256 C CA . ARG B 1 179 ? -34.719 -14.789 4.609 1 92.44 179 ARG B CA 1
ATOM 6257 C C . ARG B 1 179 ? -33.5 -15.57 5.082 1 92.44 179 ARG B C 1
ATOM 6259 O O . ARG B 1 179 ? -33.188 -15.609 6.277 1 92.44 179 ARG B O 1
ATOM 6266 N N . LEU B 1 180 ? -32.75 -16.156 4.148 1 86.19 180 LEU B N 1
ATOM 6267 C CA . LEU B 1 180 ? -31.641 -17.047 4.48 1 86.19 180 LEU B CA 1
ATOM 6268 C C . LEU B 1 180 ? -30.328 -16.281 4.535 1 86.19 180 LEU B C 1
ATOM 6270 O O . LEU B 1 180 ? -29.766 -15.93 3.494 1 86.19 180 LEU B O 1
ATOM 6274 N N . PRO B 1 181 ? -29.781 -16 5.773 1 80.69 181 PRO B N 1
ATOM 6275 C CA . PRO B 1 181 ? -28.453 -15.391 5.859 1 80.69 181 PRO B CA 1
ATOM 6276 C C . PRO B 1 181 ? -27.328 -16.406 5.734 1 80.69 181 PRO B C 1
ATOM 6278 O O . PRO B 1 181 ? -27.562 -17.609 5.855 1 80.69 181 PRO B O 1
ATOM 6281 N N . ILE B 1 182 ? -26.219 -15.906 5.395 1 81.81 182 ILE B N 1
ATOM 6282 C CA . ILE B 1 182 ? -25.031 -16.766 5.355 1 81.81 182 ILE B CA 1
ATOM 6283 C C . ILE B 1 182 ? -24.594 -17.094 6.777 1 81.81 182 ILE B C 1
ATOM 6285 O O . ILE B 1 182 ? -25.188 -16.609 7.75 1 81.81 182 ILE B O 1
ATOM 6289 N N . ALA B 1 183 ? -23.625 -17.906 6.879 1 78.75 183 ALA B N 1
ATOM 6290 C CA . ALA B 1 183 ? -23.109 -18.375 8.172 1 78.75 183 ALA B CA 1
ATOM 6291 C C . ALA B 1 183 ? -22.656 -17.188 9.031 1 78.75 183 ALA B C 1
ATOM 6293 O O . ALA B 1 183 ? -22.875 -17.188 10.242 1 78.75 183 ALA B O 1
ATOM 6294 N N . ASN B 1 184 ? -22.156 -16.156 8.445 1 80.38 184 ASN B N 1
ATOM 6295 C CA . ASN B 1 184 ? -21.672 -15.016 9.219 1 80.38 184 ASN B CA 1
ATOM 6296 C C . ASN B 1 184 ? -22.781 -14.008 9.508 1 80.38 184 ASN B C 1
ATOM 6298 O O . ASN B 1 184 ? -22.547 -12.984 10.148 1 80.38 184 ASN B O 1
ATOM 6302 N N . GLY B 1 185 ? -23.984 -14.305 8.977 1 87.19 185 GLY B N 1
ATOM 6303 C CA . GLY B 1 185 ? -25.141 -13.469 9.273 1 87.19 185 GLY B CA 1
ATOM 6304 C C . GLY B 1 185 ? -25.484 -12.508 8.156 1 87.19 185 GLY B C 1
ATOM 6305 O O . GLY B 1 185 ? -26.484 -11.797 8.234 1 87.19 185 GLY B O 1
ATOM 6306 N N . THR B 1 186 ? -24.688 -12.492 7.109 1 91.56 186 THR B N 1
ATOM 6307 C CA . THR B 1 186 ? -24.922 -11.547 6.023 1 91.56 186 THR B CA 1
ATOM 6308 C C . THR B 1 186 ? -26.156 -11.945 5.219 1 91.56 186 THR B C 1
ATOM 6310 O O . THR B 1 186 ? -26.172 -13 4.574 1 91.56 186 THR B O 1
ATOM 6313 N N . SER B 1 187 ? -27.156 -11.156 5.312 1 94.75 187 SER B N 1
ATOM 6314 C CA . SER B 1 187 ? -28.375 -11.375 4.539 1 94.75 187 SER B CA 1
ATOM 6315 C C . SER B 1 187 ? -28.25 -10.781 3.143 1 94.75 187 SER B C 1
ATOM 6317 O O . SER B 1 187 ? -27.406 -9.93 2.896 1 94.75 187 SER B O 1
ATOM 6319 N N . PRO B 1 188 ? -29.062 -11.258 2.213 1 95.12 188 PRO B N 1
ATOM 6320 C CA . PRO B 1 188 ? -29.062 -10.664 0.875 1 95.12 188 PRO B CA 1
ATOM 6321 C C . PRO B 1 188 ? -29.375 -9.172 0.893 1 95.12 188 PRO B C 1
ATOM 6323 O O . PRO B 1 188 ? -28.781 -8.406 0.127 1 95.12 188 PRO B O 1
ATOM 6326 N N . LEU B 1 189 ? -30.25 -8.773 1.825 1 96.19 189 LEU B N 1
ATOM 6327 C CA . LEU B 1 189 ? -30.578 -7.359 1.944 1 96.19 189 LEU B CA 1
ATOM 6328 C C . LEU B 1 189 ? -29.359 -6.555 2.383 1 96.19 189 LEU B C 1
ATOM 6330 O O . LEU B 1 189 ? -29.078 -5.496 1.814 1 96.19 189 LEU B O 1
ATOM 6334 N N . TYR B 1 190 ? -28.672 -7.059 3.396 1 95.38 190 TYR B N 1
ATOM 6335 C CA . TYR B 1 190 ? -27.453 -6.406 3.871 1 95.38 190 TYR B CA 1
ATOM 6336 C C . TYR B 1 190 ? -26.438 -6.262 2.744 1 95.38 190 TYR B C 1
ATOM 6338 O O . TYR B 1 190 ? -25.828 -5.203 2.576 1 95.38 190 TYR B O 1
ATOM 6346 N N . LEU B 1 191 ? -26.281 -7.312 2.016 1 93.25 191 LEU B N 1
ATOM 6347 C CA . LEU B 1 191 ? -25.312 -7.32 0.927 1 93.25 191 LEU B CA 1
ATOM 6348 C C . LEU B 1 191 ? -25.688 -6.312 -0.15 1 93.25 191 LEU B C 1
ATOM 6350 O O . LEU B 1 191 ? -24.828 -5.586 -0.658 1 93.25 191 LEU B O 1
ATOM 6354 N N . ALA B 1 192 ? -26.922 -6.297 -0.536 1 95.12 192 ALA B N 1
ATOM 6355 C CA . ALA B 1 192 ? -27.391 -5.359 -1.546 1 95.12 192 ALA B CA 1
ATOM 6356 C C . ALA B 1 192 ? -27.125 -3.916 -1.126 1 95.12 192 ALA B C 1
ATOM 6358 O O . ALA B 1 192 ? -26.625 -3.115 -1.92 1 95.12 192 ALA B O 1
ATOM 6359 N N . VAL B 1 193 ? -27.375 -3.586 0.126 1 95.06 193 VAL B N 1
ATOM 6360 C CA . VAL B 1 193 ? -27.188 -2.232 0.637 1 95.06 193 VAL B CA 1
ATOM 6361 C C . VAL B 1 193 ? -25.688 -1.918 0.739 1 95.06 193 VAL B C 1
ATOM 6363 O O . VAL B 1 193 ? -25.266 -0.811 0.41 1 95.06 193 VAL B O 1
ATOM 6366 N N . SER B 1 194 ? -24.938 -2.896 1.207 1 92.69 194 SER B N 1
ATOM 6367 C CA . SER B 1 194 ? -23.5 -2.717 1.352 1 92.69 194 SER B CA 1
ATOM 6368 C C . SER B 1 194 ? -22.844 -2.42 0.008 1 92.69 194 SER B C 1
ATOM 6370 O O . SER B 1 194 ? -21.844 -1.705 -0.055 1 92.69 194 SER B O 1
ATOM 6372 N N . LEU B 1 195 ? -23.453 -2.943 -1.055 1 90.56 195 LEU B N 1
ATOM 6373 C CA . LEU B 1 195 ? -22.891 -2.766 -2.389 1 90.56 195 LEU B CA 1
ATOM 6374 C C . LEU B 1 195 ? -23.484 -1.534 -3.068 1 90.56 195 LEU B C 1
ATOM 6376 O O . LEU B 1 195 ? -23.141 -1.234 -4.219 1 90.56 195 LEU B O 1
ATOM 6380 N N . GLY B 1 196 ? -24.375 -0.87 -2.391 1 90 196 GLY B N 1
ATOM 6381 C CA . GLY B 1 196 ? -24.953 0.361 -2.912 1 90 196 GLY B CA 1
ATOM 6382 C C . GLY B 1 196 ? -26.047 0.122 -3.934 1 90 196 GLY B C 1
ATOM 6383 O O . GLY B 1 196 ? -26.281 0.956 -4.812 1 90 196 GLY B O 1
ATOM 6384 N N . ARG B 1 197 ? -26.609 -1.036 -3.879 1 93.69 197 ARG B N 1
ATOM 6385 C CA . ARG B 1 197 ? -27.688 -1.374 -4.805 1 93.69 197 ARG B CA 1
ATOM 6386 C C . ARG B 1 197 ? -29.062 -1.181 -4.156 1 93.69 197 ARG B C 1
ATOM 6388 O O . ARG B 1 197 ? -29.75 -2.154 -3.867 1 93.69 197 ARG B O 1
ATOM 6395 N N . ASP B 1 198 ? -29.438 0.076 -4.051 1 94.5 198 ASP B N 1
ATOM 6396 C CA . ASP B 1 198 ? -30.672 0.43 -3.373 1 94.5 198 ASP B CA 1
ATOM 6397 C C . ASP B 1 198 ? -31.891 -0.101 -4.137 1 94.5 198 ASP B C 1
ATOM 6399 O O . ASP B 1 198 ? -32.875 -0.508 -3.529 1 94.5 198 ASP B O 1
ATOM 6403 N N . ASP B 1 199 ? -31.766 -0.128 -5.469 1 95.38 199 ASP B N 1
ATOM 6404 C CA . ASP B 1 199 ? -32.875 -0.602 -6.301 1 95.38 199 ASP B CA 1
ATOM 6405 C C . ASP B 1 199 ? -33.125 -2.086 -6.062 1 95.38 199 ASP B C 1
ATOM 6407 O O . ASP B 1 199 ? -34.281 -2.512 -5.996 1 95.38 199 ASP B O 1
ATOM 6411 N N . ILE B 1 200 ? -32.062 -2.828 -5.914 1 96.75 200 ILE B N 1
ATOM 6412 C CA . ILE B 1 200 ? -32.188 -4.262 -5.672 1 96.75 200 ILE B CA 1
ATOM 6413 C C . ILE B 1 200 ? -32.719 -4.496 -4.258 1 96.75 200 ILE B C 1
ATOM 6415 O O . ILE B 1 200 ? -33.531 -5.41 -4.027 1 96.75 200 ILE B O 1
ATOM 6419 N N . ALA B 1 201 ? -32.281 -3.67 -3.281 1 96.75 201 ALA B N 1
ATOM 6420 C CA . ALA B 1 201 ? -32.781 -3.77 -1.912 1 96.75 201 ALA B CA 1
ATOM 6421 C C . ALA B 1 201 ? -34.281 -3.551 -1.859 1 96.75 201 ALA B C 1
ATOM 6423 O O . ALA B 1 201 ? -35 -4.289 -1.183 1 96.75 201 ALA B O 1
ATOM 6424 N N . GLU B 1 202 ? -34.75 -2.605 -2.615 1 96.88 202 GLU B N 1
ATOM 6425 C CA . GLU B 1 202 ? -36.188 -2.322 -2.682 1 96.88 202 GLU B CA 1
ATOM 6426 C C . GLU B 1 202 ? -36.938 -3.473 -3.338 1 96.88 202 GLU B C 1
ATOM 6428 O O . GLU B 1 202 ? -38.062 -3.809 -2.918 1 96.88 202 GLU B O 1
ATOM 6433 N N . LEU B 1 203 ? -36.312 -4.043 -4.348 1 96.69 203 LEU B N 1
ATOM 6434 C CA . LEU B 1 203 ? -36.906 -5.191 -5.023 1 96.69 203 LEU B CA 1
ATOM 6435 C C . LEU B 1 203 ? -37.062 -6.367 -4.066 1 96.69 203 LEU B C 1
ATOM 6437 O O . LEU B 1 203 ? -38.094 -7.016 -4.039 1 96.69 203 LEU B O 1
ATOM 6441 N N . LEU B 1 204 ? -36.031 -6.641 -3.289 1 97.12 204 LEU B N 1
ATOM 6442 C CA . LEU B 1 204 ? -36.094 -7.723 -2.314 1 97.12 204 LEU B CA 1
ATOM 6443 C C . LEU B 1 204 ? -37.219 -7.512 -1.327 1 97.12 204 LEU B C 1
ATOM 6445 O O . LEU B 1 204 ? -38 -8.438 -1.04 1 97.12 204 LEU B O 1
ATOM 6449 N N . TYR B 1 205 ? -37.375 -6.266 -0.846 1 96.12 205 TYR B N 1
ATOM 6450 C CA . TYR B 1 205 ? -38.406 -5.934 0.137 1 96.12 205 TYR B CA 1
ATOM 6451 C C . TYR B 1 205 ? -39.781 -6.043 -0.468 1 96.12 205 TYR B C 1
ATOM 6453 O O . TYR B 1 205 ? -40.719 -6.48 0.2 1 96.12 205 TYR B O 1
ATOM 6461 N N . SER B 1 206 ? -39.969 -5.629 -1.743 1 95.75 206 SER B N 1
ATOM 6462 C CA . SER B 1 206 ? -41.25 -5.68 -2.408 1 95.75 206 SER B CA 1
ATOM 6463 C C . SER B 1 206 ? -41.75 -7.121 -2.584 1 95.75 206 SER B C 1
ATOM 6465 O O . SER B 1 206 ? -42.938 -7.391 -2.586 1 95.75 206 SER B O 1
ATOM 6467 N N . LYS B 1 207 ? -40.812 -8.07 -2.719 1 95 207 LYS B N 1
ATOM 6468 C CA . LYS B 1 207 ? -41.125 -9.469 -2.947 1 95 207 LYS B CA 1
ATOM 6469 C C . LYS B 1 207 ? -41.469 -10.18 -1.633 1 95 207 LYS B C 1
ATOM 6471 O O . LYS B 1 207 ? -42.312 -11.07 -1.591 1 95 207 LYS B O 1
ATOM 6476 N N . ASP B 1 208 ? -40.656 -9.789 -0.578 1 93.94 208 ASP B N 1
ATOM 6477 C CA . ASP B 1 208 ? -40.875 -10.391 0.736 1 93.94 208 ASP B CA 1
ATOM 6478 C C . ASP B 1 208 ? -40.625 -9.375 1.849 1 93.94 208 ASP B C 1
ATOM 6480 O O . ASP B 1 208 ? -39.469 -9.039 2.15 1 93.94 208 ASP B O 1
ATOM 6484 N N . LYS B 1 209 ? -41.594 -9.047 2.59 1 91.69 209 LYS B N 1
ATOM 6485 C CA . LYS B 1 209 ? -41.5 -8.055 3.658 1 91.69 209 LYS B CA 1
ATOM 6486 C C . LYS B 1 209 ? -40.906 -8.664 4.922 1 91.69 209 LYS B C 1
ATOM 6488 O O . LYS B 1 209 ? -40.5 -7.945 5.832 1 91.69 209 LYS B O 1
ATOM 6493 N N . GLU B 1 210 ? -40.906 -10 4.969 1 90.69 210 GLU B N 1
ATOM 6494 C CA . GLU B 1 210 ? -40.375 -10.672 6.148 1 90.69 210 GLU B CA 1
ATOM 6495 C C . GLU B 1 210 ? -38.938 -11.102 5.922 1 90.69 210 GLU B C 1
ATOM 6497 O O . GLU B 1 210 ? -38.438 -12.008 6.594 1 90.69 210 GLU B O 1
ATOM 6502 N N . LEU B 1 211 ? -38.281 -10.438 5.055 1 92.81 211 LEU B N 1
ATOM 6503 C CA . LEU B 1 211 ? -36.906 -10.766 4.762 1 92.81 211 LEU B CA 1
ATOM 6504 C C . LEU B 1 211 ? -36 -10.516 5.977 1 92.81 211 LEU B C 1
ATOM 6506 O O . LEU B 1 211 ? -36.438 -9.859 6.934 1 92.81 211 LEU B O 1
ATOM 6510 N N . SER B 1 212 ? -34.875 -11.078 5.938 1 93.81 212 SER B N 1
ATOM 6511 C CA . SER B 1 212 ? -33.938 -10.938 7.039 1 93.81 212 SER B CA 1
ATOM 6512 C C . SER B 1 212 ? -33.156 -9.625 6.938 1 93.81 212 SER B C 1
ATOM 6514 O O . SER B 1 212 ? -32.719 -9.25 5.855 1 93.81 212 SER B O 1
ATOM 6516 N N . TYR B 1 213 ? -33 -8.945 8.078 1 95.31 213 TYR B N 1
ATOM 6517 C CA . TYR B 1 213 ? -32.25 -7.691 8.148 1 95.31 213 TYR B CA 1
ATOM 6518 C C . TYR B 1 213 ? -30.859 -7.918 8.75 1 95.31 213 TYR B C 1
ATOM 6520 O O . TYR B 1 213 ? -30.125 -6.961 9 1 95.31 213 TYR B O 1
ATOM 6528 N N . SER B 1 214 ? -30.453 -9.117 8.93 1 93.56 214 SER B N 1
ATOM 6529 C CA . SER B 1 214 ? -29.234 -9.453 9.664 1 93.56 214 SER B CA 1
ATOM 6530 C C . SER B 1 214 ? -27.984 -9.141 8.836 1 93.56 214 SER B C 1
ATOM 6532 O O . SER B 1 214 ? -28.047 -9.125 7.602 1 93.56 214 SER B O 1
ATOM 6534 N N . GLY B 1 215 ? -26.891 -8.742 9.547 1 92.25 215 GLY B N 1
ATOM 6535 C CA . GLY B 1 215 ? -25.578 -8.508 8.969 1 92.25 215 GLY B CA 1
ATOM 6536 C C . GLY B 1 215 ? -24.484 -9.281 9.664 1 92.25 215 GLY B C 1
ATOM 6537 O O . GLY B 1 215 ? -24.75 -10.078 10.562 1 92.25 215 GLY B O 1
ATOM 6538 N N . PRO B 1 216 ? -23.312 -9.07 9.227 1 90.06 216 PRO B N 1
ATOM 6539 C CA . PRO B 1 216 ? -22.188 -9.781 9.836 1 90.06 216 PRO B CA 1
ATOM 6540 C C . PRO B 1 216 ? -21.875 -9.289 11.25 1 90.06 216 PRO B C 1
ATOM 6542 O O . PRO B 1 216 ? -22.109 -8.117 11.562 1 90.06 216 PRO B O 1
ATOM 6545 N N . ASP B 1 217 ? -21.438 -10.117 12.156 1 87.88 217 ASP B N 1
ATOM 6546 C CA . ASP B 1 217 ? -20.938 -9.789 13.492 1 87.88 217 ASP B CA 1
ATOM 6547 C C . ASP B 1 217 ? -22.016 -9.109 14.328 1 87.88 217 ASP B C 1
ATOM 6549 O O . ASP B 1 217 ? -21.734 -8.141 15.047 1 87.88 217 ASP B O 1
ATOM 6553 N N . GLY B 1 218 ? -23.25 -9.492 14.086 1 89.44 218 GLY B N 1
ATOM 6554 C CA . GLY B 1 218 ? -24.344 -8.953 14.891 1 89.44 218 GLY B CA 1
ATOM 6555 C C . GLY B 1 218 ? -24.859 -7.617 14.383 1 89.44 218 GLY B C 1
ATOM 6556 O O . GLY B 1 218 ? -25.719 -7.004 15 1 89.44 218 GLY B O 1
ATOM 6557 N N . GLN B 1 219 ? -24.359 -7.203 13.312 1 93.5 219 GLN B N 1
ATOM 6558 C CA . GLN B 1 219 ? -24.844 -5.977 12.688 1 93.5 219 GLN B CA 1
ATOM 6559 C C . GLN B 1 219 ? -26.172 -6.219 11.984 1 93.5 219 GLN B C 1
ATOM 6561 O O . GLN B 1 219 ? -26.562 -7.363 11.742 1 93.5 219 GLN B O 1
ATOM 6566 N N . ASN B 1 220 ? -26.891 -5.238 11.82 1 95.38 220 ASN B N 1
ATOM 6567 C CA . ASN B 1 220 ? -28.062 -5.277 10.953 1 95.38 220 ASN B CA 1
ATOM 6568 C C . ASN B 1 220 ? -27.891 -4.367 9.734 1 95.38 220 ASN B C 1
ATOM 6570 O O . ASN B 1 220 ? -26.859 -3.699 9.602 1 95.38 220 ASN B O 1
ATOM 6574 N N . VAL B 1 221 ? -28.781 -4.34 8.867 1 95.94 221 VAL B N 1
ATOM 6575 C CA . VAL B 1 221 ? -28.672 -3.666 7.578 1 95.94 221 VAL B CA 1
ATOM 6576 C C . VAL B 1 221 ? -28.578 -2.156 7.789 1 95.94 221 VAL B C 1
ATOM 6578 O O . VAL B 1 221 ? -27.953 -1.453 6.996 1 95.94 221 VAL B O 1
ATOM 6581 N N . LEU B 1 222 ? -29.078 -1.64 8.898 1 96.56 222 LEU B N 1
ATOM 6582 C CA . LEU B 1 222 ? -29.062 -0.202 9.148 1 96.56 222 LEU B CA 1
ATOM 6583 C C . LEU B 1 222 ? -27.641 0.277 9.453 1 96.56 222 LEU B C 1
ATOM 6585 O O . LEU B 1 222 ? -27.297 1.42 9.148 1 96.56 222 LEU B O 1
ATOM 6589 N N . HIS B 1 223 ? -26.812 -0.556 10.031 1 95.44 223 HIS B N 1
ATOM 6590 C CA . HIS B 1 223 ? -25.422 -0.217 10.312 1 95.44 223 HIS B CA 1
ATOM 6591 C C . HIS B 1 223 ? -24.688 0.183 9.039 1 95.44 223 HIS B C 1
ATOM 6593 O O . HIS B 1 223 ? -23.906 1.134 9.047 1 95.44 223 HIS B O 1
ATOM 6599 N N . VAL B 1 224 ? -24.938 -0.521 8 1 94.25 224 VAL B N 1
ATOM 6600 C CA . VAL B 1 224 ? -24.234 -0.254 6.754 1 94.25 224 VAL B CA 1
ATOM 6601 C C . VAL B 1 224 ? -24.984 0.807 5.953 1 94.25 224 VAL B C 1
ATOM 6603 O O . VAL B 1 224 ? -24.359 1.616 5.254 1 94.25 224 VAL B O 1
ATOM 6606 N N . ALA B 1 225 ? -26.281 0.819 6.051 1 95.88 225 ALA B N 1
ATOM 6607 C CA . ALA B 1 225 ? -27.094 1.769 5.293 1 95.88 225 ALA B CA 1
ATOM 6608 C C . ALA B 1 225 ? -26.719 3.207 5.645 1 95.88 225 ALA B C 1
ATOM 6610 O O . ALA B 1 225 ? -26.656 4.07 4.766 1 95.88 225 ALA B O 1
ATOM 6611 N N . VAL B 1 226 ? -26.438 3.455 6.895 1 95 226 VAL B N 1
ATOM 6612 C CA . VAL B 1 226 ? -26.141 4.805 7.355 1 95 226 VAL B CA 1
ATOM 6613 C C . VAL B 1 226 ? -24.828 5.289 6.727 1 95 226 VAL B C 1
ATOM 6615 O O . VAL B 1 226 ? -24.609 6.496 6.613 1 95 226 VAL B O 1
ATOM 6618 N N . LEU B 1 227 ? -24.016 4.367 6.312 1 92.38 227 LEU B N 1
ATOM 6619 C CA . LEU B 1 227 ? -22.719 4.711 5.75 1 92.38 227 LEU B CA 1
ATOM 6620 C C . LEU B 1 227 ? -22.781 4.809 4.23 1 92.38 227 LEU B C 1
ATOM 6622 O O . LEU B 1 227 ? -21.891 5.375 3.594 1 92.38 227 LEU B O 1
ATOM 6626 N N . ARG B 1 228 ? -23.859 4.258 3.635 1 91 228 ARG B N 1
ATOM 6627 C CA . ARG B 1 228 ? -23.906 4.121 2.182 1 91 228 ARG B CA 1
ATOM 6628 C C . ARG B 1 228 ? -24.844 5.137 1.561 1 91 228 ARG B C 1
ATOM 6630 O O . ARG B 1 228 ? -24.516 5.793 0.576 1 91 228 ARG B O 1
ATOM 6637 N N . SER B 1 229 ? -26.062 5.152 2.121 1 90.56 229 SER B N 1
ATOM 6638 C CA . SER B 1 229 ? -27.078 5.949 1.442 1 90.56 229 SER B CA 1
ATOM 6639 C C . SER B 1 229 ? -28.078 6.516 2.434 1 90.56 229 SER B C 1
ATOM 6641 O O . SER B 1 229 ? -28.656 5.773 3.232 1 90.56 229 SER B O 1
ATOM 6643 N N . GLN B 1 230 ? -28.297 7.812 2.281 1 93.5 230 GLN B N 1
ATOM 6644 C CA . GLN B 1 230 ? -29.312 8.461 3.111 1 93.5 230 GLN B CA 1
ATOM 6645 C C . GLN B 1 230 ? -30.719 7.984 2.748 1 93.5 230 GLN B C 1
ATOM 6647 O O . GLN B 1 230 ? -31.562 7.793 3.627 1 93.5 230 GLN B O 1
ATOM 6652 N N . GLY B 1 231 ? -30.875 7.82 1.435 1 94.5 231 GLY B N 1
ATOM 6653 C CA . GLY B 1 231 ? -32.188 7.344 0.978 1 94.5 231 GLY B CA 1
ATOM 6654 C C . GLY B 1 231 ? -32.531 5.98 1.53 1 94.5 231 GLY B C 1
ATOM 6655 O O . GLY B 1 231 ? -33.656 5.777 2.004 1 94.5 231 GLY B O 1
ATOM 6656 N N . MET B 1 232 ? -31.625 5.125 1.498 1 95.38 232 MET B N 1
ATOM 6657 C CA . MET B 1 232 ? -31.875 3.771 1.984 1 95.38 232 MET B CA 1
ATOM 6658 C C . MET B 1 232 ? -32.031 3.758 3.502 1 95.38 232 MET B C 1
ATOM 6660 O O . MET B 1 232 ? -32.812 2.965 4.043 1 95.38 232 MET B O 1
ATOM 6664 N N . THR B 1 233 ? -31.281 4.625 4.223 1 96.69 233 THR B N 1
ATOM 6665 C CA . THR B 1 233 ? -31.422 4.75 5.668 1 96.69 233 THR B CA 1
ATOM 6666 C C . THR B 1 233 ? -32.844 5.129 6.051 1 96.69 233 THR B C 1
ATOM 6668 O O . THR B 1 233 ? -33.438 4.492 6.914 1 96.69 233 THR B O 1
ATOM 6671 N N . ASN B 1 234 ? -33.438 6.094 5.355 1 96.38 234 ASN B N 1
ATOM 6672 C CA . ASN B 1 234 ? -34.781 6.547 5.633 1 96.38 234 ASN B CA 1
ATOM 6673 C C . ASN B 1 234 ? -35.812 5.453 5.336 1 96.38 234 ASN B C 1
ATOM 6675 O O . ASN B 1 234 ? -36.75 5.254 6.105 1 96.38 234 ASN B O 1
ATOM 6679 N N . LYS B 1 235 ? -35.625 4.723 4.277 1 96.19 235 LYS B N 1
ATOM 6680 C CA . LYS B 1 235 ? -36.531 3.646 3.906 1 96.19 235 LYS B CA 1
ATOM 6681 C C . LYS B 1 235 ? -36.5 2.52 4.934 1 96.19 235 LYS B C 1
ATOM 6683 O O . LYS B 1 235 ? -37.531 1.997 5.32 1 96.19 235 LYS B O 1
ATOM 6688 N N . LEU B 1 236 ? -35.312 2.193 5.363 1 96.81 236 LEU B N 1
ATOM 6689 C CA . LEU B 1 236 ? -35.188 1.112 6.332 1 96.81 236 LEU B CA 1
ATOM 6690 C C . LEU B 1 236 ? -35.844 1.484 7.664 1 96.81 236 LEU B C 1
ATOM 6692 O O . LEU B 1 236 ? -36.406 0.629 8.336 1 96.81 236 LEU B O 1
ATOM 6696 N N . LEU B 1 237 ? -35.719 2.773 8.039 1 95.88 237 LEU B N 1
ATOM 6697 C CA . LEU B 1 237 ? -36.344 3.25 9.266 1 95.88 237 LEU B CA 1
ATOM 6698 C C . LEU B 1 237 ? -37.875 3.178 9.148 1 95.88 237 LEU B C 1
ATOM 6700 O O . LEU B 1 237 ? -38.562 2.916 10.141 1 95.88 237 LEU B O 1
ATOM 6704 N N . GLU B 1 238 ? -38.375 3.381 7.918 1 95 238 GLU B N 1
ATOM 6705 C CA . GLU B 1 238 ? -39.812 3.26 7.664 1 95 238 GLU B CA 1
ATOM 6706 C C . GLU B 1 238 ? -40.25 1.802 7.699 1 95 238 GLU B C 1
ATOM 6708 O O . GLU B 1 238 ? -41.344 1.491 8.195 1 95 238 GLU B O 1
ATOM 6713 N N . TRP B 1 239 ? -39.375 0.896 7.172 1 95.38 239 TRP B N 1
ATOM 6714 C CA . TRP B 1 239 ? -39.688 -0.524 7.098 1 95.38 239 TRP B CA 1
ATOM 6715 C C . TRP B 1 239 ? -39.688 -1.156 8.484 1 95.38 239 TRP B C 1
ATOM 6717 O O . TRP B 1 239 ? -40.562 -1.974 8.805 1 95.38 239 TRP B O 1
ATOM 6727 N N . ASN B 1 240 ? -38.656 -0.813 9.312 1 94.38 240 ASN B N 1
ATOM 6728 C CA . ASN B 1 240 ? -38.469 -1.394 10.641 1 94.38 240 ASN B CA 1
ATOM 6729 C C . ASN B 1 240 ? -37.688 -0.46 11.555 1 94.38 240 ASN B C 1
ATOM 6731 O O . ASN B 1 240 ? -36.438 -0.488 11.562 1 94.38 240 ASN B O 1
ATOM 6735 N N . MET B 1 241 ? -38.25 0.182 12.43 1 91.88 241 MET B N 1
ATOM 6736 C CA . MET B 1 241 ? -37.656 1.188 13.297 1 91.88 241 MET B CA 1
ATOM 6737 C C . MET B 1 241 ? -36.844 0.531 14.406 1 91.88 241 MET B C 1
ATOM 6739 O O . MET B 1 241 ? -35.938 1.145 14.953 1 91.88 241 MET B O 1
ATOM 6743 N N . ASP B 1 242 ? -37.094 -0.66 14.703 1 93.12 242 ASP B N 1
ATOM 6744 C CA . ASP B 1 242 ? -36.406 -1.349 15.805 1 93.12 242 ASP B CA 1
ATOM 6745 C C . ASP B 1 242 ? -34.969 -1.631 15.477 1 93.12 242 ASP B C 1
ATOM 6747 O O . ASP B 1 242 ? -34.156 -1.936 16.375 1 93.12 242 ASP B O 1
ATOM 6751 N N . LEU B 1 243 ? -34.594 -1.512 14.25 1 94.69 243 LEU B N 1
ATOM 6752 C CA . LEU B 1 243 ? -33.219 -1.768 13.82 1 94.69 243 LEU B CA 1
ATOM 6753 C C . LEU B 1 243 ? -32.25 -0.751 14.43 1 94.69 243 LEU B C 1
ATOM 6755 O O . LEU B 1 243 ? -31.078 -1.033 14.594 1 94.69 243 LEU B O 1
ATOM 6759 N N . CYS B 1 244 ? -32.781 0.407 14.734 1 93.88 244 CYS B N 1
ATOM 6760 C CA . CYS B 1 244 ? -31.922 1.483 15.234 1 93.88 244 CYS B CA 1
ATOM 6761 C C . CYS B 1 244 ? -31.5 1.217 16.672 1 93.88 244 CYS B C 1
ATOM 6763 O O . CYS B 1 244 ? -30.547 1.814 17.172 1 93.88 244 CYS B O 1
ATOM 6765 N N . LYS B 1 245 ? -32.156 0.27 17.344 1 92.38 245 LYS B N 1
ATOM 6766 C CA . LYS B 1 245 ? -31.906 0.004 18.766 1 92.38 245 LYS B CA 1
ATOM 6767 C C . LYS B 1 245 ? -30.891 -1.118 18.953 1 92.38 245 LYS B C 1
ATOM 6769 O O . LYS B 1 245 ? -30.328 -1.28 20.031 1 92.38 245 LYS B O 1
ATOM 6774 N N . GLN B 1 246 ? -30.641 -1.811 17.906 1 91.94 246 GLN B N 1
ATOM 6775 C CA . GLN B 1 246 ? -29.797 -2.994 18.016 1 91.94 246 GLN B CA 1
ATOM 6776 C C . GLN B 1 246 ? -28.328 -2.641 17.797 1 91.94 246 GLN B C 1
ATOM 6778 O O . GLN B 1 246 ? -27.984 -1.909 16.859 1 91.94 246 GLN B O 1
ATOM 6783 N N . GLY B 1 247 ? -27.438 -3.143 18.75 1 90.81 247 GLY B N 1
ATOM 6784 C CA . GLY B 1 247 ? -26.016 -2.957 18.609 1 90.81 247 GLY B CA 1
ATOM 6785 C C . GLY B 1 247 ? -25.312 -4.164 18.016 1 90.81 247 GLY B C 1
ATOM 6786 O O . GLY B 1 247 ? -25.844 -5.273 18.031 1 90.81 247 GLY B O 1
ATOM 6787 N N . ASP B 1 248 ? -24.219 -3.912 17.453 1 89.12 248 ASP B N 1
ATOM 6788 C CA . ASP B 1 248 ? -23.422 -5.012 16.906 1 89.12 248 ASP B CA 1
ATOM 6789 C C . ASP B 1 248 ? -22.891 -5.906 18.016 1 89.12 248 ASP B C 1
ATOM 6791 O O . ASP B 1 248 ? -23.016 -5.586 19.203 1 89.12 248 ASP B O 1
ATOM 6795 N N . GLN B 1 249 ? -22.422 -6.996 17.656 1 85.62 249 GLN B N 1
ATOM 6796 C CA . GLN B 1 249 ? -21.969 -7.992 18.625 1 85.62 249 GLN B CA 1
ATOM 6797 C C . GLN B 1 249 ? -20.594 -7.637 19.188 1 85.62 249 GLN B C 1
ATOM 6799 O O . GLN B 1 249 ? -20.328 -7.879 2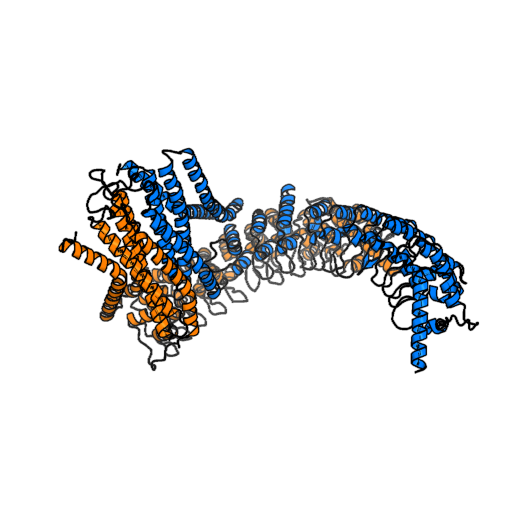0.359 1 85.62 249 GLN B O 1
ATOM 6804 N N . ARG B 1 250 ? -19.719 -7.066 18.484 1 83.38 250 ARG B N 1
ATOM 6805 C CA . ARG B 1 250 ? -18.328 -6.828 18.875 1 83.38 250 ARG B CA 1
ATOM 6806 C C . ARG B 1 250 ? -18.234 -5.691 19.891 1 83.38 250 ARG B C 1
ATOM 6808 O O . ARG B 1 250 ? -17.656 -5.855 20.953 1 83.38 250 ARG B O 1
ATOM 6815 N N . ASN B 1 251 ? -18.828 -4.547 19.578 1 87.56 251 ASN B N 1
ATOM 6816 C CA . ASN B 1 251 ? -18.688 -3.348 20.406 1 87.56 251 ASN B CA 1
ATOM 6817 C C . ASN B 1 251 ? -20.031 -2.873 20.953 1 87.56 251 ASN B C 1
ATOM 6819 O O . ASN B 1 251 ? -20.078 -1.944 21.75 1 87.56 251 ASN B O 1
ATOM 6823 N N . GLY B 1 252 ? -21.156 -3.535 20.5 1 92.31 252 GLY B N 1
ATOM 6824 C CA . GLY B 1 252 ? -22.469 -3.068 20.891 1 92.31 252 GLY B CA 1
ATOM 6825 C C . GLY B 1 252 ? -22.828 -1.721 20.297 1 92.31 252 GLY B C 1
ATOM 6826 O O . GLY B 1 252 ? -23.625 -0.975 20.875 1 92.31 252 GLY B O 1
ATOM 6827 N N . SER B 1 253 ? -22.188 -1.399 19.266 1 94.38 253 SER B N 1
ATOM 6828 C CA . SER B 1 253 ? -22.391 -0.099 18.641 1 94.38 253 SER B CA 1
ATOM 6829 C C . SER B 1 253 ? -23.656 -0.085 17.797 1 94.38 253 SER B C 1
ATOM 6831 O O . SER B 1 253 ? -23.906 -1.001 17.016 1 94.38 253 SER B O 1
ATOM 6833 N N . THR B 1 254 ? -24.469 0.875 18.047 1 96 254 THR B N 1
ATOM 6834 C CA . THR B 1 254 ? -25.703 1.058 17.297 1 96 254 THR B CA 1
ATOM 6835 C C . THR B 1 254 ? -25.438 1.765 15.977 1 96 254 THR B C 1
ATOM 6837 O O . THR B 1 254 ? -24.328 2.271 15.75 1 96 254 THR B O 1
ATOM 6840 N N . PRO B 1 255 ? -26.406 1.74 15.047 1 96 255 PRO B N 1
ATOM 6841 C CA . PRO B 1 255 ? -26.219 2.457 13.789 1 96 255 PRO B CA 1
ATOM 6842 C C . PRO B 1 255 ? -25.906 3.938 13.984 1 96 255 PRO B C 1
ATOM 6844 O O . PRO B 1 255 ? -25.156 4.523 13.195 1 96 255 PRO B O 1
ATOM 6847 N N . LEU B 1 256 ? -26.375 4.473 15.094 1 96.69 256 LEU B N 1
ATOM 6848 C CA . LEU B 1 256 ? -26.078 5.867 15.391 1 96.69 256 LEU B CA 1
ATOM 6849 C C . LEU B 1 256 ? -24.594 6.051 15.711 1 96.69 256 LEU B C 1
ATOM 6851 O O . LEU B 1 256 ? -23.984 7.047 15.312 1 96.69 256 LEU B O 1
ATOM 6855 N N . HIS B 1 257 ? -24.047 5.125 16.422 1 96.12 257 HIS B N 1
ATOM 6856 C CA . HIS B 1 257 ? -22.609 5.16 16.688 1 96.12 257 HIS B CA 1
ATOM 6857 C C . HIS B 1 257 ? -21.812 5.184 15.375 1 96.12 257 HIS B C 1
ATOM 6859 O O . HIS B 1 257 ? -20.859 5.949 15.242 1 96.12 257 HIS B O 1
ATOM 6865 N N . PHE B 1 258 ? -22.266 4.371 14.43 1 94.62 258 PHE B N 1
ATOM 6866 C CA . PHE B 1 258 ? -21.594 4.277 13.141 1 94.62 258 PHE B CA 1
ATOM 6867 C C . PHE B 1 258 ? -21.672 5.602 12.391 1 94.62 258 PHE B C 1
ATOM 6869 O O . PHE B 1 258 ? -20.672 6.094 11.875 1 94.62 258 PHE B O 1
ATOM 6876 N N . ALA B 1 259 ? -22.844 6.105 12.312 1 95.31 259 ALA B N 1
ATOM 6877 C CA . ALA B 1 259 ? -23.062 7.367 11.609 1 95.31 259 ALA B CA 1
ATOM 6878 C C . ALA B 1 259 ? -22.266 8.5 12.242 1 95.31 259 ALA B C 1
ATOM 6880 O O . ALA B 1 259 ? -21.656 9.305 11.531 1 95.31 259 ALA B O 1
ATOM 6881 N N . ALA B 1 260 ? -22.188 8.523 13.547 1 95.38 260 ALA B N 1
ATOM 6882 C CA . ALA B 1 260 ? -21.453 9.57 14.273 1 95.38 260 ALA B CA 1
ATOM 6883 C C . ALA B 1 260 ? -19.953 9.438 14.062 1 95.38 260 ALA B C 1
ATOM 6885 O O . ALA B 1 260 ? -19.266 10.438 13.844 1 95.38 260 ALA B O 1
ATOM 6886 N N . SER B 1 261 ? -19.5 8.242 14.156 1 93.19 261 SER B N 1
ATOM 6887 C CA . SER B 1 261 ? -18.062 7.984 14.031 1 93.19 261 SER B CA 1
ATOM 6888 C C . SER B 1 261 ? -17.562 8.312 12.633 1 93.19 261 SER B C 1
ATOM 6890 O O . SER B 1 261 ? -16.453 8.797 12.461 1 93.19 261 SER B O 1
ATOM 6892 N N . CYS B 1 262 ? -18.406 8.039 11.664 1 91.5 262 CYS B N 1
ATOM 6893 C CA . CYS B 1 262 ? -17.969 8.227 10.289 1 91.5 262 CYS B CA 1
ATOM 6894 C C . CYS B 1 262 ? -18.312 9.617 9.789 1 91.5 262 CYS B C 1
ATOM 6896 O O . CYS B 1 262 ? -17.953 10 8.672 1 91.5 262 CYS B O 1
ATOM 6898 N N . GLY B 1 263 ? -19.062 10.367 10.531 1 92.12 263 GLY B N 1
ATOM 6899 C CA . GLY B 1 263 ? -19.25 11.781 10.242 1 92.12 263 GLY B CA 1
ATOM 6900 C C . GLY B 1 263 ? -20.438 12.055 9.32 1 92.12 263 GLY B C 1
ATOM 6901 O O . GLY B 1 263 ? -20.391 12.977 8.508 1 92.12 263 GLY B O 1
ATOM 6902 N N . PHE B 1 264 ? -21.484 11.25 9.344 1 93.94 264 PHE B N 1
ATOM 6903 C CA . PHE B 1 264 ? -22.672 11.445 8.508 1 93.94 264 PHE B CA 1
ATOM 6904 C C . PHE B 1 264 ? -23.766 12.148 9.289 1 93.94 264 PHE B C 1
ATOM 6906 O O . PHE B 1 264 ? -24.609 11.5 9.906 1 93.94 264 PHE B O 1
ATOM 6913 N N . ASP B 1 265 ? -23.797 13.453 9.148 1 95.5 265 ASP B N 1
ATOM 6914 C CA . ASP B 1 265 ? -24.672 14.297 9.953 1 95.5 265 ASP B CA 1
ATOM 6915 C C . ASP B 1 265 ? -26.141 14.078 9.57 1 95.5 265 ASP B C 1
ATOM 6917 O O . ASP B 1 265 ? -27.016 14.055 10.438 1 95.5 265 ASP B O 1
ATOM 6921 N N . GLN B 1 266 ? -26.469 13.812 8.289 1 95.69 266 GLN B N 1
ATOM 6922 C CA . GLN B 1 266 ? -27.844 13.609 7.863 1 95.69 266 GLN B CA 1
ATOM 6923 C C . GLN B 1 266 ? -28.406 12.297 8.414 1 95.69 266 GLN B C 1
ATOM 6925 O O . GLN B 1 266 ? -29.547 12.242 8.852 1 95.69 266 GLN B O 1
ATOM 6930 N N . ALA B 1 267 ? -27.547 11.328 8.359 1 96.25 267 ALA B N 1
ATOM 6931 C CA . ALA B 1 267 ? -27.953 10.031 8.898 1 96.25 267 ALA B CA 1
ATOM 6932 C C . ALA B 1 267 ? -28.203 10.125 10.406 1 96.25 267 ALA B C 1
ATOM 6934 O O . ALA B 1 267 ? -29.141 9.531 10.922 1 96.25 267 ALA B O 1
ATOM 6935 N N . VAL B 1 268 ? -27.344 10.852 11.07 1 97.06 268 VAL B N 1
ATOM 6936 C CA . VAL B 1 268 ? -27.484 11.047 12.508 1 97.06 268 VAL B CA 1
ATOM 6937 C C . VAL B 1 268 ? -28.812 11.742 12.805 1 97.06 268 VAL B C 1
ATOM 6939 O O . VAL B 1 268 ? -29.547 11.312 13.695 1 97.06 268 VAL B O 1
ATOM 6942 N N . ALA B 1 269 ? -29.109 12.742 12.062 1 96.75 269 ALA B N 1
ATOM 6943 C CA . ALA B 1 269 ? -30.359 13.477 12.25 1 96.75 269 ALA B CA 1
ATOM 6944 C C . ALA B 1 269 ? -31.562 12.562 12.031 1 96.75 269 ALA B C 1
ATOM 6946 O O . ALA B 1 269 ? -32.5 12.578 12.812 1 96.75 269 ALA B O 1
ATOM 6947 N N . SER B 1 270 ? -31.516 11.734 10.969 1 96.31 270 SER B N 1
ATOM 6948 C CA . SER B 1 270 ? -32.625 10.836 10.641 1 96.31 270 SER B CA 1
ATOM 6949 C C . SER B 1 270 ? -32.812 9.805 11.742 1 96.31 270 SER B C 1
ATOM 6951 O O . SER B 1 270 ? -33.969 9.477 12.086 1 96.31 270 SER B O 1
ATOM 6953 N N . LEU B 1 271 ? -31.766 9.289 12.266 1 97.12 271 LEU B N 1
ATOM 6954 C CA . LEU B 1 271 ? -31.844 8.266 13.305 1 97.12 271 LEU B CA 1
ATOM 6955 C C . LEU B 1 271 ? -32.438 8.844 14.594 1 97.12 271 LEU B C 1
ATOM 6957 O O . LEU B 1 271 ? -33.25 8.211 15.242 1 97.12 271 LEU B O 1
ATOM 6961 N N . ILE B 1 272 ? -32.031 10.062 14.961 1 96.19 272 ILE B N 1
ATOM 6962 C CA . ILE B 1 272 ? -32.5 10.703 16.188 1 96.19 272 ILE B CA 1
ATOM 6963 C C . ILE B 1 272 ? -33.969 11.078 16.031 1 96.19 272 ILE B C 1
ATOM 6965 O O . ILE B 1 272 ? -34.75 10.977 16.984 1 96.19 272 ILE B O 1
ATOM 6969 N N . ASN B 1 273 ? -34.344 11.562 14.82 1 95 273 ASN B N 1
ATOM 6970 C CA . ASN B 1 273 ? -35.75 11.891 14.57 1 95 273 ASN B CA 1
ATOM 6971 C C . ASN B 1 273 ? -36.625 10.664 14.688 1 95 273 ASN B C 1
ATOM 6973 O O . ASN B 1 273 ? -37.781 10.773 15.117 1 95 273 ASN B O 1
ATOM 6977 N N . ALA B 1 274 ? -36.094 9.547 14.305 1 94.06 274 ALA B N 1
ATOM 6978 C CA . ALA B 1 274 ? -36.844 8.305 14.391 1 94.06 274 ALA B CA 1
ATOM 6979 C C . ALA B 1 274 ? -36.938 7.816 15.836 1 94.06 274 ALA B C 1
ATOM 6981 O O . ALA B 1 274 ? -38 7.391 16.281 1 94.06 274 ALA B O 1
ATOM 6982 N N . ASP B 1 275 ? -35.812 7.836 16.516 1 93.88 275 ASP B N 1
ATOM 6983 C CA . ASP B 1 275 ? -35.75 7.445 17.922 1 93.88 275 ASP B CA 1
ATOM 6984 C C . ASP B 1 275 ? -34.781 8.336 18.688 1 93.88 275 ASP B C 1
ATOM 6986 O O . ASP B 1 275 ? -33.562 8.117 18.641 1 93.88 275 ASP B O 1
ATOM 6990 N N . LYS B 1 276 ? -35.219 9.133 19.453 1 92.5 276 LYS B N 1
ATOM 6991 C CA . LYS B 1 276 ? -34.406 10.102 20.203 1 92.5 276 LYS B CA 1
ATOM 6992 C C . LYS B 1 276 ? -33.531 9.406 21.234 1 92.5 276 LYS B C 1
ATOM 6994 O O . LYS B 1 276 ? -32.406 9.859 21.531 1 92.5 276 LYS B O 1
ATOM 6999 N N . TYR B 1 277 ? -34 8.383 21.781 1 93.56 277 TYR B N 1
ATOM 7000 C CA . TYR B 1 277 ? -33.281 7.691 22.844 1 93.56 277 TYR B CA 1
ATOM 7001 C C . TYR B 1 277 ? -32.031 7 22.297 1 93.56 277 TYR B C 1
ATOM 7003 O O . TYR B 1 277 ? -31.141 6.617 23.047 1 93.56 277 TYR B O 1
ATOM 7011 N N . SER B 1 278 ? -31.938 6.859 21.031 1 92.44 278 SER B N 1
ATOM 7012 C CA . SER B 1 278 ? -30.766 6.242 20.422 1 92.44 278 SER B CA 1
ATOM 7013 C C . SER B 1 278 ? -29.484 7.008 20.766 1 92.44 278 SER B C 1
ATOM 7015 O O . SER B 1 278 ? -28.406 6.426 20.828 1 92.44 278 SER B O 1
ATOM 7017 N N . ALA B 1 279 ? -29.609 8.242 21.016 1 94.56 279 ALA B N 1
ATOM 7018 C CA . ALA B 1 279 ? -28.469 9.086 21.359 1 94.56 279 ALA B CA 1
ATOM 7019 C C . ALA B 1 279 ? -27.969 8.805 22.766 1 94.56 279 ALA B C 1
ATOM 7021 O O . ALA B 1 279 ? -26.828 9.117 23.109 1 94.56 279 ALA B O 1
ATOM 7022 N N . TYR B 1 280 ? -28.812 8.203 23.609 1 95.06 280 TYR B N 1
ATOM 7023 C CA . TYR B 1 280 ? -28.5 7.973 25.016 1 95.06 280 TYR B CA 1
ATOM 7024 C C . TYR B 1 280 ? -28.203 6.5 25.281 1 95.06 280 TYR B C 1
ATOM 7026 O O . TYR B 1 280 ? -28.203 6.051 26.438 1 95.06 280 TYR B O 1
ATOM 7034 N N . ARG B 1 281 ? -28.047 5.738 24.234 1 93.56 281 ARG B N 1
ATOM 7035 C CA . ARG B 1 281 ? -27.703 4.328 24.359 1 93.56 281 ARG B CA 1
ATOM 7036 C C . ARG B 1 281 ? -26.203 4.117 24.25 1 93.56 281 ARG B C 1
ATOM 7038 O O . ARG B 1 281 ? -25.609 4.391 23.203 1 93.56 281 ARG B O 1
ATOM 7045 N N . PRO B 1 282 ? -25.547 3.637 25.297 1 94.06 282 PRO B N 1
ATOM 7046 C CA . PRO B 1 282 ? -24.094 3.395 25.234 1 94.06 282 PRO B CA 1
ATOM 7047 C C . PRO B 1 282 ? -23.75 2.066 24.562 1 94.06 282 PRO B C 1
ATOM 7049 O O . PRO B 1 282 ? -24.594 1.173 24.484 1 94.06 282 PRO B O 1
ATOM 7052 N N . ASP B 1 283 ? -22.703 1.996 24.031 1 93.31 283 ASP B N 1
ATOM 7053 C CA . ASP B 1 283 ? -22.203 0.725 23.531 1 93.31 283 ASP B CA 1
ATOM 7054 C C . ASP B 1 283 ? -21.594 -0.117 24.656 1 93.31 283 ASP B C 1
ATOM 7056 O O . ASP B 1 283 ? -21.812 0.167 25.828 1 93.31 283 ASP B O 1
ATOM 7060 N N . ASN B 1 284 ? -20.953 -1.205 24.344 1 91.19 284 ASN B N 1
ATOM 7061 C CA . ASN B 1 284 ? -20.422 -2.121 25.344 1 91.19 284 ASN B CA 1
ATOM 7062 C C . ASN B 1 284 ? -19.281 -1.486 26.141 1 91.19 284 ASN B C 1
ATOM 7064 O O . ASN B 1 284 ? -19 -1.896 27.266 1 91.19 284 ASN B O 1
ATOM 7068 N N . THR B 1 285 ? -18.609 -0.483 25.578 1 88.56 285 THR B N 1
ATOM 7069 C CA . THR B 1 285 ? -17.531 0.222 26.266 1 88.56 285 THR B CA 1
ATOM 7070 C C . THR B 1 285 ? -18.078 1.409 27.062 1 88.56 285 THR B C 1
ATOM 7072 O O . THR B 1 285 ? -17.328 2.123 27.719 1 88.56 285 THR B O 1
ATOM 7075 N N . GLY B 1 286 ? -19.359 1.607 26.953 1 93 286 GLY B N 1
ATOM 7076 C CA . GLY B 1 286 ? -20 2.703 27.672 1 93 286 GLY B CA 1
ATOM 7077 C C . GLY B 1 286 ? -19.969 4.008 26.891 1 93 286 GLY B C 1
ATOM 7078 O O . GLY B 1 286 ? -20.359 5.055 27.422 1 93 286 GLY B O 1
ATOM 7079 N N . SER B 1 287 ? -19.484 3.961 25.719 1 94.31 287 SER B N 1
ATOM 7080 C CA . SER B 1 287 ? -19.375 5.168 24.906 1 94.31 287 SER B CA 1
ATOM 7081 C C . SER B 1 287 ? -20.703 5.496 24.234 1 94.31 287 SER B C 1
ATOM 7083 O O . SER B 1 287 ? -21.375 4.605 23.703 1 94.31 287 SER B O 1
ATOM 7085 N N . PHE B 1 288 ? -21.125 6.684 24.359 1 96.38 288 PHE B N 1
ATOM 7086 C CA . PHE B 1 288 ? -22.312 7.172 23.672 1 96.38 288 PHE B CA 1
ATOM 7087 C C . PHE B 1 288 ? -21.953 7.676 22.266 1 96.38 288 PHE B C 1
ATOM 7089 O O . PHE B 1 288 ? -20.781 7.906 21.969 1 96.38 288 PHE B O 1
ATOM 7096 N N . PRO B 1 289 ? -22.906 7.82 21.359 1 95.69 289 PRO B N 1
ATOM 7097 C CA . PRO B 1 289 ? -22.625 8.266 20 1 95.69 289 PRO B CA 1
ATOM 7098 C C . PRO B 1 289 ? -21.844 9.57 19.953 1 95.69 289 PRO B C 1
ATOM 7100 O O . PRO B 1 289 ? -20.969 9.75 19.094 1 95.69 289 PRO B O 1
ATOM 7103 N N . ILE B 1 290 ? -21.984 10.422 20.922 1 95.69 290 ILE B N 1
ATOM 7104 C CA . ILE B 1 290 ? -21.297 11.711 20.922 1 95.69 290 ILE B CA 1
ATOM 7105 C C . ILE B 1 290 ? -19.812 11.5 21.172 1 95.69 290 ILE B C 1
ATOM 7107 O O . ILE B 1 290 ? -18.969 12.273 20.703 1 95.69 290 ILE B O 1
ATOM 7111 N N . HIS B 1 291 ? -19.469 10.469 21.953 1 94.81 291 HIS B N 1
ATOM 7112 C CA . HIS B 1 291 ? -18.078 10.188 22.297 1 94.81 291 HIS B CA 1
ATOM 7113 C C . HIS B 1 291 ? -17.297 9.727 21.078 1 94.81 291 HIS B C 1
ATOM 7115 O O . HIS B 1 291 ? -16.062 9.844 21.031 1 94.81 291 HIS B O 1
ATOM 7121 N N . VAL B 1 292 ? -18.047 9.172 20.125 1 92.94 292 VAL B N 1
ATOM 7122 C CA . VAL B 1 292 ? -17.344 8.609 18.969 1 92.94 292 VAL B CA 1
ATOM 7123 C C . VAL B 1 292 ? -17.5 9.539 17.766 1 92.94 292 VAL B C 1
ATOM 7125 O O . VAL B 1 292 ? -16.984 9.25 16.688 1 92.94 292 VAL B O 1
ATOM 7128 N N . ALA B 1 293 ? -18.109 10.641 17.922 1 93.44 293 ALA B N 1
ATOM 7129 C CA . ALA B 1 293 ? -18.312 11.594 16.828 1 93.44 293 ALA B CA 1
ATOM 7130 C C . ALA B 1 293 ? -16.984 12.141 16.328 1 93.44 293 ALA B C 1
ATOM 7132 O O . ALA B 1 293 ? -16.094 12.477 17.125 1 93.44 293 ALA B O 1
ATOM 7133 N N . SER B 1 294 ? -16.875 12.211 15.047 1 87.5 294 SER B N 1
ATOM 7134 C CA . SER B 1 294 ? -15.578 12.586 14.477 1 87.5 294 SER B CA 1
ATOM 7135 C C . SER B 1 294 ? -15.656 13.938 13.773 1 87.5 294 SER B C 1
ATOM 7137 O O . SER B 1 294 ? -14.633 14.594 13.57 1 87.5 294 SER B O 1
ATOM 7139 N N . LYS B 1 295 ? -16.859 14.438 13.453 1 92.06 295 LYS B N 1
ATOM 7140 C CA . LYS B 1 295 ? -17 15.672 12.672 1 92.06 295 LYS B CA 1
ATOM 7141 C C . LYS B 1 295 ? -17.797 16.719 13.445 1 92.06 295 LYS B C 1
ATOM 7143 O O . LYS B 1 295 ? -18.703 16.375 14.211 1 92.06 295 LYS B O 1
ATOM 7148 N N . ALA B 1 296 ? -17.453 17.938 13.141 1 93.94 296 ALA B N 1
ATOM 7149 C CA . ALA B 1 296 ? -18.109 19.062 13.805 1 93.94 296 ALA B CA 1
ATOM 7150 C C . ALA B 1 296 ? -19.594 19.141 13.445 1 93.94 296 ALA B C 1
ATOM 7152 O O . ALA B 1 296 ? -20.422 19.469 14.281 1 93.94 296 ALA B O 1
ATOM 7153 N N . SER B 1 297 ? -19.922 18.734 12.25 1 93.94 297 SER B N 1
ATOM 7154 C CA . SER B 1 297 ? -21.312 18.797 11.805 1 93.94 297 SER B CA 1
ATOM 7155 C C . SER B 1 297 ? -22.188 17.812 12.57 1 93.94 297 SER B C 1
ATOM 7157 O O . SER B 1 297 ? -23.344 18.125 12.898 1 93.94 297 SER B O 1
ATOM 7159 N N . VAL B 1 298 ? -21.609 16.672 12.844 1 95.81 298 VAL B N 1
ATOM 7160 C CA . VAL B 1 298 ? -22.328 15.648 13.586 1 95.81 298 VAL B CA 1
ATOM 7161 C C . VAL B 1 298 ? -22.578 16.109 15.016 1 95.81 298 VAL B C 1
ATOM 7163 O O . VAL B 1 298 ? -23.672 15.938 15.555 1 95.81 298 VAL B O 1
ATOM 7166 N N . VAL B 1 299 ? -21.562 16.719 15.609 1 95.62 299 VAL B N 1
ATOM 7167 C CA . VAL B 1 299 ? -21.672 17.188 16.984 1 95.62 299 VAL B CA 1
ATOM 7168 C C . VAL B 1 299 ? -22.719 18.297 17.062 1 95.62 299 VAL B C 1
ATOM 7170 O O . VAL B 1 299 ? -23.484 18.359 18.031 1 95.62 299 VAL B O 1
ATOM 7173 N N . ARG B 1 300 ? -22.75 19.094 16.078 1 94.69 300 ARG B N 1
ATOM 7174 C CA . ARG B 1 300 ? -23.734 20.156 16.031 1 94.69 300 ARG B CA 1
ATOM 7175 C C . ARG B 1 300 ? -25.156 19.609 16.031 1 94.69 300 ARG B C 1
ATOM 7177 O O . ARG B 1 300 ? -26.016 20.078 16.781 1 94.69 300 ARG B O 1
ATOM 7184 N N . VAL B 1 301 ? -25.391 18.609 15.219 1 96 301 VAL B N 1
ATOM 7185 C CA . VAL B 1 301 ? -26.719 18 15.117 1 96 301 VAL B CA 1
ATOM 7186 C C . VAL B 1 301 ? -27.094 17.344 16.453 1 96 301 VAL B C 1
ATOM 7188 O O . VAL B 1 301 ? -28.219 17.484 16.906 1 96 301 VAL B O 1
ATOM 7191 N N . LEU B 1 302 ? -26.156 16.672 17.016 1 96.06 302 LEU B N 1
ATOM 7192 C CA . LEU B 1 302 ? -26.406 15.992 18.281 1 96.06 302 LEU B CA 1
ATOM 7193 C C . LEU B 1 302 ? -26.734 17 19.391 1 96.06 302 LEU B C 1
ATOM 7195 O O . LEU B 1 302 ? -27.656 16.781 20.172 1 96.06 302 LEU B O 1
ATOM 7199 N N . LEU B 1 303 ? -26.031 18.109 19.406 1 93.38 303 LEU B N 1
ATOM 7200 C CA . LEU B 1 303 ? -26.234 19.125 20.438 1 93.38 303 LEU B CA 1
ATOM 7201 C C . LEU B 1 303 ? -27.531 19.875 20.203 1 93.38 303 LEU B C 1
ATOM 7203 O O . LEU B 1 303 ? -28.172 20.328 21.172 1 93.38 303 LEU B O 1
ATOM 7207 N N . GLU B 1 304 ? -27.875 20.016 19.016 1 93.12 304 GLU B N 1
ATOM 7208 C CA . GLU B 1 304 ? -29.125 20.688 18.688 1 93.12 304 GLU B CA 1
ATOM 7209 C C . GLU B 1 304 ? -30.328 19.828 19.094 1 93.12 304 GLU B C 1
ATOM 7211 O O . GLU B 1 304 ? -31.312 20.344 19.641 1 93.12 304 GLU B O 1
ATOM 7216 N N . LYS B 1 305 ? -30.25 18.578 18.859 1 94.25 305 LYS B N 1
ATOM 7217 C CA . LYS B 1 305 ? -31.375 17.688 19.109 1 94.25 305 LYS B CA 1
ATOM 7218 C C . LYS B 1 305 ? -31.359 17.172 20.547 1 94.25 305 LYS B C 1
ATOM 7220 O O . LYS B 1 305 ? -32.406 16.969 21.156 1 94.25 305 LYS B O 1
ATOM 7225 N N . CYS B 1 306 ? -30.172 16.938 21.016 1 94.56 306 CYS B N 1
ATOM 7226 C CA . CYS B 1 306 ? -29.984 16.438 22.375 1 94.56 306 CYS B CA 1
ATOM 7227 C C . CYS B 1 306 ? -28.922 17.25 23.109 1 94.56 306 CYS B C 1
ATOM 7229 O O . CYS B 1 306 ? -27.797 16.797 23.281 1 94.56 306 CYS B O 1
ATOM 7231 N N . PRO B 1 307 ? -29.219 18.359 23.672 1 89.19 307 PRO B N 1
ATOM 7232 C CA . PRO B 1 307 ? -28.234 19.234 24.297 1 89.19 307 PRO B CA 1
ATOM 7233 C C . PRO B 1 307 ? -27.578 18.609 25.531 1 89.19 307 PRO B C 1
ATOM 7235 O O . PRO B 1 307 ? -26.438 18.922 25.844 1 89.19 307 PRO B O 1
ATOM 7238 N N . ASP B 1 308 ? -28.234 17.703 26.219 1 91.25 308 ASP B N 1
ATOM 7239 C CA . ASP B 1 308 ? -27.719 17.125 27.453 1 91.25 308 ASP B CA 1
ATOM 7240 C C . ASP B 1 308 ? -26.734 16 27.156 1 91.25 308 ASP B C 1
ATOM 7242 O O . ASP B 1 308 ? -26.156 15.414 28.078 1 91.25 308 ASP B O 1
ATOM 7246 N N . CYS B 1 309 ? -26.484 15.742 25.906 1 92.56 309 CYS B N 1
ATOM 7247 C CA . CYS B 1 309 ? -25.594 14.648 25.531 1 92.56 309 CYS B CA 1
ATOM 7248 C C . CYS B 1 309 ? -24.141 14.984 25.859 1 92.56 309 CYS B C 1
ATOM 7250 O O . CYS B 1 309 ? -23.312 14.086 26.016 1 92.56 309 CYS B O 1
ATOM 7252 N N . LEU B 1 310 ? -23.828 16.203 26.016 1 91.81 310 LEU B N 1
ATOM 7253 C CA . LEU B 1 310 ? -22.453 16.625 26.266 1 91.81 310 LEU B CA 1
ATOM 7254 C C . LEU B 1 310 ? -22.031 16.25 27.688 1 91.81 310 LEU B C 1
ATOM 7256 O O . LEU B 1 310 ? -20.844 16.141 27.969 1 91.81 310 LEU B O 1
ATOM 7260 N N . GLU B 1 311 ? -22.984 16.125 28.594 1 93.06 311 GLU B N 1
ATOM 7261 C CA . GLU B 1 311 ? -22.703 15.836 30 1 93.06 311 GLU B CA 1
ATOM 7262 C C . GLU B 1 311 ? -22.641 14.336 30.266 1 93.06 311 GLU B C 1
ATOM 7264 O O . GLU B 1 311 ? -22.328 13.898 31.375 1 93.06 311 GLU B O 1
ATOM 7269 N N . LEU B 1 312 ? -22.891 13.57 29.234 1 94.31 312 LEU B N 1
ATOM 7270 C CA . LEU B 1 312 ? -22.859 12.117 29.375 1 94.31 312 LEU B CA 1
ATOM 7271 C C . LEU B 1 312 ? -21.438 11.625 29.594 1 94.31 312 LEU B C 1
ATOM 7273 O O . LEU B 1 312 ? -20.5 12.164 29 1 94.31 312 LEU B O 1
ATOM 7277 N N . GLN B 1 313 ? -21.219 10.664 30.422 1 95.25 313 GLN B N 1
ATOM 7278 C CA . GLN B 1 313 ? -19.922 10.094 30.719 1 95.25 313 GLN B CA 1
ATOM 7279 C C . GLN B 1 313 ? -19.844 8.633 30.297 1 95.25 313 GLN B C 1
ATOM 7281 O O . GLN B 1 313 ? -20.812 7.887 30.438 1 95.25 313 GLN B O 1
ATOM 7286 N N . ASP B 1 314 ? -18.812 8.258 29.75 1 93.75 314 ASP B N 1
ATOM 7287 C CA . ASP B 1 314 ? -18.625 6.867 29.344 1 93.75 314 ASP B CA 1
ATOM 7288 C C . ASP B 1 314 ? -18.25 5.988 30.531 1 93.75 314 ASP B C 1
ATOM 7290 O O . ASP B 1 314 ? -18.391 6.402 31.688 1 93.75 314 ASP B O 1
ATOM 7294 N N . ALA B 1 315 ? -17.875 4.75 30.297 1 93.06 315 ALA B N 1
ATOM 7295 C CA . ALA B 1 315 ? -17.578 3.785 31.359 1 93.06 315 ALA B CA 1
ATOM 7296 C C . ALA B 1 315 ? -16.375 4.227 32.188 1 93.06 315 ALA B C 1
ATOM 7298 O O . ALA B 1 315 ? -16.234 3.861 33.344 1 93.06 315 ALA B O 1
ATOM 7299 N N . GLN B 1 316 ? -15.477 5.059 31.641 1 94 316 GLN B N 1
ATOM 7300 C CA . GLN B 1 316 ? -14.297 5.551 32.344 1 94 316 GLN B CA 1
ATOM 7301 C C . GLN B 1 316 ? -14.555 6.926 32.938 1 94 316 GLN B C 1
ATOM 7303 O O . GLN B 1 316 ? -13.625 7.574 33.438 1 94 316 GLN B O 1
ATOM 7308 N N . GLY B 1 317 ? -15.766 7.32 32.844 1 94.44 317 GLY B N 1
ATOM 7309 C CA . GLY B 1 317 ? -16.141 8.602 33.406 1 94.44 317 GLY B CA 1
ATOM 7310 C C . GLY B 1 317 ? -15.766 9.781 32.562 1 94.44 317 GLY B C 1
ATOM 7311 O O . GLY B 1 317 ? -15.641 10.906 33.031 1 94.44 317 GLY B O 1
ATOM 7312 N N . ARG B 1 318 ? -15.516 9.516 31.328 1 94.94 318 ARG B N 1
ATOM 7313 C CA . ARG B 1 318 ? -15.078 10.586 30.438 1 94.94 318 ARG B CA 1
ATOM 7314 C C . ARG B 1 318 ? -16.266 11.195 29.688 1 94.94 318 ARG B C 1
ATOM 7316 O O . ARG B 1 318 ? -17.172 10.477 29.25 1 94.94 318 ARG B O 1
ATOM 7323 N N . THR B 1 319 ? -16.219 12.477 29.609 1 95.12 319 THR B N 1
ATOM 7324 C CA . THR B 1 319 ? -17.172 13.18 28.766 1 95.12 319 THR B CA 1
ATOM 7325 C C . THR B 1 319 ? -16.656 13.289 27.344 1 95.12 319 THR B C 1
ATOM 7327 O O . THR B 1 319 ? -15.523 12.891 27.047 1 95.12 319 THR B O 1
ATOM 7330 N N . PHE B 1 320 ? -17.5 13.805 26.484 1 94.38 320 PHE B N 1
ATOM 7331 C CA . PHE B 1 320 ? -17.125 14.008 25.094 1 94.38 320 PHE B CA 1
ATOM 7332 C C . PHE B 1 320 ? -15.875 14.883 25 1 94.38 320 PHE B C 1
ATOM 7334 O O . PHE B 1 320 ? -14.969 14.594 24.219 1 94.38 320 PHE B O 1
ATOM 7341 N N . LEU B 1 321 ? -15.797 15.875 25.797 1 94 321 LEU B N 1
ATOM 7342 C CA . LEU B 1 321 ? -14.695 16.828 25.766 1 94 321 LEU B CA 1
ATOM 7343 C C . LEU B 1 321 ? -13.406 16.172 26.25 1 94 321 LEU B C 1
ATOM 7345 O O . LEU B 1 321 ? -12.32 16.469 25.734 1 94 321 LEU B O 1
ATOM 7349 N N . HIS B 1 322 ? -13.508 15.336 27.25 1 94.56 322 HIS B N 1
ATOM 7350 C CA . HIS B 1 322 ? -12.336 14.578 27.688 1 94.56 322 HIS B CA 1
ATOM 7351 C C . HIS B 1 322 ? -11.734 13.797 26.516 1 94.56 322 HIS B C 1
ATOM 7353 O O . HIS B 1 322 ? -10.516 13.82 26.328 1 94.56 322 HIS B O 1
ATOM 7359 N N . VAL B 1 323 ? -12.625 13.195 25.797 1 93.44 323 VAL B N 1
ATOM 7360 C CA . VAL B 1 323 ? -12.188 12.32 24.719 1 93.44 323 VAL B CA 1
ATOM 7361 C C . VAL B 1 323 ? -11.562 13.148 23.594 1 93.44 323 VAL B C 1
ATOM 7363 O O . VAL B 1 323 ? -10.523 12.773 23.047 1 93.44 323 VAL B O 1
ATOM 7366 N N . VAL B 1 324 ? -12.172 14.18 23.219 1 92.94 324 VAL B N 1
ATOM 7367 C CA . VAL B 1 324 ? -11.703 15.031 22.141 1 92.94 324 VAL B CA 1
ATOM 7368 C C . VAL B 1 324 ? -10.32 15.578 22.453 1 92.94 324 VAL B C 1
ATOM 7370 O O . VAL B 1 324 ? -9.453 15.648 21.578 1 92.94 324 VAL B O 1
ATOM 7373 N N . ILE B 1 325 ? -10.078 15.969 23.688 1 92.31 325 ILE B N 1
ATOM 7374 C CA . ILE B 1 325 ? -8.805 16.547 24.109 1 92.31 325 ILE B CA 1
ATOM 7375 C C . ILE B 1 325 ? -7.738 15.453 24.156 1 92.31 325 ILE B C 1
ATOM 7377 O O . ILE B 1 325 ? -6.609 15.664 23.703 1 92.31 325 ILE B O 1
ATOM 7381 N N . ARG B 1 326 ? -8.148 14.383 24.703 1 90.38 326 ARG B N 1
ATOM 7382 C CA . ARG B 1 326 ? -7.215 13.266 24.766 1 90.38 326 ARG B CA 1
ATOM 7383 C C . ARG B 1 326 ? -6.754 12.859 23.375 1 90.38 326 ARG B C 1
ATOM 7385 O O . ARG B 1 326 ? -5.578 12.555 23.172 1 90.38 326 ARG B O 1
ATOM 7392 N N . ASP B 1 327 ? -7.707 12.844 22.438 1 87.5 327 ASP B N 1
ATOM 7393 C CA . ASP B 1 327 ? -7.406 12.422 21.078 1 87.5 327 ASP B CA 1
ATOM 7394 C C . ASP B 1 327 ? -6.789 13.555 20.266 1 87.5 327 ASP B C 1
ATOM 7396 O O . ASP B 1 327 ? -6.539 13.406 19.062 1 87.5 327 ASP B O 1
ATOM 7400 N N . LYS B 1 328 ? -6.547 14.641 20.859 1 86.56 328 LYS B N 1
ATOM 7401 C CA . LYS B 1 328 ? -5.887 15.797 20.266 1 86.56 328 LYS B CA 1
ATOM 7402 C C . LYS B 1 328 ? -6.645 16.281 19.031 1 86.56 328 LYS B C 1
ATOM 7404 O O . LYS B 1 328 ? -6.039 16.562 18 1 86.56 328 LYS B O 1
ATOM 7409 N N . LYS B 1 329 ? -7.945 16.234 19.109 1 87.88 329 LYS B N 1
ATOM 7410 C CA . LYS B 1 329 ? -8.789 16.797 18.062 1 87.88 329 LYS B CA 1
ATOM 7411 C C . LYS B 1 329 ? -9.062 18.281 18.312 1 87.88 329 LYS B C 1
ATOM 7413 O O . LYS B 1 329 ? -10.164 18.656 18.703 1 87.88 329 LYS B O 1
ATOM 7418 N N . GLY B 1 330 ? -8.07 19.031 17.969 1 84.88 330 GLY B N 1
ATOM 7419 C CA . GLY B 1 330 ? -8.094 20.438 18.297 1 84.88 330 GLY B CA 1
ATOM 7420 C C . GLY B 1 330 ? -9.156 21.203 17.531 1 84.88 330 GLY B C 1
ATOM 7421 O O . GLY B 1 330 ? -9.797 22.109 18.078 1 84.88 330 GLY B O 1
ATOM 7422 N N . THR B 1 331 ? -9.43 20.781 16.344 1 87 331 THR B N 1
ATOM 7423 C CA . THR B 1 331 ? -10.406 21.5 15.516 1 87 331 THR B CA 1
ATOM 7424 C C . THR B 1 331 ? -11.82 21.281 16.047 1 87 331 THR B C 1
ATOM 7426 O O . THR B 1 331 ? -12.633 22.203 16.062 1 87 331 THR B O 1
ATOM 7429 N N . LEU B 1 332 ? -12.031 20.094 16.422 1 91.38 332 LEU B N 1
ATOM 7430 C CA . LEU B 1 332 ? -13.344 19.781 16.969 1 91.38 332 LEU B CA 1
ATOM 7431 C C . LEU B 1 332 ? -13.562 20.484 18.297 1 91.38 332 LEU B C 1
ATOM 7433 O O . LEU B 1 332 ? -14.656 20.984 18.562 1 91.38 332 LEU B O 1
ATOM 7437 N N . PHE B 1 333 ? -12.555 20.578 19.109 1 91.94 333 PHE B N 1
ATOM 7438 C CA . PHE B 1 333 ? -12.641 21.25 20.406 1 91.94 333 PHE B CA 1
ATOM 7439 C C . PHE B 1 333 ? -12.914 22.734 20.219 1 91.94 333 PHE B C 1
ATOM 7441 O O . PHE B 1 333 ? -13.742 23.312 20.922 1 91.94 333 PHE B O 1
ATOM 7448 N N . ARG B 1 334 ? -12.227 23.328 19.312 1 88.31 334 ARG B N 1
ATOM 7449 C CA . ARG B 1 334 ? -12.406 24.75 19.047 1 88.31 334 ARG B CA 1
ATOM 7450 C C . ARG B 1 334 ? -13.812 25.047 18.531 1 88.31 334 ARG B C 1
ATOM 7452 O O . ARG B 1 334 ? -14.398 26.078 18.875 1 88.31 334 ARG B O 1
ATOM 7459 N N . PHE B 1 335 ? -14.242 24.219 17.812 1 91.5 335 PHE B N 1
ATOM 7460 C CA . PHE B 1 335 ? -15.586 24.375 17.281 1 91.5 335 PHE B CA 1
ATOM 7461 C C . PHE B 1 335 ? -16.625 24.344 18.391 1 91.5 335 PHE B C 1
ATOM 7463 O O . PHE B 1 335 ? -17.5 25.203 18.453 1 91.5 335 PHE B O 1
ATOM 7470 N N . VAL B 1 336 ? -16.547 23.312 19.234 1 91.81 336 VAL B N 1
ATOM 7471 C CA . VAL B 1 336 ? -17.516 23.172 20.312 1 91.81 336 VAL B CA 1
ATOM 7472 C C . VAL B 1 336 ? -17.406 24.359 21.266 1 91.81 336 VAL B C 1
ATOM 7474 O O . VAL B 1 336 ? -18.422 24.891 21.719 1 91.81 336 VAL B O 1
ATOM 7477 N N . SER B 1 337 ? -16.188 24.75 21.562 1 89.19 337 SER B N 1
ATOM 7478 C CA . SER B 1 337 ? -15.969 25.906 22.406 1 89.19 337 SER B CA 1
ATOM 7479 C C . SER B 1 337 ? -16.594 27.156 21.797 1 89.19 337 SER B C 1
ATOM 7481 O O . SER B 1 337 ? -17.172 27.984 22.516 1 89.19 337 SER B O 1
ATOM 7483 N N . GLY B 1 338 ? -16.453 27.25 20.516 1 87.56 338 GLY B N 1
ATOM 7484 C CA . GLY B 1 338 ? -17.047 28.375 19.812 1 87.56 338 GLY B CA 1
ATOM 7485 C C . GLY B 1 338 ? -18.562 28.359 19.828 1 87.56 338 GLY B C 1
ATOM 7486 O O . GLY B 1 338 ? -19.203 29.406 19.938 1 87.56 338 GLY B O 1
ATOM 7487 N N . LEU B 1 339 ? -19.109 27.281 19.766 1 89.88 339 LEU B N 1
ATOM 7488 C CA . LEU B 1 339 ? -20.562 27.125 19.812 1 89.88 339 LEU B CA 1
ATOM 7489 C C . LEU B 1 339 ? -21.109 27.578 21.156 1 89.88 339 LEU B C 1
ATOM 7491 O O . LEU B 1 339 ? -22.156 28.234 21.219 1 89.88 339 LEU B O 1
ATOM 7495 N N . PHE B 1 340 ? -20.484 27.297 22.172 1 89.44 340 PHE B N 1
ATOM 7496 C CA . PHE B 1 340 ? -20.953 27.641 23.516 1 89.44 340 PHE B CA 1
ATOM 7497 C C . PHE B 1 340 ? -20.734 29.125 23.797 1 89.44 340 PHE B C 1
ATOM 7499 O O . PHE B 1 340 ? -21.5 29.734 24.531 1 89.44 340 PHE B O 1
ATOM 7506 N N . ARG B 1 341 ? -19.688 29.625 23.25 1 85.75 341 ARG B N 1
ATOM 7507 C CA . ARG B 1 341 ? -19.469 31.062 23.375 1 85.75 341 ARG B CA 1
ATOM 7508 C C . ARG B 1 341 ? -20.562 31.859 22.656 1 85.75 341 ARG B C 1
ATOM 7510 O O . ARG B 1 341 ? -21.047 32.844 23.172 1 85.75 341 ARG B O 1
ATOM 7517 N N . ALA B 1 342 ? -20.906 31.312 21.578 1 87.94 342 ALA B N 1
ATOM 7518 C CA . ALA B 1 342 ? -21.922 31.969 20.766 1 87.94 342 ALA B CA 1
ATOM 7519 C C . ALA B 1 342 ? -23.297 31.875 21.438 1 87.94 342 ALA B C 1
ATOM 7521 O O . ALA B 1 342 ? -24.125 32.781 21.312 1 87.94 342 ALA B O 1
ATOM 7522 N N . SER B 1 343 ? -23.594 30.812 22.156 1 89.62 343 SER B N 1
ATOM 7523 C CA . SER B 1 343 ? -24.891 30.609 22.797 1 89.62 343 SER B CA 1
ATOM 7524 C C . SER B 1 343 ? -24.906 31.156 24.203 1 89.62 343 SER B C 1
ATOM 7526 O O . SER B 1 343 ? -25.859 30.953 24.953 1 89.62 343 SER B O 1
ATOM 7528 N N . HIS B 1 344 ? -23.906 31.828 24.672 1 88.62 344 HIS B N 1
ATOM 7529 C CA . HIS B 1 344 ? -23.781 32.469 25.984 1 88.62 344 HIS B CA 1
ATOM 7530 C C . HIS B 1 344 ? -23.922 31.438 27.109 1 88.62 344 HIS B C 1
ATOM 7532 O O . HIS B 1 344 ? -24.578 31.703 28.109 1 88.62 344 HIS B O 1
ATOM 7538 N N . GLN B 1 345 ? -23.5 30.234 26.828 1 89.38 345 GLN B N 1
ATOM 7539 C CA . GLN B 1 345 ? -23.516 29.156 27.828 1 89.38 345 GLN B CA 1
ATOM 7540 C C . GLN B 1 345 ? -22.109 28.859 28.328 1 89.38 345 GLN B C 1
ATOM 7542 O O . GLN B 1 345 ? -21.703 27.703 28.406 1 89.38 345 GLN B O 1
ATOM 7547 N N . VAL B 1 346 ? -21.391 29.875 28.688 1 86 346 VAL B N 1
ATOM 7548 C CA . VAL B 1 346 ? -20 29.766 29.094 1 86 346 VAL B CA 1
ATOM 7549 C C . VAL B 1 346 ? -19.891 29.047 30.438 1 86 346 VAL B C 1
ATOM 7551 O O . VAL B 1 346 ? -18.969 28.281 30.672 1 86 346 VAL B O 1
ATOM 7554 N N . LEU B 1 347 ? -20.859 29.281 31.297 1 89.56 347 LEU B N 1
ATOM 7555 C CA . LEU B 1 347 ? -20.844 28.672 32.625 1 89.56 347 LEU B CA 1
ATOM 7556 C C . LEU B 1 347 ? -21.094 27.172 32.531 1 89.56 347 LEU B C 1
ATOM 7558 O O . LEU B 1 347 ? -20.469 26.391 33.25 1 89.56 347 LEU B O 1
ATOM 7562 N N . ARG B 1 348 ? -21.984 26.844 31.656 1 89.88 348 ARG B N 1
ATOM 7563 C CA . ARG B 1 348 ? -22.266 25.438 31.453 1 89.88 348 ARG B CA 1
ATOM 7564 C C . ARG B 1 348 ? -21.047 24.719 30.875 1 89.88 348 ARG B C 1
ATOM 7566 O O . ARG B 1 348 ? -20.719 23.594 31.297 1 89.88 348 ARG B O 1
ATOM 7573 N N . PHE B 1 349 ? -20.5 25.375 29.953 1 90.5 349 PHE B N 1
ATOM 7574 C CA . PHE B 1 349 ? -19.297 24.812 29.344 1 90.5 349 PHE B CA 1
ATOM 7575 C C . PHE B 1 349 ? -18.188 24.625 30.375 1 90.5 349 PHE B C 1
ATOM 7577 O O . PHE B 1 349 ? -17.531 23.578 30.391 1 90.5 349 PHE B O 1
ATOM 7584 N N . ALA B 1 350 ? -18.016 25.562 31.234 1 90.44 350 ALA B N 1
ATOM 7585 C CA . ALA B 1 350 ? -16.984 25.5 32.281 1 90.44 350 ALA B CA 1
ATOM 7586 C C . ALA B 1 350 ? -17.266 24.375 33.25 1 90.44 350 ALA B C 1
ATOM 7588 O O . ALA B 1 350 ? -16.344 23.703 33.719 1 90.44 350 ALA B O 1
ATOM 7589 N N . SER B 1 351 ? -18.484 24.188 33.562 1 91.62 351 SER B N 1
ATOM 7590 C CA . SER B 1 351 ? -18.875 23.125 34.469 1 91.62 351 SER B CA 1
ATOM 7591 C C . SER B 1 351 ? -18.562 21.75 33.875 1 91.62 351 SER B C 1
ATOM 7593 O O . SER B 1 351 ? -18.156 20.844 34.625 1 91.62 351 SER B O 1
ATOM 7595 N N . ILE B 1 352 ? -18.766 21.609 32.625 1 92.12 352 ILE B N 1
ATOM 7596 C CA . ILE B 1 352 ? -18.5 20.328 31.969 1 92.12 352 ILE B CA 1
ATOM 7597 C C . ILE B 1 352 ? -17 20.094 31.891 1 92.12 352 ILE B C 1
ATOM 7599 O O . ILE B 1 352 ? -16.531 18.969 32.031 1 92.12 352 ILE B O 1
ATOM 7603 N N . MET B 1 353 ? -16.297 21.141 31.703 1 91.88 353 MET B N 1
ATOM 7604 C CA . MET B 1 353 ? -14.836 21.047 31.609 1 91.88 353 MET B CA 1
ATOM 7605 C C . MET B 1 353 ? -14.227 20.656 32.969 1 91.88 353 MET B C 1
ATOM 7607 O O . MET B 1 353 ? -13.172 20.016 33 1 91.88 353 MET B O 1
ATOM 7611 N N . ASP B 1 354 ? -14.914 21.016 34 1 93.19 354 ASP B N 1
ATOM 7612 C CA . ASP B 1 354 ? -14.406 20.766 35.344 1 93.19 354 ASP B CA 1
ATOM 7613 C C . ASP B 1 354 ? -14.867 19.406 35.844 1 93.19 354 ASP B C 1
ATOM 7615 O O . ASP B 1 354 ? -14.523 19.016 36.969 1 93.19 354 ASP B O 1
ATOM 7619 N N . MET B 1 355 ? -15.648 18.719 35.062 1 93.56 355 MET B N 1
ATOM 7620 C CA . MET B 1 355 ? -16.078 17.375 35.438 1 93.56 355 MET B CA 1
ATOM 7621 C C . MET B 1 355 ? -14.883 16.422 35.531 1 93.56 355 MET B C 1
ATOM 7623 O O . MET B 1 355 ? -13.922 16.562 34.781 1 93.56 355 MET B O 1
ATOM 7627 N N . HIS B 1 356 ? -14.922 15.508 36.438 1 94.38 356 HIS B N 1
ATOM 7628 C CA . HIS B 1 356 ? -13.828 14.57 36.656 1 94.38 356 HIS B CA 1
ATOM 7629 C C . HIS B 1 356 ? -14.109 13.227 35.969 1 94.38 356 HIS B C 1
ATOM 7631 O O . HIS B 1 356 ? -15.25 12.766 35.969 1 94.38 356 HIS B O 1
ATOM 7637 N N . ASP B 1 357 ? -13.102 12.672 35.469 1 94.25 357 ASP B N 1
ATOM 7638 C CA . ASP B 1 357 ? -13.211 11.281 35.031 1 94.25 357 ASP B CA 1
ATOM 7639 C C . ASP B 1 357 ? -12.953 10.328 36.188 1 94.25 357 ASP B C 1
ATOM 7641 O O . ASP B 1 357 ? -12.891 10.75 37.344 1 94.25 357 ASP B O 1
ATOM 7645 N N . ASN B 1 358 ? -12.914 9.047 35.938 1 94.44 358 ASN B N 1
ATOM 7646 C CA . ASN B 1 358 ? -12.758 8.062 37 1 94.44 358 ASN B CA 1
ATOM 7647 C C . ASN B 1 358 ? -11.406 8.195 37.688 1 94.44 358 ASN B C 1
ATOM 7649 O O . ASN B 1 358 ? -11.258 7.828 38.875 1 94.44 358 ASN B O 1
ATOM 7653 N N . GLU B 1 359 ? -10.406 8.719 37 1 94.56 359 GLU B N 1
ATOM 7654 C CA . GLU B 1 359 ? -9.086 8.93 37.594 1 94.56 359 GLU B CA 1
ATOM 7655 C C . GLU B 1 359 ? -8.977 10.312 38.219 1 94.56 359 GLU B C 1
ATOM 7657 O O . GLU B 1 359 ? -7.938 10.664 38.781 1 94.56 359 GLU B O 1
ATOM 7662 N N . GLY B 1 360 ? -10.031 11.055 38.125 1 94.38 360 GLY B N 1
ATOM 7663 C CA . GLY B 1 360 ? -10.07 12.383 38.719 1 94.38 360 GLY B CA 1
ATOM 7664 C C . GLY B 1 360 ? -9.531 13.469 37.812 1 94.38 360 GLY B C 1
ATOM 7665 O O . GLY B 1 360 ? -9.273 14.586 38.281 1 94.38 360 GLY B O 1
ATOM 7666 N N . ASN B 1 361 ? -9.258 13.141 36.656 1 95.12 361 ASN B N 1
ATOM 7667 C CA . ASN B 1 361 ? -8.688 14.117 35.719 1 95.12 361 ASN B CA 1
ATOM 7668 C C . ASN B 1 361 ? -9.773 15.016 35.125 1 95.12 361 ASN B C 1
ATOM 7670 O O . ASN B 1 361 ? -10.867 14.539 34.812 1 95.12 361 ASN B O 1
ATOM 7674 N N . THR B 1 362 ? -9.531 16.25 35.125 1 95 362 THR B N 1
ATOM 7675 C CA . THR B 1 362 ? -10.375 17.188 34.406 1 95 362 THR B CA 1
ATOM 7676 C C . THR B 1 362 ? -9.875 17.391 33 1 95 362 THR B C 1
ATOM 7678 O O . THR B 1 362 ? -8.867 16.812 32.594 1 95 362 THR B O 1
ATOM 7681 N N . CYS B 1 363 ? -10.539 18.188 32.188 1 94 363 CYS B N 1
ATOM 7682 C CA . CYS B 1 363 ? -10.133 18.453 30.828 1 94 363 CYS B CA 1
ATOM 7683 C C . CYS B 1 363 ? -8.797 19.188 30.781 1 94 363 CYS B C 1
ATOM 7685 O O . CYS B 1 363 ? -7.992 18.984 29.875 1 94 363 CYS B O 1
ATOM 7687 N N . LEU B 1 364 ? -8.562 19.984 31.797 1 92.62 364 LEU B N 1
ATOM 7688 C CA . LEU B 1 364 ? -7.301 20.719 31.875 1 92.62 364 LEU B CA 1
ATOM 7689 C C . LEU B 1 364 ? -6.129 19.75 32.094 1 92.62 364 LEU B C 1
ATOM 7691 O O . LEU B 1 364 ? -5.07 19.922 31.484 1 92.62 364 LEU B O 1
ATOM 7695 N N . HIS B 1 365 ? -6.305 18.828 33 1 94.25 365 HIS B N 1
ATOM 7696 C CA . HIS B 1 365 ? -5.273 17.812 33.188 1 94.25 365 HIS B CA 1
ATOM 7697 C C . HIS B 1 365 ? -4.93 17.109 31.906 1 94.25 365 HIS B C 1
ATOM 7699 O O . HIS B 1 365 ? -3.75 16.938 31.578 1 94.25 365 HIS B O 1
ATOM 7705 N N . LEU B 1 366 ? -5.969 16.75 31.219 1 93.81 366 LEU B N 1
ATOM 7706 C CA . LEU B 1 366 ? -5.777 15.984 30 1 93.81 366 LEU B CA 1
ATOM 7707 C C . LEU B 1 366 ? -5.156 16.844 28.906 1 93.81 366 LEU B C 1
ATOM 7709 O O . LEU B 1 366 ? -4.383 16.344 28.078 1 93.81 366 LEU B O 1
ATOM 7713 N N . ALA B 1 367 ? -5.543 18.016 28.797 1 92.06 367 ALA B N 1
ATOM 7714 C CA . ALA B 1 367 ? -4.949 18.938 27.828 1 92.06 367 ALA B CA 1
ATOM 7715 C C . ALA B 1 367 ? -3.441 19.047 28.031 1 92.06 367 ALA B C 1
ATOM 7717 O O . ALA B 1 367 ? -2.68 19.109 27.062 1 92.06 367 ALA B O 1
ATOM 7718 N N . VAL B 1 368 ? -3.012 19.141 29.297 1 91.31 368 VAL B N 1
ATOM 7719 C CA . VAL B 1 368 ? -1.597 19.219 29.641 1 91.31 368 VAL B CA 1
ATOM 7720 C C . VAL B 1 368 ? -0.893 17.922 29.234 1 91.31 368 VAL B C 1
ATOM 7722 O O . VAL B 1 368 ? 0.203 17.953 28.672 1 91.31 368 VAL B O 1
ATOM 7725 N N . LEU B 1 369 ? -1.569 16.875 29.531 1 90.5 369 LEU B N 1
ATOM 7726 C CA . LEU B 1 369 ? -0.984 15.57 29.203 1 90.5 369 LEU B CA 1
ATOM 7727 C C . LEU B 1 369 ? -0.898 15.383 27.688 1 90.5 369 LEU B C 1
ATOM 7729 O O . LEU B 1 369 ? 0.022 14.727 27.188 1 90.5 369 LEU B O 1
ATOM 7733 N N . ALA B 1 370 ? -1.879 15.852 27 1 88.12 370 ALA B N 1
ATOM 7734 C CA . ALA B 1 370 ? -1.878 15.75 25.531 1 88.12 370 ALA B CA 1
ATOM 7735 C C . ALA B 1 370 ? -0.82 16.656 24.922 1 88.12 370 ALA B C 1
ATOM 7737 O O . ALA B 1 370 ? -0.34 16.406 23.812 1 88.12 370 ALA B O 1
ATOM 7738 N N . GLY B 1 371 ? -0.509 17.734 25.578 1 84.94 371 GLY B N 1
ATOM 7739 C CA . GLY B 1 371 ? 0.577 18.594 25.141 1 84.94 371 GLY B CA 1
ATOM 7740 C C . GLY B 1 371 ? 0.181 19.531 24.016 1 84.94 371 GLY B C 1
ATOM 7741 O O . GLY B 1 371 ? 1.027 19.953 23.234 1 84.94 371 GLY B O 1
ATOM 7742 N N . SER B 1 372 ? -1.084 19.734 23.828 1 82 372 SER B N 1
ATOM 7743 C CA . SER B 1 372 ? -1.532 20.641 22.781 1 82 372 SER B CA 1
ATOM 7744 C C . SER B 1 372 ? -1.666 22.062 23.312 1 82 372 SER B C 1
ATOM 7746 O O . SER B 1 372 ? -2.551 22.359 24.125 1 82 372 SER B O 1
ATOM 7748 N N . VAL B 1 373 ? -0.856 22.969 22.766 1 79.75 373 VAL B N 1
ATOM 7749 C CA . VAL B 1 373 ? -0.81 24.344 23.234 1 79.75 373 VAL B CA 1
ATOM 7750 C C . VAL B 1 373 ? -2.061 25.094 22.781 1 79.75 373 VAL B C 1
ATOM 7752 O O . VAL B 1 373 ? -2.688 25.797 23.562 1 79.75 373 VAL B O 1
ATOM 7755 N N . PRO B 1 374 ? -2.494 24.812 21.594 1 77.38 374 PRO B N 1
ATOM 7756 C CA . PRO B 1 374 ? -3.688 25.547 21.172 1 77.38 374 PRO B CA 1
ATOM 7757 C C . PRO B 1 374 ? -4.922 25.188 22 1 77.38 374 PRO B C 1
ATOM 7759 O O . PRO B 1 374 ? -5.762 26.062 22.266 1 77.38 374 PRO B O 1
ATOM 7762 N N . THR B 1 375 ? -5.02 23.953 22.328 1 85.44 375 THR B N 1
ATOM 7763 C CA . THR B 1 375 ? -6.152 23.531 23.156 1 85.44 375 THR B CA 1
ATOM 7764 C C . THR B 1 375 ? -6.098 24.188 24.531 1 85.44 375 THR B C 1
ATOM 7766 O O . THR B 1 375 ? -7.133 24.578 25.078 1 85.44 375 THR B O 1
ATOM 7769 N N . LEU B 1 376 ? -4.918 24.375 25.047 1 85 376 LEU B N 1
ATOM 7770 C CA . LEU B 1 376 ? -4.746 24.984 26.359 1 85 376 LEU B CA 1
ATOM 7771 C C . LEU B 1 376 ? -5.117 26.469 26.312 1 85 376 LEU B C 1
ATOM 7773 O O . LEU B 1 376 ? -5.668 27 27.281 1 85 376 LEU B O 1
ATOM 7777 N N . HIS B 1 377 ? -4.805 27.062 25.203 1 80.69 377 HIS B N 1
ATOM 7778 C CA . HIS B 1 377 ? -5.164 28.469 25.047 1 80.69 377 HIS B CA 1
ATOM 7779 C C . HIS B 1 377 ? -6.676 28.656 25.094 1 80.69 377 HIS B C 1
ATOM 7781 O O . HIS B 1 377 ? -7.164 29.625 25.688 1 80.69 377 HIS B O 1
ATOM 7787 N N . CYS B 1 378 ? -7.289 27.766 24.516 1 78.75 378 CYS B N 1
ATOM 7788 C CA . CYS B 1 378 ? -8.742 27.844 24.484 1 78.75 378 CYS B CA 1
ATOM 7789 C C . CYS B 1 378 ? -9.336 27.609 25.875 1 78.75 378 CYS B C 1
ATOM 7791 O O . CYS B 1 378 ? -10.32 28.234 26.25 1 78.75 378 CYS B O 1
ATOM 7793 N N . LEU B 1 379 ? -8.75 26.719 26.562 1 83.94 379 LEU B N 1
ATOM 7794 C CA . LEU B 1 379 ? -9.242 26.359 27.891 1 83.94 379 LEU B CA 1
ATOM 7795 C C . LEU B 1 379 ? -8.977 27.484 28.891 1 83.94 379 LEU B C 1
ATOM 7797 O O . LEU B 1 379 ? -9.836 27.812 29.703 1 83.94 379 LEU B O 1
ATOM 7801 N N . LEU B 1 380 ? -7.863 28.094 28.766 1 82.06 380 LEU B N 1
ATOM 7802 C CA . LEU B 1 380 ? -7.449 29.109 29.734 1 82.06 380 LEU B CA 1
ATOM 7803 C C . LEU B 1 380 ? -8.125 30.438 29.453 1 82.06 380 LEU B C 1
ATOM 7805 O O . LEU B 1 380 ? -8.172 31.312 30.328 1 82.06 380 LEU B O 1
ATOM 7809 N N . GLY B 1 381 ? -8.641 30.531 28.266 1 76.88 381 GLY B N 1
ATOM 7810 C CA . GLY B 1 381 ? -9.352 31.766 27.906 1 76.88 381 GLY B CA 1
ATOM 7811 C C . GLY B 1 381 ? -10.648 31.938 28.672 1 76.88 381 GLY B C 1
ATOM 7812 O O . GLY B 1 381 ? -11.133 33.062 28.828 1 76.88 381 GLY B O 1
ATOM 7813 N N . ASN B 1 382 ? -11.148 30.875 29.141 1 79.25 382 ASN B N 1
ATOM 7814 C CA . ASN B 1 382 ? -12.359 30.906 29.953 1 79.25 382 ASN B CA 1
ATOM 7815 C C . ASN B 1 382 ? -12.031 31.047 31.438 1 79.25 382 ASN B C 1
ATOM 7817 O O . ASN B 1 382 ? -11.562 30.094 32.062 1 79.25 382 ASN B O 1
ATOM 7821 N N . LYS B 1 383 ? -12.383 32.156 32.031 1 79.69 383 LYS B N 1
ATOM 7822 C CA . LYS B 1 383 ? -12.023 32.5 33.406 1 79.69 383 LYS B CA 1
ATOM 7823 C C . LYS B 1 383 ? -12.789 31.625 34.406 1 79.69 383 LYS B C 1
ATOM 7825 O O . LYS B 1 383 ? -12.383 31.484 35.562 1 79.69 383 LYS B O 1
ATOM 7830 N N . GLU B 1 384 ? -13.844 31.062 33.938 1 84.94 384 GLU B N 1
ATOM 7831 C CA . GLU B 1 384 ? -14.703 30.312 34.844 1 84.94 384 GLU B CA 1
ATOM 7832 C C . GLU B 1 384 ? -14.172 28.906 35.094 1 84.94 384 GLU B C 1
ATOM 7834 O O . GLU B 1 384 ? -14.578 28.25 36.062 1 84.94 384 GLU B O 1
ATOM 7839 N N . ILE B 1 385 ? -13.188 28.5 34.312 1 87.88 385 ILE B N 1
ATOM 7840 C CA . ILE B 1 385 ? -12.625 27.172 34.5 1 87.88 385 ILE B CA 1
ATOM 7841 C C . ILE B 1 385 ? -11.68 27.156 35.688 1 87.88 385 ILE B C 1
ATOM 7843 O O . ILE B 1 385 ? -10.812 28.016 35.812 1 87.88 385 ILE B O 1
ATOM 7847 N N . GLN B 1 386 ? -11.852 26.188 36.562 1 87.81 386 GLN B N 1
ATOM 7848 C CA . GLN B 1 386 ? -10.992 26.062 37.719 1 87.81 386 GLN B CA 1
ATOM 7849 C C . GLN B 1 386 ? -9.656 25.406 37.344 1 87.81 386 GLN B C 1
ATOM 7851 O O . GLN B 1 386 ? -9.625 24.312 36.812 1 87.81 386 GLN B O 1
ATOM 7856 N N . MET B 1 387 ? -8.648 26.047 37.688 1 88.38 387 MET B N 1
ATOM 7857 C CA . MET B 1 387 ? -7.332 25.594 37.25 1 88.38 387 MET B CA 1
ATOM 7858 C C . MET B 1 387 ? -6.672 24.734 38.344 1 88.38 387 MET B C 1
ATOM 7860 O O . MET B 1 387 ? -5.754 23.969 38.031 1 88.38 387 MET B O 1
ATOM 7864 N N . ASN B 1 388 ? -7.125 24.812 39.594 1 90.25 388 ASN B N 1
ATOM 7865 C CA . ASN B 1 388 ? -6.379 24.188 40.656 1 90.25 388 ASN B CA 1
ATOM 7866 C C . ASN B 1 388 ? -7.109 22.969 41.219 1 90.25 388 ASN B C 1
ATOM 7868 O O . ASN B 1 388 ? -6.93 22.609 42.375 1 90.25 388 ASN B O 1
ATOM 7872 N N . LEU B 1 389 ? -7.961 22.344 40.438 1 91.94 389 LEU B N 1
ATOM 7873 C CA . LEU B 1 389 ? -8.625 21.109 40.875 1 91.94 389 LEU B CA 1
ATOM 7874 C C . LEU B 1 389 ? -7.648 19.938 40.875 1 91.94 389 LEU B C 1
ATOM 7876 O O . LEU B 1 389 ? -6.957 19.703 39.875 1 91.94 389 LEU B O 1
ATOM 7880 N N . PRO B 1 390 ? -7.477 19.297 41.906 1 92.56 390 PRO B N 1
ATOM 7881 C CA . PRO B 1 390 ? -6.57 18.141 41.969 1 92.56 390 PRO B CA 1
ATOM 7882 C C . PRO B 1 390 ? -7.223 16.859 41.469 1 92.56 390 PRO B C 1
ATOM 7884 O O . PRO B 1 390 ? -8.445 16.688 41.562 1 92.56 390 PRO B O 1
ATOM 7887 N N . ASN B 1 391 ? -6.496 16.016 40.906 1 93.5 391 ASN B N 1
ATOM 7888 C CA . ASN B 1 391 ? -7 14.703 40.531 1 93.5 391 ASN B CA 1
ATOM 7889 C C . ASN B 1 391 ? -6.957 13.719 41.688 1 93.5 391 ASN B C 1
ATOM 7891 O O . ASN B 1 391 ? -6.805 14.133 42.844 1 93.5 391 ASN B O 1
ATOM 7895 N N . ASN B 1 392 ? -7.203 12.477 41.438 1 92.88 392 ASN B N 1
ATOM 7896 C CA . ASN B 1 392 ? -7.273 11.492 42.5 1 92.88 392 ASN B CA 1
ATOM 7897 C C . ASN B 1 392 ? -5.918 11.305 43.188 1 92.88 392 ASN B C 1
ATOM 7899 O O . ASN B 1 392 ? -5.855 10.906 44.344 1 92.88 392 ASN B O 1
ATOM 7903 N N . ASN B 1 393 ? -4.852 11.602 42.469 1 91 393 ASN B N 1
ATOM 7904 C CA . ASN B 1 393 ? -3.508 11.5 43.031 1 91 393 ASN B CA 1
ATOM 7905 C C . ASN B 1 393 ? -3.076 12.797 43.688 1 91 393 ASN B C 1
ATOM 7907 O O . ASN B 1 393 ? -1.919 12.945 44.094 1 91 393 ASN B O 1
ATOM 7911 N N . GLY B 1 394 ? -3.924 13.742 43.625 1 90 394 GLY B N 1
ATOM 7912 C CA . GLY B 1 394 ? -3.619 15.016 44.281 1 90 394 GLY B CA 1
ATOM 7913 C C . GLY B 1 394 ? -2.812 15.945 43.375 1 90 394 GLY B C 1
ATOM 7914 O O . GLY B 1 394 ? -2.23 16.922 43.844 1 90 394 GLY B O 1
ATOM 7915 N N . GLN B 1 395 ? -2.719 15.633 42.188 1 91.5 395 GLN B N 1
ATOM 7916 C CA . GLN B 1 395 ? -1.91 16.422 41.281 1 91.5 395 GLN B CA 1
ATOM 7917 C C . GLN B 1 395 ? -2.764 17.453 40.531 1 91.5 395 GLN B C 1
ATOM 7919 O O . GLN B 1 395 ? -3.854 17.141 40.062 1 91.5 395 GLN B O 1
ATOM 7924 N N . THR B 1 396 ? -2.283 18.703 40.562 1 93.31 396 THR B N 1
ATOM 7925 C CA . THR B 1 396 ? -2.924 19.734 39.75 1 93.31 396 THR B CA 1
ATOM 7926 C C . THR B 1 396 ? -2.377 19.734 38.312 1 93.31 396 THR B C 1
ATOM 7928 O O . THR B 1 396 ? -1.435 19 38.031 1 93.31 396 THR B O 1
ATOM 7931 N N . ALA B 1 397 ? -2.953 20.516 37.469 1 92.44 397 ALA B N 1
ATOM 7932 C CA . ALA B 1 397 ? -2.494 20.609 36.094 1 92.44 397 ALA B CA 1
ATOM 7933 C C . ALA B 1 397 ? -1.051 21.094 36.031 1 92.44 397 ALA B C 1
ATOM 7935 O O . ALA B 1 397 ? -0.28 20.656 35.156 1 92.44 397 ALA B O 1
ATOM 7936 N N . LEU B 1 398 ? -0.649 21.953 36.906 1 90.06 398 LEU B N 1
ATOM 7937 C CA . LEU B 1 398 ? 0.709 22.469 36.938 1 90.06 398 LEU B CA 1
ATOM 7938 C C . LEU B 1 398 ? 1.705 21.391 37.344 1 90.06 398 LEU B C 1
ATOM 7940 O O . LEU B 1 398 ? 2.828 21.359 36.812 1 90.06 398 LEU B O 1
ATOM 7944 N N . ASP B 1 399 ? 1.292 20.578 38.219 1 90.88 399 ASP B N 1
ATOM 7945 C CA . ASP B 1 399 ? 2.15 19.469 38.625 1 90.88 399 ASP B CA 1
ATOM 7946 C C . ASP B 1 399 ? 2.438 18.531 37.469 1 90.88 399 ASP B C 1
ATOM 7948 O O . ASP B 1 399 ? 3.57 18.078 37.281 1 90.88 399 ASP B O 1
ATOM 7952 N N . LEU B 1 400 ? 1.437 18.266 36.75 1 90.75 400 LEU B N 1
ATOM 7953 C CA . LEU B 1 400 ? 1.593 17.375 35.594 1 90.75 400 LEU B CA 1
ATOM 7954 C C . LEU B 1 400 ? 2.494 18.016 34.531 1 90.75 400 LEU B C 1
ATOM 7956 O O . LEU B 1 400 ? 3.283 17.328 33.875 1 90.75 400 LEU B O 1
ATOM 7960 N N . ALA B 1 401 ? 2.328 19.297 34.312 1 89.62 401 ALA B N 1
ATOM 7961 C CA . ALA B 1 401 ? 3.152 20.016 33.344 1 89.62 401 ALA B CA 1
ATOM 7962 C C . ALA B 1 401 ? 4.621 20 33.75 1 89.62 401 ALA B C 1
ATOM 7964 O O . ALA B 1 401 ? 5.512 19.906 32.906 1 89.62 401 ALA B O 1
ATOM 7965 N N . LEU B 1 402 ? 4.863 20.109 35 1 86.81 402 LEU B N 1
ATOM 7966 C CA . LEU B 1 402 ? 6.227 20.094 35.531 1 86.81 402 LEU B CA 1
ATOM 7967 C C . LEU B 1 402 ? 6.883 18.734 35.281 1 86.81 402 LEU B C 1
ATOM 7969 O O . LEU B 1 402 ? 8.078 18.672 34.969 1 86.81 402 LEU B O 1
ATOM 7973 N N . HIS B 1 403 ? 6.137 17.766 35.375 1 85.69 403 HIS B N 1
ATOM 7974 C CA . HIS B 1 403 ? 6.664 16.422 35.188 1 85.69 403 HIS B CA 1
ATOM 7975 C C . HIS B 1 403 ? 7.016 16.156 33.719 1 85.69 403 HIS B C 1
ATOM 7977 O O . HIS B 1 403 ? 7.906 15.359 33.438 1 85.69 403 HIS B O 1
ATOM 7983 N N . LYS B 1 404 ? 6.34 16.828 32.812 1 84.56 404 LYS B N 1
ATOM 7984 C CA . LYS B 1 404 ? 6.551 16.578 31.391 1 84.56 404 LYS B CA 1
ATOM 7985 C C . LYS B 1 404 ? 7.531 17.594 30.797 1 84.56 404 LYS B C 1
ATOM 7987 O O . LYS B 1 404 ? 8.023 17.406 29.672 1 84.56 404 LYS B O 1
ATOM 7992 N N . ARG B 1 405 ? 7.867 18.609 31.484 1 80 405 ARG B N 1
ATOM 7993 C CA . ARG B 1 405 ? 8.758 19.656 30.984 1 80 405 ARG B CA 1
ATOM 7994 C C . ARG B 1 405 ? 10.172 19.125 30.781 1 80 405 ARG B C 1
ATOM 7996 O O . ARG B 1 405 ? 10.734 18.484 31.672 1 80 405 ARG B O 1
ATOM 8003 N N . PRO B 1 406 ? 10.664 19.344 29.531 1 74.44 406 PRO B N 1
ATOM 8004 C CA . PRO B 1 406 ? 12.047 18.906 29.312 1 74.44 406 PRO B CA 1
ATOM 8005 C C . PRO B 1 406 ? 13.062 19.75 30.062 1 74.44 406 PRO B C 1
ATOM 8007 O O . PRO B 1 406 ? 12.867 20.953 30.219 1 74.44 406 PRO B O 1
ATOM 8010 N N . LYS B 1 407 ? 14.102 19.281 30.688 1 70.88 407 LYS B N 1
ATOM 8011 C CA . LYS B 1 407 ? 15.109 20 31.438 1 70.88 407 LYS B CA 1
ATOM 8012 C C . LYS B 1 407 ? 16.234 20.484 30.531 1 70.88 407 LYS B C 1
ATOM 8014 O O . LYS B 1 407 ? 16.984 21.406 30.891 1 70.88 407 LYS B O 1
ATOM 8019 N N . GLY B 1 408 ? 16.156 20.203 29.281 1 65.81 408 GLY B N 1
ATOM 8020 C CA . GLY B 1 408 ? 17.281 20.578 28.422 1 65.81 408 GLY B CA 1
ATOM 8021 C C . GLY B 1 408 ? 17.203 22.031 27.953 1 65.81 408 GLY B C 1
ATOM 8022 O O . GLY B 1 408 ? 16.141 22.641 28 1 65.81 408 GLY B O 1
ATOM 8023 N N . SER B 1 409 ? 18.406 22.766 27.984 1 60.12 409 SER B N 1
ATOM 8024 C CA . SER B 1 409 ? 18.547 24.172 27.609 1 60.12 409 SER B CA 1
ATOM 8025 C C . SER B 1 409 ? 18.344 24.359 26.109 1 60.12 409 SER B C 1
ATOM 8027 O O . SER B 1 409 ? 18.109 25.484 25.656 1 60.12 409 SER B O 1
ATOM 8029 N N . VAL B 1 410 ? 18.344 23.25 25.375 1 63.03 410 VAL B N 1
ATOM 8030 C CA . VAL B 1 410 ? 18.344 23.422 23.922 1 63.03 410 VAL B CA 1
ATOM 8031 C C . VAL B 1 410 ? 16.906 23.5 23.406 1 63.03 410 VAL B C 1
ATOM 8033 O O . VAL B 1 410 ? 16.594 23.016 22.312 1 63.03 410 VAL B O 1
ATOM 8036 N N . HIS B 1 411 ? 15.945 23.984 24.172 1 62.19 411 HIS B N 1
ATOM 8037 C CA . HIS B 1 411 ? 14.57 24.031 23.688 1 62.19 411 HIS B CA 1
ATOM 8038 C C . HIS B 1 411 ? 14.164 25.453 23.312 1 62.19 411 HIS B C 1
ATOM 8040 O O . HIS B 1 411 ? 13.211 25.656 22.547 1 62.19 411 HIS B O 1
ATOM 8046 N N . PHE B 1 412 ? 14.906 26.312 22.969 1 59.59 412 PHE B N 1
ATOM 8047 C CA . PHE B 1 412 ? 14.695 27.719 22.594 1 59.59 412 PHE B CA 1
ATOM 8048 C C . PHE B 1 412 ? 13.289 28.172 22.984 1 59.59 412 PHE B C 1
ATOM 8050 O O . PHE B 1 412 ? 12.656 28.938 22.25 1 59.59 412 PHE B O 1
ATOM 8057 N N . GLY B 1 413 ? 12.688 27.625 24.062 1 60.81 413 GLY B N 1
ATOM 8058 C CA . GLY B 1 413 ? 11.375 28.047 24.531 1 60.81 413 GLY B CA 1
ATOM 8059 C C . GLY B 1 413 ? 10.25 27.594 23.625 1 60.81 413 GLY B C 1
ATOM 8060 O O . GLY B 1 413 ? 9.094 27.984 23.812 1 60.81 413 GLY B O 1
ATOM 8061 N N . LEU B 1 414 ? 10.609 26.828 22.641 1 65.25 414 LEU B N 1
ATOM 8062 C CA . LEU B 1 414 ? 9.578 26.5 21.672 1 65.25 414 LEU B CA 1
ATOM 8063 C C . LEU B 1 414 ? 9.055 25.078 21.906 1 65.25 414 LEU B C 1
ATOM 8065 O O . LEU B 1 414 ? 8.18 24.609 21.172 1 65.25 414 LEU B O 1
ATOM 8069 N N . ASP B 1 415 ? 9.523 24.609 22.984 1 73.81 415 ASP B N 1
ATOM 8070 C CA . ASP B 1 415 ? 8.992 23.297 23.328 1 73.81 415 ASP B CA 1
ATOM 8071 C C . ASP B 1 415 ? 7.566 23.406 23.859 1 73.81 415 ASP B C 1
ATOM 8073 O O . ASP B 1 415 ? 7.242 24.328 24.609 1 73.81 415 ASP B O 1
ATOM 8077 N N . SER B 1 416 ? 6.727 22.516 23.469 1 75.5 416 SER B N 1
ATOM 8078 C CA . SER B 1 416 ? 5.309 22.578 23.812 1 75.5 416 SER B CA 1
ATOM 8079 C C . SER B 1 416 ? 5.098 22.453 25.328 1 75.5 416 SER B C 1
ATOM 8081 O O . SER B 1 416 ? 4.281 23.172 25.906 1 75.5 416 SER B O 1
ATOM 8083 N N . TRP B 1 417 ? 5.934 21.609 25.891 1 80.19 417 TRP B N 1
ATOM 8084 C CA . TRP B 1 417 ? 5.711 21.375 27.328 1 80.19 417 TRP B CA 1
ATOM 8085 C C . TRP B 1 417 ? 6.258 22.531 28.156 1 80.19 417 TRP B C 1
ATOM 8087 O O . TRP B 1 417 ? 5.715 22.859 29.219 1 80.19 417 TRP B O 1
ATOM 8097 N N . TYR B 1 418 ? 7.305 23.078 27.625 1 77.88 418 TYR B N 1
ATOM 8098 C CA . TYR B 1 418 ? 7.809 24.266 28.297 1 77.88 418 TYR B CA 1
ATOM 8099 C C . TYR B 1 418 ? 6.812 25.406 28.203 1 77.88 418 TYR B C 1
ATOM 8101 O O . TYR B 1 418 ? 6.586 26.125 29.188 1 77.88 418 TYR B O 1
ATOM 8109 N N . GLN B 1 419 ? 6.258 25.531 27.078 1 78.5 419 GLN B N 1
ATOM 8110 C CA . GLN B 1 419 ? 5.277 26.578 26.875 1 78.5 419 GLN B CA 1
ATOM 8111 C C . GLN B 1 419 ? 4.043 26.359 27.75 1 78.5 419 GLN B C 1
ATOM 8113 O O . GLN B 1 419 ? 3.488 27.312 28.297 1 78.5 419 GLN B O 1
ATOM 8118 N N . ILE B 1 420 ? 3.67 25.141 27.891 1 85.75 420 ILE B N 1
ATOM 8119 C CA . ILE B 1 420 ? 2.492 24.797 28.688 1 85.75 420 ILE B CA 1
ATOM 8120 C C . ILE B 1 420 ? 2.75 25.125 30.156 1 85.75 420 ILE B C 1
ATOM 8122 O O . ILE B 1 420 ? 1.903 25.734 30.828 1 85.75 420 ILE B O 1
ATOM 8126 N N . HIS B 1 421 ? 3.883 24.766 30.594 1 84.75 421 HIS B N 1
ATOM 8127 C CA . HIS B 1 421 ? 4.23 25.047 31.984 1 84.75 421 HIS B CA 1
ATOM 8128 C C . HIS B 1 421 ? 4.301 26.547 32.25 1 84.75 421 HIS B C 1
ATOM 8130 O O . HIS B 1 421 ? 3.791 27.016 33.281 1 84.75 421 HIS B O 1
ATOM 8136 N N . SER B 1 422 ? 4.949 27.203 31.328 1 79.12 422 SER B N 1
ATOM 8137 C CA . SER B 1 422 ? 5.098 28.641 31.484 1 79.12 422 SER B CA 1
ATOM 8138 C C . SER B 1 422 ? 3.742 29.344 31.438 1 79.12 422 SER B C 1
ATOM 8140 O O . SER B 1 422 ? 3.516 30.312 32.156 1 79.12 422 SER B O 1
ATOM 8142 N N . LEU B 1 423 ? 2.877 28.844 30.688 1 80.69 423 LEU B N 1
ATOM 8143 C CA . LEU B 1 423 ? 1.547 29.422 30.562 1 80.69 423 LEU B CA 1
ATOM 8144 C C . LEU B 1 423 ? 0.726 29.188 31.828 1 80.69 423 LEU B C 1
ATOM 8146 O O . LEU B 1 423 ? 0.004 30.094 32.281 1 80.69 423 LEU B O 1
ATOM 8150 N N . LEU B 1 424 ? 0.8 28.078 32.344 1 86.44 424 LEU B N 1
ATOM 8151 C CA . LEU B 1 424 ? 0.051 27.75 33.562 1 86.44 424 LEU B CA 1
ATOM 8152 C C . LEU B 1 424 ? 0.552 28.578 34.75 1 86.44 424 LEU B C 1
ATOM 8154 O O . LEU B 1 424 ? -0.244 29.047 35.562 1 86.44 424 LEU B O 1
ATOM 8158 N N . VAL B 1 425 ? 1.837 28.75 34.781 1 80.69 425 VAL B N 1
ATOM 8159 C CA . VAL B 1 425 ? 2.408 29.562 35.875 1 80.69 425 VAL B CA 1
ATOM 8160 C C . VAL B 1 425 ? 1.989 31.031 35.688 1 80.69 425 VAL B C 1
ATOM 8162 O O . VAL B 1 425 ? 1.66 31.703 36.656 1 80.69 425 VAL B O 1
ATOM 8165 N N . ALA B 1 426 ? 1.949 31.438 34.469 1 76.94 426 ALA B N 1
ATOM 8166 C CA . ALA B 1 426 ? 1.604 32.812 34.156 1 76.94 426 ALA B CA 1
ATOM 8167 C C . ALA B 1 426 ? 0.139 33.094 34.5 1 76.94 426 ALA B C 1
ATOM 8169 O O . ALA B 1 426 ? -0.216 34.219 34.875 1 76.94 426 ALA B O 1
ATOM 8170 N N . THR B 1 427 ? -0.718 32.125 34.344 1 80.75 427 THR B N 1
ATOM 8171 C CA . THR B 1 427 ? -2.146 32.312 34.562 1 80.75 427 THR B CA 1
ATOM 8172 C C . THR B 1 427 ? -2.496 32.125 36.031 1 80.75 427 THR B C 1
ATOM 8174 O O . THR B 1 427 ? -3.645 32.344 36.438 1 80.75 427 THR B O 1
ATOM 8177 N N . GLY B 1 428 ? -1.614 31.75 36.812 1 78.62 428 GLY B N 1
ATOM 8178 C CA . GLY B 1 428 ? -1.821 31.703 38.25 1 78.62 428 GLY B CA 1
ATOM 8179 C C . GLY B 1 428 ? -2.143 30.297 38.75 1 78.62 428 GLY B C 1
ATOM 8180 O O . GLY B 1 428 ? -2.785 30.141 39.781 1 78.62 428 GLY B O 1
ATOM 8181 N N . ALA B 1 429 ? -1.81 29.359 38 1 87.19 429 ALA B N 1
ATOM 8182 C CA . ALA B 1 429 ? -2.016 27.984 38.469 1 87.19 429 ALA B CA 1
ATOM 8183 C C . ALA B 1 429 ? -1.079 27.672 39.625 1 87.19 429 ALA B C 1
ATOM 8185 O O . ALA B 1 429 ? 0.037 28.188 39.719 1 87.19 429 ALA B O 1
ATOM 8186 N N . LYS B 1 430 ? -1.599 26.922 40.531 1 86.88 430 LYS B N 1
ATOM 8187 C CA . LYS B 1 430 ? -0.82 26.594 41.719 1 86.88 430 LYS B CA 1
ATOM 8188 C C . LYS B 1 430 ? -0.547 25.094 41.781 1 86.88 430 LYS B C 1
ATOM 8190 O O . LYS B 1 430 ? -1.291 24.281 41.219 1 86.88 430 LYS B O 1
ATOM 8195 N N . TYR B 1 431 ? 0.631 24.797 42.344 1 87.56 431 TYR B N 1
ATOM 8196 C CA . TYR B 1 431 ? 0.99 23.391 42.562 1 87.56 431 TYR B CA 1
ATOM 8197 C C . TYR B 1 431 ? 0.087 22.766 43.625 1 87.56 431 TYR B C 1
ATOM 8199 O O . TYR B 1 431 ? -0.516 23.469 44.438 1 87.56 431 TYR B O 1
ATOM 8207 N N . GLY B 1 432 ? -0.046 21.469 43.531 1 83.81 432 GLY B N 1
ATOM 8208 C CA . GLY B 1 432 ? -0.772 20.75 44.562 1 83.81 432 GLY B CA 1
ATOM 8209 C C . GLY B 1 432 ? -0.081 20.766 45.906 1 83.81 432 GLY B C 1
ATOM 8210 O O . GLY B 1 432 ? 1.032 21.281 46.031 1 83.81 432 GLY B O 1
ATOM 8211 N N . ALA B 1 433 ? -0.849 20.297 46.906 1 81.31 433 ALA B N 1
ATOM 8212 C CA . ALA B 1 433 ? -0.333 20.312 48.281 1 81.31 433 ALA B CA 1
ATOM 8213 C C . ALA B 1 433 ? 0.667 19.188 48.5 1 81.31 433 ALA B C 1
ATOM 8215 O O . ALA B 1 433 ? 0.34 18.172 49.125 1 81.31 433 ALA B O 1
ATOM 8216 N N . HIS B 1 434 ? 1.86 19.188 47.812 1 78.94 434 HIS B N 1
ATOM 8217 C CA . HIS B 1 434 ? 2.93 18.203 48 1 78.94 434 HIS B CA 1
ATOM 8218 C C . HIS B 1 434 ? 4.297 18.891 48 1 78.94 434 HIS B C 1
ATOM 8220 O O . HIS B 1 434 ? 4.418 20.047 47.625 1 78.94 434 HIS B O 1
ATOM 8226 N N . LEU B 1 435 ? 5.391 18.141 48.469 1 66.81 435 LEU B N 1
ATOM 8227 C CA . LEU B 1 435 ? 6.746 18.672 48.5 1 66.81 435 LEU B CA 1
ATOM 8228 C C . LEU B 1 435 ? 7.289 18.812 47.062 1 66.81 435 LEU B C 1
ATOM 8230 O O . LEU B 1 435 ? 6.941 18.031 46.188 1 66.81 435 LEU B O 1
ATOM 8234 N N . LYS B 1 436 ? 8.016 19.875 46.844 1 62.62 436 LYS B N 1
ATOM 8235 C CA . LYS B 1 436 ? 8.555 20.203 45.531 1 62.62 436 LYS B CA 1
ATOM 8236 C C . LYS B 1 436 ? 9.25 19 44.906 1 62.62 436 LYS B C 1
ATOM 8238 O O . LYS B 1 436 ? 10.18 18.438 45.5 1 62.62 436 LYS B O 1
ATOM 8243 N N . GLU B 1 437 ? 8.539 18.219 44.094 1 63.38 437 GLU B N 1
ATOM 8244 C CA . GLU B 1 437 ? 9.141 17.078 43.406 1 63.38 437 GLU B CA 1
ATOM 8245 C C . GLU B 1 437 ? 10.133 17.547 42.344 1 63.38 437 GLU B C 1
ATOM 8247 O O . GLU B 1 437 ? 9.977 18.625 41.781 1 63.38 437 GLU B O 1
ATOM 8252 N N . HIS B 1 438 ? 11.383 16.906 42.344 1 58.97 438 HIS B N 1
ATOM 8253 C CA . HIS B 1 438 ? 12.461 17.172 41.406 1 58.97 438 HIS B CA 1
ATOM 8254 C C . HIS B 1 438 ? 12.008 16.906 39.969 1 58.97 438 HIS B C 1
ATOM 8256 O O . HIS B 1 438 ? 11.305 15.938 39.688 1 58.97 438 HIS B O 1
ATOM 8262 N N . GLY B 1 439 ? 11.734 17.938 39.156 1 61.97 439 GLY B N 1
ATOM 8263 C CA . GLY B 1 439 ? 11.484 17.812 37.719 1 61.97 439 GLY B CA 1
ATOM 8264 C C . GLY B 1 439 ? 12.273 16.688 37.094 1 61.97 439 GLY B C 1
ATOM 8265 O O . GLY B 1 439 ? 13.023 15.977 37.75 1 61.97 439 GLY B O 1
ATOM 8266 N N . PRO B 1 440 ? 11.891 16.297 35.875 1 69.25 440 PRO B N 1
ATOM 8267 C CA . PRO B 1 440 ? 12.617 15.234 35.156 1 69.25 440 PRO B CA 1
ATOM 8268 C C . PRO B 1 440 ? 14.125 15.461 35.125 1 69.25 440 PRO B C 1
ATOM 8270 O O . PRO B 1 440 ? 14.578 16.609 35.219 1 69.25 440 PRO B O 1
ATOM 8273 N N . ILE B 1 441 ? 14.953 14.359 35.25 1 71.38 441 ILE B N 1
ATOM 8274 C CA . ILE B 1 441 ? 16.406 14.367 35.156 1 71.38 441 ILE B CA 1
ATOM 8275 C C . ILE B 1 441 ? 16.859 14.57 33.719 1 71.38 441 ILE B C 1
ATOM 8277 O O . ILE B 1 441 ? 16.25 14.016 32.812 1 71.38 441 ILE B O 1
ATOM 8281 N N . LEU B 1 442 ? 17.719 15.492 33.594 1 73.38 442 LEU B N 1
ATOM 8282 C CA . LEU B 1 442 ? 18.266 15.789 32.281 1 73.38 442 LEU B CA 1
ATOM 8283 C C . LEU B 1 442 ? 18.938 14.555 31.672 1 73.38 442 LEU B C 1
ATOM 8285 O O . LEU B 1 442 ? 19.766 13.906 32.344 1 73.38 442 LEU B O 1
ATOM 8289 N N . ASN B 1 443 ? 18.391 14.094 30.609 1 74.56 443 ASN B N 1
ATOM 8290 C CA . ASN B 1 443 ? 19.094 13.07 29.828 1 74.56 443 ASN B CA 1
ATOM 8291 C C . ASN B 1 443 ? 20.25 13.664 29.031 1 74.56 443 ASN B C 1
ATOM 8293 O O . ASN B 1 443 ? 20.047 14.211 27.938 1 74.56 443 ASN B O 1
ATOM 8297 N N . GLU B 1 444 ? 21.438 13.5 29.5 1 75.38 444 GLU B N 1
ATOM 8298 C CA . GLU B 1 444 ? 22.625 14.133 28.906 1 75.38 444 GLU B CA 1
ATOM 8299 C C . GLU B 1 444 ? 22.906 13.578 27.516 1 75.38 444 GLU B C 1
ATOM 8301 O O . GLU B 1 444 ? 23.297 14.32 26.609 1 75.38 444 GLU B O 1
ATOM 8306 N N . LYS B 1 445 ? 22.672 12.391 27.281 1 76.12 445 LYS B N 1
ATOM 8307 C CA . LYS B 1 445 ? 22.969 11.789 25.984 1 76.12 445 LYS B CA 1
ATOM 8308 C C . LYS B 1 445 ? 22.047 12.328 24.891 1 76.12 445 LYS B C 1
ATOM 8310 O O . LYS B 1 445 ? 22.5 12.578 23.766 1 76.12 445 LYS B O 1
ATOM 8315 N N . GLU B 1 446 ? 20.891 12.461 25.297 1 76.44 446 GLU B N 1
ATOM 8316 C CA . GLU B 1 446 ? 19.938 12.992 24.328 1 76.44 446 GLU B CA 1
ATOM 8317 C C . GLU B 1 446 ? 20.266 14.438 23.969 1 76.44 446 GLU B C 1
ATOM 8319 O O . GLU B 1 446 ? 20.141 14.844 22.812 1 76.44 446 GLU B O 1
ATOM 8324 N N . GLU B 1 447 ? 20.688 15.125 24.969 1 76.62 447 GLU B N 1
ATOM 8325 C CA . GLU B 1 447 ? 21.047 16.516 24.719 1 76.62 447 GLU B CA 1
ATOM 8326 C C . GLU B 1 447 ? 22.297 16.625 23.844 1 76.62 447 GLU B C 1
ATOM 8328 O O . GLU B 1 447 ? 22.391 17.484 22.969 1 76.62 447 GLU B O 1
ATOM 8333 N N . GLU B 1 448 ? 23.203 15.742 24.094 1 75.44 448 GLU B N 1
ATOM 8334 C CA . GLU B 1 448 ? 24.422 15.719 23.297 1 75.44 448 GLU B CA 1
ATOM 8335 C C . GLU B 1 448 ? 24.109 15.359 21.844 1 75.44 448 GLU B C 1
ATOM 8337 O O . GLU B 1 448 ? 24.703 15.922 20.922 1 75.44 448 GLU B O 1
ATOM 8342 N N . ASP B 1 449 ? 23.234 14.523 21.688 1 74.81 449 ASP B N 1
ATOM 8343 C CA . ASP B 1 449 ? 22.875 14.094 20.328 1 74.81 449 ASP B CA 1
ATOM 8344 C C . ASP B 1 449 ? 22.188 15.219 19.562 1 74.81 449 ASP B C 1
ATOM 8346 O O . ASP B 1 449 ? 22.359 15.344 18.344 1 74.81 449 ASP B O 1
ATOM 8350 N N . LYS B 1 450 ? 21.5 15.93 20.25 1 75.19 450 LYS B N 1
ATOM 8351 C CA . LYS B 1 450 ? 20.844 17.062 19.609 1 75.19 450 LYS B CA 1
ATOM 8352 C C . LYS B 1 450 ? 21.859 18.094 19.141 1 75.19 450 LYS B C 1
ATOM 8354 O O . LYS B 1 450 ? 21.766 18.594 18.016 1 75.19 450 LYS B O 1
ATOM 8359 N N . ILE B 1 451 ? 22.828 18.344 20 1 74.31 451 ILE B N 1
ATOM 8360 C CA . ILE B 1 451 ? 23.844 19.344 19.672 1 74.31 451 ILE B CA 1
ATOM 8361 C C . ILE B 1 451 ? 24.688 18.844 18.5 1 74.31 451 ILE B C 1
ATOM 8363 O O . ILE B 1 451 ? 24.953 19.578 17.547 1 74.31 451 ILE B O 1
ATOM 8367 N N . ASN B 1 452 ? 24.984 17.625 18.531 1 74.12 452 ASN B N 1
ATOM 8368 C CA . ASN B 1 452 ? 25.828 17.062 17.484 1 74.12 452 ASN B CA 1
ATOM 8369 C C . ASN B 1 452 ? 25.094 16.984 16.156 1 74.12 452 ASN B C 1
ATOM 8371 O O . ASN B 1 452 ? 25.734 17.062 15.094 1 74.12 452 ASN B O 1
ATOM 8375 N N . GLY B 1 453 ? 23.906 16.875 16.234 1 71.19 453 GLY B N 1
ATOM 8376 C CA . GLY B 1 453 ? 23.125 16.766 15 1 71.19 453 GLY B CA 1
ATOM 8377 C C . GLY B 1 453 ? 22.969 18.094 14.281 1 71.19 453 GLY B C 1
ATOM 8378 O O . GLY B 1 453 ? 22.922 18.141 13.055 1 71.19 453 GLY B O 1
ATOM 8379 N N . TYR B 1 454 ? 23.156 19.172 15.031 1 75.19 454 TYR B N 1
ATOM 8380 C CA . TYR B 1 454 ? 22.891 20.484 14.445 1 75.19 454 TYR B CA 1
ATOM 8381 C C . TYR B 1 454 ? 24.203 21.219 14.133 1 75.19 454 TYR B C 1
ATOM 8383 O O . TYR B 1 454 ? 24.219 22.156 13.328 1 75.19 454 TYR B O 1
ATOM 8391 N N . THR B 1 455 ? 25.203 20.859 14.742 1 74.38 455 THR B N 1
ATOM 8392 C CA . THR B 1 455 ? 26.469 21.594 14.695 1 74.38 455 THR B CA 1
ATOM 8393 C C . THR B 1 455 ? 26.984 21.672 13.266 1 74.38 455 THR B C 1
ATOM 8395 O O . THR B 1 455 ? 27.406 22.75 12.812 1 74.38 455 THR B O 1
ATOM 8398 N N . PRO B 1 456 ? 26.781 20.656 12.43 1 73.19 456 PRO B N 1
ATOM 8399 C CA . PRO B 1 456 ? 27.328 20.797 11.078 1 73.19 456 PRO B CA 1
ATOM 8400 C C . PRO B 1 456 ? 26.547 21.781 10.227 1 73.19 456 PRO B C 1
ATOM 8402 O O . PRO B 1 456 ? 27.141 22.562 9.461 1 73.19 456 PRO B O 1
ATOM 8405 N N . THR B 1 457 ? 25.359 21.828 10.398 1 74.56 457 THR B N 1
ATOM 8406 C CA . THR B 1 457 ? 24.547 22.734 9.602 1 74.56 457 THR B CA 1
ATOM 8407 C C . THR B 1 457 ? 24.797 24.188 10 1 74.56 457 THR B C 1
ATOM 8409 O O . THR B 1 457 ? 24.984 25.047 9.141 1 74.56 457 THR B O 1
ATOM 8412 N N . ILE B 1 458 ? 24.828 24.391 11.258 1 79.12 458 ILE B N 1
ATOM 8413 C CA . ILE B 1 458 ? 25.062 25.734 11.75 1 79.12 458 ILE B CA 1
ATOM 8414 C C . ILE B 1 458 ? 26.469 26.172 11.375 1 79.12 458 ILE B C 1
ATOM 8416 O O . ILE B 1 458 ? 26.688 27.344 11.016 1 79.12 458 ILE B O 1
ATOM 8420 N N . GLY B 1 459 ? 27.359 25.219 11.438 1 76.88 459 GLY B N 1
ATOM 8421 C CA . GLY B 1 459 ? 28.734 25.531 11.07 1 76.88 459 GLY B CA 1
ATOM 8422 C C . GLY B 1 459 ? 28.891 25.906 9.609 1 76.88 459 GLY B C 1
ATOM 8423 O O . GLY B 1 459 ? 29.547 26.891 9.281 1 76.88 459 GLY B O 1
ATOM 8424 N N . ILE B 1 460 ? 28.203 25.297 8.75 1 79.19 460 ILE B N 1
ATOM 8425 C CA . ILE B 1 460 ? 28.328 25.547 7.312 1 79.19 460 ILE B CA 1
ATOM 8426 C C . ILE B 1 460 ? 27.656 26.859 6.953 1 79.19 460 ILE B C 1
ATOM 8428 O O . ILE B 1 460 ? 28.219 27.656 6.188 1 79.19 460 ILE B O 1
ATOM 8432 N N . VAL B 1 461 ? 26.562 27.062 7.527 1 82.19 461 VAL B N 1
ATOM 8433 C CA . VAL B 1 461 ? 25.859 28.312 7.234 1 82.19 461 VAL B CA 1
ATOM 8434 C C . VAL B 1 461 ? 26.672 29.484 7.742 1 82.19 461 VAL B C 1
ATOM 8436 O O . VAL B 1 461 ? 26.812 30.5 7.051 1 82.19 461 VAL B O 1
ATOM 8439 N N . SER B 1 462 ? 27.25 29.328 8.93 1 81.88 462 SER B N 1
ATOM 8440 C CA . SER B 1 462 ? 28.078 30.406 9.477 1 81.88 462 SER B CA 1
ATOM 8441 C C . SER B 1 462 ? 29.312 30.656 8.609 1 81.88 462 SER B C 1
ATOM 8443 O O . SER B 1 462 ? 29.688 31.797 8.367 1 81.88 462 SER B O 1
ATOM 8445 N N . ALA B 1 463 ? 29.844 29.578 8.125 1 81.38 463 ALA B N 1
ATOM 8446 C CA . ALA B 1 463 ? 31.016 29.703 7.273 1 81.38 463 ALA B CA 1
ATOM 8447 C C . ALA B 1 463 ? 30.672 30.391 5.953 1 81.38 463 ALA B C 1
ATOM 8449 O O . ALA B 1 463 ? 31.469 31.172 5.434 1 81.38 463 ALA B O 1
ATOM 8450 N N . LEU B 1 464 ? 29.562 30.125 5.445 1 82.56 464 LEU B N 1
ATOM 8451 C CA . LEU B 1 464 ? 29.141 30.734 4.188 1 82.56 464 LEU B CA 1
ATOM 8452 C C . LEU B 1 464 ? 28.859 32.219 4.375 1 82.56 464 LEU B C 1
ATOM 8454 O O . LEU B 1 464 ? 29.172 33.031 3.504 1 82.56 464 LEU B O 1
ATOM 8458 N N . LEU B 1 465 ? 28.312 32.562 5.48 1 85.12 465 LEU B N 1
ATOM 8459 C CA . LEU B 1 465 ? 28.031 33.969 5.758 1 85.12 465 LEU B CA 1
ATOM 8460 C C . LEU B 1 465 ? 29.328 34.75 5.949 1 85.12 465 LEU B C 1
ATOM 8462 O O . LEU B 1 465 ? 29.422 35.906 5.531 1 85.12 465 LEU B O 1
ATOM 8466 N N . VAL B 1 466 ? 30.344 34.062 6.566 1 76 466 VAL B N 1
ATOM 8467 C CA . VAL B 1 466 ? 31.656 34.719 6.711 1 76 466 VAL B CA 1
ATOM 8468 C C . VAL B 1 466 ? 32.25 34.969 5.328 1 76 466 VAL B C 1
ATOM 8470 O O . VAL B 1 466 ? 32.812 36.031 5.074 1 76 466 VAL B O 1
ATOM 8473 N N . THR B 1 467 ? 32 34.031 4.492 1 81 467 THR B N 1
ATOM 8474 C CA . THR B 1 467 ? 32.625 34.156 3.172 1 81 467 THR B CA 1
ATOM 8475 C C . THR B 1 467 ? 31.969 35.25 2.35 1 81 467 THR B C 1
ATOM 8477 O O . THR B 1 467 ? 32.656 36.031 1.697 1 81 467 THR B O 1
ATOM 8480 N N . VAL B 1 468 ? 30.703 35.312 2.43 1 85.38 468 VAL B N 1
ATOM 8481 C CA . VAL B 1 468 ? 29.969 36.312 1.643 1 85.38 468 VAL B CA 1
ATOM 8482 C C . VAL B 1 468 ? 30.25 37.719 2.176 1 85.38 468 VAL B C 1
ATOM 8484 O O . VAL B 1 468 ? 30.484 38.625 1.398 1 85.38 468 VAL B O 1
ATOM 8487 N N . SER B 1 469 ? 30.203 37.812 3.49 1 81.69 469 SER B N 1
ATOM 8488 C CA . SER B 1 469 ? 30.422 39.125 4.082 1 81.69 469 SER B CA 1
ATOM 8489 C C . SER B 1 469 ? 31.859 39.594 3.854 1 81.69 469 SER B C 1
ATOM 8491 O O . SER B 1 469 ? 32.125 40.781 3.654 1 81.69 469 SER B O 1
ATOM 8493 N N . PHE B 1 470 ? 32.781 38.688 3.846 1 70.31 470 PHE B N 1
ATOM 8494 C CA . PHE B 1 470 ? 34.156 39.031 3.576 1 70.31 470 PHE B CA 1
ATOM 8495 C C . PHE B 1 470 ? 34.344 39.5 2.143 1 70.31 470 PHE B C 1
ATOM 8497 O O . PHE B 1 470 ? 35 40.531 1.897 1 70.31 470 PHE B O 1
ATOM 8504 N N . THR B 1 471 ? 33.688 38.875 1.172 1 79.25 471 THR B N 1
ATOM 8505 C CA . THR B 1 471 ? 33.812 39.25 -0.236 1 79.25 471 THR B CA 1
ATOM 8506 C C . THR B 1 471 ? 33.094 40.594 -0.511 1 79.25 471 THR B C 1
ATOM 8508 O O . THR B 1 471 ? 33.594 41.406 -1.302 1 79.25 471 THR B O 1
ATOM 8511 N N . ALA B 1 472 ? 32.031 40.812 0.136 1 83.69 472 ALA B N 1
ATOM 8512 C CA . ALA B 1 472 ? 31.25 42.031 -0.08 1 83.69 472 ALA B CA 1
ATOM 8513 C C . ALA B 1 472 ? 31.984 43.281 0.428 1 83.69 472 ALA B C 1
ATOM 8515 O O . ALA B 1 472 ? 31.719 44.406 -0.015 1 83.69 472 ALA B O 1
ATOM 8516 N N . ALA B 1 473 ? 32.938 43.094 1.326 1 73 473 ALA B N 1
ATOM 8517 C CA . ALA B 1 473 ? 33.688 44.219 1.864 1 73 473 ALA B CA 1
ATOM 8518 C C . ALA B 1 473 ? 34.625 44.812 0.807 1 73 473 ALA B C 1
ATOM 8520 O O . ALA B 1 473 ? 34.938 46 0.848 1 73 473 ALA B O 1
ATOM 8521 N N . PHE B 1 474 ? 34.969 44 -0.208 1 71.62 474 PHE B N 1
ATOM 8522 C CA . PHE B 1 474 ? 35.938 44.469 -1.2 1 71.62 474 PHE B CA 1
ATOM 8523 C C . PHE B 1 474 ? 35.281 44.594 -2.566 1 71.62 474 PHE B C 1
ATOM 8525 O O . PHE B 1 474 ? 35.844 45.188 -3.484 1 71.62 474 PHE B O 1
ATOM 8532 N N . THR B 1 475 ? 34.094 43.969 -2.773 1 79.06 475 THR B N 1
ATOM 8533 C CA . THR B 1 475 ? 33.25 44.219 -3.951 1 79.06 475 THR B CA 1
ATOM 8534 C C . THR B 1 475 ? 32.188 45.281 -3.645 1 79.06 475 THR B C 1
ATOM 8536 O O . THR B 1 475 ? 31 44.969 -3.641 1 79.06 475 THR B O 1
ATOM 8539 N N . VAL B 1 476 ? 32.719 46.5 -3.393 1 75.5 476 VAL B N 1
ATOM 8540 C CA . VAL B 1 476 ? 31.891 47.594 -2.857 1 75.5 476 VAL B CA 1
ATOM 8541 C C . VAL B 1 476 ? 30.891 48.031 -3.916 1 75.5 476 VAL B C 1
ATOM 8543 O O . VAL B 1 476 ? 31.188 48.031 -5.113 1 75.5 476 VAL B O 1
ATOM 8546 N N . PRO B 1 477 ? 29.734 48.375 -3.492 1 77.62 477 PRO B N 1
ATOM 8547 C CA . PRO B 1 477 ? 28.766 48.969 -4.406 1 77.62 477 PRO B CA 1
ATOM 8548 C C . PRO B 1 477 ? 29.266 50.281 -5.02 1 77.62 477 PRO B C 1
ATOM 8550 O O . PRO B 1 477 ? 29.766 51.156 -4.301 1 77.62 477 PRO B O 1
ATOM 8553 N N . GLY B 1 478 ? 29.219 50.438 -6.301 1 78.25 478 GLY B N 1
ATOM 8554 C CA . GLY B 1 478 ? 29.625 51.656 -6.992 1 78.25 478 GLY B CA 1
ATOM 8555 C C . GLY B 1 478 ? 31.016 51.562 -7.582 1 78.25 478 GLY B C 1
ATOM 8556 O O . GLY B 1 478 ? 31.391 52.375 -8.438 1 78.25 478 GLY B O 1
ATOM 8557 N N . GLY B 1 479 ? 31.812 50.656 -7.156 1 77.62 479 GLY B N 1
ATOM 8558 C CA . GLY B 1 479 ? 33.156 50.469 -7.723 1 77.62 479 GLY B CA 1
ATOM 8559 C C . GLY B 1 479 ? 34.188 51.406 -7.137 1 77.62 479 GLY B C 1
ATOM 8560 O O . GLY B 1 479 ? 33.906 52.125 -6.16 1 77.62 479 GLY B O 1
ATOM 8561 N N . TYR B 1 480 ? 35.344 51.406 -7.609 1 74.56 480 TYR B N 1
ATOM 8562 C CA . TYR B 1 480 ? 36.469 52.219 -7.141 1 74.56 480 TYR B CA 1
ATOM 8563 C C . TYR B 1 480 ? 36.781 53.344 -8.117 1 74.56 480 TYR B C 1
ATOM 8565 O O . TYR B 1 480 ? 36.5 53.219 -9.312 1 74.56 480 TYR B O 1
ATOM 8573 N N . ARG B 1 481 ? 37.25 54.438 -7.555 1 74.88 481 ARG B N 1
ATOM 8574 C CA . ARG B 1 481 ? 37.688 55.562 -8.367 1 74.88 481 ARG B CA 1
ATOM 8575 C C . ARG B 1 481 ? 38.938 55.219 -9.18 1 74.88 481 ARG B C 1
ATOM 8577 O O . ARG B 1 481 ? 39.812 54.5 -8.688 1 74.88 481 ARG B O 1
ATOM 8584 N N . GLY B 1 482 ? 38.906 55.5 -10.5 1 65.81 482 GLY B N 1
ATOM 8585 C CA . GLY B 1 482 ? 40.031 55.25 -11.367 1 65.81 482 GLY B CA 1
ATOM 8586 C C . GLY B 1 482 ? 41.25 56.094 -10.992 1 65.81 482 GLY B C 1
ATOM 8587 O O . GLY B 1 482 ? 41.188 56.938 -10.109 1 65.81 482 GLY B O 1
ATOM 8588 N N . GLU B 1 483 ? 42.469 55.719 -11.5 1 62.59 483 GLU B N 1
ATOM 8589 C CA . GLU B 1 483 ? 43.781 56.344 -11.242 1 62.59 483 GLU B CA 1
ATOM 8590 C C . GLU B 1 483 ? 43.75 57.844 -11.531 1 62.59 483 GLU B C 1
ATOM 8592 O O . GLU B 1 483 ? 44.5 58.594 -10.922 1 62.59 483 GLU B O 1
ATOM 8597 N N . ASP B 1 484 ? 43.125 58.25 -12.633 1 58.5 484 ASP B N 1
ATOM 8598 C CA . ASP B 1 484 ? 43.281 59.625 -13.078 1 58.5 484 ASP B CA 1
ATOM 8599 C C . ASP B 1 484 ? 42.75 60.594 -12.031 1 58.5 484 ASP B C 1
ATOM 8601 O O . ASP B 1 484 ? 42.844 61.812 -12.211 1 58.5 484 ASP B O 1
ATOM 8605 N N . ALA B 1 485 ? 41.906 60.125 -11.148 1 52.81 485 ALA B N 1
ATOM 8606 C CA . ALA B 1 485 ? 41.469 61.125 -10.164 1 52.81 485 ALA B CA 1
ATOM 8607 C C . ALA B 1 485 ? 42.5 61.312 -9.078 1 52.81 485 ALA B C 1
ATOM 8609 O O . ALA B 1 485 ? 42.844 60.406 -8.352 1 52.81 485 ALA B O 1
ATOM 8610 N N . GLN B 1 486 ? 43.219 62.406 -9.25 1 55.94 486 GLN B N 1
ATOM 8611 C CA . GLN B 1 486 ? 44.312 62.906 -8.43 1 55.94 486 GLN B CA 1
ATOM 8612 C C . GLN B 1 486 ? 44.531 62 -7.199 1 55.94 486 GLN B C 1
ATOM 8614 O O . GLN B 1 486 ? 44.906 60.844 -7.312 1 55.94 486 GLN B O 1
ATOM 8619 N N . GLN B 1 487 ? 44.438 62.562 -5.867 1 52.75 487 GLN B N 1
ATOM 8620 C CA . GLN B 1 487 ? 44.875 62.094 -4.555 1 52.75 487 GLN B CA 1
ATOM 8621 C C . GLN B 1 487 ? 43.969 61 -4.027 1 52.75 487 GLN B C 1
ATOM 8623 O O . GLN B 1 487 ? 44.312 60.312 -3.057 1 52.75 487 GLN B O 1
ATOM 8628 N N . LYS B 1 488 ? 42.969 60.594 -4.664 1 65.75 488 LYS B N 1
ATOM 8629 C CA . LYS B 1 488 ? 42.031 59.688 -4.004 1 65.75 488 LYS B CA 1
ATOM 8630 C C . LYS B 1 488 ? 41.781 58.438 -4.871 1 65.75 488 LYS B C 1
ATOM 8632 O O . LYS B 1 488 ? 40.688 57.875 -4.844 1 65.75 488 LYS B O 1
ATOM 8637 N N . GLY B 1 489 ? 42.75 57.906 -5.609 1 63.47 489 GLY B N 1
ATOM 8638 C CA . GLY B 1 489 ? 42.656 56.688 -6.43 1 63.47 489 GLY B CA 1
ATOM 8639 C C . GLY B 1 489 ? 42.531 55.438 -5.613 1 63.47 489 GLY B C 1
ATOM 8640 O O . GLY B 1 489 ? 43.188 55.281 -4.574 1 63.47 489 GLY B O 1
ATOM 8641 N N . GLY B 1 490 ? 41.625 54.562 -5.965 1 64.25 490 GLY B N 1
ATOM 8642 C CA . GLY B 1 490 ? 41.438 53.312 -5.258 1 64.25 490 GLY B CA 1
ATOM 8643 C C . GLY B 1 490 ? 40.375 53.375 -4.168 1 64.25 490 GLY B C 1
ATOM 8644 O O . GLY B 1 490 ? 40.125 52.375 -3.498 1 64.25 490 GLY B O 1
ATOM 8645 N N . THR B 1 491 ? 39.875 54.562 -3.971 1 73.69 491 THR B N 1
ATOM 8646 C CA . THR B 1 491 ? 38.844 54.75 -2.975 1 73.69 491 THR B CA 1
ATOM 8647 C C . THR B 1 491 ? 37.469 54.531 -3.596 1 73.69 491 THR B C 1
ATOM 8649 O O . THR B 1 491 ? 37.281 54.688 -4.805 1 73.69 491 THR B O 1
ATOM 8652 N N . PRO B 1 492 ? 36.594 54.062 -2.801 1 76.94 492 PRO B N 1
ATOM 8653 C CA . PRO B 1 492 ? 35.25 53.812 -3.336 1 76.94 492 PRO B CA 1
ATOM 8654 C C . PRO B 1 492 ? 34.562 55.094 -3.826 1 76.94 492 PRO B C 1
ATOM 8656 O O . PRO B 1 492 ? 34.688 56.156 -3.184 1 76.94 492 PRO B O 1
ATOM 8659 N N . VAL B 1 493 ? 33.844 55 -4.902 1 80.12 493 VAL B N 1
ATOM 8660 C CA . VAL B 1 493 ? 33.219 56.125 -5.559 1 80.12 493 VAL B CA 1
ATOM 8661 C C . VAL B 1 493 ? 32.125 56.719 -4.652 1 80.12 493 VAL B C 1
ATOM 8663 O O . VAL B 1 493 ? 31.953 57.938 -4.578 1 80.12 493 VAL B O 1
ATOM 8666 N N . LEU B 1 494 ? 31.516 55.844 -3.836 1 80 494 LEU B N 1
ATOM 8667 C CA . LEU B 1 494 ? 30.359 56.281 -3.055 1 80 494 LEU B CA 1
ATOM 8668 C C . LEU B 1 494 ? 30.734 56.5 -1.591 1 80 494 LEU B C 1
ATOM 8670 O O . LEU B 1 494 ? 29.875 56.5 -0.714 1 80 494 LEU B O 1
ATOM 8674 N N . ALA B 1 495 ? 31.922 56.688 -1.264 1 75.19 495 ALA B N 1
ATOM 8675 C CA . ALA B 1 495 ? 32.438 56.75 0.105 1 75.19 495 ALA B CA 1
ATOM 8676 C C . ALA B 1 495 ? 31.812 57.938 0.858 1 75.19 495 ALA B C 1
ATOM 8678 O O . ALA B 1 495 ? 31.719 57.906 2.088 1 75.19 495 ALA B O 1
ATOM 8679 N N . GLN B 1 496 ? 31.359 58.938 0.134 1 75.06 496 GLN B N 1
ATOM 8680 C CA . GLN B 1 496 ? 30.859 60.125 0.817 1 75.06 496 GLN B CA 1
ATOM 8681 C C . GLN B 1 496 ? 29.344 60.031 1.048 1 75.06 496 GLN B C 1
ATOM 8683 O O . GLN B 1 496 ? 28.766 60.844 1.77 1 75.06 496 GLN B O 1
ATOM 8688 N N . ASN B 1 497 ? 28.766 59 0.588 1 80.81 497 ASN B N 1
ATOM 8689 C CA . ASN B 1 497 ? 27.328 58.781 0.772 1 80.81 497 ASN B CA 1
ATOM 8690 C C . ASN B 1 497 ? 27.016 58.062 2.08 1 80.81 497 ASN B C 1
ATOM 8692 O O . ASN B 1 497 ? 27.75 57.156 2.473 1 80.81 497 ASN B O 1
ATOM 8696 N N . TYR B 1 498 ? 26.031 58.5 2.793 1 81.56 498 TYR B N 1
ATOM 8697 C CA . TYR B 1 498 ? 25.641 57.906 4.066 1 81.56 498 TYR B CA 1
ATOM 8698 C C . TYR B 1 498 ? 25.203 56.469 3.879 1 81.56 498 TYR B C 1
ATOM 8700 O O . TYR B 1 498 ? 25.453 55.625 4.738 1 81.56 498 TYR B O 1
ATOM 8708 N N . SER B 1 499 ? 24.625 56.219 2.795 1 84.12 499 SER B N 1
ATOM 8709 C CA . SER B 1 499 ? 24.172 54.875 2.541 1 84.12 499 SER B CA 1
ATOM 8710 C C . SER B 1 499 ? 25.344 53.906 2.42 1 84.12 499 SER B C 1
ATOM 8712 O O . SER B 1 499 ? 25.25 52.75 2.83 1 84.12 499 SER B O 1
ATOM 8714 N N . PHE B 1 500 ? 26.422 54.344 1.945 1 83.56 500 PHE B N 1
ATOM 8715 C CA . PHE B 1 500 ? 27.609 53.531 1.825 1 83.56 500 PHE B CA 1
ATOM 8716 C C . PHE B 1 500 ? 28.219 53.25 3.195 1 83.56 500 PHE B C 1
ATOM 8718 O O . PHE B 1 500 ? 28.688 52.125 3.457 1 83.56 500 PHE B O 1
ATOM 8725 N N . VAL B 1 501 ? 28.172 54.188 4.07 1 80.56 501 VAL B N 1
ATOM 8726 C CA . VAL B 1 501 ? 28.688 54 5.422 1 80.56 501 VAL B CA 1
ATOM 8727 C C . VAL B 1 501 ? 27.859 52.969 6.156 1 80.56 501 VAL B C 1
ATOM 8729 O O . VAL B 1 501 ? 28.406 52.094 6.852 1 80.56 501 VAL B O 1
ATOM 8732 N N . VAL B 1 502 ? 26.594 53.031 6 1 85.12 502 VAL B N 1
ATOM 8733 C CA . VAL B 1 502 ? 25.688 52.094 6.648 1 85.12 502 VAL B CA 1
ATOM 8734 C C . VAL B 1 502 ? 25.953 50.688 6.094 1 85.12 502 VAL B C 1
ATOM 8736 O O . VAL B 1 502 ? 25.891 49.688 6.832 1 85.12 502 VAL B O 1
ATOM 8739 N N . PHE B 1 503 ? 26.219 50.562 4.844 1 87.62 503 PHE B N 1
ATOM 8740 C CA . PHE B 1 503 ? 26.516 49.281 4.219 1 87.62 503 PHE B CA 1
ATOM 8741 C C . PHE B 1 503 ? 27.766 48.688 4.836 1 87.62 503 PHE B C 1
ATOM 8743 O O . PHE B 1 503 ? 27.781 47.5 5.176 1 87.62 503 PHE B O 1
ATOM 8750 N N . ILE B 1 504 ? 28.812 49.5 4.965 1 82.06 504 ILE B N 1
ATOM 8751 C CA . ILE B 1 504 ? 30.078 49 5.477 1 82.06 504 ILE B CA 1
ATOM 8752 C C . ILE B 1 504 ? 29.906 48.562 6.934 1 82.06 504 ILE B C 1
ATOM 8754 O O . ILE B 1 504 ? 30.438 47.531 7.348 1 82.06 504 ILE B O 1
ATOM 8758 N N . VAL B 1 505 ? 29.172 49.312 7.684 1 83.12 505 VAL B N 1
ATOM 8759 C CA . VAL B 1 505 ? 28.969 48.969 9.094 1 83.12 505 VAL B CA 1
ATOM 8760 C C . VAL B 1 505 ? 28.141 47.688 9.219 1 83.12 505 VAL B C 1
ATOM 8762 O O . VAL B 1 505 ? 28.484 46.812 10.008 1 83.12 505 VAL B O 1
ATOM 8765 N N . ALA B 1 506 ? 27.125 47.594 8.516 1 88.19 506 ALA B N 1
ATOM 8766 C CA . ALA B 1 506 ? 26.25 46.406 8.57 1 88.19 506 ALA B CA 1
ATOM 8767 C C . ALA B 1 506 ? 26.984 45.156 8.102 1 88.19 506 ALA B C 1
ATOM 8769 O O . ALA B 1 506 ? 26.844 44.094 8.688 1 88.19 506 ALA B O 1
ATOM 8770 N N . ASN B 1 507 ? 27.766 45.312 7.07 1 87.94 507 ASN B N 1
ATOM 8771 C CA . ASN B 1 507 ? 28.531 44.156 6.566 1 87.94 507 ASN B CA 1
ATOM 8772 C C . ASN B 1 507 ? 29.594 43.719 7.559 1 87.94 507 ASN B C 1
ATOM 8774 O O . ASN B 1 507 ? 29.844 42.531 7.723 1 87.94 507 ASN B O 1
ATOM 8778 N N . ASN B 1 508 ? 30.234 44.719 8.156 1 83.88 508 ASN B N 1
ATOM 8779 C CA . ASN B 1 508 ? 31.234 44.375 9.172 1 83.88 508 ASN B CA 1
ATOM 8780 C C . ASN B 1 508 ? 30.594 43.688 10.375 1 83.88 508 ASN B C 1
ATOM 8782 O O . ASN B 1 508 ? 31.188 42.781 10.945 1 83.88 508 ASN B O 1
ATOM 8786 N N . LEU B 1 509 ? 29.469 44.156 10.688 1 86.19 509 LEU B N 1
ATOM 8787 C CA . LEU B 1 509 ? 28.766 43.5 11.789 1 86.19 509 LEU B CA 1
ATOM 8788 C C . LEU B 1 509 ? 28.359 42.062 11.414 1 86.19 509 LEU B C 1
ATOM 8790 O O . LEU B 1 509 ? 28.391 41.188 12.266 1 86.19 509 LEU B O 1
ATOM 8794 N N . ALA B 1 510 ? 27.953 41.844 10.234 1 90.38 510 ALA B N 1
ATOM 8795 C CA . ALA B 1 510 ? 27.594 40.531 9.766 1 90.38 510 ALA B CA 1
ATOM 8796 C C . ALA B 1 510 ? 28.797 39.594 9.82 1 90.38 510 ALA B C 1
ATOM 8798 O O . ALA B 1 510 ? 28.672 38.438 10.234 1 90.38 510 ALA B O 1
ATOM 8799 N N . LEU B 1 511 ? 29.906 40.125 9.422 1 84.31 511 LEU B N 1
ATOM 8800 C CA . LEU B 1 511 ? 31.125 39.312 9.445 1 84.31 511 LEU B CA 1
ATOM 8801 C C . LEU B 1 511 ? 31.531 39 10.875 1 84.31 511 LEU B C 1
ATOM 8803 O O . LEU B 1 511 ? 31.891 37.844 11.188 1 84.31 511 LEU B O 1
ATOM 8807 N N . LEU B 1 512 ? 31.484 39.969 11.758 1 83.5 512 LEU B N 1
ATOM 8808 C CA . LEU B 1 512 ? 31.859 39.781 13.148 1 83.5 512 LEU B CA 1
ATOM 8809 C C . LEU B 1 512 ? 30.938 38.75 13.82 1 83.5 512 LEU B C 1
ATOM 8811 O O . LEU B 1 512 ? 31.406 37.844 14.516 1 83.5 512 LEU B O 1
ATOM 8815 N N . CYS B 1 513 ? 29.719 38.938 13.641 1 89.31 513 CYS B N 1
ATOM 8816 C CA . CYS B 1 513 ? 28.75 38.031 14.281 1 89.31 513 CYS B CA 1
ATOM 8817 C C . CYS B 1 513 ? 28.875 36.625 13.734 1 89.31 513 CYS B C 1
ATOM 8819 O O . CYS B 1 513 ? 28.734 35.656 14.484 1 89.31 513 CYS B O 1
ATOM 8821 N N . SER B 1 514 ? 29.078 36.438 12.492 1 89.56 514 SER B N 1
ATOM 8822 C CA . SER B 1 514 ? 29.219 35.125 11.922 1 89.56 514 SER B CA 1
ATOM 8823 C C . SER B 1 514 ? 30.516 34.438 12.398 1 89.56 514 SER B C 1
ATOM 8825 O O . SER B 1 514 ? 30.547 33.25 12.648 1 89.56 514 SER B O 1
ATOM 8827 N N . ALA B 1 515 ? 31.547 35.25 12.562 1 82.06 515 ALA B N 1
ATOM 8828 C CA . ALA B 1 515 ? 32.781 34.719 13.094 1 82.06 515 ALA B CA 1
ATOM 8829 C C . ALA B 1 515 ? 32.656 34.312 14.555 1 82.06 515 ALA B C 1
ATOM 8831 O O . ALA B 1 515 ? 33.188 33.281 14.977 1 82.06 515 ALA B O 1
ATOM 8832 N N . LEU B 1 516 ? 31.906 35.125 15.266 1 84.38 516 LEU B N 1
ATOM 8833 C CA . LEU B 1 516 ? 31.641 34.781 16.656 1 84.38 516 LEU B CA 1
ATOM 8834 C C . LEU B 1 516 ? 30.781 33.531 16.766 1 84.38 516 LEU B C 1
ATOM 8836 O O . LEU B 1 516 ? 30.938 32.719 17.703 1 84.38 516 LEU B O 1
ATOM 8840 N N . SER B 1 517 ? 29.875 33.438 15.867 1 89.62 517 SER B N 1
ATOM 8841 C CA . SER B 1 517 ? 29.062 32.219 15.828 1 89.62 517 SER B CA 1
ATOM 8842 C C . SER B 1 517 ? 29.922 30.984 15.586 1 89.62 517 SER B C 1
ATOM 8844 O O . SER B 1 517 ? 29.75 29.953 16.25 1 89.62 517 SER B O 1
ATOM 8846 N N . LEU B 1 518 ? 30.859 31.047 14.703 1 84.25 518 LEU B N 1
ATOM 8847 C CA . LEU B 1 518 ? 31.734 29.938 14.391 1 84.25 518 LEU B CA 1
ATOM 8848 C C . LEU B 1 518 ? 32.656 29.609 15.57 1 84.25 518 LEU B C 1
ATOM 8850 O O . LEU B 1 518 ? 32.875 28.422 15.883 1 84.25 518 LEU B O 1
ATOM 8854 N N . ALA B 1 519 ? 33.062 30.625 16.234 1 79.19 519 ALA B N 1
ATOM 8855 C CA . ALA B 1 519 ? 33.938 30.422 17.406 1 79.19 519 ALA B CA 1
ATOM 8856 C C . ALA B 1 519 ? 33.156 29.766 18.531 1 79.19 519 ALA B C 1
ATOM 8858 O O . ALA B 1 519 ? 33.688 28.859 19.203 1 79.19 519 ALA B O 1
ATOM 8859 N N . SER B 1 520 ? 32.031 30.219 18.688 1 83.69 520 SER B N 1
ATOM 8860 C CA . SER B 1 520 ? 31.188 29.641 19.75 1 83.69 520 SER B CA 1
ATOM 8861 C C . SER B 1 520 ? 30.828 28.188 19.438 1 83.69 520 SER B C 1
ATOM 8863 O O . SER B 1 520 ? 30.734 27.359 20.344 1 83.69 520 SER B O 1
ATOM 8865 N N . LEU B 1 521 ? 30.641 27.938 18.203 1 83.81 521 LEU B N 1
ATOM 8866 C CA . LEU B 1 521 ? 30.297 26.594 17.797 1 83.81 521 LEU B CA 1
ATOM 8867 C C . LEU B 1 521 ? 31.469 25.625 18.016 1 83.81 521 LEU B C 1
ATOM 8869 O O . LEU B 1 521 ? 31.266 24.453 18.297 1 83.81 521 LEU B O 1
ATOM 8873 N N . MET B 1 522 ? 32.625 26.125 17.812 1 74.56 522 MET B N 1
ATOM 8874 C CA . MET B 1 522 ? 33.781 25.312 18.078 1 74.56 522 MET B CA 1
ATOM 8875 C C . MET B 1 522 ? 33.844 24.859 19.531 1 74.56 522 MET B C 1
ATOM 8877 O O . MET B 1 522 ? 34.219 23.719 19.828 1 74.56 522 MET B O 1
ATOM 8881 N N . TYR B 1 523 ? 33.344 25.734 20.344 1 70.69 523 TYR B N 1
ATOM 8882 C CA . TYR B 1 523 ? 33.281 25.391 21.75 1 70.69 523 TYR B CA 1
ATOM 8883 C C . TYR B 1 523 ? 32.188 24.406 22.047 1 70.69 523 TYR B C 1
ATOM 8885 O O . TYR B 1 523 ? 32.312 23.516 22.891 1 70.69 523 TYR B O 1
ATOM 8893 N N . ALA B 1 524 ? 31.109 24.516 21.328 1 74.44 524 ALA B N 1
ATOM 8894 C CA . ALA B 1 524 ? 29.969 23.625 21.516 1 74.44 524 ALA B CA 1
ATOM 8895 C C . ALA B 1 524 ? 30.281 22.219 21 1 74.44 524 ALA B C 1
ATOM 8897 O O . ALA B 1 524 ? 29.719 21.234 21.469 1 74.44 524 ALA B O 1
ATOM 8898 N N . GLY B 1 525 ? 31.141 22.062 20.062 1 65.81 525 GLY B N 1
ATOM 8899 C CA . GLY B 1 525 ? 31.453 20.797 19.422 1 65.81 525 GLY B CA 1
ATOM 8900 C C . GLY B 1 525 ? 32.438 19.953 20.203 1 65.81 525 GLY B C 1
ATOM 8901 O O . GLY B 1 525 ? 32.531 18.734 19.984 1 65.81 525 GLY B O 1
ATOM 8902 N N . PHE B 1 526 ? 33.031 20.656 21.141 1 58.59 526 PHE B N 1
ATOM 8903 C CA . PHE B 1 526 ? 34.031 19.922 21.906 1 58.59 526 PHE B CA 1
ATOM 8904 C C . PHE B 1 526 ? 33.375 19.062 22.969 1 58.59 526 PHE B C 1
ATOM 8906 O O . PHE B 1 526 ? 32.719 19.578 23.875 1 58.59 526 PHE B O 1
ATOM 8913 N N . THR B 1 527 ? 33.344 17.75 22.781 1 64.5 527 THR B N 1
ATOM 8914 C CA . THR B 1 527 ? 32.656 16.781 23.641 1 64.5 527 THR B CA 1
ATOM 8915 C C . THR B 1 527 ? 33.281 16.75 25.031 1 64.5 527 THR B C 1
ATOM 8917 O O . THR B 1 527 ? 32.688 16.25 25.984 1 64.5 527 THR B O 1
ATOM 8920 N N . SER B 1 528 ? 34.469 17.359 25.25 1 61.66 528 SER B N 1
ATOM 8921 C CA . SER B 1 528 ? 35.156 17.266 26.547 1 61.66 528 SER B CA 1
ATOM 8922 C C . SER B 1 528 ? 34.625 18.328 27.5 1 61.66 528 SER B C 1
ATOM 8924 O O . SER B 1 528 ? 34.875 18.25 28.719 1 61.66 528 SER B O 1
ATOM 8926 N N . ILE B 1 529 ? 33.844 19.234 27.047 1 61.91 529 ILE B N 1
ATOM 8927 C CA . ILE B 1 529 ? 33.344 20.344 27.875 1 61.91 529 ILE B CA 1
ATOM 8928 C C . ILE B 1 529 ? 32 19.969 28.5 1 61.91 529 ILE B C 1
ATOM 8930 O O . ILE B 1 529 ? 31.281 19.125 27.969 1 61.91 529 ILE B O 1
ATOM 8934 N N . ASP B 1 530 ? 31.891 20.547 29.703 1 76.44 530 ASP B N 1
ATOM 8935 C CA . ASP B 1 530 ? 30.641 20.359 30.422 1 76.44 530 ASP B CA 1
ATOM 8936 C C . ASP B 1 530 ? 29.438 20.656 29.516 1 76.44 530 ASP B C 1
ATOM 8938 O O . ASP B 1 530 ? 29.5 21.531 28.656 1 76.44 530 ASP B O 1
ATOM 8942 N N . LEU B 1 531 ? 28.516 19.781 29.625 1 80 531 LEU B N 1
ATOM 8943 C CA . LEU B 1 531 ? 27.328 19.859 28.781 1 80 531 LEU B CA 1
ATOM 8944 C C . LEU B 1 531 ? 26.625 21.203 28.953 1 80 531 LEU B C 1
ATOM 8946 O O . LEU B 1 531 ? 26.047 21.734 28 1 80 531 LEU B O 1
ATOM 8950 N N . ARG B 1 532 ? 26.734 21.672 30.109 1 76.19 532 ARG B N 1
ATOM 8951 C CA . ARG B 1 532 ? 26.078 22.953 30.344 1 76.19 532 ARG B CA 1
ATOM 8952 C C . ARG B 1 532 ? 26.734 24.078 29.547 1 76.19 532 ARG B C 1
ATOM 8954 O O . ARG B 1 532 ? 26.047 24.922 28.969 1 76.19 532 ARG B O 1
ATOM 8961 N N . ILE B 1 533 ? 27.969 24.047 29.516 1 74.56 533 ILE B N 1
ATOM 8962 C CA . ILE B 1 533 ? 28.719 25.062 28.781 1 74.56 533 ILE B CA 1
ATOM 8963 C C . ILE B 1 533 ? 28.547 24.859 27.281 1 74.56 533 ILE B C 1
ATOM 8965 O O . ILE B 1 533 ? 28.406 25.828 26.531 1 74.56 533 ILE B O 1
ATOM 8969 N N . ARG B 1 534 ? 28.531 23.688 26.969 1 79.69 534 ARG B N 1
ATOM 8970 C CA . ARG B 1 534 ? 28.344 23.375 25.547 1 79.69 534 ARG B CA 1
ATOM 8971 C C . ARG B 1 534 ? 26.984 23.875 25.062 1 79.69 534 ARG B C 1
ATOM 8973 O O . ARG B 1 534 ? 26.875 24.422 23.969 1 79.69 534 ARG B O 1
ATOM 8980 N N . SER B 1 535 ? 26.109 23.625 25.953 1 79.44 535 SER B N 1
ATOM 8981 C CA . SER B 1 535 ? 24.75 24.031 25.578 1 79.44 535 SER B CA 1
ATOM 8982 C C . SER B 1 535 ? 24.641 25.562 25.484 1 79.44 535 SER B C 1
ATOM 8984 O O . SER B 1 535 ? 23.984 26.078 24.594 1 79.44 535 SER B O 1
ATOM 8986 N N . LYS B 1 536 ? 25.234 26.219 26.391 1 76.69 536 LYS B N 1
ATOM 8987 C CA . LYS B 1 536 ? 25.203 27.688 26.344 1 76.69 536 LYS B CA 1
ATOM 8988 C C . LYS B 1 536 ? 25.938 28.203 25.125 1 76.69 536 LYS B C 1
ATOM 8990 O O . LYS B 1 536 ? 25.5 29.188 24.5 1 76.69 536 LYS B O 1
ATOM 8995 N N . ALA B 1 537 ? 27.062 27.578 24.859 1 79.06 537 ALA B N 1
ATOM 8996 C CA . ALA B 1 537 ? 27.828 27.969 23.672 1 79.06 537 ALA B CA 1
ATOM 8997 C C . ALA B 1 537 ? 27.031 27.734 22.406 1 79.06 537 ALA B C 1
ATOM 8999 O O . ALA B 1 537 ? 27.094 28.516 21.453 1 79.06 537 ALA B O 1
ATOM 9000 N N . PHE B 1 538 ? 26.391 26.781 22.375 1 84.12 538 PHE B N 1
ATOM 9001 C CA . PHE B 1 538 ? 25.562 26.438 21.219 1 84.12 538 PHE B CA 1
ATOM 9002 C C . PHE B 1 538 ? 24.453 27.484 21.031 1 84.12 538 PHE B C 1
ATOM 9004 O O . PHE B 1 538 ? 24.219 27.938 19.922 1 84.12 538 PHE B O 1
ATOM 9011 N N . VAL B 1 539 ? 23.797 27.766 22.172 1 79.69 539 VAL B N 1
ATOM 9012 C CA . VAL B 1 539 ? 22.719 28.75 22.094 1 79.69 539 VAL B CA 1
ATOM 9013 C C . VAL B 1 539 ? 23.281 30.109 21.656 1 79.69 539 VAL B C 1
ATOM 9015 O O . VAL B 1 539 ? 22.672 30.812 20.859 1 79.69 539 VAL B O 1
ATOM 9018 N N . LEU B 1 540 ? 24.375 30.422 22.125 1 79.31 540 LEU B N 1
ATOM 9019 C CA . LEU B 1 540 ? 25.031 31.672 21.781 1 79.31 540 LEU B CA 1
ATOM 9020 C C . LEU B 1 540 ? 25.391 31.703 20.297 1 79.31 540 LEU B C 1
ATOM 9022 O O . LEU B 1 540 ? 25.297 32.75 19.641 1 79.31 540 LEU B O 1
ATOM 9026 N N . SER B 1 541 ? 25.859 30.594 19.828 1 83.81 541 SER B N 1
ATOM 9027 C CA . SER B 1 541 ? 26.203 30.516 18.406 1 83.81 541 SER B CA 1
ATOM 9028 C C . SER B 1 541 ? 24.984 30.781 17.547 1 83.81 541 SER B C 1
ATOM 9030 O O . SER B 1 541 ? 25.094 31.422 16.5 1 83.81 541 SER B O 1
ATOM 9032 N N . ILE B 1 542 ? 23.891 30.391 17.938 1 81.06 542 ILE B N 1
ATOM 9033 C CA . ILE B 1 542 ? 22.656 30.594 17.172 1 81.06 542 ILE B CA 1
ATOM 9034 C C . ILE B 1 542 ? 22.25 32.062 17.234 1 81.06 542 ILE B C 1
ATOM 9036 O O . ILE B 1 542 ? 21.781 32.625 16.234 1 81.06 542 ILE B O 1
ATOM 9040 N N . VAL B 1 543 ? 22.359 32.656 18.375 1 80.62 543 VAL B N 1
ATOM 9041 C CA . VAL B 1 543 ? 22.016 34.062 18.531 1 80.62 543 VAL B CA 1
ATOM 9042 C C . VAL B 1 543 ? 22.891 34.906 17.625 1 80.62 543 VAL B C 1
ATOM 9044 O O . VAL B 1 543 ? 22.406 35.812 16.922 1 80.62 543 VAL B O 1
ATOM 9047 N N . PHE B 1 544 ? 24.125 34.562 17.531 1 84.5 544 PHE B N 1
ATOM 9048 C CA . PHE B 1 544 ? 25.047 35.312 16.688 1 84.5 544 PHE B CA 1
ATOM 9049 C C . PHE B 1 544 ? 24.75 35.062 15.219 1 84.5 544 PHE B C 1
ATOM 9051 O O . PHE B 1 544 ? 24.891 35.969 14.383 1 84.5 544 PHE B O 1
ATOM 9058 N N . LEU B 1 545 ? 24.438 33.875 14.945 1 86.12 545 LEU B N 1
ATOM 9059 C CA . LEU B 1 545 ? 24.125 33.562 13.562 1 86.12 545 LEU B CA 1
ATOM 9060 C C . LEU B 1 545 ? 22.906 34.344 13.078 1 86.12 545 LEU B C 1
ATOM 9062 O O . LEU B 1 545 ? 22.922 34.875 11.969 1 86.12 545 LEU B O 1
ATOM 9066 N N . ASN B 1 546 ? 21.953 34.438 13.914 1 83.75 546 ASN B N 1
ATOM 9067 C CA . ASN B 1 546 ? 20.766 35.219 13.562 1 83.75 546 ASN B CA 1
ATOM 9068 C C . ASN B 1 546 ? 21.078 36.688 13.414 1 83.75 546 ASN B C 1
ATOM 9070 O O . ASN B 1 546 ? 20.531 37.375 12.539 1 83.75 546 ASN B O 1
ATOM 9074 N N . SER B 1 547 ? 21.859 37.125 14.258 1 83.69 547 SER B N 1
ATOM 9075 C CA . SER B 1 547 ? 22.266 38.531 14.172 1 83.69 547 SER B CA 1
ATOM 9076 C C . SER B 1 547 ? 23.047 38.812 12.898 1 83.69 547 SER B C 1
ATOM 9078 O O . SER B 1 547 ? 22.906 39.875 12.297 1 83.69 547 SER B O 1
ATOM 9080 N N . SER B 1 548 ? 23.859 37.812 12.555 1 85.38 548 SER B N 1
ATOM 9081 C CA . SER B 1 548 ? 24.609 37.938 11.312 1 85.38 548 SER B CA 1
ATOM 9082 C C . SER B 1 548 ? 23.672 37.969 10.102 1 85.38 548 SER B C 1
ATOM 9084 O O . SER B 1 548 ? 23.859 38.781 9.188 1 85.38 548 SER B O 1
ATOM 9086 N N . GLY B 1 549 ? 22.734 37.125 10.117 1 83.31 549 GLY B N 1
ATOM 9087 C CA . GLY B 1 549 ? 21.766 37.094 9.031 1 83.31 549 GLY B CA 1
ATOM 9088 C C . GLY B 1 549 ? 21 38.406 8.891 1 83.31 549 GLY B C 1
ATOM 9089 O O . GLY B 1 549 ? 20.828 38.906 7.777 1 83.31 549 GLY B O 1
ATOM 9090 N N . ARG B 1 550 ? 20.641 38.969 9.891 1 83.38 550 ARG B N 1
ATOM 9091 C CA . ARG B 1 550 ? 19.891 40.25 9.867 1 83.38 550 ARG B CA 1
ATOM 9092 C C . ARG B 1 550 ? 20.766 41.375 9.391 1 83.38 550 ARG B C 1
ATOM 9094 O O . ARG B 1 550 ? 20.312 42.25 8.641 1 83.38 550 ARG B O 1
ATOM 9101 N N . SER B 1 551 ? 21.969 41.344 9.844 1 84.62 551 SER B N 1
ATOM 9102 C CA . SER B 1 551 ? 22.906 42.406 9.406 1 84.62 551 SER B CA 1
ATOM 9103 C C . SER B 1 551 ? 23.203 42.281 7.914 1 84.62 551 SER B C 1
ATOM 9105 O O . SER B 1 551 ? 23.359 43.281 7.227 1 84.62 551 SER B O 1
ATOM 9107 N N . MET B 1 552 ? 23.25 41.094 7.496 1 87 552 MET B N 1
ATOM 9108 C CA . MET B 1 552 ? 23.516 40.844 6.078 1 87 552 MET B CA 1
ATOM 9109 C C . MET B 1 552 ? 22.359 41.344 5.223 1 87 552 MET B C 1
ATOM 9111 O O . MET B 1 552 ? 22.578 41.906 4.148 1 87 552 MET B O 1
ATOM 9115 N N . VAL B 1 553 ? 21.188 41.156 5.66 1 83.5 553 VAL B N 1
ATOM 9116 C CA . VAL B 1 553 ? 20 41.625 4.934 1 83.5 553 VAL B CA 1
ATOM 9117 C C . VAL B 1 553 ? 19.984 43.156 4.91 1 83.5 553 VAL B C 1
ATOM 9119 O O . VAL B 1 553 ? 19.641 43.75 3.891 1 83.5 553 VAL B O 1
ATOM 9122 N N . ALA B 1 554 ? 20.359 43.719 6.004 1 83.44 554 ALA B N 1
ATOM 9123 C CA . ALA B 1 554 ? 20.453 45.188 6.051 1 83.44 554 ALA B CA 1
ATOM 9124 C C . ALA B 1 554 ? 21.531 45.719 5.098 1 83.44 554 ALA B C 1
ATOM 9126 O O . ALA B 1 554 ? 21.312 46.688 4.395 1 83.44 554 ALA B O 1
ATOM 9127 N N . ALA B 1 555 ? 22.656 45 5.086 1 85.81 555 ALA B N 1
ATOM 9128 C CA . ALA B 1 555 ? 23.734 45.406 4.188 1 85.81 555 ALA B CA 1
ATOM 9129 C C . ALA B 1 555 ? 23.312 45.281 2.727 1 85.81 555 ALA B C 1
ATOM 9131 O O . ALA B 1 555 ? 23.625 46.156 1.913 1 85.81 555 ALA B O 1
ATOM 9132 N N . PHE B 1 556 ? 22.625 44.312 2.469 1 85.81 556 PHE B N 1
ATOM 9133 C CA . PHE B 1 556 ? 22.141 44.094 1.105 1 85.81 556 PHE B CA 1
ATOM 9134 C C . PHE B 1 556 ? 21.172 45.188 0.698 1 85.81 556 PHE B C 1
ATOM 9136 O O . PHE B 1 556 ? 21.281 45.75 -0.388 1 85.81 556 PHE B O 1
ATOM 9143 N N . SER B 1 557 ? 20.234 45.5 1.525 1 85.88 557 SER B N 1
ATOM 9144 C CA . SER B 1 557 ? 19.203 46.469 1.213 1 85.88 557 SER B CA 1
ATOM 9145 C C . SER B 1 557 ? 19.781 47.875 1.048 1 85.88 557 SER B C 1
ATOM 9147 O O . SER B 1 557 ? 19.469 48.562 0.084 1 85.88 557 SER B O 1
ATOM 9149 N N . VAL B 1 558 ? 20.656 48.281 1.897 1 84.94 558 VAL B N 1
ATOM 9150 C CA . VAL B 1 558 ? 21.219 49.625 1.86 1 84.94 558 VAL B CA 1
ATOM 9151 C C . VAL B 1 558 ? 22.25 49.719 0.74 1 84.94 558 VAL B C 1
ATOM 9153 O O . VAL B 1 558 ? 22.391 50.75 0.102 1 84.94 558 VAL B O 1
ATOM 9156 N N . GLY B 1 559 ? 22.953 48.625 0.51 1 83.44 559 GLY B N 1
ATOM 9157 C CA . GLY B 1 559 ? 23.906 48.625 -0.592 1 83.44 559 GLY B CA 1
ATOM 9158 C C . GLY B 1 559 ? 23.25 48.844 -1.944 1 83.44 559 GLY B C 1
ATOM 9159 O O . GLY B 1 559 ? 23.719 49.625 -2.752 1 83.44 559 GLY B O 1
ATOM 9160 N N . ILE B 1 560 ? 22.234 48.188 -2.168 1 84.44 560 ILE B N 1
ATOM 9161 C CA . ILE B 1 560 ? 21.5 48.344 -3.426 1 84.44 560 ILE B CA 1
ATOM 9162 C C . ILE B 1 560 ? 20.906 49.719 -3.516 1 84.44 560 ILE B C 1
ATOM 9164 O O . ILE B 1 560 ? 20.875 50.344 -4.59 1 84.44 560 ILE B O 1
ATOM 9168 N N . TYR B 1 561 ? 20.453 50.156 -2.406 1 85.06 561 TYR B N 1
ATOM 9169 C CA . TYR B 1 561 ? 19.906 51.5 -2.393 1 85.06 561 TYR B CA 1
ATOM 9170 C C . TYR B 1 561 ? 20.984 52.531 -2.744 1 85.06 561 TYR B C 1
ATOM 9172 O O . TYR B 1 561 ? 20.719 53.469 -3.473 1 85.06 561 TYR B O 1
ATOM 9180 N N . ALA B 1 562 ? 22.172 52.406 -2.291 1 82.56 562 ALA B N 1
ATOM 9181 C CA . ALA B 1 562 ? 23.266 53.344 -2.547 1 82.56 562 ALA B CA 1
ATOM 9182 C C . ALA B 1 562 ? 23.609 53.406 -4.035 1 82.56 562 ALA B C 1
ATOM 9184 O O . ALA B 1 562 ? 23.922 54.469 -4.566 1 82.56 562 ALA B O 1
ATOM 9185 N N . VAL B 1 563 ? 23.453 52.312 -4.688 1 83.12 563 VAL B N 1
ATOM 9186 C CA . VAL B 1 563 ? 23.859 52.219 -6.086 1 83.12 563 VAL B CA 1
ATOM 9187 C C . VAL B 1 563 ? 22.703 52.656 -6.988 1 83.12 563 VAL B C 1
ATOM 9189 O O . VAL B 1 563 ? 22.891 53.312 -8 1 83.12 563 VAL B O 1
ATOM 9192 N N . LEU B 1 564 ? 21.5 52.375 -6.574 1 82.44 564 LEU B N 1
ATOM 9193 C CA . LEU B 1 564 ? 20.375 52.5 -7.5 1 82.44 564 LEU B CA 1
ATOM 9194 C C . LEU B 1 564 ? 19.562 53.781 -7.188 1 82.44 564 LEU B C 1
ATOM 9196 O O . LEU B 1 564 ? 18.812 54.25 -8.031 1 82.44 564 LEU B O 1
ATOM 9200 N N . ALA B 1 565 ? 19.688 54.375 -6.074 1 81.81 565 ALA B N 1
ATOM 9201 C CA . ALA B 1 565 ? 18.859 55.5 -5.648 1 81.81 565 ALA B CA 1
ATOM 9202 C C . ALA B 1 565 ? 18.969 56.656 -6.629 1 81.81 565 ALA B C 1
ATOM 9204 O O . ALA B 1 565 ? 17.953 57.25 -7 1 81.81 565 ALA B O 1
ATOM 9205 N N . PRO B 1 566 ? 20.219 57 -7.148 1 77.75 566 PRO B N 1
ATOM 9206 C CA . PRO B 1 566 ? 20.312 58.156 -8.039 1 77.75 566 PRO B CA 1
ATOM 9207 C C . PRO B 1 566 ? 19.719 57.906 -9.414 1 77.75 566 PRO B C 1
ATOM 9209 O O . PRO B 1 566 ? 19.312 58.844 -10.102 1 77.75 566 PRO B O 1
ATOM 9212 N N . VAL B 1 567 ? 19.516 56.688 -9.867 1 79.75 567 VAL B N 1
ATOM 9213 C CA . VAL B 1 567 ? 19.078 56.375 -11.227 1 79.75 567 VAL B CA 1
ATOM 9214 C C . VAL B 1 567 ? 17.703 55.719 -11.195 1 79.75 567 VAL B C 1
ATOM 9216 O O . VAL B 1 567 ? 16.844 56.031 -12.039 1 79.75 567 VAL B O 1
ATOM 9219 N N . ALA B 1 568 ? 17.453 54.781 -10.219 1 79.81 568 ALA B N 1
ATOM 9220 C CA . ALA B 1 568 ? 16.203 54.031 -10.125 1 79.81 568 ALA B CA 1
ATOM 9221 C C . ALA B 1 568 ? 15.688 54 -8.688 1 79.81 568 ALA B C 1
ATOM 9223 O O . ALA B 1 568 ? 15.805 53 -8.008 1 79.81 568 ALA B O 1
ATOM 9224 N N . ARG B 1 569 ? 15.016 54.969 -8.203 1 80.19 569 ARG B N 1
ATOM 9225 C CA . ARG B 1 569 ? 14.594 55.125 -6.816 1 80.19 569 ARG B CA 1
ATOM 9226 C C . ARG B 1 569 ? 13.477 54.125 -6.473 1 80.19 569 ARG B C 1
ATOM 9228 O O . ARG B 1 569 ? 13.43 53.594 -5.359 1 80.19 569 ARG B O 1
ATOM 9235 N N . ALA B 1 570 ? 12.734 53.812 -7.449 1 78.94 570 ALA B N 1
ATOM 9236 C CA . ALA B 1 570 ? 11.602 52.906 -7.18 1 78.94 570 ALA B CA 1
ATOM 9237 C C . ALA B 1 570 ? 12.062 51.5 -6.895 1 78.94 570 ALA B C 1
ATOM 9239 O O . ALA B 1 570 ? 11.602 50.844 -5.945 1 78.94 570 ALA B O 1
ATOM 9240 N N . VAL B 1 571 ? 13.039 51.062 -7.703 1 76.88 571 VAL B N 1
ATOM 9241 C CA . VAL B 1 571 ? 13.547 49.719 -7.516 1 76.88 571 VAL B CA 1
ATOM 9242 C C . VAL B 1 571 ? 14.305 49.625 -6.191 1 76.88 571 VAL B C 1
ATOM 9244 O O . VAL B 1 571 ? 14.234 48.594 -5.496 1 76.88 571 VAL B O 1
ATOM 9247 N N . ALA B 1 572 ? 14.906 50.688 -5.914 1 81.75 572 ALA B N 1
ATOM 9248 C CA . ALA B 1 572 ? 15.641 50.719 -4.652 1 81.75 572 ALA B CA 1
ATOM 9249 C C . ALA B 1 572 ? 14.688 50.688 -3.461 1 81.75 572 ALA B C 1
ATOM 9251 O O . ALA B 1 572 ? 14.938 49.969 -2.486 1 81.75 572 ALA B O 1
ATOM 9252 N N . LEU B 1 573 ? 13.531 51.25 -3.58 1 80.75 573 LEU B N 1
ATOM 9253 C CA . LEU B 1 573 ? 12.57 51.281 -2.482 1 80.75 573 LEU B CA 1
ATOM 9254 C C . LEU B 1 573 ? 11.836 49.969 -2.359 1 80.75 573 LEU B C 1
ATOM 9256 O O . LEU B 1 573 ? 11.547 49.5 -1.249 1 80.75 573 LEU B O 1
ATOM 9260 N N . ILE B 1 574 ? 11.688 49.344 -3.402 1 77.56 574 ILE B N 1
ATOM 9261 C CA . ILE B 1 574 ? 11.016 48.062 -3.379 1 77.56 574 ILE B CA 1
ATOM 9262 C C . ILE B 1 574 ? 11.938 47 -2.744 1 77.56 574 ILE B C 1
ATOM 9264 O O . ILE B 1 574 ? 11.484 46.156 -1.965 1 77.56 574 ILE B O 1
ATOM 9268 N N . THR B 1 575 ? 13.164 47.094 -3.088 1 79.06 575 THR B N 1
ATOM 9269 C CA . THR B 1 575 ? 14.117 46.188 -2.488 1 79.06 575 THR B CA 1
ATOM 9270 C C . THR B 1 575 ? 14.211 46.406 -0.981 1 79.06 575 THR B C 1
ATOM 9272 O O . THR B 1 575 ? 14.312 45.438 -0.215 1 79.06 575 THR B O 1
ATOM 9275 N N . MET B 1 576 ? 14.102 47.594 -0.651 1 80.81 576 MET B N 1
ATOM 9276 C CA . MET B 1 576 ? 14.133 47.875 0.776 1 80.81 576 MET B CA 1
ATOM 9277 C C . MET B 1 576 ? 12.875 47.406 1.47 1 80.81 576 MET B C 1
ATOM 9279 O O . MET B 1 576 ? 12.938 46.844 2.576 1 80.81 576 MET B O 1
ATOM 9283 N N . ALA B 1 577 ? 11.82 47.438 0.821 1 77.94 577 ALA B N 1
ATOM 9284 C CA . ALA B 1 577 ? 10.562 46.969 1.391 1 77.94 577 ALA B CA 1
ATOM 9285 C C . ALA B 1 577 ? 10.523 45.469 1.488 1 77.94 577 ALA B C 1
ATOM 9287 O O . ALA B 1 577 ? 10.031 44.906 2.475 1 77.94 577 ALA B O 1
ATOM 9288 N N . CYS B 1 578 ? 11.148 44.875 0.568 1 75.81 578 CYS B N 1
ATOM 9289 C CA . CYS B 1 578 ? 11.172 43.406 0.566 1 75.81 578 CYS B CA 1
ATOM 9290 C C . CYS B 1 578 ? 12.086 42.875 1.662 1 75.81 578 CYS B C 1
ATOM 9292 O O . CYS B 1 578 ? 11.805 41.844 2.26 1 75.81 578 CYS B O 1
ATOM 9294 N N . SER B 1 579 ? 13.055 43.562 1.904 1 75.81 579 SER B N 1
ATOM 9295 C CA . SER B 1 579 ? 13.977 43.156 2.957 1 75.81 579 SER B CA 1
ATOM 9296 C C . SER B 1 579 ? 13.32 43.25 4.332 1 75.81 579 SER B C 1
ATOM 9298 O O . SER B 1 579 ? 13.703 42.531 5.262 1 75.81 579 SER B O 1
ATOM 9300 N N . THR B 1 580 ? 12.273 44 4.406 1 74.12 580 THR B N 1
ATOM 9301 C CA . THR B 1 580 ? 11.555 44.094 5.672 1 74.12 580 THR B CA 1
ATOM 9302 C C . THR B 1 580 ? 10.742 42.844 5.949 1 74.12 580 THR B C 1
ATOM 9304 O O . THR B 1 580 ? 10.43 42.531 7.102 1 74.12 580 THR B O 1
ATOM 9307 N N . ILE B 1 581 ? 10.562 42.094 4.953 1 71.38 581 ILE B N 1
ATOM 9308 C CA . ILE B 1 581 ? 9.812 40.844 5.121 1 71.38 581 ILE B CA 1
ATOM 9309 C C . ILE B 1 581 ? 10.656 39.844 5.91 1 71.38 581 ILE B C 1
ATOM 9311 O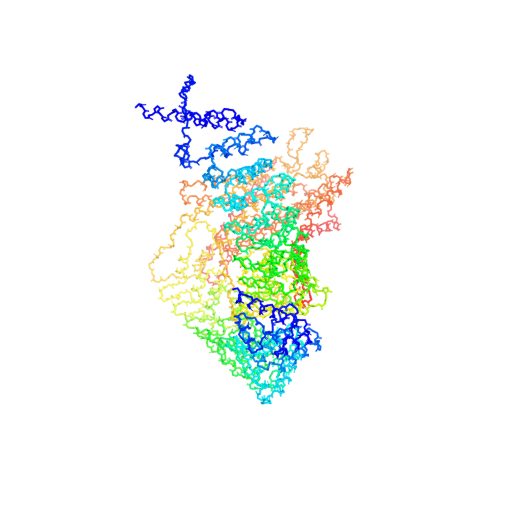 O . ILE B 1 581 ? 10.117 39.062 6.684 1 71.38 581 ILE B O 1
ATOM 9315 N N . MET B 1 582 ? 11.867 40.062 5.777 1 69.44 582 MET B N 1
ATOM 9316 C CA . MET B 1 582 ? 12.727 39.156 6.527 1 69.44 582 MET B CA 1
ATOM 9317 C C . MET B 1 582 ? 12.672 39.469 8.023 1 69.44 582 MET B C 1
ATOM 9319 O O . MET B 1 582 ? 13.008 38.625 8.844 1 69.44 582 MET B O 1
ATOM 9323 N N . LEU B 1 583 ? 12.133 40.688 8.258 1 69.06 583 LEU B N 1
ATOM 9324 C CA . LEU B 1 583 ? 11.945 41.031 9.656 1 69.06 583 LEU B CA 1
ATOM 9325 C C . LEU B 1 583 ? 10.695 40.375 10.227 1 69.06 583 LEU B C 1
ATOM 9327 O O . LEU B 1 583 ? 10.477 40.406 11.445 1 69.06 583 LEU B O 1
ATOM 9331 N N . LEU B 1 584 ? 10.109 39.656 9.328 1 67 584 LEU B N 1
ATOM 9332 C CA . LEU B 1 584 ? 8.914 38.938 9.766 1 67 584 LEU B CA 1
ATOM 9333 C C . LEU B 1 584 ? 9.281 37.781 10.672 1 67 584 LEU B C 1
ATOM 9335 O O . LEU B 1 584 ? 8.477 37.344 11.492 1 67 584 LEU B O 1
ATOM 9339 N N . ASP B 1 585 ? 10.492 37.438 10.547 1 70.62 585 ASP B N 1
ATOM 9340 C CA . ASP B 1 585 ? 10.922 36.344 11.438 1 70.62 585 ASP B CA 1
ATOM 9341 C C . ASP B 1 585 ? 10.93 36.812 12.891 1 70.62 585 ASP B C 1
ATOM 9343 O O . ASP B 1 585 ? 10.555 36.062 13.789 1 70.62 585 ASP B O 1
ATOM 9347 N N . ILE B 1 586 ? 11.273 38.094 12.992 1 71.81 586 ILE B N 1
ATOM 9348 C CA . ILE B 1 586 ? 11.289 38.656 14.344 1 71.81 586 ILE B CA 1
ATOM 9349 C C . ILE B 1 586 ? 9.867 38.719 14.891 1 71.81 586 ILE B C 1
ATOM 9351 O O . ILE B 1 586 ? 9.625 38.375 16.047 1 71.81 586 ILE B O 1
ATOM 9355 N N . GLY B 1 587 ? 8.992 39.188 13.977 1 67.75 587 GLY B N 1
ATOM 9356 C CA . GLY B 1 587 ? 7.598 39.219 14.398 1 67.75 587 GLY B CA 1
ATOM 9357 C C . GLY B 1 587 ? 7.047 37.844 14.773 1 67.75 587 GLY B C 1
ATOM 9358 O O . GLY B 1 587 ? 6.34 37.719 15.773 1 67.75 587 GLY B O 1
ATOM 9359 N N . TRP B 1 588 ? 7.48 36.969 14.031 1 69.06 588 TRP B N 1
ATOM 9360 C CA . TRP B 1 588 ? 7.016 35.625 14.305 1 69.06 588 TRP B CA 1
ATOM 9361 C C . TRP B 1 588 ? 7.57 35.094 15.625 1 69.06 588 TRP B C 1
ATOM 9363 O O . TRP B 1 588 ? 6.863 34.438 16.391 1 69.06 588 TRP B O 1
ATOM 9373 N N . PHE B 1 589 ? 8.789 35.375 15.82 1 68.06 589 PHE B N 1
ATOM 9374 C CA . PHE B 1 589 ? 9.406 34.938 17.062 1 68.06 589 PHE B CA 1
ATOM 9375 C C . PHE B 1 589 ? 8.773 35.625 18.266 1 68.06 589 PHE B C 1
ATOM 9377 O O . PHE B 1 589 ? 8.523 34.969 19.297 1 68.06 589 PHE B O 1
ATOM 9384 N N . VAL B 1 590 ? 8.547 36.844 18.016 1 67.75 590 VAL B N 1
ATOM 9385 C CA . VAL B 1 590 ? 7.918 37.625 19.094 1 67.75 590 VAL B CA 1
ATOM 9386 C C . VAL B 1 590 ? 6.496 37.125 19.328 1 67.75 590 VAL B C 1
ATOM 9388 O O . VAL B 1 590 ? 6.059 36.969 20.469 1 67.75 590 VAL B O 1
ATOM 9391 N N . TYR B 1 591 ? 5.934 36.781 18.219 1 66.5 591 TYR B N 1
ATOM 9392 C CA . TYR B 1 591 ? 4.574 36.281 18.328 1 66.5 591 TYR B CA 1
ATOM 9393 C C . TYR B 1 591 ? 4.555 34.938 19.047 1 66.5 591 TYR B C 1
ATOM 9395 O O . TYR B 1 591 ? 3.719 34.688 19.922 1 66.5 591 TYR B O 1
ATOM 9403 N N . MET B 1 592 ? 5.449 34.156 18.672 1 64.44 592 MET B N 1
ATOM 9404 C CA . MET B 1 592 ? 5.477 32.812 19.266 1 64.44 592 MET B CA 1
ATOM 9405 C C . MET B 1 592 ? 5.852 32.875 20.734 1 64.44 592 MET B C 1
ATOM 9407 O O . MET B 1 592 ? 5.344 32.094 21.547 1 64.44 592 MET B O 1
ATOM 9411 N N . ALA B 1 593 ? 6.711 33.844 20.953 1 62.03 593 ALA B N 1
ATOM 9412 C CA . ALA B 1 593 ? 7.152 34 22.344 1 62.03 593 ALA B CA 1
ATOM 9413 C C . ALA B 1 593 ? 6.098 34.688 23.188 1 62.03 593 ALA B C 1
ATOM 9415 O O . ALA B 1 593 ? 5.969 34.406 24.375 1 62.03 593 ALA B O 1
ATOM 9416 N N . THR B 1 594 ? 5.309 35.562 22.516 1 61.84 594 THR B N 1
ATOM 9417 C CA . THR B 1 594 ? 4.406 36.438 23.281 1 61.84 594 THR B CA 1
ATOM 9418 C C . THR B 1 594 ? 2.973 35.906 23.188 1 61.84 594 THR B C 1
ATOM 9420 O O . THR B 1 594 ? 2.162 36.156 24.078 1 61.84 594 THR B O 1
ATOM 9423 N N . ALA B 1 595 ? 2.707 35.312 21.969 1 59.12 595 ALA B N 1
ATOM 9424 C CA . ALA B 1 595 ? 1.313 34.938 21.766 1 59.12 595 ALA B CA 1
ATOM 9425 C C . ALA B 1 595 ? 0.802 34.094 22.922 1 59.12 595 ALA B C 1
ATOM 9427 O O . ALA B 1 595 ? -0.336 34.25 23.375 1 59.12 595 ALA B O 1
ATOM 9428 N N . ALA B 1 596 ? 1.657 33.312 23.312 1 59.31 596 ALA B N 1
ATOM 9429 C CA . ALA B 1 596 ? 1.232 32.406 24.375 1 59.31 596 ALA B CA 1
ATOM 9430 C C . ALA B 1 596 ? 0.819 33.188 25.625 1 59.31 596 ALA B C 1
ATOM 9432 O O . ALA B 1 596 ? -0.144 32.812 26.297 1 59.31 596 ALA B O 1
ATOM 9433 N N . GLN B 1 597 ? 1.524 34.312 25.766 1 60.03 597 GLN B N 1
ATOM 9434 C CA . GLN B 1 597 ? 1.279 35 27.031 1 60.03 597 GLN B CA 1
ATOM 9435 C C . GLN B 1 597 ? 0.161 36.031 26.875 1 60.03 597 GLN B C 1
ATOM 9437 O O . GLN B 1 597 ? -0.538 36.344 27.844 1 60.03 597 GLN B O 1
ATOM 9442 N N . LEU B 1 598 ? 0.064 36.469 25.625 1 59.56 598 LEU B N 1
ATOM 9443 C CA . LEU B 1 598 ? -0.896 37.562 25.422 1 59.56 598 LEU B CA 1
ATOM 9444 C C . LEU B 1 598 ? -2.326 37.031 25.531 1 59.56 598 LEU B C 1
ATOM 9446 O O . LEU B 1 598 ? -3.229 37.781 25.938 1 59.56 598 LEU B O 1
ATOM 9450 N N . VAL B 1 599 ? -2.508 35.875 25.031 1 57.34 599 VAL B N 1
ATOM 9451 C CA . VAL B 1 599 ? -3.883 35.406 24.938 1 57.34 599 VAL B CA 1
ATOM 9452 C C . VAL B 1 599 ? -4.516 35.406 26.328 1 57.34 599 VAL B C 1
ATOM 9454 O O . VAL B 1 599 ? -5.727 35.594 26.469 1 57.34 599 VAL B O 1
ATOM 9457 N N . HIS B 1 600 ? -3.707 35.344 27.359 1 60.38 600 HIS B N 1
ATOM 9458 C CA . HIS B 1 600 ? -4.355 35.188 28.656 1 60.38 600 HIS B CA 1
ATOM 9459 C C . HIS B 1 600 ? -4.168 36.438 29.516 1 60.38 600 HIS B C 1
ATOM 9461 O O . HIS B 1 600 ? -3.861 36.312 30.719 1 60.38 600 HIS B O 1
ATOM 9467 N N . PHE B 1 601 ? -4.281 37.625 28.797 1 60.25 601 PHE B N 1
ATOM 9468 C CA . PHE B 1 601 ? -4.141 38.906 29.5 1 60.25 601 PHE B CA 1
ATOM 9469 C C . PHE B 1 601 ? -5.207 39.031 30.578 1 60.25 601 PHE B C 1
ATOM 9471 O O . PHE B 1 601 ? -4.957 39.625 31.625 1 60.25 601 PHE B O 1
ATOM 9478 N N . ASN B 1 602 ? -6.348 38.469 30.203 1 60.34 602 ASN B N 1
ATOM 9479 C CA . ASN B 1 602 ? -7.457 38.656 31.125 1 60.34 602 ASN B CA 1
ATOM 9480 C C . ASN B 1 602 ? -7.215 37.938 32.469 1 60.34 602 ASN B C 1
ATOM 9482 O O . ASN B 1 602 ? -7.781 38.312 33.5 1 60.34 602 ASN B O 1
ATOM 9486 N N . ARG B 1 603 ? -6.418 36.938 32.375 1 68.38 603 ARG B N 1
ATOM 9487 C CA . ARG B 1 603 ? -6.176 36.219 33.625 1 68.38 603 ARG B CA 1
ATOM 9488 C C . ARG B 1 603 ? -4.863 36.656 34.281 1 68.38 603 ARG B C 1
ATOM 9490 O O . ARG B 1 603 ? -4.535 36.219 35.375 1 68.38 603 ARG B O 1
ATOM 9497 N N . LEU B 1 604 ? -4.164 37.469 33.469 1 64.31 604 LEU B N 1
ATOM 9498 C CA . LEU B 1 604 ? -2.811 37.781 33.906 1 64.31 604 LEU B CA 1
ATOM 9499 C C . LEU B 1 604 ? -2.832 38.812 35.062 1 64.31 604 LEU B C 1
ATOM 9501 O O . LEU B 1 604 ? -3.613 39.75 35.031 1 64.31 604 LEU B O 1
ATOM 9505 N N . ARG B 1 605 ? -2.189 38.375 36.156 1 64.38 605 ARG B N 1
ATOM 9506 C CA . ARG B 1 605 ? -1.909 39.312 37.25 1 64.38 605 ARG B CA 1
ATOM 9507 C C . ARG B 1 605 ? -0.922 40.406 36.781 1 64.38 605 ARG B C 1
ATOM 9509 O O . ARG B 1 605 ? -0.204 40.219 35.812 1 64.38 605 ARG B O 1
ATOM 9516 N N . MET B 1 606 ? -1.042 41.562 37.281 1 62.38 606 MET B N 1
ATOM 9517 C CA . MET B 1 606 ? -0.232 42.719 36.938 1 62.38 606 MET B CA 1
ATOM 9518 C C . MET B 1 606 ? 1.247 42.375 36.875 1 62.38 606 MET B C 1
ATOM 9520 O O . MET B 1 606 ? 1.965 42.844 35.969 1 62.38 606 MET B O 1
ATOM 9524 N N . ARG B 1 607 ? 1.78 41.5 37.719 1 63.19 607 ARG B N 1
ATOM 9525 C CA . ARG B 1 607 ? 3.195 41.156 37.781 1 63.19 607 ARG B CA 1
ATOM 9526 C C . ARG B 1 607 ? 3.59 40.344 36.531 1 63.19 607 ARG B C 1
ATOM 9528 O O . ARG B 1 607 ? 4.68 40.531 35.969 1 63.19 607 ARG B O 1
ATOM 9535 N N . GLN B 1 608 ? 2.723 39.594 36.094 1 68.62 608 GLN B N 1
ATOM 9536 C CA . GLN B 1 608 ? 3.041 38.781 34.969 1 68.62 608 GLN B CA 1
ATOM 9537 C C . GLN B 1 608 ? 2.98 39.562 33.656 1 68.62 608 GLN B C 1
ATOM 9539 O O . GLN B 1 608 ? 3.721 39.281 32.719 1 68.62 608 GLN B O 1
ATOM 9544 N N . CYS B 1 609 ? 2.18 40.594 33.812 1 68.31 609 CYS B N 1
ATOM 9545 C CA . CYS B 1 609 ? 2.164 41.5 32.656 1 68.31 609 CYS B CA 1
ATOM 9546 C C . CYS B 1 609 ? 3.51 42.188 32.5 1 68.31 609 CYS B C 1
ATOM 9548 O O . CYS B 1 609 ? 3.986 42.375 31.391 1 68.31 609 CYS B O 1
ATOM 9550 N N . PHE B 1 610 ? 4.027 42.5 33.719 1 71.12 610 PHE B N 1
ATOM 9551 C CA . PHE B 1 610 ? 5.328 43.156 33.656 1 71.12 610 PHE B CA 1
ATOM 9552 C C . PHE B 1 610 ? 6.402 42.219 33.156 1 71.12 610 PHE B C 1
ATOM 9554 O O . PHE B 1 610 ? 7.27 42.594 32.375 1 71.12 610 PHE B O 1
ATOM 9561 N N . ARG B 1 611 ? 6.402 41.031 33.562 1 70.44 611 ARG B N 1
ATOM 9562 C CA . ARG B 1 611 ? 7.375 40.062 33.094 1 70.44 611 ARG B CA 1
ATOM 9563 C C . ARG B 1 611 ? 7.223 39.781 31.609 1 70.44 611 ARG B C 1
ATOM 9565 O O . ARG B 1 611 ? 8.219 39.594 30.906 1 70.44 611 ARG B O 1
ATOM 9572 N N . PHE B 1 612 ? 6.074 39.969 31.328 1 71.25 612 PHE B N 1
ATOM 9573 C CA . PHE B 1 612 ? 5.777 39.812 29.906 1 71.25 612 PHE B CA 1
ATOM 9574 C C . PHE B 1 612 ? 6.398 40.969 29.094 1 71.25 612 PHE B C 1
ATOM 9576 O O . PHE B 1 612 ? 7.004 40.719 28.047 1 71.25 612 PHE B O 1
ATOM 9583 N N . ALA B 1 613 ? 6.078 42 29.609 1 70.62 613 ALA B N 1
ATOM 9584 C CA . ALA B 1 613 ? 6.625 43.156 28.922 1 70.62 613 ALA B CA 1
ATOM 9585 C C . ALA B 1 613 ? 8.148 43.125 28.875 1 70.62 613 ALA B C 1
ATOM 9587 O O . ALA B 1 613 ? 8.758 43.469 27.859 1 70.62 613 ALA B O 1
ATOM 9588 N N . LEU B 1 614 ? 8.688 42.562 29.891 1 72.19 614 LEU B N 1
ATOM 9589 C CA . LEU B 1 614 ? 10.148 42.5 29.953 1 72.19 614 LEU B CA 1
ATOM 9590 C C . LEU B 1 614 ? 10.68 41.438 28.984 1 72.19 614 LEU B C 1
ATOM 9592 O O . LEU B 1 614 ? 11.711 41.656 28.344 1 72.19 614 LEU B O 1
ATOM 9596 N N . THR B 1 615 ? 10 40.406 28.906 1 72.44 615 THR B N 1
ATOM 9597 C CA . THR B 1 615 ? 10.43 39.375 27.969 1 72.44 615 THR B CA 1
ATOM 9598 C C . THR B 1 615 ? 10.289 39.844 26.531 1 72.44 615 THR B C 1
ATOM 9600 O O . THR B 1 615 ? 11.117 39.5 25.672 1 72.44 615 THR B O 1
ATOM 9603 N N . MET B 1 616 ? 9.312 40.594 26.359 1 75 616 MET B N 1
ATOM 9604 C CA . MET B 1 616 ? 9.117 41.125 25.016 1 75 616 MET B CA 1
ATOM 9605 C C . MET B 1 616 ? 10.227 42.125 24.656 1 75 616 MET B C 1
ATOM 9607 O O . MET B 1 616 ? 10.773 42.062 23.547 1 75 616 MET B O 1
ATOM 9611 N N . VAL B 1 617 ? 10.461 42.938 25.625 1 75.56 617 VAL B N 1
ATOM 9612 C CA . VAL B 1 617 ? 11.492 43.938 25.391 1 75.56 617 VAL B CA 1
ATOM 9613 C C . VAL B 1 617 ? 12.852 43.25 25.234 1 75.56 617 VAL B C 1
ATOM 9615 O O . VAL B 1 617 ? 13.656 43.625 24.391 1 75.56 617 VAL B O 1
ATOM 9618 N N . ALA B 1 618 ? 13.047 42.25 25.969 1 74.12 618 ALA B N 1
ATOM 9619 C CA . ALA B 1 618 ? 14.312 41.531 25.906 1 74.12 618 ALA B CA 1
ATOM 9620 C C . ALA B 1 618 ? 14.461 40.812 24.562 1 74.12 618 ALA B C 1
ATOM 9622 O O . ALA B 1 618 ? 15.539 40.812 23.969 1 74.12 618 ALA B O 1
ATOM 9623 N N . THR B 1 619 ? 13.461 40.281 24.141 1 75.69 619 THR B N 1
ATOM 9624 C CA . THR B 1 619 ? 13.508 39.594 22.859 1 75.69 619 THR B CA 1
ATOM 9625 C C . THR B 1 619 ? 13.727 40.594 21.719 1 75.69 619 THR B C 1
ATOM 9627 O O . THR B 1 619 ? 14.453 40.281 20.766 1 75.69 619 THR B O 1
ATOM 9630 N N . LEU B 1 620 ? 13.094 41.656 21.922 1 76.75 620 LEU B N 1
ATOM 9631 C CA . LEU B 1 620 ? 13.258 42.688 20.891 1 76.75 620 LEU B CA 1
ATOM 9632 C C . LEU B 1 620 ? 14.664 43.25 20.922 1 76.75 620 LEU B C 1
ATOM 9634 O O . LEU B 1 620 ? 15.258 43.531 19.875 1 76.75 620 LEU B O 1
ATOM 9638 N N . LEU B 1 621 ? 15.156 43.375 22.094 1 76.44 621 LEU B N 1
ATOM 9639 C CA . LEU B 1 621 ? 16.5 43.906 22.219 1 76.44 621 LEU B CA 1
ATOM 9640 C C . LEU B 1 621 ? 17.531 42.938 21.656 1 76.44 621 LEU B C 1
ATOM 9642 O O . LEU B 1 621 ? 18.469 43.344 20.969 1 76.44 621 LEU B O 1
ATOM 9646 N N . VAL B 1 622 ? 17.297 41.75 21.844 1 77.5 622 VAL B N 1
ATOM 9647 C CA . VAL B 1 622 ? 18.234 40.75 21.375 1 77.5 622 VAL B CA 1
ATOM 9648 C C . VAL B 1 622 ? 18.125 40.594 19.859 1 77.5 622 VAL B C 1
ATOM 9650 O O . VAL B 1 622 ? 19.125 40.312 19.188 1 77.5 622 VAL B O 1
ATOM 9653 N N . SER B 1 623 ? 17 40.875 19.422 1 77.81 623 SER B N 1
ATOM 9654 C CA . SER B 1 623 ? 16.812 40.688 17.984 1 77.81 623 SER B CA 1
ATOM 9655 C C . SER B 1 623 ? 17.203 41.938 17.203 1 77.81 623 SER B C 1
ATOM 9657 O O . SER B 1 623 ? 17.625 41.844 16.047 1 77.81 623 SER B O 1
ATOM 9659 N N . LEU B 1 624 ? 17.094 43.125 17.844 1 81.31 624 LEU B N 1
ATOM 9660 C CA . LEU B 1 624 ? 17.266 44.375 17.094 1 81.31 624 LEU B CA 1
ATOM 9661 C C . LEU B 1 624 ? 18.578 45.062 17.438 1 81.31 624 LEU B C 1
ATOM 9663 O O . LEU B 1 624 ? 18.875 46.125 16.922 1 81.31 624 LEU B O 1
ATOM 9667 N N . TRP B 1 625 ? 19.469 44.406 18.156 1 81.06 625 TRP B N 1
ATOM 9668 C CA . TRP B 1 625 ? 20.688 45.094 18.594 1 81.06 625 TRP B CA 1
ATOM 9669 C C . TRP B 1 625 ? 21.594 45.406 17.422 1 81.06 625 TRP B C 1
ATOM 9671 O O . TRP B 1 625 ? 22.234 46.469 17.391 1 81.06 625 TRP B O 1
ATOM 9681 N N . PRO B 1 626 ? 21.609 44.594 16.344 1 81.38 626 PRO B N 1
ATOM 9682 C CA . PRO B 1 626 ? 22.469 44.969 15.211 1 81.38 626 PRO B CA 1
ATOM 9683 C C . PRO B 1 626 ? 22 46.219 14.516 1 81.38 626 PRO B C 1
ATOM 9685 O O . PRO B 1 626 ? 22.828 47.031 14.07 1 81.38 626 PRO B O 1
ATOM 9688 N N . TYR B 1 627 ? 20.797 46.438 14.508 1 82.56 627 TYR B N 1
ATOM 9689 C CA . TYR B 1 627 ? 20.266 47.656 13.859 1 82.56 627 TYR B CA 1
ATOM 9690 C C . TYR B 1 627 ? 20.5 48.875 14.719 1 82.56 627 TYR B C 1
ATOM 9692 O O . TYR B 1 627 ? 20.734 49.969 14.188 1 82.56 627 TYR B O 1
ATOM 9700 N N . ALA B 1 628 ? 20.438 48.656 16.047 1 81.88 628 ALA B N 1
ATOM 9701 C CA . ALA B 1 628 ? 20.703 49.781 16.953 1 81.88 628 ALA B CA 1
ATOM 9702 C C . ALA B 1 628 ? 22.141 50.25 16.812 1 81.88 628 ALA B C 1
ATOM 9704 O O . ALA B 1 628 ? 22.406 51.469 16.828 1 81.88 628 ALA B O 1
ATOM 9705 N N . ILE B 1 629 ? 23 49.344 16.625 1 77.56 629 ILE B N 1
ATOM 9706 C CA . ILE B 1 629 ? 24.406 49.688 16.484 1 77.56 629 ILE B CA 1
ATOM 9707 C C . ILE B 1 629 ? 24.609 50.406 15.148 1 77.56 629 ILE B C 1
ATOM 9709 O O . ILE B 1 629 ? 25.312 51.438 15.094 1 77.56 629 ILE B O 1
ATOM 9713 N N . THR B 1 630 ? 24 49.969 14.133 1 81.44 630 THR B N 1
ATOM 9714 C CA . THR B 1 630 ? 24.141 50.562 12.82 1 81.44 630 THR B CA 1
ATOM 9715 C C . THR B 1 630 ? 23.578 51.969 12.812 1 81.44 630 THR B C 1
ATOM 9717 O O . THR B 1 630 ? 24.188 52.906 12.25 1 81.44 630 THR B O 1
ATOM 9720 N N . VAL B 1 631 ? 22.516 52.188 13.508 1 81.44 631 VAL B N 1
ATOM 9721 C CA . VAL B 1 631 ? 21.875 53.5 13.547 1 81.44 631 VAL B CA 1
ATOM 9722 C C . VAL B 1 631 ? 22.703 54.438 14.422 1 81.44 631 VAL B C 1
ATOM 9724 O O . VAL B 1 631 ? 22.844 55.625 14.102 1 81.44 631 VAL B O 1
ATOM 9727 N N . SER B 1 632 ? 23.234 53.938 15.453 1 76.19 632 SER B N 1
ATOM 9728 C CA . SER B 1 632 ? 24.047 54.781 16.344 1 76.19 632 SER B CA 1
ATOM 9729 C C . SER B 1 632 ? 25.297 55.281 15.641 1 76.19 632 SER B C 1
ATOM 9731 O O . SER B 1 632 ? 25.688 56.438 15.836 1 76.19 632 SER B O 1
ATOM 9733 N N . ILE B 1 633 ? 25.812 54.406 14.836 1 72.62 633 ILE B N 1
ATOM 9734 C CA . ILE B 1 633 ? 27.016 54.812 14.117 1 72.62 633 ILE B CA 1
ATOM 9735 C C . ILE B 1 633 ? 26.672 55.844 13.039 1 72.62 633 ILE B C 1
ATOM 9737 O O . ILE B 1 633 ? 27.422 56.781 12.805 1 72.62 633 ILE B O 1
ATOM 9741 N N . LEU B 1 634 ? 25.562 55.656 12.461 1 76.75 634 LEU B N 1
ATOM 9742 C CA . LEU B 1 634 ? 25.094 56.625 11.461 1 76.75 634 LEU B CA 1
ATOM 9743 C C . LEU B 1 634 ? 24.859 58 12.078 1 76.75 634 LEU B C 1
ATOM 9745 O O . LEU B 1 634 ? 25.234 59 11.508 1 76.75 634 LEU B O 1
ATOM 9749 N N . ILE B 1 635 ? 24.312 57.938 13.219 1 76.25 635 ILE B N 1
ATOM 9750 C CA . ILE B 1 635 ? 24.047 59.188 13.914 1 76.25 635 ILE B CA 1
ATOM 9751 C C . ILE B 1 635 ? 25.375 59.844 14.32 1 76.25 635 ILE B C 1
ATOM 9753 O O . ILE B 1 635 ? 25.531 61.062 14.172 1 76.25 635 ILE B O 1
ATOM 9757 N N . TYR B 1 636 ? 26.266 59 14.711 1 69.06 636 TYR B N 1
ATOM 9758 C CA . TYR B 1 636 ? 27.562 59.531 15.117 1 69.06 636 TYR B CA 1
ATOM 9759 C C . TYR B 1 636 ? 28.297 60.156 13.93 1 69.06 636 TYR B C 1
ATOM 9761 O O . TYR B 1 636 ? 28.875 61.25 14.062 1 69.06 636 TYR B O 1
ATOM 9769 N N . THR B 1 637 ? 28.234 59.531 12.781 1 71.94 637 THR B N 1
ATOM 9770 C CA . THR B 1 637 ? 28.922 60.031 11.602 1 71.94 637 THR B CA 1
ATOM 9771 C C . THR B 1 637 ? 28.25 61.312 11.094 1 71.94 637 THR B C 1
ATOM 9773 O O . THR B 1 637 ? 28.906 62.188 10.57 1 71.94 637 THR B O 1
ATOM 9776 N N . ARG B 1 638 ? 27.062 61.375 11.25 1 71.94 638 ARG B N 1
ATOM 9777 C CA . ARG B 1 638 ? 26.328 62.562 10.805 1 71.94 638 ARG B CA 1
ATOM 9778 C C . ARG B 1 638 ? 26.625 63.75 11.695 1 71.94 638 ARG B C 1
ATOM 9780 O O . ARG B 1 638 ? 26.766 64.875 11.211 1 71.94 638 ARG B O 1
ATOM 9787 N N . ILE B 1 639 ? 26.688 63.5 12.922 1 68.44 639 ILE B N 1
ATOM 9788 C CA . ILE B 1 639 ? 26.906 64.562 13.875 1 68.44 639 ILE B CA 1
ATOM 9789 C C . ILE B 1 639 ? 28.359 65.062 13.797 1 68.44 639 ILE B C 1
ATOM 9791 O O . ILE B 1 639 ? 28.625 66.25 13.812 1 68.44 639 ILE B O 1
ATOM 9795 N N . TYR B 1 640 ? 29.328 64.125 13.773 1 60.38 640 TYR B N 1
ATOM 9796 C CA . TYR B 1 640 ? 30.719 64.562 13.875 1 60.38 640 TYR B CA 1
ATOM 9797 C C . TYR B 1 640 ? 31.328 64.75 12.492 1 60.38 640 TYR B C 1
ATOM 9799 O O . TYR B 1 640 ? 32.438 65.25 12.359 1 60.38 640 TYR B O 1
ATOM 9807 N N . GLY B 1 641 ? 30.625 64.812 11.352 1 56.5 641 GLY B N 1
ATOM 9808 C CA . GLY B 1 641 ? 31.078 65.125 10.008 1 56.5 641 GLY B CA 1
ATOM 9809 C C . GLY B 1 641 ? 32.25 64.25 9.539 1 56.5 641 GLY B C 1
ATOM 9810 O O . GLY B 1 641 ? 33.125 64.75 8.82 1 56.5 641 GLY B O 1
ATOM 9811 N N . ILE B 1 642 ? 32.5 63.188 10.055 1 46.88 642 ILE B N 1
ATOM 9812 C CA . ILE B 1 642 ? 33.688 62.438 9.641 1 46.88 642 ILE B CA 1
ATOM 9813 C C . ILE B 1 642 ? 33.5 61.969 8.188 1 46.88 642 ILE B C 1
ATOM 9815 O O . ILE B 1 642 ? 32.75 61.062 7.906 1 46.88 642 ILE B O 1
ATOM 9819 N N . HIS B 1 643 ? 33.25 62.938 7.285 1 45.16 643 HIS B N 1
ATOM 9820 C CA . HIS B 1 643 ? 33.469 62.625 5.883 1 45.16 643 HIS B CA 1
ATOM 9821 C C . HIS B 1 643 ? 34.938 62.594 5.535 1 45.16 643 HIS B C 1
ATOM 9823 O O . HIS B 1 643 ? 35.719 63.438 6.023 1 45.16 643 HIS B O 1
#

InterPro domains:
  IPR002110 Ankyrin repeat [PF00023] (103-123)
  IPR002110 Ankyrin repeat [PF00023] (251-275)
  IPR002110 Ankyrin repeat [PF00023] (360-391)
  IPR002110 Ankyrin repeat [PF12796] (138-209)
  IPR002110 Ankyrin repeat [PS50088] (102-123)
  IPR002110 Ankyrin repeat [PS50088] (184-216)
  IPR002110 Ankyrin repeat [SM00248] (12-42)
  IPR002110 Ankyrin repeat [SM00248] (102-130)
  IPR002110 Ankyrin repeat [SM00248] (146-175)
  IPR002110 Ankyrin repeat [SM00248] (184-213)
  IPR002110 Ankyrin repeat [SM00248] (251-281)
  IPR002110 Ankyrin repeat [SM00248] (359-389)
  IPR026961 PGG domain [PF13962] (455-563)
  IPR036770 Ankyrin repeat-containing domain superfamily [G3DSA:1.25.40.20] (3-123)
  IPR036770 Ankyrin repeat-containing domain superfamily [G3DSA:1.25.40.20] (124-275)
  IPR036770 Ankyrin repeat-containing domain superfamily [G3DSA:1.25.40.20] (281-437)
  IPR036770 Ankyrin repeat-containing domain superfamily [SSF48403] (14-225)
  IPR036770 Ankyrin repeat-containing domain superfamily [SSF48403] (184-401)

pLDDT: mean 81.88, std 14.23, range [28.58, 97.12]

Sequence (1286 aa):
MGSQNKMRASESARELLMMAAREGDSARLNHLLGNHDATVVVPMPEVVVNIHDIDSLTVSRVEDSVLHVVAASARGDNAEFLESASVIHSKAKHLLDASNSKGDTPLHCAARAGRIKMVSHIIYLATAEEGGDARVKAVLRKQNKKGETALHEALRLADRKMARAMVDTLMEVDAELARLPIANGTSPLYLAVSLGRDDIAELLYSKDKELSYSGPDGQNVLHVAVLRSQGMTNKLLEWNMDLCKQGDQRNGSTPLHFAASCGFDQAVASLINADKYSAYRPDNTGSFPIHVASKASVVRVLLEKCPDCLELQDAQGRTFLHVVIRDKKGTLFRFVSGLFRASHQVLRFASIMDMHDNEGNTCLHLAVLAGSVPTLHCLLGNKEIQMNLPNNNGQTALDLALHKRPKGSVHFGLDSWYQIHSLLVATGAKYGAHLKEHGPILNEKEEEDKINGYTPTIGIVSALLVTVSFTAAFTVPGGYRGEDAQQKGGTPVLAQNYSFVVFIVANNLALLCSALSLASLMYAGFTSIDLRIRSKAFVLSIVFLNSSGRSMVAAFSVGIYAVLAPVARAVALITMACSTIMLLDIGWFVYMATAAQLVHFNRLRMRQCFRFALTMVATLLVSLWPYAITVSILIYTRIYGIHMGSQNKMRASESARELLMMAAREGDSARLNHLLGNHDATVVVPMPEVVVNIHDIDSLTVSRVEDSVLHVVAASARGDNAEFLESASVIHSKAKHLLDASNSKGDTPLHCAARAGRIKMVSHIIYLATAEEGGDARVKAVLRKQNKKGETALHEALRLADRKMARAMVDTLMEVDAELARLPIANGTSPLYLAVSLGRDDIAELLYSKDKELSYSGPDGQNVLHVAVLRSQGMTNKLLEWNMDLCKQGDQRNGSTPLHFAASCGFDQAVASLINADKYSAYRPDNTGSFPIHVASKASVVRVLLEKCPDCLELQDAQGRTFLHVVIRDKKGTLFRFVSGLFRASHQVLRFASIMDMHDNEGNTCLHLAVLAGSVPTLHCLLGNKEIQMNLPNNNGQTALDLALHKRPKGSVHFGLDSWYQIHSLLVATGAKYGAHLKEHGPILNEKEEEDKINGYTPTIGIVSALLVTVSFTAAFTVPGGYRGEDAQQKGGTPVLAQNYSFVVFIVANNLALLCSALSLASLMYAGFTSIDLRIRSKAFVLSIVFLNSSGRSMVAAFSVGIYAVLAPVARAVALITMACSTIMLLDIGWFVYMATAAQLVHFNRLRMRQCFRFALTMVATLLVSLWPYAITVSILIYTRIYGIH

Organism: Triticum turgidum subsp. durum (NCBI:txid4567)

Foldseek 3Di:
DVVVVLVVLLVVLVVQLLVCLLVLAQVSNLCLLVPPDDPPPPVPRSSNNDPVCCVVVQPPLADAPSLLNLLQNCPPVDPSSLSNNVSCCVRPVCLQCDAGNQQDGSLLNNLLNLPQNSNVSSLVSQCPDPPHLVSSVVSQCRATPQQDGSLLSLLPDPDLVSSLVNNLVSCVSPLQSQQRATPQFQGSLLSCLLVVNLVSNVVNCVSPLPGAQTHGQQQGSLLNNLVRDLVSNLVVCVSPVCQQVAAGNPWRDGSLLSNQLVAPQSSNLSNCVSPVCSQVDATPQQDGSLLNGDDLSNNVSCCVSPVCQQLRAGPQGDGSLLNCLLVVVLVSLVSVLVVCVVVVVLLVVQVSQCGQTNQQDGSLLSNLVSLDLSSNLSNLQRVNHDQARATPVQWTSLNSLLQVDAPAPQPLCLRSSSLVNVLCVQLPYDTGPDDDDDGDDHPLVVNLVVLQVCLVVLLVLLVVQLVVLVVPLQVAQQDFDDPPPPPGGGHHPLVLPLLSVLLNLLSVLLNVLSVLLNVLSVVLNPPVDDNVSNSVSNVSSVLSNLSSVLSVLSNVLSRVCSRCCVPPVPVSVVSNVVSCVSVVVLVVVLCSNQVSVVSNPVSGDPVSVVVSVVVSVVSVCSNCVSVVVSVVVSVVCVVVVPD/DVVVVLVVLLVVLVVQLLVCLLVLPQPSNLVLLVPPPDDPCPVVRNNNNPPVCCVVVVPPLADADSLLNLLQNCPPVDVSSLSSNVSCCVRPVCLQCDAGNQQDGSLLNNLLNLPLNSNVSSLVSQCPDPPHLVSSVVSQCRATPQQDGSLLSLLPDPDLVSSLVSNLVSCVSPLQSQQRATPQFQGSLLSCLLVVNLVSNVVNCVSPLPGAQTRGQQAGSLLRNLVRDLVSNLVVCVSPVCNQCAAGNPWRDGSLLSNQLVAPQSSNLSNCVSPVCSQVDATPQQDGSLLNGDDLSNNVSCCVSPVCQQLRAGPQGDGSLLNCLLVVVLVNNVSVLVVCVVVVNLLVVQVSQCGATNQFDGSLLSNLVSLDLSSNLSNLLRVNHDQARATPVQWTSLNSLQQVDAPDPQCLCLRSSSLSNVLCVQLPYDTGPDDPDDHDDHDLVVLLVVLVVCLVVLLVLLVVLLVVLVVCLQVAQQDFDDPPPPPGGRHHPLVLPLLSLLLNLLSVLLNVLSVQLNVLSVVLPPPVDDPVSSSVSNVSSVLSNLSSVLSVLSSVLSRVCSRCCVPPVPVSVVSNVVSCVVVVVLVVVLCSVQVSVVSNVVSGDPVSVVVSVVVSVVSCCSNCVSVVVSVVVSVVCVVVVPD

Solvent-accessible surface area (backbone atoms only — not comparable to full-atom values): 65555 Å² total; per-residue (Å²): 113,64,69,58,50,49,50,48,36,46,50,48,24,48,50,51,50,46,49,27,29,56,68,24,38,34,67,60,43,45,51,49,62,58,49,70,77,67,80,64,71,45,87,60,84,60,36,57,51,53,64,80,54,44,58,64,65,59,52,52,75,58,73,69,52,61,54,28,40,24,32,46,46,40,61,88,75,40,65,45,28,54,48,26,50,50,50,46,40,76,74,39,63,68,53,64,73,40,56,33,66,67,29,42,29,23,54,34,34,6,28,54,60,65,24,57,61,54,41,52,45,52,48,51,55,38,43,71,39,90,61,38,69,61,40,34,48,53,65,56,65,46,52,24,72,73,32,42,34,32,64,50,35,17,64,68,38,86,48,62,68,57,20,43,53,39,45,50,56,51,37,70,76,39,47,66,60,40,46,57,44,22,77,62,28,42,8,47,45,24,50,27,38,70,70,66,34,58,68,51,35,50,51,51,43,73,64,24,82,79,44,33,52,36,16,51,64,51,28,40,35,53,46,48,20,41,75,67,33,64,67,55,34,54,50,45,47,71,74,46,59,68,58,53,74,46,38,21,62,84,51,26,44,26,29,52,33,49,15,21,44,72,42,35,38,65,42,39,50,51,50,37,73,72,38,62,61,56,58,75,46,51,24,72,68,28,44,30,26,67,58,46,42,67,34,63,64,30,49,50,51,44,44,70,76,40,62,68,58,60,73,43,53,25,70,60,32,38,30,37,64,40,49,40,39,58,70,64,38,54,68,52,50,52,50,53,54,48,53,31,59,71,66,72,36,53,66,60,51,24,43,60,42,61,42,52,26,74,66,27,42,27,38,60,39,36,30,52,74,55,48,44,60,70,57,45,52,60,53,63,60,42,80,48,43,74,60,47,59,50,24,72,84,46,44,10,38,50,42,54,23,43,58,63,25,74,64,61,82,86,41,85,76,67,36,52,38,49,43,48,38,51,48,39,52,51,55,62,47,45,69,40,81,59,65,63,67,80,56,52,79,68,56,61,65,62,51,49,49,52,50,60,66,46,47,48,59,52,45,52,52,24,43,51,44,31,42,53,32,55,51,48,68,49,58,47,71,78,42,51,34,58,68,85,49,72,101,59,50,15,22,54,63,43,67,83,38,67,44,44,50,50,19,53,49,23,28,50,46,14,26,50,26,10,48,50,14,44,55,27,36,56,51,29,64,36,79,37,32,49,63,68,58,17,49,51,26,40,54,48,16,50,55,23,37,52,50,12,52,53,22,40,47,51,17,52,30,33,37,50,27,56,60,28,40,87,81,38,48,64,63,23,51,50,49,40,56,58,49,53,55,63,54,46,57,54,54,50,49,50,43,66,69,41,50,73,60,57,70,40,52,88,56,35,47,72,68,51,52,50,53,46,53,48,51,52,50,48,53,48,50,70,68,43,45,66,58,53,52,48,49,51,51,51,51,50,42,61,72,67,55,70,97,114,65,64,62,52,52,51,47,33,43,52,52,32,50,50,51,51,44,48,25,26,56,68,28,37,36,66,57,42,47,53,57,65,59,47,65,77,74,80,66,64,46,87,61,84,51,36,56,57,48,67,80,50,43,60,66,66,52,56,48,78,61,59,68,51,56,53,30,38,24,33,45,49,40,59,88,76,40,65,45,25,54,47,26,49,50,49,47,40,75,75,39,62,67,54,64,74,39,54,35,64,64,27,42,30,26,56,34,36,5,28,55,60,65,24,58,60,53,41,54,44,52,50,51,56,37,43,71,38,88,62,39,68,60,38,35,49,52,64,56,64,45,52,23,72,70,29,43,33,32,62,51,34,17,65,67,38,45,50,64,69,57,20,45,50,40,45,51,55,54,38,72,77,39,46,66,59,40,46,56,46,21,75,61,26,43,7,45,45,23,50,27,36,58,64,66,32,59,69,50,34,51,49,51,43,75,65,26,81,78,44,33,52,37,16,52,62,52,26,39,35,54,44,34,18,39,76,65,33,66,69,55,34,55,49,44,47,70,75,44,58,68,57,56,73,47,36,22,62,85,52,28,44,26,29,51,33,36,14,22,24,66,42,33,40,67,41,37,51,53,49,38,74,73,39,59,64,56,60,75,46,50,22,73,70,29,43,32,27,68,59,46,42,66,33,63,62,29,51,50,50,46,43,71,77,40,62,71,58,61,76,43,53,27,69,62,31,37,31,37,65,41,47,37,40,58,68,63,38,55,68,52,50,52,49,54,54,49,52,32,58,73,66,70,37,55,66,60,50,27,53,58,43,62,42,54,26,73,68,28,42,29,38,61,40,37,29,53,72,56,48,43,59,70,56,43,53,60,54,61,60,42,81,77,43,76,60,64,61,49,25,73,85,45,46,10,36,49,44,54,24,44,58,62,24,72,63,62,83,80,30,83,73,49,19,46,39,47,43,47,37,53,44,38,54,48,52,62,47,44,69,38,99,66,78,89,71,82,56,52,78,68,58,63,66,62,52,50,49,53,51,62,67,44,49,61,46,55,47,50,46,28,52,49,45,32,50,44,33,55,51,47,70,73,49,42,56,25,41,59,33,56,70,86,48,73,96,58,46,71,36,54,54,40,66,82,37,69,43,43,52,49,19,54,49,23,28,50,47,14,26,51,25,13,49,50,15,46,54,26,37,57,52,33,67,40,81,86,50,57,64,67,56,21,50,52,27,39,53,49,16,50,55,24,38,51,49,12,52,53,22,41,49,50,16,52,34,34,34,46,27,56,30,27,42,88,64,35,48,66,62,24,50,49,47,40,54,53,51,51,55,64,49,44,54,55,52,47,48,47,39,65,67,38,46,67,55,55,71,35,52,87,55,36,47,74,67,47,50,49,52,44,51,47,51,50,50,49,52,45,47,70,68,42,45,64,56,52,52,45,50,51,49,50,50,48,40,63,71,69,56,74,115

Secondary structure (DSSP, 8-state):
-HHHHHHHHHHHHHHHHHHHHHHT-HHHHHHHHHTTS-----SS------SSTHHHHS-SSS---HHHHHHHH--TT-HHHHHHHHHHHHH-GGGGS---TT---HHHHHHHHT-HHHHHHHHHHHHHSTTTHHHHHHHHT---TTS--HHHHHHT-S-HHHHHHHHHHHHHH-GGGGG---TT---HHHHHHHTT-HHHHHHHHHH-TT---B-GGG-BHHHHHHHH-HHHHHHHHHH-GGGGGPPPTTT---HHHHHHHHT-HHHHHHHHHH-GGGGG---TTS--HHHH--SHHHHHHHHHH-GGGGG---TTS--HHHHHHHTT-HHHHHHHHHHHHHTT-HHHHHHHHT---TT---HHHHHHHHT-HHHHHHHHT-TTS-S----TTS--HHHHHHHHS---STTTT--HHHHHHHHHHHHT----SS-----PPP-HHHHHHHHHHHHHHHHHHHHHHHHHHHHHHHS-TT-B--TTSSTTTTSBTTTTSHHHHHHHHHHHHHHHHHHHHHHHHHHHH-TTS-HHHHHHHHHHHHHHHHHHHHHHHHHHHHHHHHHHTTT-HHHHHHHHHHHGGGGHHHHHHHHHHHHHHHTTTTT--HHHHHHHHHHHHHHHHHHHHHHHHHHHHHHHHHHHT--/-HHHHHHHHHHHHHHHHHHHHHHT-HHHHHHHHHTTSS----SS------SSTHHHHS-SSS---HHHHHHHH--TT-HHHHHHHHHHHHH-GGGGS---TT---HHHHHHHHT-HHHHHHHHHHHHHSTTTHHHHHHHHT---TTS--HHHHHHT-S-HHHHHHHHHHHHHH-GGGGG---TT---HHHHHHHTT-HHHHHHHHHH-TT---B-GGG-BHHHHHHHH-HHHHHHHHHH-GGGGGPPPTTT---HHHHHHHHT-HHHHHHHHHH-GGGGG---TTS--HHHH--SHHHHHHHHHH-GGGGG---TTS--HHHHHHHTT-HHHHHHHHHHHHHTT-HHHHHHHHT---TT---HHHHHHHHT-HHHHHHHHT-TTS-S----TTS--HHHHHHHH----STTTT--HHHHHHHHHHHHT----SS---------HHHHHHHHHHHHHHHHHHHHHHHHHHHHHHHS-TT-B--TTSSTTTTSBTTTTSHHHHHHHHHHHHHHHHHHHHHHHHHHHH-TTS-HHHHHHHHHHHHHHHHHHHHHHHHHHHHHHHHHHTTT-HHHHHHHHHHHHHTTHHHHHHHHHHHHHHHTTGGG--HHHHHHHHHHHHHHHHHHHHHHHHHHHHHHHHHHHT--

Nearest PDB structures (foldseek):
  1wg0-assembly1_A  TM=7.632E-01  e=4.578E-05  Saccharomyces cerevisiae
  2dzn-assembly2_C  TM=6.169E-01  e=1.569E-05  Saccharomyces cerevisiae
  3hra-assembly1_A  TM=4.722E-01  e=6.661E-04  Enterococcus faecalis
  4bsz-assembly1_B  TM=7.619E-01  e=2.005E-02  Saccharomyces cerevisiae W303
  3aji-assembly2_C  TM=8.605E-01  e=6.860E-06  Mus musculus